Protein AF-0000000074487832 (afdb_homodimer)

Nearest PDB structures (foldseek):
  3it3-assembly1_A  TM=8.150E-01  e=1.312E-21  Francisella tularensis subsp. holarctica LVS
  4e3w-assembly1_B  TM=8.256E-01  e=5.686E-21  Francisella tularensis subsp. holarctica LVS
  3it0-assembly1_A  TM=7.984E-01  e=1.841E-21  Francisella tularensis subsp. holarctica LVS
  7z1j-assembly1_A  TM=6.976E-01  e=1.512E-12  Escherichia coli K-12
  8xm2-assembly1_A  TM=6.551E-01  e=7.683E-13  Yersinia intermedia

Radius of gyration: 38.05 Å; Cα contacts (8 Å, |Δi|>4): 1562; chains: 2; bounding box: 121×160×131 Å

Foldseek 3Di:
DPDDDDDPDPPPPDPDDDDDDDDDCPDDPVPPPPPPPPVPVPPQPWEFAAKEKEWEFFDWAAWDADLQQRDIDAIAADPRRLVLLLVVLQVVLCQQPPPPRHNHPPDDLADDQQAEAAEEEPHNRLVSSVVSSNCNVNPFDDFDWDADPVGDIDTDDDGSGHDDDYHYDYNQQCLAQFVLRPQQQLSVQLVCCCVDPVQVVVFVVCVVLQVVQQVVVVHRDTLSCLVSSLSNLVSCVVPPVVSPPDDPVSNVVSQVSVLQSLLSSQLCLLSNQANLVVRLVVLVQCLDPPRNHHYYYYGHHQSNQSSVCNLQVVCVVPVVSSGRAHHTKMWMWGWTDDPPDSWIWIAIWIGRRPHDIHTGAGVPADNTGTSVSVCVSSVVSHAHDPVRSCVSSVDCDGSCNVVVVVVVVVVPPDDPDPPDPPCPPPDPPDPDDDPPPPDDDPDDDDDDDDDDPDDDPPPPVPDDPDDDPDPPD/DDDDDDDDDPPPPDPPDPPDDDDPPPDCPPPPPPPPPPPPVPPQPWEFAAKEKEWEFFDWAAWDADLQQRDIDAIAADPRRLVLLLVVLQVVLCQQPPPSRHNHPPDDLADDQQAEAAEEEPHNRLVSSVVSSNCNVNPFDDFDWDADPVGDIDTDDDGSGHDDDYHYDYNQQCLAQFVLRPQQQLSVQLVCCCVDPVQVVVFVVCVVLQVVQQVVVVHRDTLSCLVSSLSNLVSCVVPPVVSPPDDPVSNVVSQVSVLQSLLSSQLCLLSNQANLVVRLVVLVQCLDPPRNHHYYYYGHHQSNQSSVCSLQVVCVVPVVSSGRAHHTKMWMWGWTDDPPDSWIWIWIWIGRRPHDIHTGAGVPADNTGTSVVVCVSSVVSHAHDPVRSCVSSVDCDGSCNVVVVVVVVVLPPDDPDPPPPPCPPPDPPDPDDDPPPPDDPDDDDDDDDDDDDDDDPDPPVPDDPDDDPDPPD

Solvent-accessible surface area (backbone atoms only — not comparable to full-atom values): 52743 Å² total; per-residue (Å²): 137,84,81,82,80,87,80,83,80,75,80,79,78,80,82,81,84,88,78,75,84,77,82,78,80,74,78,78,79,70,72,76,73,73,72,72,68,72,73,64,72,73,78,70,71,54,26,27,48,27,34,42,38,38,30,25,28,31,43,43,49,54,54,52,56,43,81,80,74,60,49,68,58,75,47,45,56,35,50,68,6,33,36,42,18,24,50,46,14,38,51,52,33,42,36,31,71,66,33,82,79,44,30,26,58,88,65,61,59,63,88,46,79,70,26,47,48,38,39,20,38,59,44,60,27,18,37,44,20,43,51,26,17,46,47,35,38,26,46,62,43,80,65,53,69,43,65,33,40,87,64,50,70,42,58,43,55,84,65,42,61,60,87,73,51,62,42,27,38,47,67,79,71,24,50,42,58,40,26,54,63,76,19,48,49,52,47,50,49,41,52,49,46,68,68,33,67,67,4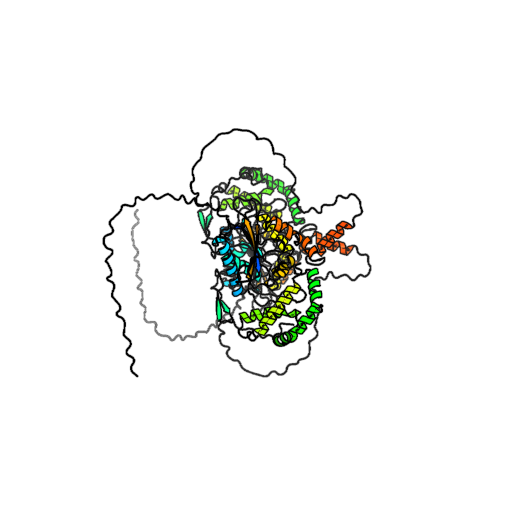5,50,48,52,39,61,75,43,41,69,58,36,59,68,51,16,73,69,46,70,44,89,56,54,69,77,42,33,58,47,52,47,40,43,48,56,40,35,43,48,52,32,62,82,54,57,72,63,48,72,65,54,47,52,50,50,53,51,49,32,17,50,51,54,31,69,54,31,37,76,10,68,20,17,17,31,33,48,32,52,51,54,51,51,53,54,52,45,68,38,88,86,49,58,46,35,38,37,39,36,20,29,43,50,66,37,52,35,6,38,28,25,53,58,41,37,26,77,75,35,69,86,50,47,36,74,60,43,56,25,13,35,42,40,39,31,38,24,36,34,89,96,50,88,62,42,27,38,34,38,32,39,23,55,30,88,51,68,80,39,77,40,54,48,74,97,45,55,52,69,20,45,44,69,58,47,46,67,68,46,51,81,63,31,20,60,65,70,68,28,46,25,59,68,20,65,33,57,67,47,84,58,23,30,30,50,49,44,51,56,52,65,66,61,74,66,77,83,70,85,65,69,74,75,67,80,53,76,70,79,66,86,69,68,77,84,74,63,94,67,74,69,90,74,77,83,82,80,75,89,86,83,79,79,84,81,79,85,79,72,83,72,74,81,67,84,77,75,85,60,65,79,70,70,115,140,76,89,73,87,82,82,82,80,80,82,81,79,80,82,80,82,82,74,75,84,78,85,79,82,78,79,78,78,74,74,77,73,74,72,73,69,72,72,63,72,74,79,70,74,55,26,27,49,28,35,41,36,39,30,25,27,31,43,42,48,55,53,52,55,40,80,78,72,61,49,67,58,76,48,45,56,35,51,66,5,31,35,44,17,24,51,46,13,38,50,53,33,43,37,30,71,65,33,83,78,43,30,26,57,87,65,60,59,64,87,47,76,70,27,48,47,39,39,20,37,59,44,60,26,19,38,45,19,43,51,27,17,47,46,34,37,24,44,62,44,78,64,52,70,41,66,35,40,88,65,51,72,42,59,44,54,85,65,43,61,60,86,73,51,62,42,29,38,46,64,78,69,24,50,42,58,38,25,55,63,77,20,47,48,52,47,49,51,39,52,51,46,69,67,32,69,67,45,50,49,53,36,61,76,43,39,67,59,36,59,69,49,16,73,68,45,68,44,90,58,56,70,78,44,33,57,46,51,47,43,42,48,58,41,35,44,48,53,32,62,81,55,59,72,62,48,72,65,55,48,52,52,51,52,52,49,31,18,49,51,55,32,69,55,30,36,79,9,67,21,17,18,30,32,48,34,52,51,52,50,51,54,54,52,45,70,37,89,86,46,58,45,34,38,38,39,36,21,28,42,50,65,36,52,37,6,38,27,26,52,58,41,38,27,79,74,36,70,85,50,46,38,74,59,43,55,25,14,35,41,38,38,30,37,23,37,34,90,96,49,88,64,42,28,38,35,39,32,38,23,54,32,89,51,67,79,40,77,41,55,48,74,96,44,55,51,68,20,45,44,70,60,49,47,66,68,47,51,80,63,30,21,62,65,69,68,28,47,24,60,69,18,66,33,56,68,46,84,58,23,32,32,50,50,43,51,58,54,65,66,60,73,66,77,82,68,84,65,69,74,75,66,81,52,78,71,81,67,87,71,72,79,88,70,63,93,66,75,65,97,71,74,85,88,77,83,75,84,80,79,83,84,81,83,82,79,74,82,72,74,80,66,83,75,74,87,62,65,78,71,72,117

Secondary structure (DSSP, 8-state):
----------------------------------------------EEEEEEEEEE---BS---B-TTT--B----B-HHHHHHHHHHHHHHHHHHHT-TTTPPTT--SS--TTTEEEEEESSHHHHHHHHHHHHHHS---SPPEEE-TTS-EEEPPS-S------EEE-TTT-TTTSTTTT-HHHHHHHHHHHHSHHHHHHHHHTHHHHHHHHHHHTS---GGGHHHHHHHHHHHHHH-GGGTTS-HHHHHHHHHHHHHHHHHHHTT-GGGHHHHHHHHHHHHHHHSTT----EEEEEE-HHHHHHHHHHHTHHHH-GGGSSPPPTT-EEEEEEEE-TT---EEEEEEEE-TTS-EEEE--TTS-SEEEHHHHHHHHGGG---HHHHHHHHHT-SSSTTHHHHHHHHHHHHTS-SS---------SS-TT-S-----S---------------------TT-----STTTT-/------------------TT--------------------------EEEEEEEEEE---BS---B-TTT--B----B-HHHHHHHHHHHHHHHHHHHT-TTTPPTT--SS--TTTEEEEEESSHHHHHHHHHHHHHHS---SPPEEE-TTS-EEEPPS-S------EEE-TTT-TTTSTTTT-HHHHHHHHHHHHSHHHHHHHHHTHHHHHHHHHHHTS---GGGHHHHHHHHHHHHHH-GGGTTS-HHHHHHHHHHHHHHHHHHHTT-GGGHHHHHHHHHHHHHHHSTT----EEEEEE-HHHHHHHHHHHTHHHH-GGGSSPPPTT-EEEEEEEE-TT---EEEEEEEE-TTS-EEEE--TTS-SEEEHHHHHHHHGGG---HHHHHHHHHT-SSSTTHHHHHHHHHHHHSS-SS---------SS-TT-S---------------------------TT-----SGGGG-

pLDDT: mean 77.91, std 28.83, range [16.91, 98.94]

InterPro domains:
  IPR000560 Histidine phosphatase superfamily, clade-2 [PF00328] (76-350)
  IPR000560 Histidine phosphatase superfamily, clade-2 [cd07061] (51-351)
  IPR029033 Histidine phosphatase superfamily [G3DSA:3.40.50.1240] (50-402)
  IPR029033 Histidine phosphatase superfamily [SSF53254] (48-395)
  IPR050645 Histidine Acid Phosphatase [PTHR11567] (52-370)

Sequence (946 aa):
MGPSSHFLGSPSFPLLTPAMLSRMNWKLFLGTLLVIGHLIPAYCEPVPIAAVILSRHGARTPLFKDTKTFAEGNSELTIEGKNQLYERGQFLHDRWTLDAGNAMVGFADTYYQNQTYVRSSDTDRTINSAQSLLMSLYPPKPAQTLRLANGTTLAAPGSSDQQVPIHVVGQNEDIVLRGWFNCTKLDKHVSDLFASDAFKSTQAQHQTLLDALSPRFGRPLGLVDMWNVFDYLNTQRSYNASFQDLTADQWTELTALVNYLEYEKFKPGYGAANFLAEVIKELKASASPGATRKVTYFSGHYTTFVNFFGLTGLSTAVENLRAIPDYGSLLIFELLADAGKPERYVRVSFRNGQGAVQVLSLPGLSAMALLPDFVTRMQPLSAEGLDGWCNVCGNNENRGCDLRTAAFSATGSGESSSVKPIVAGFGGAAVGVTAAIIGAMIVHKYKRRKWLATEVLDVDRASQVSSTKQLLVMGPSSHFLGSPSFPLLTPAMLSRMNWKLFLGTLLVIGHLIPAYCEPVPIAAVILSRHGARTPLFKDTKTFAEGNSELTIEGKNQLYERGQFLHDRWTLDAGNAMVGFADTYYQNQTYVRSSDTDRTINSAQSLLMSLYPPKPAQTLRLANGTTLAAPGSSDQQVPIHVVGQNEDIVLRGWFNCTKLDKHVSDLFASDAFKSTQAQHQTLLDALSPRFGRPLGLVDMWNVFDYLNTQRSYNASFQDLTADQWTELTALVNYLEYEKFKPGYGAANFLAEVIKELKASASPGATRKVTYFSGHYTTFVNFFGLTGLSTAVENLRAIPDYGSLLIFELLADAGKPERYVRVSFRNGQGAVQVLSLPGLSAMALLPDFVTRMQPLSAEGLDGWCNVCGNNENRGCDLRTAAFSATGSGESSSVKPIVAGFGGAAVGVTAAIIGAMIVHKYKRRKWLATEVLDVDRASQVSSTKQLLV

Structure (mmCIF, N/CA/C/O backbone):
data_AF-0000000074487832-model_v1
#
loop_
_entity.id
_entity.type
_entity.pdbx_description
1 polymer 'Acid phosphatase'
#
loop_
_atom_site.group_PDB
_atom_site.id
_atom_site.type_symbol
_atom_site.label_atom_id
_atom_site.label_alt_id
_atom_site.label_comp_id
_atom_site.label_asym_id
_atom_site.label_entity_id
_atom_site.label_seq_id
_atom_site.pdbx_PDB_ins_code
_atom_site.Cartn_x
_atom_site.Cartn_y
_atom_site.Cartn_z
_atom_site.occupancy
_atom_site.B_iso_or_equiv
_atom_site.auth_seq_id
_atom_site.auth_comp_id
_atom_site.auth_asym_id
_atom_site.auth_atom_id
_atom_site.pdbx_PDB_model_num
ATOM 1 N N . MET A 1 1 ? -14.484 56.156 87.375 1 21.28 1 MET A N 1
ATOM 2 C CA . MET A 1 1 ? -15.414 55.438 88.25 1 21.28 1 MET A CA 1
ATOM 3 C C . MET A 1 1 ? -15.914 54.156 87.625 1 21.28 1 MET A C 1
ATOM 5 O O . MET A 1 1 ? -16.266 54.156 86.438 1 21.28 1 MET A O 1
ATOM 9 N N . GLY A 1 2 ? -15.523 53 88.188 1 25.06 2 GLY A N 1
ATOM 10 C CA . GLY A 1 2 ? -15.305 51.562 88 1 25.06 2 GLY A CA 1
ATOM 11 C C . GLY A 1 2 ? -16.594 50.781 87.938 1 25.06 2 GLY A C 1
ATOM 12 O O . GLY A 1 2 ? -17.203 50.469 89 1 25.06 2 GLY A O 1
ATOM 13 N N . PRO A 1 3 ? -17.469 51.25 86.938 1 24.05 3 PRO A N 1
ATOM 14 C CA . PRO A 1 3 ? -18.859 50.844 87 1 24.05 3 PRO A CA 1
ATOM 15 C C . PRO A 1 3 ? -19.016 49.312 87.062 1 24.05 3 PRO A C 1
ATOM 17 O O . PRO A 1 3 ? -18.25 48.562 86.438 1 24.05 3 PRO A O 1
ATOM 20 N N . SER A 1 4 ? -19.641 48.875 88.125 1 20.41 4 SER A N 1
ATOM 21 C CA . SER A 1 4 ? -19.781 47.656 88.875 1 20.41 4 SER A CA 1
ATOM 22 C C . SER A 1 4 ? -20.484 46.562 88 1 20.41 4 SER A C 1
ATOM 24 O O . SER A 1 4 ? -20.984 46.844 86.938 1 20.41 4 SER A O 1
ATOM 26 N N . SER A 1 5 ? -21.609 45.969 88.5 1 19.73 5 SER A N 1
ATOM 27 C CA . SER A 1 5 ? -21.812 44.688 89.125 1 19.73 5 SER A CA 1
ATOM 28 C C . SER A 1 5 ? -22.531 43.719 88.25 1 19.73 5 SER A C 1
ATOM 30 O O . SER A 1 5 ? -22.078 42.594 88 1 19.73 5 SER A O 1
ATOM 32 N N . HIS A 1 6 ? -23.922 43.688 88.25 1 22.05 6 HIS A N 1
ATOM 33 C CA . HIS A 1 6 ? -24.719 42.594 88.75 1 22.05 6 HIS A CA 1
ATOM 34 C C . HIS A 1 6 ? -25.172 41.656 87.688 1 22.05 6 HIS A C 1
ATOM 36 O O . HIS A 1 6 ? -25.578 42.094 86.562 1 22.05 6 HIS A O 1
ATOM 42 N N . PHE A 1 7 ? -24.781 40.312 87.688 1 23.77 7 PHE A N 1
ATOM 43 C CA . PHE A 1 7 ? -24.672 39.094 86.875 1 23.77 7 PHE A CA 1
ATOM 44 C C . PHE A 1 7 ? -26.031 38.438 86.688 1 23.77 7 PHE A C 1
ATOM 46 O O . PHE A 1 7 ? -26.625 37.969 87.688 1 23.77 7 PHE A O 1
ATOM 53 N N . LEU A 1 8 ? -27 39.125 86 1 22.81 8 LEU A N 1
ATOM 54 C CA . LEU A 1 8 ? -28.406 38.75 85.938 1 22.81 8 LEU A CA 1
ATOM 55 C C . LEU A 1 8 ? -28.547 37.281 85.562 1 22.81 8 LEU A C 1
ATOM 57 O O . LEU A 1 8 ? -27.828 36.75 84.688 1 22.81 8 LEU A O 1
ATOM 61 N N . GLY A 1 9 ? -29.188 36.438 86.438 1 21.38 9 GLY A N 1
ATOM 62 C CA . GLY A 1 9 ? -29.484 35.031 86.812 1 21.38 9 GLY A CA 1
ATOM 63 C C . GLY A 1 9 ? -30.281 34.312 85.75 1 21.38 9 GLY A C 1
ATOM 64 O O . GLY A 1 9 ? -31.188 34.906 85.125 1 21.38 9 GLY A O 1
ATOM 65 N N . SER A 1 10 ? -29.734 33.375 84.938 1 23.78 10 SER A N 1
ATOM 66 C CA . SER A 1 10 ? -30.031 32.594 83.75 1 23.78 10 SER A CA 1
ATOM 67 C C . SER A 1 10 ? -31.188 31.609 84 1 23.78 10 SER A C 1
ATOM 69 O O . SER A 1 10 ? -31.031 30.656 84.75 1 23.78 10 SER A O 1
ATOM 71 N N . PRO A 1 11 ? -32.438 32.094 84.25 1 23.89 11 PRO A N 1
ATOM 72 C CA . PRO A 1 11 ? -33.375 31.109 84.812 1 23.89 11 PRO A CA 1
ATOM 73 C C . PRO A 1 11 ? -33.531 29.891 83.875 1 23.89 11 PRO A C 1
ATOM 75 O O . PRO A 1 11 ? -33.375 30.016 82.688 1 23.89 11 PRO A O 1
ATOM 78 N N . SER A 1 12 ? -33.25 28.625 84.312 1 23.55 12 SER A N 1
ATOM 79 C CA . SER A 1 12 ? -33.125 27.266 83.812 1 23.55 12 SER A CA 1
ATOM 80 C C . SER A 1 12 ? -34.469 26.672 83.5 1 23.55 12 SER A C 1
ATOM 82 O O . SER A 1 12 ? -35.312 26.453 84.375 1 23.55 12 SER A O 1
ATOM 84 N N . PHE A 1 13 ? -35.25 27.266 82.5 1 24.84 13 PHE A N 1
ATOM 85 C CA . PHE A 1 13 ? -36.594 26.812 82.25 1 24.84 13 PHE A CA 1
ATOM 86 C C . PHE A 1 13 ? -36.656 25.312 82 1 24.84 13 PHE A C 1
ATOM 88 O O . PHE A 1 13 ? -35.781 24.75 81.375 1 24.84 13 PHE A O 1
ATOM 95 N N . PRO A 1 14 ? -37.438 24.562 82.875 1 24.8 14 PRO A N 1
ATOM 96 C CA . PRO A 1 14 ? -37.562 23.109 83.062 1 24.8 14 PRO A CA 1
ATOM 97 C C . PRO A 1 14 ? -38.125 22.391 81.812 1 24.8 14 PRO A C 1
ATOM 99 O O . PRO A 1 14 ? -39 22.922 81.125 1 24.8 14 PRO A O 1
ATOM 102 N N . LEU A 1 15 ? -37.344 21.562 81.125 1 24.88 15 LEU A N 1
ATOM 103 C CA . LEU A 1 15 ? -37.5 20.766 79.875 1 24.88 15 LEU A CA 1
ATOM 104 C C . LEU A 1 15 ? -38.594 19.719 80.062 1 24.88 15 LEU A C 1
ATOM 106 O O . LEU A 1 15 ? -38.5 18.828 80.875 1 24.88 15 LEU A O 1
ATOM 110 N N . LEU A 1 16 ? -39.938 20.219 80.125 1 25.14 16 LEU A N 1
ATOM 111 C CA . LEU A 1 16 ? -41 19.266 80.375 1 25.14 16 LEU A CA 1
ATOM 112 C C . LEU A 1 16 ? -40.906 18.062 79.438 1 25.14 16 LEU A C 1
ATOM 114 O O . LEU A 1 16 ? -40.531 18.219 78.25 1 25.14 16 LEU A O 1
ATOM 118 N N . THR A 1 17 ? -41.031 16.844 79.938 1 24.41 17 THR A N 1
ATOM 119 C CA . THR A 1 17 ? -40.781 15.461 79.562 1 24.41 17 THR A CA 1
ATOM 120 C C . THR A 1 17 ? -41.781 15 78.5 1 24.41 17 THR A C 1
ATOM 122 O O . THR A 1 17 ? -42.906 15.555 78.438 1 24.41 17 THR A O 1
ATOM 125 N N . PRO A 1 18 ? -41.562 13.773 77.75 1 25.11 18 PRO A N 1
ATOM 126 C CA . PRO A 1 18 ? -41.812 13.102 76.5 1 25.11 18 PRO A CA 1
ATOM 127 C C . PRO A 1 18 ? -43.281 12.688 76.312 1 25.11 18 PRO A C 1
ATOM 129 O O . PRO A 1 18 ? -43.781 12.672 75.188 1 25.11 18 PRO A O 1
ATOM 132 N N . ALA A 1 19 ? -44 12.055 77.312 1 24.45 19 ALA A N 1
ATOM 133 C CA . ALA A 1 19 ? -44.438 10.68 77.062 1 24.45 19 ALA A CA 1
ATOM 134 C C . ALA A 1 19 ? -45.781 10.641 76.375 1 24.45 19 ALA A C 1
ATOM 136 O O . ALA A 1 19 ? -46 9.766 75.5 1 24.45 19 ALA A O 1
ATOM 137 N N . MET A 1 20 ? -46.906 11.25 76.75 1 24.8 20 MET A N 1
ATOM 138 C CA . MET A 1 20 ? -48.188 10.539 76.75 1 24.8 20 MET A CA 1
ATOM 139 C C . MET A 1 20 ? -48.844 10.562 75.375 1 24.8 20 MET A C 1
ATOM 141 O O . MET A 1 20 ? -50 10.18 75.25 1 24.8 20 MET A O 1
ATOM 145 N N . LEU A 1 21 ? -48.531 11.312 74.438 1 25.66 21 LEU A N 1
ATOM 146 C CA . LEU A 1 21 ? -49.594 11.547 73.438 1 25.66 21 LEU A CA 1
ATOM 147 C C . LEU A 1 21 ? -49.906 10.273 72.625 1 25.66 21 LEU A C 1
ATOM 149 O O . LEU A 1 21 ? -49.031 9.734 72 1 25.66 21 LEU A O 1
ATOM 153 N N . SER A 1 22 ? -50.969 9.5 73.062 1 24.94 22 SER A N 1
ATOM 154 C CA . SER A 1 22 ? -51.562 8.25 72.562 1 24.94 22 SER A CA 1
ATOM 155 C C . SER A 1 22 ? -51.844 8.297 71.062 1 24.94 22 SER A C 1
ATOM 157 O O . SER A 1 22 ? -51.875 9.375 70.5 1 24.94 22 SER A O 1
ATOM 159 N N . ARG A 1 23 ? -52.625 7.062 70.5 1 26.88 23 ARG A N 1
ATOM 160 C CA . ARG A 1 23 ? -52.656 6.121 69.375 1 26.88 23 ARG A CA 1
ATOM 161 C C . ARG A 1 23 ? -53.562 6.625 68.25 1 26.88 23 ARG A C 1
ATOM 163 O O . ARG A 1 23 ? -54.688 6.145 68.062 1 26.88 23 ARG A O 1
ATOM 170 N N . MET A 1 24 ? -53.938 7.852 68.125 1 27.02 24 MET A N 1
ATOM 171 C CA . MET A 1 24 ? -55.031 7.938 67.125 1 27.02 24 MET A CA 1
ATOM 172 C C . MET A 1 24 ? -54.562 7.359 65.812 1 27.02 24 MET A C 1
ATOM 174 O O . MET A 1 24 ? -53.438 7.621 65.375 1 27.02 24 MET A O 1
ATOM 178 N N . ASN A 1 25 ? -55.281 6.27 65.25 1 26.81 25 ASN A N 1
ATOM 179 C CA . ASN A 1 25 ? -55.156 5.461 64 1 26.81 25 ASN A CA 1
ATOM 180 C C . ASN A 1 25 ? -55.219 6.316 62.781 1 26.81 25 ASN A C 1
ATOM 182 O O . ASN A 1 25 ? -56.281 6.812 62.406 1 26.81 25 ASN A O 1
ATOM 186 N N . TRP A 1 26 ? -54.5 7.324 62.531 1 28.59 26 TRP A N 1
ATOM 187 C CA . TRP A 1 26 ? -54.562 8.07 61.281 1 28.59 26 TRP A CA 1
ATOM 188 C C . TRP A 1 26 ? -54.312 7.148 60.094 1 28.59 26 TRP A C 1
ATOM 190 O O . TRP A 1 26 ? -53.156 6.691 59.875 1 28.59 26 TRP A O 1
ATOM 200 N N . LYS A 1 27 ? -55.188 6.16 59.719 1 27.31 27 LYS A N 1
ATOM 201 C CA . LYS A 1 27 ? -54.938 5.398 58.469 1 27.31 27 LYS A CA 1
ATOM 202 C C . LYS A 1 27 ? -54.562 6.316 57.344 1 27.31 27 LYS A C 1
ATOM 204 O O . LYS A 1 27 ? -54.906 7.492 57.312 1 27.31 27 LYS A O 1
ATOM 209 N N . LEU A 1 28 ? -53.719 5.73 56.375 1 27.03 28 LEU A N 1
ATOM 210 C CA . LEU A 1 28 ? -52.781 5.836 55.25 1 27.03 28 LEU A CA 1
ATOM 211 C C . LEU A 1 28 ? -53.5 6.277 53.969 1 27.03 28 LEU A C 1
ATOM 213 O O . LEU A 1 28 ? -54.219 5.484 53.375 1 27.03 28 LEU A O 1
ATOM 217 N N . PHE A 1 29 ? -54.469 7.191 53.938 1 33.44 29 PHE A N 1
ATOM 218 C CA . PHE A 1 29 ? -54.844 7.395 52.531 1 33.44 29 PHE A CA 1
ATOM 219 C C . PHE A 1 29 ? -53.625 7.727 51.688 1 33.44 29 PHE A C 1
ATOM 221 O O . PHE A 1 29 ? -53.094 8.828 51.781 1 33.44 29 PHE A O 1
ATOM 228 N N . LEU A 1 30 ? -52.75 6.801 51.469 1 33.66 30 LEU A N 1
ATOM 229 C CA . LEU A 1 30 ? -51.688 7.004 50.469 1 33.66 30 LEU A CA 1
ATOM 230 C C . LEU A 1 30 ? -52.281 7.352 49.125 1 33.66 30 LEU A C 1
ATOM 232 O O . LEU A 1 30 ? -52.938 6.52 48.5 1 33.66 30 LEU A O 1
ATOM 236 N N . GLY A 1 31 ? -52.906 8.531 48.938 1 35 31 GLY A N 1
ATOM 237 C CA . GLY A 1 31 ? -53.062 8.961 47.562 1 35 31 GLY A CA 1
ATOM 238 C C . GLY A 1 31 ? -51.906 8.625 46.656 1 35 31 GLY A C 1
ATOM 239 O O . GLY A 1 31 ? -50.75 8.961 46.969 1 35 31 GLY A O 1
ATOM 240 N N . THR A 1 32 ? -52.031 7.512 45.938 1 38.19 32 THR A N 1
ATOM 241 C CA . THR A 1 32 ? -51.125 7.141 44.875 1 38.19 32 THR A CA 1
ATOM 242 C C . THR A 1 32 ? -50.906 8.312 43.906 1 38.19 32 THR A C 1
ATOM 244 O O . THR A 1 32 ? -51.844 8.75 43.25 1 38.19 32 THR A O 1
ATOM 247 N N . LEU A 1 33 ? -50.25 9.359 44.344 1 40.66 33 LEU A N 1
ATOM 248 C CA . LEU A 1 33 ? -49.688 10.211 43.281 1 40.66 33 LEU A CA 1
ATOM 249 C C . LEU A 1 33 ? -49.094 9.367 42.156 1 40.66 33 LEU A C 1
ATOM 251 O O . LEU A 1 33 ? -48.094 8.695 42.344 1 40.66 33 LEU A O 1
ATOM 255 N N . LEU A 1 34 ? -49.969 8.852 41.312 1 40.06 34 LEU A N 1
ATOM 256 C CA . LEU A 1 34 ? -49.438 8.344 40.062 1 40.06 34 LEU A CA 1
ATOM 257 C C . LEU A 1 34 ? -48.5 9.367 39.406 1 40.06 34 LEU A C 1
ATOM 259 O O . LEU A 1 34 ? -48.969 10.438 39 1 40.06 34 LEU A O 1
ATOM 263 N N . VAL A 1 35 ? -47.312 9.539 39.938 1 42.72 35 VAL A N 1
ATOM 264 C CA . VAL A 1 35 ? -46.281 10.156 39.094 1 42.72 35 VAL A CA 1
ATOM 265 C C . VAL A 1 35 ? -46.344 9.57 37.688 1 42.72 35 VAL A C 1
ATOM 267 O O . VAL A 1 35 ? -46 8.398 37.469 1 42.72 35 VAL A O 1
ATOM 270 N N . ILE A 1 36 ? -47.344 9.945 36.906 1 43.5 36 ILE A N 1
ATOM 271 C CA . ILE A 1 36 ? -47.125 9.719 35.469 1 43.5 36 ILE A CA 1
ATOM 272 C C . ILE A 1 36 ? -45.719 10.117 35.094 1 43.5 36 ILE A C 1
ATOM 274 O O . ILE A 1 36 ? -45.375 11.305 35.062 1 43.5 36 ILE A O 1
ATOM 278 N N . GLY A 1 37 ? -44.781 9.336 35.5 1 39.88 37 GLY A N 1
ATOM 279 C CA . GLY A 1 37 ? -43.5 9.508 34.812 1 39.88 37 GLY A CA 1
ATOM 280 C C . GLY A 1 37 ? -43.656 9.766 33.312 1 39.88 37 GLY A C 1
ATOM 281 O O . GLY A 1 37 ? -44.188 8.93 32.594 1 39.88 37 GLY A O 1
ATOM 282 N N . HIS A 1 38 ? -43.938 11.016 32.969 1 42.44 38 HIS A N 1
ATOM 283 C CA . HIS A 1 38 ? -43.688 11.297 31.547 1 42.44 38 HIS A CA 1
ATOM 284 C C . HIS A 1 38 ? -42.5 10.516 31.031 1 42.44 38 HIS A C 1
ATOM 286 O O . HIS A 1 38 ? -41.375 10.688 31.531 1 42.44 38 HIS A O 1
ATOM 292 N N . LEU A 1 39 ? -42.688 9.344 30.578 1 42.66 39 LEU A N 1
ATOM 293 C CA . LEU A 1 39 ? -41.688 8.797 29.688 1 42.66 39 LEU A CA 1
ATOM 294 C C . LEU A 1 39 ? -41.156 9.875 28.734 1 42.66 39 LEU A C 1
ATOM 296 O O . LEU A 1 39 ? -41.875 10.289 27.812 1 42.66 39 LEU A O 1
ATOM 300 N N . ILE A 1 40 ? -40.562 10.867 29.188 1 41.66 40 ILE A N 1
ATOM 301 C CA . ILE A 1 40 ? -39.75 11.609 28.219 1 41.66 40 ILE A CA 1
ATOM 302 C C . ILE A 1 40 ? -39.156 10.648 27.203 1 41.66 40 ILE A C 1
ATOM 304 O O . ILE A 1 40 ? -38.438 9.719 27.578 1 41.66 40 ILE A O 1
ATOM 308 N N . PRO A 1 41 ? -39.781 10.445 26.109 1 43.88 41 PRO A N 1
ATOM 309 C CA . PRO A 1 41 ? -39.031 9.656 25.141 1 43.88 41 PRO A CA 1
ATOM 310 C C . PRO A 1 41 ? -37.531 9.945 25.203 1 43.88 41 PRO A C 1
ATOM 312 O O . PRO A 1 41 ? -37.125 11.109 25.266 1 43.88 41 PRO A O 1
ATOM 315 N N . ALA A 1 42 ? -36.75 9.273 25.812 1 44.59 42 ALA A N 1
ATOM 316 C CA . ALA A 1 42 ? -35.281 9.391 25.703 1 44.59 42 ALA A CA 1
ATOM 317 C C . ALA A 1 42 ? -34.875 9.805 24.297 1 44.59 42 ALA A C 1
ATOM 319 O O . ALA A 1 42 ? -35.094 9.055 23.344 1 44.59 42 ALA A O 1
ATOM 320 N N . TYR A 1 43 ? -35.125 11.031 23.844 1 48.12 43 TYR A N 1
ATOM 321 C CA . TYR A 1 43 ? -34.531 11.508 22.609 1 48.12 43 TYR A CA 1
ATOM 322 C C . TYR A 1 43 ? -33.125 10.891 22.406 1 48.12 43 TYR A C 1
ATOM 324 O O . TYR A 1 43 ? -32.188 11.219 23.125 1 48.12 43 TYR A O 1
ATOM 332 N N . CYS A 1 44 ? -33.062 9.68 22.031 1 62.09 44 CYS A N 1
ATOM 333 C CA . CYS A 1 44 ? -31.797 9.016 21.781 1 62.09 44 CYS A CA 1
ATOM 334 C C . CYS A 1 44 ? -31.016 9.75 20.703 1 62.09 44 CYS A C 1
ATOM 336 O O . CYS A 1 44 ? -31.531 10.008 19.609 1 62.09 44 CYS A O 1
ATOM 338 N N . GLU A 1 45 ? -29.938 10.562 20.969 1 82.88 45 GLU A N 1
ATOM 339 C CA . GLU A 1 45 ? -29.047 11.289 20.078 1 82.88 45 GLU A CA 1
ATOM 340 C C . GLU A 1 45 ? -28.453 10.359 19.016 1 82.88 45 GLU A C 1
ATOM 342 O O . GLU A 1 45 ? -28.203 9.18 19.297 1 82.88 45 GLU A O 1
ATOM 347 N N . PRO A 1 46 ? -28.484 10.828 17.719 1 92.75 46 PRO A N 1
ATOM 348 C CA . PRO A 1 46 ? -27.875 10.008 16.672 1 92.75 46 PRO A CA 1
ATOM 349 C C . PRO A 1 46 ? -26.484 9.508 17.047 1 92.75 46 PRO A C 1
ATOM 351 O O . PRO A 1 46 ? -25.734 10.219 17.703 1 92.75 46 PRO A O 1
ATOM 354 N N . VAL A 1 47 ? -26.266 8.297 16.734 1 94.44 47 VAL A N 1
ATOM 355 C CA . VAL A 1 47 ? -24.969 7.688 17.047 1 94.44 47 VAL A CA 1
ATOM 356 C C . VAL A 1 47 ? -24.25 7.32 15.75 1 94.44 47 VAL A C 1
ATOM 358 O O . VAL A 1 47 ? -24.875 7.145 14.703 1 94.44 47 VAL A O 1
ATOM 361 N N . PRO A 1 48 ? -22.938 7.156 15.781 1 97.25 48 PRO A N 1
ATOM 362 C CA . PRO A 1 48 ? -22.172 6.828 14.57 1 97.25 48 PRO A CA 1
ATOM 363 C C . PRO A 1 48 ? -22.484 5.438 14.031 1 97.25 48 PRO A C 1
ATOM 365 O O . PRO A 1 48 ? -22.688 4.496 14.805 1 97.25 48 PRO A O 1
ATOM 368 N N . ILE A 1 49 ? -22.562 5.336 12.68 1 97.12 49 ILE A N 1
ATOM 369 C CA . ILE A 1 49 ? -22.734 4.035 12.039 1 97.12 49 ILE A CA 1
ATOM 370 C C . ILE A 1 49 ? -21.562 3.779 11.078 1 97.12 49 ILE A C 1
ATOM 372 O O . ILE A 1 49 ? -21.359 2.648 10.633 1 97.12 49 ILE A O 1
ATOM 376 N N . ALA A 1 50 ? -20.844 4.781 10.742 1 98.38 50 ALA A N 1
ATOM 377 C CA . ALA A 1 50 ? -19.641 4.703 9.914 1 98.38 50 ALA A CA 1
ATOM 378 C C . ALA A 1 50 ? -18.781 5.957 10.078 1 98.38 50 ALA A C 1
ATOM 380 O O . ALA A 1 50 ? -19.25 6.965 10.617 1 98.38 50 ALA A O 1
ATOM 381 N N . ALA A 1 51 ? -17.547 5.887 9.633 1 9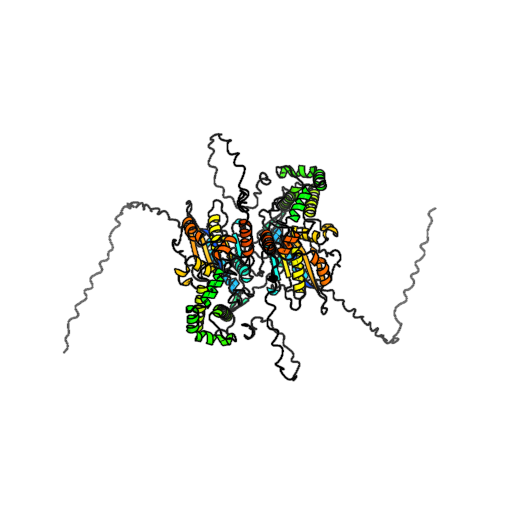8.75 51 ALA A N 1
ATOM 382 C CA . ALA A 1 51 ? -16.656 7.047 9.742 1 98.75 51 ALA A CA 1
ATOM 383 C C . ALA A 1 51 ? -15.609 7.043 8.633 1 98.75 51 ALA A C 1
ATOM 385 O O . ALA A 1 51 ? -15.172 5.98 8.195 1 98.75 51 ALA A O 1
ATOM 386 N N . VAL A 1 52 ? -15.266 8.195 8.148 1 98.81 52 VAL A N 1
ATOM 387 C CA . VAL A 1 52 ? -14.102 8.453 7.312 1 98.81 52 VAL A CA 1
ATOM 388 C C . VAL A 1 52 ? -13.078 9.281 8.094 1 98.81 52 VAL A C 1
ATOM 390 O O . VAL A 1 52 ? -13.406 10.352 8.617 1 98.81 52 VAL A O 1
ATOM 393 N N . ILE A 1 53 ? -11.836 8.781 8.148 1 98.81 53 ILE A N 1
ATOM 394 C CA . ILE A 1 53 ? -10.805 9.414 8.961 1 98.81 53 ILE A CA 1
ATOM 395 C C . ILE A 1 53 ? -9.625 9.812 8.07 1 98.81 53 ILE A C 1
ATOM 397 O O . ILE A 1 53 ? -9.242 9.07 7.164 1 98.81 53 ILE A O 1
ATOM 401 N N . LEU A 1 54 ? -9.094 10.984 8.305 1 98.94 54 LEU A N 1
ATOM 402 C CA . LEU A 1 54 ? -7.785 11.398 7.816 1 98.94 54 LEU A CA 1
ATOM 403 C C . LEU A 1 54 ? -6.824 11.656 8.977 1 98.94 54 LEU A C 1
ATOM 405 O O . LEU A 1 54 ? -7.148 12.398 9.898 1 98.94 54 LEU A O 1
ATOM 409 N N . SER A 1 55 ? -5.723 11 8.969 1 98.94 55 SER A N 1
ATOM 410 C CA . SER A 1 55 ? -4.688 11.312 9.953 1 98.94 55 SER A CA 1
ATOM 411 C C . SER A 1 55 ? -3.465 11.938 9.281 1 98.94 55 SER A C 1
ATOM 413 O O . SER A 1 55 ? -3.113 11.57 8.164 1 98.94 55 SER A O 1
ATOM 415 N N . ARG A 1 56 ? -2.873 12.883 9.961 1 98.88 56 ARG A N 1
ATOM 416 C CA . ARG A 1 56 ? -1.494 13.25 9.648 1 98.88 56 ARG A CA 1
ATOM 417 C C . ARG A 1 56 ? -0.518 12.203 10.188 1 98.88 56 ARG A C 1
ATOM 419 O O . ARG A 1 56 ? -0.733 11.641 11.258 1 98.88 56 ARG A O 1
ATOM 426 N N . HIS A 1 57 ? 0.523 11.992 9.5 1 98.62 57 HIS A N 1
ATOM 427 C CA . HIS A 1 57 ? 1.549 11.086 10 1 98.62 57 HIS A CA 1
ATOM 428 C C . HIS A 1 57 ? 2.139 11.594 11.312 1 98.62 57 HIS A C 1
ATOM 430 O O . HIS A 1 57 ? 1.916 12.742 11.695 1 98.62 57 HIS A O 1
ATOM 436 N N . GLY A 1 58 ? 2.883 10.711 12.047 1 97.75 58 GLY A N 1
ATOM 437 C CA . GLY A 1 58 ? 3.52 11.055 13.312 1 97.75 58 GLY A CA 1
ATOM 438 C C . GLY A 1 58 ? 4.867 11.719 13.141 1 97.75 58 GLY A C 1
ATOM 439 O O . GLY A 1 58 ? 5.281 12.016 12.016 1 97.75 58 GLY A O 1
ATOM 440 N N . ALA A 1 59 ? 5.457 11.875 14.297 1 96.06 59 ALA A N 1
ATOM 441 C CA . ALA A 1 59 ? 6.777 12.508 14.32 1 96.06 59 ALA A CA 1
ATOM 442 C C . ALA A 1 59 ? 7.785 11.703 13.5 1 96.06 59 ALA A C 1
ATOM 444 O O . ALA A 1 59 ? 7.793 10.469 13.555 1 96.06 59 ALA A O 1
ATOM 445 N N . ARG A 1 60 ? 8.594 12.391 12.781 1 94.69 60 ARG A N 1
ATOM 446 C CA . ARG A 1 60 ? 9.555 11.797 11.852 1 94.69 60 ARG A CA 1
ATOM 447 C C . ARG A 1 60 ? 10.883 12.539 11.906 1 94.69 60 ARG A C 1
ATOM 449 O O . ARG A 1 60 ? 11.008 13.562 12.57 1 94.69 60 ARG A O 1
ATOM 456 N N . THR A 1 61 ? 11.906 11.938 11.32 1 91.44 61 THR A N 1
ATOM 457 C CA . THR A 1 61 ? 13.164 12.641 11.117 1 91.44 61 THR A CA 1
ATOM 458 C C . THR A 1 61 ? 12.977 13.836 10.188 1 91.44 61 THR A C 1
ATOM 460 O O . THR A 1 61 ? 11.93 13.977 9.547 1 91.44 61 THR A O 1
ATOM 463 N N . PRO A 1 62 ? 13.922 14.773 10.188 1 90.25 62 PRO A N 1
ATOM 464 C CA . PRO A 1 62 ? 13.742 15.984 9.391 1 90.25 62 PRO A CA 1
ATOM 465 C C . PRO A 1 62 ? 13.406 15.688 7.93 1 90.25 62 PRO A C 1
ATOM 467 O O . PRO A 1 62 ? 13.938 14.727 7.355 1 90.25 62 PRO A O 1
ATOM 470 N N . LEU A 1 63 ? 12.516 16.438 7.473 1 92.44 63 LEU A N 1
ATOM 471 C CA . LEU A 1 63 ? 12.07 16.344 6.086 1 92.44 63 LEU A CA 1
ATOM 472 C C . LEU A 1 63 ? 12.375 17.625 5.332 1 92.44 63 LEU A C 1
ATOM 474 O O . LEU A 1 63 ? 11.75 18.672 5.59 1 92.44 63 LEU A O 1
ATOM 478 N N . PHE A 1 64 ? 13.203 17.609 4.406 1 91.69 64 PHE A N 1
ATOM 479 C CA . PHE A 1 64 ? 13.516 18.797 3.613 1 91.69 64 PHE A CA 1
ATOM 480 C C . PHE A 1 64 ? 12.703 18.812 2.324 1 91.69 64 PHE A C 1
ATOM 482 O O . PHE A 1 64 ? 12.57 17.781 1.655 1 91.69 64 PHE A O 1
ATOM 489 N N . LYS A 1 65 ? 12.141 19.984 2.084 1 92.75 65 LYS A N 1
ATOM 490 C CA . LYS A 1 65 ? 11.328 20.172 0.886 1 92.75 65 LYS A CA 1
ATOM 491 C C . LYS A 1 65 ? 11.906 21.281 0.002 1 92.75 65 LYS A C 1
ATOM 493 O O . LYS A 1 65 ? 12.453 22.266 0.504 1 92.75 65 LYS A O 1
ATOM 498 N N . ASP A 1 66 ? 11.734 21.016 -1.332 1 90.25 66 ASP A N 1
ATOM 499 C CA . ASP A 1 66 ? 11.969 22.125 -2.248 1 90.25 66 ASP A CA 1
ATOM 500 C C . ASP A 1 66 ? 10.906 23.219 -2.08 1 90.25 66 ASP A C 1
ATOM 502 O O . ASP A 1 66 ? 9.703 22.922 -2.102 1 90.25 66 ASP A O 1
ATOM 506 N N . THR A 1 67 ? 11.266 24.453 -1.901 1 88.19 67 THR A N 1
ATOM 507 C CA . THR A 1 67 ? 10.344 25.531 -1.529 1 88.19 67 THR A CA 1
ATOM 508 C C . THR A 1 67 ? 9.445 25.906 -2.705 1 88.19 67 THR A C 1
ATOM 510 O O . THR A 1 67 ? 8.406 26.531 -2.523 1 88.19 67 THR A O 1
ATOM 513 N N . LYS A 1 68 ? 9.859 25.484 -3.91 1 81.31 68 LYS A N 1
ATOM 514 C CA . LYS A 1 68 ? 9.102 25.875 -5.094 1 81.31 68 LYS A CA 1
ATOM 515 C C . LYS A 1 68 ? 8.297 24.688 -5.637 1 81.31 68 LYS A C 1
ATOM 517 O O . LYS A 1 68 ? 7.113 24.828 -5.941 1 81.31 68 LYS A O 1
ATOM 522 N N . THR A 1 69 ? 8.906 23.516 -5.672 1 82.06 69 THR A N 1
ATOM 523 C CA . THR A 1 69 ? 8.273 22.375 -6.324 1 82.06 69 THR A CA 1
ATOM 524 C C . THR A 1 69 ? 7.605 21.469 -5.297 1 82.06 69 THR A C 1
ATOM 526 O O . THR A 1 69 ? 6.824 20.578 -5.656 1 82.06 69 THR A O 1
ATOM 529 N N . PHE A 1 70 ? 7.906 21.641 -4.02 1 88.25 70 PHE A N 1
ATOM 530 C CA . PHE A 1 70 ? 7.395 20.859 -2.895 1 88.25 70 PHE A CA 1
ATOM 531 C C . PHE A 1 70 ? 7.965 19.453 -2.906 1 88.25 70 PHE A C 1
ATOM 533 O O . PHE A 1 70 ? 7.523 18.594 -2.139 1 88.25 70 PHE A O 1
ATOM 540 N N . ALA A 1 71 ? 8.914 19.188 -3.807 1 88.12 71 ALA A N 1
ATOM 541 C CA . ALA A 1 71 ? 9.578 17.891 -3.795 1 88.12 71 ALA A CA 1
ATOM 542 C C . ALA A 1 71 ? 10.188 17.594 -2.426 1 88.12 71 ALA A C 1
ATOM 544 O O . ALA A 1 71 ? 10.734 18.5 -1.779 1 88.12 71 ALA A O 1
ATOM 545 N N . GLU A 1 72 ? 10.047 16.391 -1.994 1 91.06 72 GLU A N 1
ATOM 546 C CA . GLU A 1 72 ? 10.438 16.031 -0.634 1 91.06 72 GLU A CA 1
ATOM 547 C C . GLU A 1 72 ? 11.602 15.039 -0.636 1 91.06 72 GLU A C 1
ATOM 549 O O . GLU A 1 72 ? 11.711 14.203 -1.535 1 91.06 72 GLU A O 1
ATOM 554 N N . GLY A 1 73 ? 12.414 15.188 0.41 1 85.06 73 GLY A N 1
ATOM 555 C CA . GLY A 1 73 ? 13.422 14.18 0.68 1 85.06 73 GLY A CA 1
ATOM 556 C C . GLY A 1 73 ? 12.906 13.023 1.517 1 85.06 73 GLY A C 1
ATOM 557 O O . GLY A 1 73 ? 11.695 12.898 1.732 1 85.06 73 GLY A O 1
ATOM 558 N N . ASN A 1 74 ? 13.82 12.148 1.953 1 83.12 74 ASN A N 1
ATOM 559 C CA . ASN A 1 74 ? 13.445 10.992 2.768 1 83.12 74 ASN A CA 1
ATOM 560 C C . ASN A 1 74 ? 13.273 11.375 4.234 1 83.12 74 ASN A C 1
ATOM 562 O O . ASN A 1 74 ? 13.922 12.297 4.723 1 83.12 74 ASN A O 1
ATOM 566 N N . SER A 1 75 ? 12.352 10.891 4.844 1 91.5 75 SER A N 1
ATOM 567 C CA . SER A 1 75 ? 12.109 11.016 6.277 1 91.5 75 SER A CA 1
ATOM 568 C C . SER A 1 75 ? 11.516 9.727 6.848 1 91.5 75 SER A C 1
ATOM 570 O O . SER A 1 75 ? 10.781 9.016 6.156 1 91.5 75 SER A O 1
ATOM 572 N N . GLU A 1 76 ? 11.891 9.43 8.062 1 90.5 76 GLU A N 1
ATOM 573 C CA . GLU A 1 76 ? 11.461 8.18 8.68 1 90.5 76 GLU A CA 1
ATOM 574 C C . GLU A 1 76 ? 10.648 8.445 9.945 1 90.5 76 GLU A C 1
ATOM 576 O O . GLU A 1 76 ? 10.977 9.336 10.727 1 90.5 76 GLU A O 1
ATOM 581 N N . LEU A 1 77 ? 9.547 7.676 10 1 94.31 77 LEU A N 1
ATOM 582 C CA . LEU A 1 77 ? 8.758 7.746 11.219 1 94.31 77 LEU A CA 1
ATOM 583 C C . LEU A 1 77 ? 9.594 7.355 12.438 1 94.31 77 LEU A C 1
ATOM 585 O O . LEU A 1 77 ? 10.336 6.371 12.391 1 94.31 77 LEU A O 1
ATOM 589 N N . THR A 1 78 ? 9.547 8.125 13.516 1 92.31 78 THR A N 1
ATOM 590 C CA . THR A 1 78 ? 10.266 7.824 14.75 1 92.31 78 THR A CA 1
ATOM 591 C C . THR A 1 78 ? 9.406 7 15.695 1 92.31 78 THR A C 1
ATOM 593 O O . THR A 1 78 ? 8.211 6.816 15.453 1 92.31 78 THR A O 1
ATOM 596 N N . ILE A 1 79 ? 10.016 6.535 16.781 1 91.81 79 ILE A N 1
ATOM 597 C CA . ILE A 1 79 ? 9.281 5.816 17.812 1 91.81 79 ILE A CA 1
ATOM 598 C C . ILE A 1 79 ? 8.203 6.727 18.406 1 91.81 79 ILE A C 1
ATOM 600 O O . ILE A 1 79 ? 7.098 6.277 18.719 1 91.81 79 ILE A O 1
ATOM 604 N N . GLU A 1 80 ? 8.562 8.023 18.562 1 93.06 80 GLU A N 1
ATOM 605 C CA . GLU A 1 80 ? 7.57 8.984 19.031 1 93.06 80 GLU A CA 1
ATOM 606 C C . GLU A 1 80 ? 6.375 9.047 18.094 1 93.06 80 GLU A C 1
ATOM 608 O O . GLU A 1 80 ? 5.227 9.094 18.531 1 93.06 80 GLU A O 1
ATOM 613 N N . GLY A 1 81 ? 6.68 9.102 16.781 1 96.12 81 GLY A N 1
ATOM 614 C CA . GLY A 1 81 ? 5.617 9.109 15.789 1 96.12 81 GLY A CA 1
ATOM 615 C C . GLY A 1 81 ? 4.738 7.875 15.852 1 96.12 81 GLY A C 1
ATOM 616 O O . GLY A 1 81 ? 3.516 7.969 15.734 1 96.12 81 GLY A O 1
ATOM 617 N N . LYS A 1 82 ? 5.363 6.734 16.031 1 95.94 82 LYS A N 1
ATOM 618 C CA . LYS A 1 82 ? 4.609 5.492 16.172 1 95.94 82 LYS A CA 1
ATOM 619 C C . LYS A 1 82 ? 3.674 5.551 17.375 1 95.94 82 LYS A C 1
ATOM 621 O O . LYS A 1 82 ? 2.506 5.172 17.281 1 95.94 82 LYS A O 1
ATOM 626 N N . ASN A 1 83 ? 4.184 6.062 18.453 1 95.38 83 ASN A N 1
ATOM 627 C CA . ASN A 1 83 ? 3.387 6.18 19.672 1 95.38 83 ASN A CA 1
ATOM 628 C C . ASN A 1 83 ? 2.219 7.145 19.484 1 95.38 83 ASN A C 1
ATOM 630 O O . ASN A 1 83 ? 1.122 6.902 20 1 95.38 83 ASN A O 1
ATOM 634 N N . GLN A 1 84 ? 2.486 8.188 18.859 1 97.25 84 GLN A N 1
ATOM 635 C CA . GLN A 1 84 ? 1.438 9.172 18.609 1 97.25 84 GLN A CA 1
ATOM 636 C C . GLN A 1 84 ? 0.259 8.547 17.875 1 97.25 84 GLN A C 1
ATOM 638 O O . GLN A 1 84 ? -0.893 8.695 18.281 1 97.25 84 GLN A O 1
ATOM 643 N N . LEU A 1 85 ? 0.53 7.824 16.797 1 98.56 85 LEU A N 1
ATOM 644 C CA . LEU A 1 85 ? -0.556 7.25 16.016 1 98.56 85 LEU A CA 1
ATOM 645 C C . LEU A 1 85 ? -1.159 6.043 16.719 1 98.56 85 LEU A C 1
ATOM 647 O O . LEU A 1 85 ? -2.359 5.781 16.594 1 98.56 85 LEU A O 1
ATOM 651 N N . TYR A 1 86 ? -0.377 5.305 17.484 1 97.44 86 TYR A N 1
ATOM 652 C CA . TYR A 1 86 ? -0.94 4.254 18.328 1 97.44 86 TYR A CA 1
ATOM 653 C C . TYR A 1 86 ? -1.979 4.824 19.281 1 97.44 86 TYR A C 1
ATOM 655 O O . TYR A 1 86 ? -3.07 4.27 19.422 1 97.44 86 TYR A O 1
ATOM 663 N N . GLU A 1 87 ? -1.607 5.891 19.906 1 98.12 87 GLU A N 1
ATOM 664 C CA . GLU A 1 87 ? -2.531 6.551 20.828 1 98.12 87 GLU A CA 1
ATOM 665 C C . GLU A 1 87 ? -3.785 7.027 20.109 1 98.12 87 GLU A C 1
ATOM 667 O O . GLU A 1 87 ? -4.891 6.949 20.656 1 98.12 87 GLU A O 1
ATOM 672 N N . ARG A 1 88 ? -3.617 7.527 18.875 1 98.69 88 ARG A N 1
ATOM 673 C CA . ARG A 1 88 ? -4.781 7.953 18.109 1 98.69 88 ARG A CA 1
ATOM 674 C C . ARG A 1 88 ? -5.703 6.773 17.812 1 98.69 88 ARG A C 1
ATOM 676 O O . ARG A 1 88 ? -6.93 6.922 17.828 1 98.69 88 ARG A O 1
ATOM 683 N N . GLY A 1 89 ? -5.102 5.637 17.422 1 98.38 89 GLY A N 1
ATOM 684 C CA . GLY A 1 89 ? -5.902 4.434 17.25 1 98.38 89 GLY A CA 1
ATOM 685 C C . GLY A 1 89 ? -6.672 4.039 18.5 1 98.38 89 GLY A C 1
ATOM 686 O O . GLY A 1 89 ? -7.844 3.674 18.422 1 98.38 89 GLY A O 1
ATOM 687 N N . GLN A 1 90 ? -6.023 4.113 19.656 1 97.19 90 GLN A N 1
ATOM 688 C CA . GLN A 1 90 ? -6.668 3.818 20.938 1 97.19 90 GLN A CA 1
ATOM 689 C C . GLN A 1 90 ? -7.82 4.781 21.203 1 97.19 90 GLN A C 1
ATOM 691 O O . GLN A 1 90 ? -8.883 4.371 21.672 1 97.19 90 GLN A O 1
ATOM 696 N N . PHE A 1 91 ? -7.602 6.023 20.953 1 98 91 PHE A N 1
ATOM 697 C CA . PHE A 1 91 ? -8.633 7.039 21.109 1 98 91 PHE A CA 1
ATOM 698 C C . PHE A 1 91 ? -9.875 6.688 20.297 1 98 91 PHE A C 1
ATOM 700 O O . PHE A 1 91 ? -10.992 6.707 20.828 1 98 91 PHE A O 1
ATOM 707 N N . LEU A 1 92 ? -9.68 6.391 19 1 98.25 92 LEU A N 1
ATOM 708 C CA . LEU A 1 92 ? -10.797 6.051 18.125 1 98.25 92 LEU A CA 1
ATOM 709 C C . LEU A 1 92 ? -11.477 4.766 18.594 1 98.25 92 LEU A C 1
ATOM 711 O O . LEU A 1 92 ? -12.703 4.676 18.594 1 98.25 92 LEU A O 1
ATOM 715 N N . HIS A 1 93 ? -10.664 3.777 18.953 1 97.69 93 HIS A N 1
ATOM 716 C CA . HIS A 1 93 ? -11.203 2.527 19.484 1 97.69 93 HIS A CA 1
ATOM 717 C C . HIS A 1 93 ? -12.109 2.779 20.688 1 97.69 93 HIS A C 1
ATOM 719 O O . HIS A 1 93 ? -13.242 2.295 20.719 1 97.69 93 HIS A O 1
ATOM 725 N N . ASP A 1 94 ? -11.625 3.555 21.656 1 96.69 94 ASP A N 1
ATOM 726 C CA . ASP A 1 94 ? -12.375 3.852 22.875 1 96.69 94 ASP A CA 1
ATOM 727 C C . ASP A 1 94 ? -13.625 4.668 22.562 1 96.69 94 ASP A C 1
ATOM 729 O O . ASP A 1 94 ? -14.695 4.426 23.125 1 96.69 94 ASP A O 1
ATOM 733 N N . ARG A 1 95 ? -13.484 5.574 21.703 1 96 95 ARG A N 1
ATOM 734 C CA . ARG A 1 95 ? -14.602 6.414 21.297 1 96 95 ARG A CA 1
ATOM 735 C C . ARG A 1 95 ? -15.742 5.57 20.719 1 96 95 ARG A C 1
ATOM 737 O O . ARG A 1 95 ? -16.906 5.777 21.062 1 96 95 ARG A O 1
ATOM 744 N N . TRP A 1 96 ? -15.406 4.582 19.906 1 97.06 96 TRP A N 1
ATOM 745 C CA . TRP A 1 96 ? -16.422 3.855 19.141 1 97.06 96 TRP A CA 1
ATOM 746 C C . TRP A 1 96 ? -16.859 2.596 19.875 1 97.06 96 TRP A C 1
ATOM 748 O O . TRP A 1 96 ? -17.797 1.916 19.453 1 97.06 96 TRP A O 1
ATOM 758 N N . THR A 1 97 ? -16.188 2.242 21.031 1 94.88 97 THR A N 1
ATOM 759 C CA . THR A 1 97 ? -16.578 1.029 21.734 1 94.88 97 THR A CA 1
ATOM 760 C C . THR A 1 97 ? -17.047 1.359 23.156 1 94.88 97 THR A C 1
ATOM 762 O O . THR A 1 97 ? -17.844 0.623 23.734 1 94.88 97 THR A O 1
ATOM 765 N N . LEU A 1 98 ? -16.562 2.443 23.75 1 88.56 98 LEU A N 1
ATOM 766 C CA . LEU A 1 98 ? -16.766 2.65 25.172 1 88.56 98 LEU A CA 1
ATOM 767 C C . LEU A 1 98 ? -17.562 3.924 25.422 1 88.56 98 LEU A C 1
ATOM 769 O O . LEU A 1 98 ? -18.266 4.027 26.438 1 88.56 98 LEU A O 1
ATOM 773 N N . ASP A 1 99 ? -17.438 4.887 24.562 1 86.75 99 ASP A N 1
ATOM 774 C CA . ASP A 1 99 ? -18.078 6.176 24.766 1 86.75 99 ASP A CA 1
ATOM 775 C C . ASP A 1 99 ? -19.562 6.109 24.391 1 86.75 99 ASP A C 1
ATOM 777 O O . ASP A 1 99 ? -19.906 6.109 23.219 1 86.75 99 ASP A O 1
ATOM 781 N N . ALA A 1 100 ? -20.453 6.086 25.344 1 80.94 100 ALA A N 1
ATOM 782 C CA . ALA A 1 100 ? -21.875 5.844 25.172 1 80.94 100 ALA A CA 1
ATOM 783 C C . ALA A 1 100 ? -22.469 6.785 24.125 1 80.94 100 ALA A C 1
ATOM 785 O O . ALA A 1 100 ? -23.281 6.371 23.297 1 80.94 100 ALA A O 1
ATOM 786 N N . GLY A 1 101 ? -22.062 7.996 24.094 1 85.06 101 GLY A N 1
ATOM 787 C CA . GLY A 1 101 ? -22.625 8.953 23.141 1 85.06 101 GLY A CA 1
ATOM 788 C C . GLY A 1 101 ? -21.984 8.867 21.766 1 85.06 101 GLY A C 1
ATOM 789 O O . GLY A 1 101 ? -22.531 9.406 20.797 1 85.06 101 GLY A O 1
ATOM 790 N N . ASN A 1 102 ? -20.906 8.062 21.672 1 91.69 102 ASN A N 1
ATOM 791 C CA . ASN A 1 102 ? -20.172 8.023 20.422 1 91.69 102 ASN A CA 1
ATOM 792 C C . ASN A 1 102 ? -19.891 6.594 19.969 1 91.69 102 ASN A C 1
ATOM 794 O O . ASN A 1 102 ? -19.203 6.367 18.984 1 91.69 102 ASN A O 1
ATOM 798 N N . ALA A 1 103 ? -20.469 5.66 20.672 1 93.88 103 ALA A N 1
ATOM 799 C CA . ALA A 1 103 ? -20.266 4.266 20.281 1 93.88 103 ALA A CA 1
ATOM 800 C C . ALA A 1 103 ? -20.844 3.996 18.906 1 93.88 103 ALA A C 1
ATOM 802 O O . ALA A 1 103 ? -22 4.348 18.625 1 93.88 103 ALA A O 1
ATOM 803 N N . MET A 1 104 ? -20.062 3.412 18.094 1 95.94 104 MET A N 1
ATOM 804 C CA . MET A 1 104 ? -20.484 3.174 16.703 1 95.94 104 MET A CA 1
ATOM 805 C C . MET A 1 104 ? -21.219 1.85 16.594 1 95.94 104 MET A C 1
ATOM 807 O O . MET A 1 104 ? -20.703 0.798 16.953 1 95.94 104 MET A O 1
ATOM 811 N N . VAL A 1 105 ? -22.422 1.924 16.047 1 93.56 105 VAL A N 1
ATOM 812 C CA . VAL A 1 105 ? -23.25 0.734 15.867 1 93.56 105 VAL A CA 1
ATOM 813 C C . VAL A 1 105 ? -22.547 -0.23 14.906 1 93.56 105 VAL A C 1
ATOM 815 O O . VAL A 1 105 ? -22.219 0.141 13.781 1 93.56 105 VAL A O 1
ATOM 818 N N . GLY A 1 106 ? -22.344 -1.395 15.398 1 92.62 106 GLY A N 1
ATOM 819 C CA . GLY A 1 106 ? -21.828 -2.445 14.539 1 92.62 106 GLY A CA 1
ATOM 820 C C . GLY A 1 106 ? -20.312 -2.447 14.438 1 92.62 106 GLY A C 1
ATOM 821 O O . GLY A 1 106 ? -19.719 -3.273 13.734 1 92.62 106 GLY A O 1
ATOM 822 N N . PHE A 1 107 ? -19.641 -1.47 15.094 1 93.94 107 PHE A N 1
ATOM 823 C CA . PHE A 1 107 ? -18.188 -1.482 15.117 1 93.94 107 PHE A CA 1
ATOM 824 C C . PHE A 1 107 ? -17.656 -2.602 16.016 1 93.94 107 PHE A C 1
ATOM 826 O O . PHE A 1 107 ? -18.125 -2.76 17.141 1 93.94 107 PHE A O 1
ATOM 833 N N . ALA A 1 108 ? -16.812 -3.453 15.453 1 88.62 108 ALA A N 1
ATOM 834 C CA . ALA A 1 108 ? -16.172 -4.547 16.188 1 88.62 108 ALA A CA 1
ATOM 835 C C . ALA A 1 108 ? -14.68 -4.281 16.375 1 88.62 108 ALA A C 1
ATOM 837 O O . ALA A 1 108 ? -14.039 -3.656 15.523 1 88.62 108 ALA A O 1
ATOM 838 N N . ASP A 1 109 ? -14.18 -4.707 17.453 1 88.75 109 ASP A N 1
ATOM 839 C CA . ASP A 1 109 ? -12.734 -4.578 17.641 1 88.75 109 ASP A CA 1
ATOM 840 C C . ASP A 1 109 ? -11.977 -5.60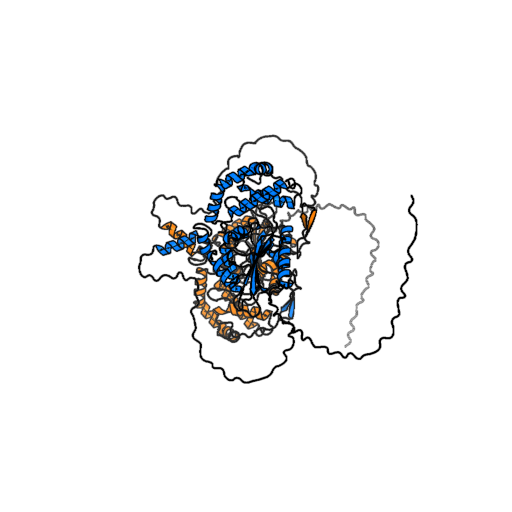9 16.812 1 88.75 109 ASP A C 1
ATOM 842 O O . ASP A 1 109 ? -10.742 -5.586 16.766 1 88.75 109 ASP A O 1
ATOM 846 N N . THR A 1 110 ? -12.695 -6.52 16.234 1 90.69 110 THR A N 1
ATOM 847 C CA . THR A 1 110 ? -12.125 -7.453 15.273 1 90.69 110 THR A CA 1
ATOM 848 C C . THR A 1 110 ? -12.172 -6.871 13.859 1 90.69 110 THR A C 1
ATOM 850 O O . THR A 1 110 ? -13.188 -6.32 13.445 1 90.69 110 THR A O 1
ATOM 853 N N . TYR A 1 111 ? -11.094 -6.988 13.234 1 92.31 111 TYR A N 1
ATOM 854 C CA . TYR A 1 111 ? -11.023 -6.496 11.859 1 92.31 111 TYR A CA 1
ATOM 855 C C . TYR A 1 111 ? -11.766 -7.426 10.914 1 92.31 111 TYR A C 1
ATOM 857 O O . TYR A 1 111 ? -11.555 -8.641 10.93 1 92.31 111 TYR A O 1
ATOM 865 N N . TYR A 1 112 ? -12.609 -6.859 10.109 1 90.19 112 TYR A N 1
ATOM 866 C CA . TYR A 1 112 ? -13.266 -7.516 8.984 1 90.19 112 TYR A CA 1
ATOM 867 C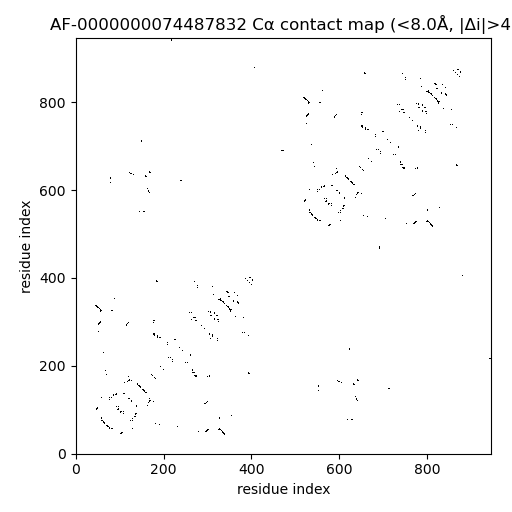 C . TYR A 1 112 ? -12.984 -6.77 7.684 1 90.19 112 TYR A C 1
ATOM 869 O O . TYR A 1 112 ? -13.125 -5.547 7.617 1 90.19 112 TYR A O 1
ATOM 877 N N . GLN A 1 113 ? -12.648 -7.492 6.707 1 88.94 113 GLN A N 1
ATOM 878 C CA . GLN A 1 113 ? -12.242 -6.918 5.426 1 88.94 113 GLN A CA 1
ATOM 879 C C . GLN A 1 113 ? -13.352 -6.047 4.844 1 88.94 113 GLN A C 1
ATOM 881 O O . GLN A 1 113 ? -13.078 -5.012 4.227 1 88.94 113 GLN A O 1
ATOM 886 N N . ASN A 1 114 ? -14.578 -6.441 4.98 1 90.69 114 ASN A N 1
ATOM 887 C CA . ASN A 1 114 ? -15.68 -5.719 4.355 1 90.69 114 ASN A CA 1
ATOM 888 C C . ASN A 1 114 ? -16.109 -4.516 5.191 1 90.69 114 ASN A C 1
ATOM 890 O O . ASN A 1 114 ? -16.938 -3.721 4.762 1 90.69 114 ASN A O 1
ATOM 894 N N . GLN A 1 115 ? -15.484 -4.297 6.371 1 95.88 115 GLN A N 1
ATOM 895 C CA . GLN A 1 115 ? -15.906 -3.209 7.25 1 95.88 115 GLN A CA 1
ATOM 896 C C . GLN A 1 115 ? -14.859 -2.102 7.297 1 95.88 115 GLN A C 1
ATOM 898 O O . GLN A 1 115 ? -15.141 -0.999 7.773 1 95.88 115 GLN A O 1
ATOM 903 N N . THR A 1 116 ? -13.695 -2.432 6.832 1 96.81 116 THR A N 1
ATOM 904 C CA . THR A 1 116 ? -12.617 -1.464 6.98 1 96.81 116 THR A CA 1
ATOM 905 C C . THR A 1 116 ? -11.828 -1.328 5.68 1 96.81 116 THR A C 1
ATOM 907 O O . THR A 1 116 ? -11.477 -2.33 5.055 1 96.81 116 THR A O 1
ATOM 910 N N . TYR A 1 117 ? -11.656 -0.15 5.266 1 96.94 117 TYR A N 1
ATOM 911 C CA . TYR A 1 117 ? -10.766 0.167 4.152 1 96.94 117 TYR A CA 1
ATOM 912 C C . TYR A 1 117 ? -9.719 1.195 4.566 1 96.94 117 TYR A C 1
ATOM 914 O O . TYR A 1 117 ? -10.047 2.197 5.207 1 96.94 117 TYR A O 1
ATOM 922 N N . VAL A 1 118 ? -8.453 0.935 4.258 1 98.31 118 VAL A N 1
ATOM 923 C CA . VAL A 1 118 ? -7.363 1.833 4.621 1 98.31 118 VAL A CA 1
ATOM 924 C C . VAL A 1 118 ? -6.551 2.189 3.379 1 98.31 118 VAL A C 1
ATOM 926 O O . VAL A 1 118 ? -6.191 1.31 2.592 1 98.31 118 VAL A O 1
ATOM 929 N N . ARG A 1 119 ? -6.297 3.457 3.23 1 98.06 119 ARG A N 1
ATOM 930 C CA . ARG A 1 119 ? -5.438 3.961 2.164 1 98.06 119 ARG A CA 1
ATOM 931 C C . ARG A 1 119 ? -4.422 4.961 2.705 1 98.06 119 ARG A C 1
ATOM 933 O O . ARG A 1 119 ? -4.777 5.859 3.473 1 98.06 119 ARG A O 1
ATOM 940 N N . SER A 1 120 ? -3.158 4.773 2.324 1 98.12 120 SER A N 1
ATOM 941 C CA . SER A 1 120 ? -2.098 5.691 2.729 1 98.12 120 SER A CA 1
ATOM 942 C C . SER A 1 120 ? -1.463 6.367 1.519 1 98.12 120 SER A C 1
ATOM 944 O O . SER A 1 120 ? -1.467 5.816 0.417 1 98.12 120 SER A O 1
ATOM 946 N N . SER A 1 121 ? -1.006 7.613 1.769 1 97.19 121 SER A N 1
ATOM 947 C CA . SER A 1 121 ? -0.031 8.141 0.819 1 97.19 121 SER A CA 1
ATOM 948 C C . SER A 1 121 ? 1.214 7.266 0.759 1 97.19 121 SER A C 1
ATOM 950 O O . SER A 1 121 ? 1.477 6.484 1.678 1 97.19 121 SER A O 1
ATOM 952 N N . ASP A 1 122 ? 1.93 7.371 -0.326 1 94.75 122 ASP A N 1
ATOM 953 C CA . ASP A 1 122 ? 3.014 6.434 -0.594 1 94.75 122 ASP A CA 1
ATOM 954 C C . ASP A 1 122 ? 4.34 6.957 -0.045 1 94.75 122 ASP A C 1
ATOM 956 O O . ASP A 1 122 ? 5.285 7.188 -0.803 1 94.75 122 ASP A O 1
ATOM 960 N N . THR A 1 123 ? 4.469 7.137 1.217 1 95 123 THR A N 1
ATOM 961 C CA . THR A 1 123 ? 5.703 7.375 1.953 1 95 123 THR A CA 1
ATOM 962 C C . THR A 1 123 ? 5.828 6.414 3.133 1 95 123 THR A C 1
ATOM 964 O O . THR A 1 123 ? 4.82 6.02 3.725 1 95 123 THR A O 1
ATOM 967 N N . ASP A 1 124 ? 7.086 6.074 3.51 1 93.62 124 ASP A N 1
ATOM 968 C CA . ASP A 1 124 ? 7.305 5.156 4.625 1 93.62 124 ASP A CA 1
ATOM 969 C C . ASP A 1 124 ? 6.637 5.668 5.898 1 93.62 124 ASP A C 1
ATOM 971 O O . ASP A 1 124 ? 5.992 4.898 6.613 1 93.62 124 ASP A O 1
ATOM 975 N N . ARG A 1 125 ? 6.73 6.93 6.145 1 95.75 125 ARG A N 1
ATOM 976 C CA . ARG A 1 125 ? 6.238 7.492 7.398 1 95.75 125 ARG A CA 1
ATOM 977 C C . ARG A 1 125 ? 4.715 7.426 7.465 1 95.75 125 ARG A C 1
ATOM 979 O O . ARG A 1 125 ? 4.148 7.195 8.539 1 95.75 125 ARG A O 1
ATOM 986 N N . THR A 1 126 ? 3.998 7.656 6.316 1 98 126 THR A N 1
ATOM 987 C CA . THR A 1 126 ? 2.541 7.602 6.352 1 98 126 THR A CA 1
ATOM 988 C C . THR A 1 126 ? 2.057 6.156 6.434 1 98 126 THR A C 1
ATOM 990 O O . THR A 1 126 ? 1.076 5.863 7.117 1 98 126 THR A O 1
ATOM 993 N N . ILE A 1 127 ? 2.725 5.23 5.762 1 97.62 127 ILE A N 1
ATOM 994 C CA . ILE A 1 127 ? 2.369 3.818 5.812 1 97.62 127 ILE A CA 1
ATOM 995 C C . ILE A 1 127 ? 2.58 3.283 7.227 1 97.62 127 ILE A C 1
ATOM 997 O O . ILE A 1 127 ? 1.693 2.641 7.793 1 97.62 127 ILE A O 1
ATOM 1001 N N . ASN A 1 128 ? 3.73 3.596 7.809 1 96.62 128 ASN A N 1
ATOM 1002 C CA . ASN A 1 128 ? 4.027 3.137 9.164 1 96.62 128 ASN A CA 1
ATOM 1003 C C . ASN A 1 128 ? 3.105 3.783 10.188 1 96.62 128 ASN A C 1
ATOM 1005 O O . ASN A 1 128 ? 2.758 3.16 11.195 1 96.62 128 ASN A O 1
ATOM 1009 N N . SER A 1 129 ? 2.738 5.047 9.953 1 98.44 129 SER A N 1
ATOM 1010 C CA . SER A 1 129 ? 1.761 5.703 10.812 1 98.44 129 SER A CA 1
ATOM 1011 C C . SER A 1 129 ? 0.421 4.977 10.781 1 98.44 129 SER A C 1
ATOM 1013 O O . SER A 1 129 ? -0.193 4.754 11.828 1 98.44 129 SER A O 1
ATOM 1015 N N . ALA A 1 130 ? -0.011 4.652 9.586 1 98.62 130 ALA A N 1
ATOM 1016 C CA . ALA A 1 130 ? -1.258 3.904 9.453 1 98.62 130 ALA A CA 1
ATOM 1017 C C . ALA A 1 130 ? -1.182 2.576 10.203 1 98.62 130 ALA A C 1
ATOM 1019 O O . ALA A 1 130 ? -2.131 2.189 10.891 1 98.62 130 ALA A O 1
ATOM 1020 N N . GLN A 1 131 ? -0.069 1.896 10.039 1 96.56 131 GLN A N 1
ATOM 1021 C CA . GLN A 1 131 ? 0.118 0.626 10.734 1 96.56 131 GLN A CA 1
ATOM 1022 C C . GLN A 1 131 ? -0.003 0.803 12.25 1 96.56 131 GLN A C 1
ATOM 1024 O O . GLN A 1 131 ? -0.669 0.013 12.922 1 96.56 131 GLN A O 1
ATOM 1029 N N . SER A 1 132 ? 0.639 1.844 12.789 1 97 132 SER A N 1
ATOM 1030 C CA . SER A 1 132 ? 0.619 2.107 14.227 1 97 132 SER A CA 1
ATOM 1031 C C . SER A 1 132 ? -0.8 2.375 14.719 1 97 132 SER A C 1
ATOM 1033 O O . SER A 1 132 ? -1.213 1.848 15.75 1 97 132 SER A O 1
ATOM 1035 N N . LEU A 1 133 ? -1.49 3.197 14.016 1 98.5 133 LEU A N 1
ATOM 1036 C CA . LEU A 1 133 ? -2.865 3.51 14.391 1 98.5 133 LEU A CA 1
ATOM 1037 C C . LEU A 1 133 ? -3.732 2.254 14.375 1 98.5 133 LEU A C 1
ATOM 1039 O O . LEU A 1 133 ? -4.508 2.016 15.305 1 98.5 133 LEU A O 1
ATOM 1043 N N . LEU A 1 134 ? -3.611 1.422 13.352 1 97.62 134 LEU A N 1
ATOM 1044 C CA . LEU A 1 134 ? -4.457 0.249 13.148 1 97.62 134 LEU A CA 1
ATOM 1045 C C . LEU A 1 134 ? -4.191 -0.801 14.227 1 97.62 134 LEU A C 1
ATOM 1047 O O . LEU A 1 134 ? -5.098 -1.543 14.609 1 97.62 134 LEU A O 1
ATOM 1051 N N . MET A 1 135 ? -2.98 -0.85 14.75 1 94.88 135 MET A N 1
ATOM 1052 C CA . MET A 1 135 ? -2.623 -1.808 15.797 1 94.88 135 MET A CA 1
ATOM 1053 C C . MET A 1 135 ? -3.482 -1.603 17.047 1 94.88 135 MET A C 1
ATOM 1055 O O . MET A 1 135 ? -3.785 -2.559 17.75 1 94.88 135 MET A O 1
ATOM 1059 N N . SER A 1 136 ? -3.85 -0.357 17.281 1 96.5 136 SER A N 1
ATOM 1060 C CA . SER A 1 136 ? -4.617 -0.09 18.5 1 96.5 136 SER A CA 1
ATOM 1061 C C . SER A 1 136 ? -6.094 0.128 18.172 1 96.5 136 SER A C 1
ATOM 1063 O O . SER A 1 136 ? -6.953 -0.054 19.031 1 96.5 136 SER A O 1
ATOM 1065 N N . LEU A 1 137 ? -6.402 0.525 16.969 1 97.75 137 LEU A N 1
ATOM 1066 C CA . LEU A 1 137 ? -7.805 0.557 16.578 1 97.75 137 LEU A CA 1
ATOM 1067 C C . LEU A 1 137 ? -8.406 -0.843 16.594 1 97.75 137 LEU A C 1
ATOM 1069 O O . LEU A 1 137 ? -9.555 -1.023 17.016 1 97.75 137 LEU A O 1
ATOM 1073 N N . TYR A 1 138 ? -7.68 -1.79 16.078 1 96.19 138 TYR A N 1
ATOM 1074 C CA . TYR A 1 138 ? -7.98 -3.217 16.141 1 96.19 138 TYR A CA 1
ATOM 1075 C C . TYR A 1 138 ? -6.938 -3.963 16.953 1 96.19 138 TYR A C 1
ATOM 1077 O O . TYR A 1 138 ? -6.012 -4.559 16.406 1 96.19 138 TYR A O 1
ATOM 1085 N N . PRO A 1 139 ? -7.18 -3.957 18.297 1 93.25 139 PRO A N 1
ATOM 1086 C CA . PRO A 1 139 ? -6.145 -4.504 19.172 1 93.25 139 PRO A CA 1
ATOM 1087 C C . PRO A 1 139 ? -5.918 -6 18.953 1 93.25 139 PRO A C 1
ATOM 1089 O O . PRO A 1 139 ? -6.746 -6.672 18.344 1 93.25 139 PRO A O 1
ATOM 1092 N N . PRO A 1 140 ? -4.707 -6.453 19.375 1 88.75 140 PRO A N 1
ATOM 1093 C CA . PRO A 1 140 ? -4.387 -7.875 19.234 1 88.75 140 PRO A CA 1
ATOM 1094 C C . PRO A 1 140 ? -5.469 -8.781 19.812 1 88.75 140 PRO A C 1
ATOM 1096 O O . PRO A 1 140 ? -6.102 -8.445 20.812 1 88.75 140 PRO A O 1
ATOM 1099 N N . LYS A 1 141 ? -5.688 -9.852 19.172 1 87.12 141 LYS A N 1
ATOM 1100 C CA . LYS A 1 141 ? -6.617 -10.891 19.594 1 87.12 141 LYS A CA 1
ATOM 1101 C C . LYS A 1 141 ? -5.906 -12.234 19.75 1 87.12 141 LYS A C 1
ATOM 1103 O O . LYS A 1 141 ? -4.898 -12.484 19.094 1 87.12 141 LYS A O 1
ATOM 1108 N N . PRO A 1 142 ? -6.52 -12.961 20.75 1 80.88 142 PRO A N 1
ATOM 1109 C CA . PRO A 1 142 ? -5.949 -14.305 20.781 1 80.88 142 PRO A CA 1
ATOM 1110 C C . PRO A 1 142 ? -5.883 -14.945 19.391 1 80.88 142 PRO A C 1
ATOM 1112 O O . PRO A 1 142 ? -6.73 -14.664 18.531 1 80.88 142 PRO A O 1
ATOM 1115 N N . ALA A 1 143 ? -4.895 -15.648 19.219 1 72.88 143 ALA A N 1
ATOM 1116 C CA . ALA A 1 143 ? -4.648 -16.234 17.906 1 72.88 143 ALA A CA 1
ATOM 1117 C C . ALA A 1 143 ? -5.898 -16.938 17.375 1 72.88 143 ALA A C 1
ATOM 1119 O O . ALA A 1 143 ? -6.477 -17.781 18.047 1 72.88 143 ALA A O 1
ATOM 1120 N N . GLN A 1 144 ? -6.336 -16.375 16.312 1 78.38 144 GLN A N 1
ATOM 1121 C CA . GLN A 1 144 ? -7.41 -17.031 15.594 1 78.38 144 GLN A CA 1
ATOM 1122 C C . GLN A 1 144 ? -6.969 -18.406 15.086 1 78.38 144 GLN A C 1
ATOM 1124 O O . GLN A 1 144 ? -5.785 -18.625 14.82 1 78.38 144 GLN A O 1
ATOM 1129 N N . THR A 1 145 ? -7.867 -19.281 15.102 1 82 145 THR A N 1
ATOM 1130 C CA . THR A 1 145 ? -7.527 -20.609 14.633 1 82 145 THR A CA 1
ATOM 1131 C C . THR A 1 145 ? -8.375 -21 13.43 1 82 145 THR A C 1
ATOM 1133 O O . THR A 1 145 ? -9.422 -20.406 13.18 1 82 145 THR A O 1
ATOM 1136 N N . LEU A 1 146 ? -7.801 -21.797 12.617 1 82.88 146 LEU A N 1
ATOM 1137 C CA . LEU A 1 146 ? -8.469 -22.391 11.469 1 82.88 146 LEU A CA 1
ATOM 1138 C C . LEU A 1 146 ? -8.352 -23.922 11.492 1 82.88 146 LEU A C 1
ATOM 1140 O O . LEU A 1 146 ? -7.246 -24.453 11.602 1 82.88 146 LEU A O 1
ATOM 1144 N N . ARG A 1 147 ? -9.5 -24.531 11.477 1 80.75 147 ARG A N 1
ATOM 1145 C CA . ARG A 1 147 ? -9.508 -26 11.406 1 80.75 147 ARG A CA 1
ATOM 1146 C C . ARG A 1 147 ? -9.539 -26.484 9.961 1 80.75 147 ARG A C 1
ATOM 1148 O O . ARG A 1 147 ? -10.422 -26.094 9.195 1 80.75 147 ARG A O 1
ATOM 1155 N N . LEU A 1 148 ? -8.656 -27.281 9.602 1 79.38 148 LEU A N 1
ATOM 1156 C CA . LEU A 1 148 ? -8.586 -27.844 8.258 1 79.38 148 LEU A CA 1
ATOM 1157 C C . LEU A 1 148 ? -9.414 -29.109 8.156 1 79.38 148 LEU A C 1
ATOM 1159 O O . LEU A 1 148 ? -9.781 -29.703 9.172 1 79.38 148 LEU A O 1
ATOM 1163 N N . ALA A 1 149 ? -9.719 -29.469 6.945 1 72.94 149 ALA A N 1
ATOM 1164 C CA . ALA A 1 149 ? -10.547 -30.641 6.688 1 72.94 149 ALA A CA 1
ATOM 1165 C C . ALA A 1 149 ? -9.891 -31.906 7.25 1 72.94 149 ALA A C 1
ATOM 1167 O O . ALA A 1 149 ? -10.586 -32.844 7.676 1 72.94 149 ALA A O 1
ATOM 1168 N N . ASN A 1 150 ? -8.586 -31.906 7.289 1 77.44 150 ASN A N 1
ATOM 1169 C CA . ASN A 1 150 ? -7.883 -33.094 7.77 1 77.44 150 ASN A CA 1
ATOM 1170 C C . ASN A 1 150 ? -7.828 -33.125 9.289 1 77.44 150 ASN A C 1
ATOM 1172 O O . ASN A 1 150 ? -7.188 -34 9.875 1 77.44 150 ASN A O 1
ATOM 1176 N N . GLY A 1 151 ? -8.359 -32.156 9.891 1 79.31 151 GLY A N 1
ATOM 1177 C CA . GLY A 1 151 ? -8.461 -32.125 11.344 1 79.31 151 GLY A CA 1
ATOM 1178 C C . GLY A 1 151 ? -7.414 -31.266 12.016 1 79.31 151 GLY A C 1
ATOM 1179 O O . GLY A 1 151 ? -7.508 -30.984 13.211 1 79.31 151 GLY A O 1
ATOM 1180 N N . THR A 1 152 ? -6.473 -30.875 11.242 1 85.12 152 THR A N 1
ATOM 1181 C CA . THR A 1 152 ? -5.422 -30.031 11.797 1 85.12 152 THR A CA 1
ATOM 1182 C C . THR A 1 152 ? -5.953 -28.625 12.102 1 85.12 152 THR A C 1
ATOM 1184 O O . THR A 1 152 ? -6.719 -28.062 11.312 1 85.12 152 THR A O 1
ATOM 1187 N N . THR A 1 153 ? -5.621 -28.203 13.289 1 87.38 153 THR A N 1
ATOM 1188 C CA . THR A 1 153 ? -5.969 -26.828 13.648 1 87.38 153 THR A CA 1
ATOM 1189 C C . THR A 1 153 ? -4.746 -25.922 13.547 1 87.38 153 THR A C 1
ATOM 1191 O O . THR A 1 153 ? -3.705 -26.203 14.141 1 87.38 153 THR A O 1
ATOM 1194 N N . LEU A 1 154 ? -4.91 -24.922 12.797 1 88.5 154 LEU A N 1
ATOM 1195 C CA . LEU A 1 154 ? -3.836 -23.953 12.609 1 88.5 154 LEU A CA 1
ATOM 1196 C C . LEU A 1 154 ? -4.129 -22.656 13.359 1 88.5 154 LEU A C 1
ATOM 1198 O O . LEU A 1 154 ? -5.262 -22.172 13.336 1 88.5 154 LEU A O 1
ATOM 1202 N N . ALA A 1 155 ? -3.09 -22.156 14.055 1 88.19 155 ALA A N 1
ATOM 1203 C CA . ALA A 1 155 ? -3.168 -20.828 14.648 1 88.19 155 ALA A CA 1
ATOM 1204 C C . ALA A 1 155 ? -2.514 -19.781 13.742 1 88.19 155 ALA A C 1
ATOM 1206 O O . ALA A 1 155 ? -1.598 -20.094 12.984 1 88.19 155 ALA A O 1
ATOM 1207 N N . ALA A 1 156 ? -3.035 -18.531 13.781 1 87.56 156 ALA A N 1
ATOM 1208 C CA . ALA A 1 156 ? -2.355 -17.453 13.062 1 87.56 156 ALA A CA 1
ATOM 1209 C C . ALA A 1 156 ? -0.904 -17.328 13.516 1 87.56 156 ALA A C 1
ATOM 1211 O O . ALA A 1 156 ? -0.608 -17.438 14.711 1 87.56 156 ALA A O 1
ATOM 1212 N N . PRO A 1 157 ? -0.057 -17.109 12.531 1 88.19 157 PRO A N 1
ATOM 1213 C CA . PRO A 1 157 ? 1.36 -17.062 12.898 1 88.19 157 PRO A CA 1
ATOM 1214 C C . PRO A 1 157 ? 1.77 -15.703 13.469 1 88.19 157 PRO A C 1
ATOM 1216 O O . PRO A 1 157 ? 1.066 -14.703 13.273 1 88.19 157 PRO A O 1
ATOM 1219 N N . GLY A 1 158 ? 2.924 -15.773 14.18 1 84 158 GLY A N 1
ATOM 1220 C CA . GLY A 1 158 ? 3.523 -14.539 14.648 1 84 158 GLY A CA 1
ATOM 1221 C C . GLY A 1 158 ? 2.768 -13.906 15.797 1 84 158 GLY A C 1
ATOM 1222 O O . GLY A 1 158 ? 2.281 -14.609 16.688 1 84 158 GLY A O 1
ATOM 1223 N N . SER A 1 159 ? 2.74 -12.539 15.68 1 81.31 159 SER A N 1
ATOM 1224 C CA . SER A 1 159 ? 2.111 -11.805 16.766 1 81.31 159 SER A CA 1
ATOM 1225 C C . SER A 1 159 ? 0.59 -11.852 16.672 1 81.31 159 SER A C 1
ATOM 1227 O O . SER A 1 159 ? 0.047 -12.281 15.641 1 81.31 159 SER A O 1
ATOM 1229 N N . SER A 1 160 ? -0.015 -11.484 17.719 1 83.12 160 SER A N 1
ATOM 1230 C CA . SER A 1 160 ? -1.473 -11.5 17.781 1 83.12 160 SER A CA 1
ATOM 1231 C C . SER A 1 160 ? -2.07 -10.25 17.141 1 83.12 160 SER A C 1
ATOM 1233 O O . SER A 1 160 ? -3.289 -10.062 17.172 1 83.12 160 SER A O 1
ATOM 1235 N N . ASP A 1 161 ? -1.22 -9.43 16.562 1 87.12 161 ASP A N 1
ATOM 1236 C CA . ASP A 1 161 ? -1.727 -8.25 15.867 1 87.12 161 ASP A CA 1
ATOM 1237 C C . ASP A 1 161 ? -2.637 -8.641 14.703 1 87.12 161 ASP A C 1
ATOM 1239 O O . ASP A 1 161 ? -2.369 -9.617 14 1 87.12 161 ASP A O 1
ATOM 1243 N N . GLN A 1 162 ? -3.686 -7.961 14.57 1 90.62 162 GLN A N 1
ATOM 1244 C CA . GLN A 1 162 ? -4.574 -8.195 13.438 1 90.62 162 GLN A CA 1
ATOM 1245 C C . GLN A 1 162 ? -4.023 -7.555 12.164 1 90.62 162 GLN A C 1
ATOM 1247 O O . GLN A 1 162 ? -3.518 -6.434 12.195 1 90.62 162 GLN A O 1
ATOM 1252 N N . GLN A 1 163 ? -4.008 -8.266 11.094 1 90.69 163 GLN A N 1
ATOM 1253 C CA . GLN A 1 163 ? -3.443 -7.785 9.836 1 90.69 163 GLN A CA 1
ATOM 1254 C C . GLN A 1 163 ? -4.48 -7.02 9.023 1 90.69 163 GLN A C 1
ATOM 1256 O O . GLN A 1 163 ? -5.348 -7.621 8.383 1 90.69 163 GLN A O 1
ATOM 1261 N N . VAL A 1 164 ? -4.387 -5.727 9.055 1 94.5 164 VAL A N 1
ATOM 1262 C CA . VAL A 1 164 ? -5.246 -4.867 8.242 1 94.5 164 VAL A CA 1
ATOM 1263 C C . VAL A 1 164 ? -4.48 -4.395 7.008 1 94.5 164 VAL A C 1
ATOM 1265 O O . VAL A 1 164 ? -3.457 -3.719 7.121 1 94.5 164 VAL A O 1
ATOM 1268 N N . PRO A 1 165 ? -4.918 -4.781 5.84 1 95 165 PRO A N 1
ATOM 1269 C CA . PRO A 1 165 ? -4.195 -4.336 4.648 1 95 165 PRO A CA 1
ATOM 1270 C C . PRO A 1 165 ? -4.25 -2.82 4.453 1 95 165 PRO A C 1
ATOM 1272 O O . PRO A 1 165 ? -5.309 -2.211 4.625 1 95 165 PRO A O 1
ATOM 1275 N N . ILE A 1 166 ? -3.088 -2.215 4.125 1 97.31 166 ILE A N 1
ATOM 1276 C CA . ILE A 1 166 ? -2.984 -0.792 3.822 1 97.31 166 ILE A CA 1
ATOM 1277 C C . ILE A 1 166 ? -2.746 -0.6 2.326 1 97.31 166 ILE A C 1
ATOM 1279 O O . ILE A 1 166 ? -1.678 -0.936 1.812 1 97.31 166 ILE A O 1
ATOM 1283 N N . HIS A 1 167 ? -3.729 -0.096 1.666 1 95.94 167 HIS A N 1
ATOM 1284 C CA . HIS A 1 167 ? -3.578 0.24 0.254 1 95.94 167 HIS A CA 1
ATOM 1285 C C . HIS A 1 167 ? -2.834 1.559 0.077 1 95.94 167 HIS A C 1
ATOM 1287 O O . HIS A 1 167 ? -2.852 2.41 0.968 1 95.94 167 HIS A O 1
ATOM 1293 N N . VAL A 1 168 ? -2.1 1.669 -1.024 1 95.38 168 VAL A N 1
ATOM 1294 C CA . VAL A 1 168 ? -1.246 2.83 -1.251 1 95.38 168 VAL A CA 1
ATOM 1295 C C . VAL A 1 168 ? -1.401 3.312 -2.691 1 95.38 168 VAL A C 1
ATOM 1297 O O . VAL A 1 168 ? -1.698 2.521 -3.59 1 95.38 168 VAL A O 1
ATOM 1300 N N . VAL A 1 169 ? -1.372 4.578 -2.885 1 90.25 169 VAL A N 1
ATOM 1301 C CA . VAL A 1 169 ? -1.291 5.164 -4.219 1 90.25 169 VAL A CA 1
ATOM 1302 C C . VAL A 1 169 ? 0.012 5.949 -4.359 1 90.25 169 VAL A C 1
ATOM 1304 O O . VAL A 1 169 ? 0.384 6.711 -3.465 1 90.25 169 VAL A O 1
ATOM 1307 N N . GLY A 1 170 ? 0.709 5.73 -5.477 1 89.62 170 GLY A N 1
ATOM 1308 C CA . GLY A 1 170 ? 2.014 6.328 -5.707 1 89.62 170 GLY A CA 1
ATOM 1309 C C . GLY A 1 170 ? 2.016 7.836 -5.543 1 89.62 170 GLY A C 1
ATOM 1310 O O . GLY A 1 170 ? 1.031 8.5 -5.867 1 89.62 170 GLY A O 1
ATOM 1311 N N . GLN A 1 171 ? 3.133 8.367 -5.141 1 87.25 171 GLN A N 1
ATOM 1312 C CA . GLN A 1 171 ? 3.252 9.766 -4.754 1 87.25 171 GLN A CA 1
ATOM 1313 C C . GLN A 1 171 ? 2.85 10.695 -5.902 1 87.25 171 GLN A C 1
ATOM 1315 O O . GLN A 1 171 ? 2.189 11.711 -5.684 1 87.25 171 GLN A O 1
ATOM 1320 N N . ASN A 1 172 ? 3.154 10.328 -7.102 1 84.88 172 ASN A N 1
ATOM 1321 C CA . ASN A 1 172 ? 2.918 11.211 -8.234 1 84.88 172 ASN A CA 1
ATOM 1322 C C . ASN A 1 172 ? 1.541 10.977 -8.852 1 84.88 172 ASN A C 1
ATOM 1324 O O . ASN A 1 172 ? 1.095 11.75 -9.703 1 84.88 172 ASN A O 1
ATOM 1328 N N . GLU A 1 173 ? 0.87 9.977 -8.359 1 87.94 173 GLU A N 1
ATOM 1329 C CA . GLU A 1 173 ? -0.445 9.656 -8.906 1 87.94 173 GLU A CA 1
ATOM 1330 C C . GLU A 1 173 ? -1.551 9.961 -7.906 1 87.94 173 GLU A C 1
ATOM 1332 O O . GLU A 1 173 ? -2.73 9.992 -8.266 1 87.94 173 GLU A O 1
ATOM 1337 N N . ASP A 1 174 ? -1.185 10.195 -6.688 1 93.56 174 ASP A N 1
ATOM 1338 C CA . ASP A 1 174 ? -2.15 10.32 -5.602 1 93.56 174 ASP A CA 1
ATOM 1339 C C . ASP A 1 174 ? -2.807 11.703 -5.609 1 93.56 174 ASP A C 1
ATOM 1341 O O . ASP A 1 174 ? -2.365 12.609 -4.902 1 93.56 174 ASP A O 1
ATOM 1345 N N . ILE A 1 175 ? -3.914 11.875 -6.262 1 94.69 175 ILE A N 1
ATOM 1346 C CA . ILE A 1 175 ? -4.605 13.156 -6.375 1 94.69 175 ILE A CA 1
ATOM 1347 C C . ILE A 1 175 ? -5.562 13.336 -5.199 1 94.69 175 ILE A C 1
ATOM 1349 O O . ILE A 1 175 ? -6.164 14.398 -5.035 1 94.69 175 ILE A O 1
ATOM 1353 N N . VAL A 1 176 ? -5.664 12.32 -4.316 1 97.56 176 VAL A N 1
ATOM 1354 C CA . VAL A 1 176 ? -6.57 12.383 -3.176 1 97.56 176 VAL A CA 1
ATOM 1355 C C . VAL A 1 176 ? -5.82 12.883 -1.944 1 97.56 176 VAL A C 1
ATOM 1357 O O . VAL A 1 176 ? -6.227 13.859 -1.316 1 97.56 176 VAL A O 1
ATOM 1360 N N . LEU A 1 177 ? -4.664 12.258 -1.617 1 98.19 177 LEU A N 1
ATOM 1361 C CA . LEU A 1 177 ? -3.953 12.586 -0.386 1 98.19 177 LEU A CA 1
ATOM 1362 C C . LEU A 1 177 ? -2.803 13.547 -0.664 1 98.19 177 LEU A C 1
ATOM 1364 O O . LEU A 1 177 ? -2.242 14.133 0.264 1 98.19 177 LEU A O 1
ATOM 1368 N N . ARG A 1 178 ? -2.453 13.68 -1.977 1 96.88 178 ARG A N 1
ATOM 1369 C CA . ARG A 1 178 ? -1.407 14.609 -2.389 1 96.88 178 ARG A CA 1
ATOM 1370 C C . ARG A 1 178 ? -1.873 15.477 -3.555 1 96.88 178 ARG A C 1
ATOM 1372 O O . ARG A 1 178 ? -1.121 15.703 -4.504 1 96.88 178 ARG A O 1
ATOM 1379 N N . GLY A 1 179 ? -3.055 15.953 -3.484 1 96 179 GLY A N 1
ATOM 1380 C CA . GLY A 1 179 ? -3.648 16.719 -4.57 1 96 179 GLY A CA 1
ATOM 1381 C C . GLY A 1 179 ? -2.949 18.047 -4.816 1 96 179 GLY A C 1
ATOM 1382 O O . GLY A 1 179 ? -3.123 18.656 -5.871 1 96 179 GLY A O 1
ATOM 1383 N N . TRP A 1 180 ? -2.127 18.5 -3.932 1 95.25 180 TRP A N 1
ATOM 1384 C CA . TRP A 1 180 ? -1.431 19.781 -4.043 1 95.25 180 TRP A CA 1
ATOM 1385 C C . TRP A 1 180 ? -0.176 19.641 -4.898 1 95.25 180 TRP A C 1
ATOM 1387 O O . TRP A 1 180 ? 0.368 20.641 -5.379 1 95.25 180 TRP A O 1
ATOM 1397 N N . PHE A 1 181 ? 0.315 18.422 -4.973 1 93.94 181 PHE A N 1
ATOM 1398 C CA . PHE A 1 181 ? 1.601 18.219 -5.625 1 93.94 181 PHE A CA 1
ATOM 1399 C C . PHE A 1 181 ? 1.46 18.328 -7.141 1 93.94 181 PHE A C 1
ATOM 1401 O O . PHE A 1 181 ? 0.604 17.672 -7.738 1 93.94 181 PHE A O 1
ATOM 1408 N N . ASN A 1 182 ? 2.234 19.203 -7.762 1 92.06 182 ASN A N 1
ATOM 1409 C CA . ASN A 1 182 ? 2.252 19.453 -9.195 1 92.06 182 ASN A CA 1
ATOM 1410 C C . ASN A 1 182 ? 0.927 20.047 -9.68 1 92.06 182 ASN A C 1
ATOM 1412 O O . ASN A 1 182 ? 0.475 19.75 -10.781 1 92.06 182 ASN A O 1
ATOM 1416 N N . CYS A 1 183 ? 0.259 20.719 -8.812 1 94.38 183 CYS A N 1
ATOM 1417 C CA . CYS A 1 183 ? -0.916 21.484 -9.203 1 94.38 183 CYS A CA 1
ATOM 1418 C C . CYS A 1 183 ? -0.517 22.875 -9.711 1 94.38 183 CYS A C 1
ATOM 1420 O O . CYS A 1 183 ? -0.132 23.734 -8.922 1 94.38 183 CYS A O 1
ATOM 1422 N N . THR A 1 184 ? -0.709 23.047 -10.977 1 93.38 184 THR A N 1
ATOM 1423 C CA . THR A 1 184 ? -0.217 24.25 -11.641 1 93.38 184 THR A CA 1
ATOM 1424 C C . THR A 1 184 ? -0.854 25.5 -11.047 1 93.38 184 THR A C 1
ATOM 1426 O O . THR A 1 184 ? -0.18 26.516 -10.852 1 93.38 184 THR A O 1
ATOM 1429 N N . LYS A 1 185 ? -2.111 25.469 -10.773 1 95 185 LYS A N 1
ATOM 1430 C CA . LYS A 1 185 ? -2.805 26.609 -10.195 1 95 185 LYS A CA 1
ATOM 1431 C C . LYS A 1 185 ? -2.258 26.938 -8.812 1 95 185 LYS A C 1
ATOM 1433 O O . LYS A 1 185 ? -2.107 28.109 -8.461 1 95 185 LYS A O 1
ATOM 1438 N N . LEU A 1 186 ? -1.999 25.953 -8.031 1 95.44 186 LEU A N 1
ATOM 1439 C CA . LEU A 1 186 ? -1.424 26.172 -6.711 1 95.44 186 LEU A CA 1
ATOM 1440 C C . LEU A 1 186 ? 0.002 26.703 -6.824 1 95.44 186 LEU A C 1
ATOM 1442 O O . LEU A 1 186 ? 0.398 27.594 -6.066 1 95.44 186 LEU A O 1
ATOM 1446 N N . ASP A 1 187 ? 0.733 26.141 -7.758 1 94.12 187 ASP A N 1
ATOM 1447 C CA . ASP A 1 187 ? 2.1 26.609 -7.973 1 94.12 187 ASP A CA 1
ATOM 1448 C C . ASP A 1 187 ? 2.121 28.094 -8.328 1 94.12 187 ASP A C 1
ATOM 1450 O O . ASP A 1 187 ? 2.975 28.844 -7.848 1 94.12 187 ASP A O 1
ATOM 1454 N N . LYS A 1 188 ? 1.242 28.469 -9.188 1 94.94 188 LYS A N 1
ATOM 1455 C CA . LYS A 1 188 ? 1.139 29.875 -9.562 1 94.94 188 LYS A CA 1
ATOM 1456 C C . LYS A 1 188 ? 0.754 30.734 -8.359 1 94.94 188 LYS A C 1
ATOM 1458 O O . LYS A 1 188 ? 1.318 31.797 -8.148 1 94.94 188 LYS A O 1
ATOM 1463 N N . HIS A 1 189 ? -0.182 30.266 -7.613 1 96.44 189 HIS A N 1
ATOM 1464 C CA . HIS A 1 189 ? -0.586 30.969 -6.402 1 96.44 189 HIS A CA 1
ATOM 1465 C C . HIS A 1 189 ? 0.6 31.188 -5.469 1 96.44 189 HIS A C 1
ATOM 1467 O O . HIS A 1 189 ? 0.793 32.281 -4.949 1 96.44 189 HIS A O 1
ATOM 1473 N N . VAL A 1 190 ? 1.354 30.172 -5.262 1 96.69 190 VAL A N 1
ATOM 1474 C CA . VAL A 1 190 ? 2.5 30.234 -4.359 1 96.69 190 VAL A CA 1
ATOM 1475 C C . VAL A 1 190 ? 3.543 31.203 -4.926 1 96.69 190 VAL A C 1
ATOM 1477 O O . VAL A 1 190 ? 4.113 32 -4.188 1 96.69 190 VAL A O 1
ATOM 1480 N N . SER A 1 191 ? 3.73 31.125 -6.211 1 96.31 191 SER A N 1
ATOM 1481 C CA . SER A 1 191 ? 4.656 32.031 -6.863 1 96.31 191 SER A CA 1
ATOM 1482 C C . SER A 1 191 ? 4.199 33.5 -6.707 1 96.31 191 SER A C 1
ATOM 1484 O O . SER A 1 191 ? 5.004 34.375 -6.41 1 96.31 191 SER A O 1
ATOM 1486 N N . ASP A 1 192 ? 2.961 33.75 -6.922 1 97.56 192 ASP A N 1
ATOM 1487 C CA . ASP A 1 192 ? 2.396 35.062 -6.758 1 97.56 192 ASP A CA 1
ATOM 1488 C C . ASP A 1 192 ? 2.52 35.562 -5.312 1 97.56 192 ASP A C 1
ATOM 1490 O O . ASP A 1 192 ? 2.803 36.719 -5.062 1 97.56 192 ASP A O 1
ATOM 1494 N N . LEU A 1 193 ? 2.268 34.625 -4.402 1 97.44 193 LEU A N 1
ATOM 1495 C CA . LEU A 1 193 ? 2.41 34.969 -2.984 1 97.44 193 LEU A CA 1
ATOM 1496 C C . LEU A 1 193 ? 3.828 35.438 -2.674 1 97.44 193 LEU A C 1
ATOM 1498 O O . LEU A 1 193 ? 4.016 36.469 -2.035 1 97.44 193 LEU A O 1
ATOM 1502 N N . PHE A 1 194 ? 4.816 34.719 -3.135 1 96.94 194 PHE A N 1
ATOM 1503 C CA . PHE A 1 194 ? 6.211 35 -2.846 1 96.94 194 PHE A CA 1
ATOM 1504 C C . PHE A 1 194 ? 6.613 36.344 -3.465 1 96.94 194 PHE A C 1
ATOM 1506 O O . PHE A 1 194 ? 7.492 37.031 -2.949 1 96.94 194 PHE A O 1
ATOM 1513 N N . ALA A 1 195 ? 5.918 36.75 -4.492 1 97.12 195 ALA A N 1
ATOM 1514 C CA . ALA A 1 195 ? 6.25 37.969 -5.207 1 97.12 195 ALA A CA 1
ATOM 1515 C C . ALA A 1 195 ? 5.473 39.156 -4.637 1 97.12 195 ALA A C 1
ATOM 1517 O O . ALA A 1 195 ? 5.773 40.312 -4.957 1 97.12 195 ALA A O 1
ATOM 1518 N N . SER A 1 196 ? 4.562 38.969 -3.832 1 97.94 196 SER A N 1
ATOM 1519 C CA . SER A 1 196 ? 3.648 40 -3.365 1 97.94 196 SER A CA 1
ATOM 1520 C C . SER A 1 196 ? 4.336 40.938 -2.381 1 97.94 196 SER A C 1
ATOM 1522 O O . SER A 1 196 ? 5.289 40.562 -1.706 1 97.94 196 SER A O 1
ATOM 1524 N N . ASP A 1 197 ? 3.771 42.156 -2.229 1 97.94 197 ASP A N 1
ATOM 1525 C CA . ASP A 1 197 ? 4.277 43.156 -1.279 1 97.94 197 ASP A CA 1
ATOM 1526 C C . ASP A 1 197 ? 4.016 42.719 0.159 1 97.94 197 ASP A C 1
ATOM 1528 O O . ASP A 1 197 ? 4.84 42.938 1.046 1 97.94 197 ASP A O 1
ATOM 1532 N N . ALA A 1 198 ? 2.928 42.094 0.336 1 97.12 198 ALA A N 1
ATOM 1533 C CA . ALA A 1 198 ? 2.592 41.594 1.675 1 97.12 198 ALA A CA 1
ATOM 1534 C C . ALA A 1 198 ? 3.619 40.594 2.168 1 97.12 198 ALA A C 1
ATOM 1536 O O . ALA A 1 198 ? 3.996 40.594 3.344 1 97.12 198 ALA A O 1
ATOM 1537 N N . PHE A 1 199 ? 4.039 39.688 1.306 1 97.44 199 PHE A N 1
ATOM 1538 C CA . PHE A 1 199 ? 5.023 38.688 1.644 1 97.44 199 PHE A CA 1
ATOM 1539 C C . PHE A 1 199 ? 6.371 39.312 1.965 1 97.44 199 PHE A C 1
ATOM 1541 O O . PHE A 1 199 ? 7.004 38.969 2.967 1 97.44 199 PHE A O 1
ATOM 1548 N N . LYS A 1 200 ? 6.777 40.25 1.193 1 97.38 200 LYS A N 1
ATOM 1549 C CA . LYS A 1 200 ? 8.039 40.938 1.394 1 97.38 200 LYS A CA 1
ATOM 1550 C C . LYS A 1 200 ? 8.016 41.75 2.686 1 97.38 200 LYS A C 1
ATOM 1552 O O . LYS A 1 200 ? 9.008 41.812 3.412 1 97.38 200 LYS A O 1
ATOM 1557 N N . SER A 1 201 ? 6.93 42.375 2.865 1 98 201 SER A N 1
ATOM 1558 C CA . SER A 1 201 ? 6.77 43.156 4.09 1 98 201 SER A CA 1
ATOM 1559 C C . SER A 1 201 ? 6.844 42.281 5.324 1 98 201 SER A C 1
ATOM 1561 O O . SER A 1 201 ? 7.477 42.625 6.32 1 98 201 SER A O 1
ATOM 1563 N N . THR A 1 202 ? 6.176 41.125 5.273 1 98.06 202 THR A N 1
ATOM 1564 C CA . THR A 1 202 ? 6.223 40.188 6.379 1 98.06 202 THR A CA 1
ATOM 1565 C C . THR A 1 202 ? 7.652 39.719 6.633 1 98.06 202 THR A C 1
ATOM 1567 O O . THR A 1 202 ? 8.086 39.625 7.785 1 98.06 202 THR A O 1
ATOM 1570 N N . GLN A 1 203 ? 8.367 39.344 5.57 1 97.75 203 GLN A N 1
ATOM 1571 C CA . GLN A 1 203 ? 9.766 38.938 5.723 1 97.75 203 GLN A CA 1
ATOM 1572 C C . GLN A 1 203 ? 10.578 40.031 6.41 1 97.75 203 GLN A C 1
ATOM 1574 O O . GLN A 1 203 ? 11.352 39.781 7.328 1 97.75 203 GLN A O 1
ATOM 1579 N N . ALA A 1 204 ? 10.383 41.312 6.008 1 98.06 204 ALA A N 1
ATOM 1580 C CA . ALA A 1 204 ? 11.109 42.438 6.574 1 98.06 204 ALA A CA 1
ATOM 1581 C C . ALA A 1 204 ? 10.789 42.625 8.055 1 98.06 204 ALA A C 1
ATOM 1583 O O . ALA A 1 204 ? 11.672 42.938 8.859 1 98.06 204 ALA A O 1
ATOM 1584 N N . GLN A 1 205 ? 9.57 42.438 8.383 1 98.06 205 GLN A N 1
ATOM 1585 C CA . GLN A 1 205 ? 9.109 42.594 9.758 1 98.06 205 GLN A CA 1
ATOM 1586 C C . GLN A 1 205 ? 9.758 41.562 10.672 1 98.06 205 GLN A C 1
ATOM 1588 O O . GLN A 1 205 ? 9.844 41.75 11.891 1 98.06 205 GLN A O 1
ATOM 1593 N N . HIS A 1 206 ? 10.172 40.438 10.109 1 98.06 206 HIS A N 1
ATOM 1594 C CA . HIS A 1 206 ? 10.727 39.375 10.93 1 98.06 206 HIS A CA 1
ATOM 1595 C C . HIS A 1 206 ? 12.195 39.125 10.609 1 98.06 206 HIS A C 1
ATOM 1597 O O . HIS A 1 206 ? 12.719 38.062 10.852 1 98.06 206 HIS A O 1
ATOM 1603 N N . GLN A 1 207 ? 12.883 40.094 10.062 1 97.75 207 GLN A N 1
ATOM 1604 C CA . GLN A 1 207 ? 14.273 39.969 9.625 1 97.75 207 GLN A CA 1
ATOM 1605 C C . GLN A 1 207 ? 15.195 39.656 10.805 1 97.75 207 GLN A C 1
ATOM 1607 O O . GLN A 1 207 ? 16.188 38.969 10.656 1 97.75 207 GLN A O 1
ATOM 1612 N N . THR A 1 208 ? 14.914 40.188 11.953 1 97.12 208 THR A N 1
ATOM 1613 C CA . THR A 1 208 ? 15.742 39.969 13.133 1 97.12 208 THR A CA 1
ATOM 1614 C C . THR A 1 208 ? 15.781 38.469 13.469 1 97.12 208 THR A C 1
ATOM 1616 O O . THR A 1 208 ? 16.844 37.938 13.773 1 97.12 208 THR A O 1
ATOM 1619 N N . LEU A 1 209 ? 14.641 37.844 13.438 1 97 209 LEU A N 1
ATOM 1620 C CA . LEU A 1 209 ? 14.586 36.406 13.695 1 97 209 LEU A CA 1
ATOM 1621 C C . LEU A 1 209 ? 15.344 35.625 12.625 1 97 209 LEU A C 1
ATOM 1623 O O . LEU A 1 209 ? 16.094 34.719 12.938 1 97 209 LEU A O 1
ATOM 1627 N N . LEU A 1 210 ? 15.125 36 11.352 1 97.62 210 LEU A N 1
ATOM 1628 C CA . LEU A 1 210 ? 15.789 35.344 10.242 1 97.62 210 LEU A CA 1
ATOM 1629 C C . LEU A 1 210 ? 17.312 35.406 10.383 1 97.62 210 LEU A C 1
ATOM 1631 O O . LEU A 1 210 ? 18 34.406 10.195 1 97.62 210 LEU A O 1
ATOM 1635 N N . ASP A 1 211 ? 17.766 36.562 10.828 1 96.44 211 ASP A N 1
ATOM 1636 C CA . ASP A 1 211 ? 19.188 36.781 11.023 1 96.44 211 ASP A CA 1
ATOM 1637 C C . ASP A 1 211 ? 19.703 35.938 12.195 1 96.44 211 ASP A C 1
ATOM 1639 O O . ASP A 1 211 ? 20.828 35.406 12.141 1 96.44 211 ASP A O 1
ATOM 1643 N N . ALA A 1 212 ? 18.953 35.844 13.18 1 94.19 212 ALA A N 1
ATOM 1644 C CA . ALA A 1 212 ? 19.344 35.094 14.367 1 94.19 212 ALA A CA 1
ATOM 1645 C C . ALA A 1 212 ? 19.469 33.625 14.062 1 94.19 212 ALA A C 1
ATOM 1647 O O . ALA A 1 212 ? 20.312 32.938 14.648 1 94.19 212 ALA A O 1
ATOM 1648 N N . LEU A 1 213 ? 18.656 33.125 13.148 1 94.19 213 LEU A N 1
ATOM 1649 C CA . LEU A 1 213 ? 18.609 31.688 12.836 1 94.19 213 LEU A CA 1
ATOM 1650 C C . LEU A 1 213 ? 19.656 31.328 11.773 1 94.19 213 LEU A C 1
ATOM 1652 O O . LEU A 1 213 ? 20.078 30.188 11.688 1 94.19 213 LEU A O 1
ATOM 1656 N N . SER A 1 214 ? 20.078 32.281 11.008 1 94.94 214 SER A N 1
ATOM 1657 C CA . SER A 1 214 ? 20.891 32.094 9.805 1 94.94 214 SER A CA 1
ATOM 1658 C C . SER A 1 214 ? 22.188 31.344 10.109 1 94.94 214 SER A C 1
ATOM 1660 O O . SER A 1 214 ? 22.609 30.469 9.344 1 94.94 214 SER A O 1
ATOM 1662 N N . PRO A 1 215 ? 22.875 31.578 11.219 1 91.44 215 PRO A N 1
ATOM 1663 C CA . PRO A 1 215 ? 24.141 30.891 11.469 1 91.44 215 PRO A CA 1
ATOM 1664 C C . PRO A 1 215 ? 23.984 29.391 11.594 1 91.44 215 PRO A C 1
ATOM 1666 O O . PRO A 1 215 ? 24.891 28.641 11.219 1 91.44 215 PRO A O 1
ATOM 1669 N N . ARG A 1 216 ? 22.859 28.969 12.023 1 88.19 216 ARG A N 1
ATOM 1670 C CA . ARG A 1 216 ? 22.609 27.547 12.211 1 88.19 216 ARG A CA 1
ATOM 1671 C C . ARG A 1 216 ? 22.547 26.828 10.867 1 88.19 216 ARG A C 1
ATOM 1673 O O . ARG A 1 216 ? 22.75 25.609 10.797 1 88.19 216 ARG A O 1
ATOM 1680 N N . PHE A 1 217 ? 22.266 27.562 9.859 1 91.81 217 PHE A N 1
ATOM 1681 C CA . PHE A 1 217 ? 22.031 26.938 8.562 1 91.81 217 PHE A CA 1
ATOM 1682 C C . PHE A 1 217 ? 23.109 27.344 7.566 1 91.81 217 PHE A C 1
ATOM 1684 O O . PHE A 1 217 ? 23.078 26.922 6.406 1 91.81 217 PHE A O 1
ATOM 1691 N N . GLY A 1 218 ? 24.031 28.188 7.918 1 92.81 218 GLY A N 1
ATOM 1692 C CA . GLY A 1 218 ? 25.219 28.531 7.145 1 92.81 218 GLY A CA 1
ATOM 1693 C C . GLY A 1 218 ? 24.922 29.391 5.938 1 92.81 218 GLY A C 1
ATOM 1694 O O . GLY A 1 218 ? 25.719 29.469 5 1 92.81 218 GLY A O 1
ATOM 1695 N N . ARG A 1 219 ? 23.75 30.031 5.852 1 94.31 219 ARG A N 1
ATOM 1696 C CA . ARG A 1 219 ? 23.344 30.906 4.754 1 94.31 219 ARG A CA 1
ATOM 1697 C C . ARG A 1 219 ? 22.234 31.859 5.199 1 94.31 219 ARG A C 1
ATOM 1699 O O . ARG A 1 219 ? 21.531 31.594 6.184 1 94.31 219 ARG A O 1
ATOM 1706 N N . PRO A 1 220 ? 22.141 32.938 4.461 1 95.38 220 PRO A N 1
ATOM 1707 C CA . PRO A 1 220 ? 20.984 33.781 4.762 1 95.38 220 PRO A CA 1
ATOM 1708 C C . PRO A 1 220 ? 19.656 33.062 4.527 1 95.38 220 PRO A C 1
ATOM 1710 O O . PRO A 1 220 ? 19.547 32.25 3.605 1 95.38 220 PRO A O 1
ATOM 1713 N N . LEU A 1 221 ? 18.703 33.375 5.41 1 96.94 221 LEU A N 1
ATOM 1714 C CA . LEU A 1 221 ? 17.375 32.75 5.34 1 96.94 221 LEU A CA 1
ATOM 1715 C C . LEU A 1 221 ? 16.328 33.75 4.895 1 96.94 221 LEU A C 1
ATOM 1717 O O . LEU A 1 221 ? 16.438 34.938 5.18 1 96.94 221 LEU A O 1
ATOM 1721 N N . GLY A 1 222 ? 15.398 33.281 4.176 1 96.94 222 GLY A N 1
ATOM 1722 C CA . GLY A 1 222 ? 14.188 34.031 3.873 1 96.94 222 GLY A CA 1
ATOM 1723 C C . GLY A 1 222 ? 12.93 33.375 4.43 1 96.94 222 GLY A C 1
ATOM 1724 O O . GLY A 1 222 ? 12.984 32.281 5.004 1 96.94 222 GLY A O 1
ATOM 1725 N N . LEU A 1 223 ? 11.812 34.156 4.227 1 97.5 223 LEU A N 1
ATOM 1726 C CA . LEU A 1 223 ? 10.523 33.656 4.684 1 97.5 223 LEU A CA 1
ATOM 1727 C C . LEU A 1 223 ? 10.188 32.344 3.988 1 97.5 223 LEU A C 1
ATOM 1729 O O . LEU A 1 223 ? 9.57 31.453 4.59 1 97.5 223 LEU A O 1
ATOM 1733 N N . VAL A 1 224 ? 10.641 32.125 2.732 1 96.5 224 VAL A N 1
ATOM 1734 C CA . VAL A 1 224 ? 10.359 30.922 1.939 1 96.5 224 VAL A CA 1
ATOM 1735 C C . VAL A 1 224 ? 10.992 29.703 2.602 1 96.5 224 VAL A C 1
ATOM 1737 O O . VAL A 1 224 ? 10.547 28.562 2.381 1 96.5 224 VAL A O 1
ATOM 1740 N N . ASP A 1 225 ? 11.945 29.922 3.467 1 96.31 225 ASP A N 1
ATOM 1741 C CA . ASP A 1 225 ? 12.734 28.844 4.062 1 96.31 225 ASP A CA 1
ATOM 1742 C C . ASP A 1 225 ? 12.102 28.359 5.371 1 96.31 225 ASP A C 1
ATOM 1744 O O . ASP A 1 225 ? 12.547 27.375 5.953 1 96.31 225 ASP A O 1
ATOM 1748 N N . MET A 1 226 ? 11.094 28.969 5.809 1 96.56 226 MET A N 1
ATOM 1749 C CA . MET A 1 226 ? 10.688 28.828 7.203 1 96.56 226 MET A CA 1
ATOM 1750 C C . MET A 1 226 ? 10.102 27.453 7.477 1 96.56 226 MET A C 1
ATOM 1752 O O . MET A 1 226 ? 10.211 26.938 8.586 1 96.56 226 MET A O 1
ATOM 1756 N N . TRP A 1 227 ? 9.461 26.844 6.512 1 96.31 227 TRP A N 1
ATOM 1757 C CA . TRP A 1 227 ? 8.992 25.5 6.762 1 96.31 227 TRP A CA 1
ATOM 1758 C C . TRP A 1 227 ? 10.156 24.562 7.051 1 96.31 227 TRP A C 1
ATOM 1760 O O . TRP A 1 227 ? 10.133 23.797 8.016 1 96.31 227 TRP A O 1
ATOM 1770 N N . ASN A 1 228 ? 11.188 24.609 6.238 1 96 228 ASN A N 1
ATOM 1771 C CA . ASN A 1 228 ? 12.352 23.75 6.41 1 96 228 ASN A CA 1
ATOM 1772 C C . ASN A 1 228 ? 13.07 24.047 7.727 1 96 228 ASN A C 1
ATOM 1774 O O . ASN A 1 228 ? 13.508 23.125 8.414 1 96 228 ASN A O 1
ATOM 1778 N N . VAL A 1 229 ? 13.172 25.328 8 1 94.75 229 VAL A N 1
ATOM 1779 C CA . VAL A 1 229 ? 13.82 25.75 9.242 1 94.75 229 VAL A CA 1
ATOM 1780 C C . VAL A 1 229 ? 13.039 25.219 10.438 1 94.75 229 VAL A C 1
ATOM 1782 O O . VAL A 1 229 ? 13.609 24.609 11.344 1 94.75 229 VAL A O 1
ATOM 1785 N N . PHE A 1 230 ? 11.805 25.453 10.43 1 95.5 230 PHE A N 1
ATOM 1786 C CA . PHE A 1 230 ? 10.938 25 11.516 1 95.5 230 PHE A CA 1
ATOM 1787 C C . PHE A 1 230 ? 11.008 23.484 11.672 1 95.5 230 PHE A C 1
ATOM 1789 O O . PHE A 1 230 ? 11.148 22.984 12.789 1 95.5 230 PHE A O 1
ATOM 1796 N N . ASP A 1 231 ? 10.82 22.766 10.594 1 95.06 231 ASP A N 1
ATOM 1797 C CA . ASP A 1 231 ? 10.812 21.312 10.641 1 95.06 231 ASP A CA 1
ATOM 1798 C C . ASP A 1 231 ? 12.102 20.766 11.25 1 95.06 231 ASP A C 1
ATOM 1800 O O . ASP A 1 231 ? 12.07 19.891 12.117 1 95.06 231 ASP A O 1
ATOM 1804 N N . TYR A 1 232 ? 13.195 21.312 10.789 1 92.56 232 TYR A N 1
ATOM 1805 C CA . TYR A 1 232 ? 14.5 20.875 11.281 1 92.56 232 TYR A CA 1
ATOM 1806 C C . TYR A 1 232 ? 14.625 21.141 12.781 1 92.56 232 TYR A C 1
ATOM 1808 O O . TYR A 1 232 ? 14.992 20.25 13.547 1 92.56 232 TYR A O 1
ATOM 1816 N N . LEU A 1 233 ? 14.312 22.344 13.156 1 91.25 233 LEU A N 1
ATOM 1817 C CA . LEU A 1 233 ? 14.469 22.734 14.555 1 91.25 233 LEU A CA 1
ATOM 1818 C C . LEU A 1 233 ? 13.477 22 15.445 1 91.25 233 LEU A C 1
ATOM 1820 O O . LEU A 1 233 ? 13.805 21.641 16.578 1 91.25 233 LEU A O 1
ATOM 1824 N N . ASN A 1 234 ? 12.266 21.875 14.977 1 90.19 234 ASN A N 1
ATOM 1825 C CA . ASN A 1 234 ? 11.258 21.125 15.727 1 90.19 234 ASN A CA 1
ATOM 1826 C C . ASN A 1 234 ? 11.703 19.703 16 1 90.19 234 ASN A C 1
ATOM 1828 O O . ASN A 1 234 ? 11.477 19.172 17.094 1 90.19 234 ASN A O 1
ATOM 1832 N N . THR A 1 235 ? 12.289 19.062 15.031 1 87.75 235 THR A N 1
ATOM 1833 C CA . THR A 1 235 ? 12.805 17.703 15.188 1 87.75 235 THR A CA 1
ATOM 1834 C C . THR A 1 235 ? 13.977 17.688 16.156 1 87.75 235 THR A C 1
ATOM 1836 O O . THR A 1 235 ? 14.031 16.844 17.062 1 87.75 235 THR A O 1
ATOM 1839 N N . GLN A 1 236 ? 14.859 18.656 15.961 1 83.88 236 GLN A N 1
ATOM 1840 C CA . GLN A 1 236 ? 16.047 18.703 16.812 1 83.88 236 GLN A CA 1
ATOM 1841 C C . GLN A 1 236 ? 15.672 18.953 18.266 1 83.88 236 GLN A C 1
ATOM 1843 O O . GLN A 1 236 ? 16.266 18.375 19.172 1 83.88 236 GLN A O 1
ATOM 1848 N N . ARG A 1 237 ? 14.742 19.781 18.438 1 82.12 237 ARG A N 1
ATOM 1849 C CA . ARG A 1 237 ? 14.328 20.125 19.797 1 82.12 237 ARG A CA 1
ATOM 1850 C C . ARG A 1 237 ? 13.773 18.906 20.531 1 82.12 237 ARG A C 1
ATOM 1852 O O . ARG A 1 237 ? 13.891 18.812 21.75 1 82.12 237 ARG A O 1
ATOM 1859 N N . SER A 1 238 ? 13.234 18 19.844 1 80.19 238 SER A N 1
ATOM 1860 C CA . SER A 1 238 ? 12.641 16.812 20.438 1 80.19 238 SER A CA 1
ATOM 1861 C C . SER A 1 238 ? 13.711 15.797 20.828 1 80.19 238 SER A C 1
ATOM 1863 O O . SER A 1 238 ? 13.531 15.039 21.781 1 80.19 238 SER A O 1
ATOM 1865 N N . TYR A 1 239 ? 14.859 15.914 20.172 1 80.31 239 TYR A N 1
ATOM 1866 C CA . TYR A 1 239 ? 15.766 14.781 20.328 1 80.31 239 TYR A CA 1
ATOM 1867 C C . TYR A 1 239 ? 17.156 15.25 20.75 1 80.31 239 TYR A C 1
ATOM 1869 O O . TYR A 1 239 ? 17.969 14.453 21.203 1 80.31 239 TYR A O 1
ATOM 1877 N N . ASN A 1 240 ? 17.391 16.469 20.484 1 73.06 240 ASN A N 1
ATOM 1878 C CA . ASN A 1 240 ? 18.719 17.016 20.75 1 73.06 240 ASN A CA 1
ATOM 1879 C C . ASN A 1 240 ? 18.656 18.156 21.75 1 73.06 240 ASN A C 1
ATOM 1881 O O . ASN A 1 240 ? 18.219 19.266 21.422 1 73.06 240 ASN A O 1
ATOM 1885 N N . ALA A 1 241 ? 19.219 18 22.844 1 69.25 241 ALA A N 1
ATOM 1886 C CA . ALA A 1 241 ? 19.172 18.984 23.922 1 69.25 241 ALA A CA 1
ATOM 1887 C C . ALA A 1 241 ? 19.938 20.25 23.562 1 69.25 241 ALA A C 1
ATOM 1889 O O . ALA A 1 241 ? 19.609 21.328 24.047 1 69.25 241 ALA A O 1
ATOM 1890 N N . SER A 1 242 ? 20.859 20.094 22.703 1 68.38 242 SER A N 1
ATOM 1891 C CA . SER A 1 242 ? 21.688 21.25 22.359 1 68.38 242 SER A CA 1
ATOM 1892 C C . SER A 1 242 ? 20.938 22.25 21.5 1 68.38 242 SER A C 1
ATOM 1894 O O . SER A 1 242 ? 21.359 23.406 21.359 1 68.38 242 SER A O 1
ATOM 1896 N N . PHE A 1 243 ? 19.891 21.828 21 1 67.62 243 PHE A N 1
ATOM 1897 C CA . PHE A 1 243 ? 19.109 22.703 20.125 1 67.62 243 PHE A CA 1
ATOM 1898 C C . PHE A 1 243 ? 18.016 23.406 20.906 1 67.62 243 PHE A C 1
ATOM 1900 O O . PHE A 1 243 ? 17.109 24.016 20.312 1 67.62 243 PHE A O 1
ATOM 1907 N N . GLN A 1 244 ? 18.266 23.5 22.047 1 65.94 244 GLN A N 1
ATOM 1908 C CA . GLN A 1 244 ? 17.281 24.188 22.875 1 65.94 244 GLN A CA 1
ATOM 1909 C C . GLN A 1 244 ? 17.719 25.625 23.172 1 65.94 244 GLN A C 1
ATOM 1911 O O . GLN A 1 244 ? 17.219 26.25 24.094 1 65.94 244 GLN A O 1
ATOM 1916 N N . ASP A 1 245 ? 18.484 26.062 22.328 1 75.62 245 ASP A N 1
ATOM 1917 C CA . ASP A 1 245 ? 19.047 27.375 22.609 1 75.62 245 ASP A CA 1
ATOM 1918 C C . ASP A 1 245 ? 18.156 28.484 22.078 1 75.62 245 ASP A C 1
ATOM 1920 O O . ASP A 1 245 ? 18.406 29.672 22.312 1 75.62 245 ASP A O 1
ATOM 1924 N N . LEU A 1 246 ? 17.172 28.094 21.359 1 83.75 246 LEU A N 1
ATOM 1925 C CA . LEU A 1 246 ? 16.219 29.125 20.984 1 83.75 246 LEU A CA 1
ATOM 1926 C C . LEU A 1 246 ? 15.414 29.594 22.188 1 83.75 246 LEU A C 1
ATOM 1928 O O . LEU A 1 246 ? 14.984 28.781 23 1 83.75 246 LEU A O 1
ATOM 1932 N N . THR A 1 247 ? 15.281 30.922 22.219 1 87.19 247 THR A N 1
ATOM 1933 C CA . THR A 1 247 ? 14.43 31.438 23.281 1 87.19 247 THR A CA 1
ATOM 1934 C C . THR A 1 247 ? 12.969 31.094 23.031 1 87.19 247 THR A C 1
ATOM 1936 O O . THR A 1 247 ? 12.586 30.766 21.906 1 87.19 247 THR A O 1
ATOM 1939 N N . ALA A 1 248 ? 12.234 31.125 24.094 1 89.19 248 ALA A N 1
ATOM 1940 C CA . ALA A 1 248 ? 10.805 30.891 23.969 1 89.19 248 ALA A CA 1
ATOM 1941 C C . ALA A 1 248 ? 10.156 31.859 23 1 89.19 248 ALA A C 1
ATOM 1943 O O . ALA A 1 248 ? 9.281 31.484 22.219 1 89.19 248 ALA A O 1
ATOM 1944 N N . ASP A 1 249 ? 10.641 33.062 23 1 93.25 249 ASP A N 1
ATOM 1945 C CA . ASP A 1 249 ? 10.094 34.094 22.125 1 93.25 249 ASP A CA 1
ATOM 1946 C C . ASP A 1 249 ? 10.438 33.781 20.656 1 93.25 249 ASP A C 1
ATOM 1948 O O . ASP A 1 249 ? 9.594 33.938 19.781 1 93.25 249 ASP A O 1
ATOM 1952 N N . GLN A 1 250 ? 11.633 33.375 20.453 1 93.25 250 GLN A N 1
ATOM 1953 C CA . GLN A 1 250 ? 12.047 33.031 19.094 1 93.25 250 GLN A CA 1
ATOM 1954 C C . GLN A 1 250 ? 11.25 31.844 18.562 1 93.25 250 GLN A C 1
ATOM 1956 O O . GLN A 1 250 ? 10.852 31.844 17.391 1 93.25 250 GLN A O 1
ATOM 1961 N N . TRP A 1 251 ? 11.031 30.938 19.438 1 93.44 251 TRP A N 1
ATOM 1962 C CA . TRP A 1 251 ? 10.266 29.766 19.016 1 93.44 251 TRP A CA 1
ATOM 1963 C C . TRP A 1 251 ? 8.828 30.141 18.688 1 93.44 251 TRP A C 1
ATOM 1965 O O . TRP A 1 251 ? 8.273 29.688 17.688 1 93.44 251 TRP A O 1
ATOM 1975 N N . THR A 1 252 ? 8.234 30.938 19.547 1 95.5 252 THR A N 1
ATOM 1976 C CA . THR A 1 252 ? 6.867 31.391 19.312 1 95.5 252 THR A CA 1
ATOM 1977 C C . THR A 1 252 ? 6.766 32.156 18 1 95.5 252 THR A C 1
ATOM 1979 O O . THR A 1 252 ? 5.836 31.953 17.219 1 95.5 252 THR A O 1
ATOM 1982 N N . GLU A 1 253 ? 7.688 33 17.766 1 96.75 253 GLU A N 1
ATOM 1983 C CA . GLU A 1 253 ? 7.707 33.781 16.531 1 96.75 253 GLU A CA 1
ATOM 1984 C C . GLU A 1 253 ? 7.906 32.906 15.312 1 96.75 253 GLU A C 1
ATOM 1986 O O . GLU A 1 253 ? 7.238 33.062 14.289 1 96.75 253 GLU A O 1
ATOM 1991 N N . LEU A 1 254 ? 8.82 31.953 15.406 1 96.88 254 LEU A N 1
ATOM 1992 C CA . LEU A 1 254 ? 9.07 31.016 14.312 1 96.88 254 LEU A CA 1
ATOM 1993 C C . LEU A 1 254 ? 7.816 30.203 14.008 1 96.88 254 LEU A C 1
ATOM 1995 O O . LEU A 1 254 ? 7.457 30.016 12.844 1 96.88 254 LEU A O 1
ATOM 1999 N N . THR A 1 255 ? 7.184 29.75 15.039 1 96.62 255 THR A N 1
ATOM 2000 C CA . THR A 1 255 ? 5.973 28.938 14.891 1 96.62 255 THR A CA 1
ATOM 2001 C C . THR A 1 255 ? 4.863 29.75 14.227 1 96.62 255 THR A C 1
ATOM 2003 O O . THR A 1 255 ? 4.172 29.266 13.336 1 96.62 255 THR A O 1
ATOM 2006 N N . ALA A 1 256 ? 4.711 30.969 14.648 1 96.75 256 ALA A N 1
ATOM 2007 C CA . ALA A 1 256 ? 3.715 31.859 14.047 1 96.75 256 ALA A CA 1
ATOM 2008 C C . ALA A 1 256 ? 4.016 32.094 12.57 1 96.75 256 ALA A C 1
ATOM 2010 O O . ALA A 1 256 ? 3.107 32.125 11.734 1 96.75 256 ALA A O 1
ATOM 2011 N N . LEU A 1 257 ? 5.25 32.25 12.273 1 97.75 257 LEU A N 1
ATOM 2012 C CA . LEU A 1 257 ? 5.68 32.562 10.914 1 97.75 257 LEU A CA 1
ATOM 2013 C C . LEU A 1 257 ? 5.453 31.391 9.984 1 97.75 257 LEU A C 1
ATOM 2015 O O . LEU A 1 257 ? 5.008 31.562 8.852 1 97.75 257 LEU A O 1
ATOM 2019 N N . VAL A 1 258 ? 5.801 30.203 10.422 1 97.94 258 VAL A N 1
ATOM 2020 C CA . VAL A 1 258 ? 5.621 29.031 9.57 1 97.94 258 VAL A CA 1
ATOM 2021 C C . VAL A 1 258 ? 4.129 28.734 9.398 1 97.94 258 VAL A C 1
ATOM 2023 O O . VAL A 1 258 ? 3.695 28.297 8.328 1 97.94 258 VAL A O 1
ATOM 2026 N N . ASN A 1 259 ? 3.34 28.953 10.43 1 97.94 259 ASN A N 1
ATOM 2027 C CA . ASN A 1 259 ? 1.895 28.812 10.305 1 97.94 259 ASN A CA 1
ATOM 2028 C C . ASN A 1 259 ? 1.317 29.781 9.273 1 97.94 259 ASN A C 1
ATOM 2030 O O . ASN A 1 259 ? 0.498 29.391 8.445 1 97.94 259 ASN A O 1
ATOM 2034 N N . TYR A 1 260 ? 1.75 31.016 9.359 1 96.94 260 TYR A N 1
ATOM 2035 C CA . TYR A 1 260 ? 1.352 32 8.367 1 96.94 260 TYR A CA 1
ATOM 2036 C C . TYR A 1 260 ? 1.726 31.547 6.961 1 96.94 260 TYR A C 1
ATOM 2038 O O . TYR A 1 260 ? 0.896 31.578 6.047 1 96.94 260 TYR A O 1
ATOM 2046 N N . LEU A 1 261 ? 2.914 31.141 6.805 1 97.94 261 LEU A N 1
ATOM 2047 C CA . LEU A 1 261 ? 3.436 30.75 5.5 1 97.94 261 LEU A CA 1
ATOM 2048 C C . LEU A 1 261 ? 2.627 29.594 4.922 1 97.94 261 LEU A C 1
ATOM 2050 O O . LEU A 1 261 ? 2.16 29.656 3.781 1 97.94 261 LEU A O 1
ATOM 2054 N N . GLU A 1 262 ? 2.471 28.531 5.688 1 97.62 262 GLU A N 1
ATOM 2055 C CA . GLU A 1 262 ? 1.801 27.328 5.203 1 97.62 262 GLU A CA 1
ATOM 2056 C C . GLU A 1 262 ? 0.311 27.578 4.984 1 97.62 262 GLU A C 1
ATOM 2058 O O . GLU A 1 262 ? -0.283 27.047 4.047 1 97.62 262 GLU A O 1
ATOM 2063 N N . TYR A 1 263 ? -0.261 28.391 5.816 1 97.94 263 TYR A N 1
ATOM 2064 C CA . TYR A 1 263 ? -1.655 28.781 5.609 1 97.94 263 TYR A CA 1
ATOM 2065 C C . TYR A 1 263 ? -1.826 29.547 4.305 1 97.94 263 TYR A C 1
ATOM 2067 O O . TYR A 1 263 ? -2.695 29.219 3.494 1 97.94 263 TYR A O 1
ATOM 2075 N N . GLU A 1 264 ? -1.002 30.562 4.109 1 97.69 264 GLU A N 1
ATOM 2076 C CA . GLU A 1 264 ? -1.124 31.391 2.916 1 97.69 264 GLU A CA 1
ATOM 2077 C C . GLU A 1 264 ? -0.863 30.594 1.65 1 97.69 264 GLU A C 1
ATOM 2079 O O . GLU A 1 264 ? -1.472 30.844 0.609 1 97.69 264 GLU A O 1
ATOM 2084 N N . LYS A 1 265 ? -0.013 29.625 1.764 1 97.31 265 LYS A N 1
ATOM 2085 C CA . LYS A 1 265 ? 0.302 28.781 0.609 1 97.31 265 LYS A CA 1
ATOM 2086 C C . LYS A 1 265 ? -0.898 27.938 0.205 1 97.31 265 LYS A C 1
ATOM 2088 O O . LYS A 1 265 ? -1.179 27.781 -0.985 1 97.31 265 LYS A O 1
ATOM 2093 N N . PHE A 1 266 ? -1.632 27.375 1.182 1 97.69 266 PHE A N 1
ATOM 2094 C CA . PHE A 1 266 ? -2.537 26.281 0.859 1 97.69 266 PHE A CA 1
ATOM 2095 C C . PHE A 1 266 ? -3.988 26.703 1.09 1 97.69 266 PHE A C 1
ATOM 2097 O O . PHE A 1 266 ? -4.91 25.922 0.799 1 97.69 266 PHE A O 1
ATOM 2104 N N . LYS A 1 267 ? -4.273 27.891 1.496 1 96.69 267 LYS A N 1
ATOM 2105 C CA . LYS A 1 267 ? -5.605 28.359 1.871 1 96.69 267 LYS A CA 1
ATOM 2106 C C . LYS A 1 267 ? -6.559 28.312 0.68 1 96.69 267 LYS A C 1
ATOM 2108 O O . LYS A 1 267 ? -7.77 28.141 0.851 1 96.69 267 LYS A O 1
ATOM 2113 N N . PRO A 1 268 ? -6.074 28.391 -0.64 1 97.31 268 PRO A N 1
ATOM 2114 C CA . PRO A 1 268 ? -7.035 28.234 -1.736 1 97.31 268 PRO A CA 1
ATOM 2115 C C . PRO A 1 268 ? -7.695 26.859 -1.753 1 97.31 268 PRO A C 1
ATOM 2117 O O . PRO A 1 268 ? -8.812 26.719 -2.256 1 97.31 268 PRO A O 1
ATOM 2120 N N . GLY A 1 269 ? -6.996 25.875 -1.297 1 98.19 269 GLY A N 1
ATOM 2121 C CA . GLY A 1 269 ? -7.602 24.594 -1.019 1 98.19 269 GLY A CA 1
ATOM 2122 C C . GLY A 1 269 ? -7.703 23.703 -2.244 1 98.19 269 GLY A C 1
ATOM 2123 O O . GLY A 1 269 ? -8.375 22.672 -2.215 1 98.19 269 GLY A O 1
ATOM 2124 N N . TYR A 1 270 ? -7.023 23.984 -3.352 1 96.88 270 TYR A N 1
ATOM 2125 C CA . TYR A 1 270 ? -7.109 23.219 -4.594 1 96.88 270 TYR A CA 1
ATOM 2126 C C . TYR A 1 270 ? -6.746 21.766 -4.371 1 96.88 270 TYR A C 1
ATOM 2128 O O . TYR A 1 270 ? -7.332 20.875 -4.984 1 96.88 270 TYR A O 1
ATOM 2136 N N . GLY A 1 271 ? -5.848 21.562 -3.484 1 96.94 271 GLY A N 1
ATOM 2137 C CA . GLY A 1 271 ? -5.262 20.234 -3.297 1 96.94 271 GLY A CA 1
ATOM 2138 C C . GLY A 1 271 ? -6.16 19.297 -2.523 1 96.94 271 GLY A C 1
ATOM 2139 O O . GLY A 1 271 ? -5.82 18.125 -2.34 1 96.94 271 GLY A O 1
ATOM 2140 N N . ALA A 1 272 ? -7.359 19.734 -2.057 1 98.56 272 ALA A N 1
ATOM 2141 C CA . ALA A 1 272 ? -8.195 18.875 -1.224 1 98.56 272 ALA A CA 1
ATOM 2142 C C . ALA A 1 272 ? -9.523 18.562 -1.919 1 98.56 272 ALA A C 1
ATOM 2144 O O . ALA A 1 272 ? -10.383 17.891 -1.351 1 98.56 272 ALA A O 1
ATOM 2145 N N . ALA A 1 273 ? -9.711 19.031 -3.178 1 98.62 273 ALA A N 1
ATOM 2146 C CA . ALA A 1 273 ? -10.984 18.812 -3.867 1 98.62 273 ALA A CA 1
ATOM 2147 C C . ALA A 1 273 ? -11.25 17.328 -4.086 1 98.62 273 ALA A C 1
ATOM 2149 O O . ALA A 1 273 ? -12.383 16.859 -3.896 1 98.62 273 ALA A O 1
ATOM 2150 N N . ASN A 1 274 ? -10.266 16.609 -4.512 1 98.5 274 ASN A N 1
ATOM 2151 C CA . ASN A 1 274 ? -10.445 15.188 -4.746 1 98.5 274 ASN A CA 1
ATOM 2152 C C . ASN A 1 274 ? -10.602 14.414 -3.438 1 98.5 274 ASN A C 1
ATOM 2154 O O . ASN A 1 274 ? -11.32 13.422 -3.381 1 98.5 274 ASN A O 1
ATOM 2158 N N . PHE A 1 275 ? -9.883 14.859 -2.396 1 98.75 275 PHE A N 1
ATOM 2159 C CA . PHE A 1 275 ? -10.086 14.258 -1.087 1 98.75 275 PHE A CA 1
ATOM 2160 C C . PHE A 1 275 ? -11.539 14.398 -0.64 1 98.75 275 PHE A C 1
ATOM 2162 O O . PHE A 1 275 ? -12.148 13.43 -0.187 1 98.75 275 PHE A O 1
ATOM 2169 N N . LEU A 1 276 ? -12.039 15.578 -0.78 1 98.88 276 LEU A N 1
ATOM 2170 C CA . LEU A 1 276 ? -13.43 15.844 -0.414 1 98.88 276 LEU A CA 1
ATOM 2171 C C . LEU A 1 276 ? -14.383 14.953 -1.212 1 98.88 276 LEU A C 1
ATOM 2173 O O . LEU A 1 276 ? -15.367 14.445 -0.67 1 98.88 276 LEU A O 1
ATOM 2177 N N . ALA A 1 277 ? -14.117 14.758 -2.471 1 98.69 277 ALA A N 1
ATOM 2178 C CA . ALA A 1 277 ? -14.938 13.883 -3.299 1 98.69 277 ALA A CA 1
ATOM 2179 C C . ALA A 1 277 ? -14.961 12.461 -2.742 1 98.69 277 ALA A C 1
ATOM 2181 O O . ALA A 1 277 ? -16.016 11.812 -2.719 1 98.69 277 ALA A O 1
ATOM 2182 N N . GLU A 1 278 ? -13.781 11.977 -2.312 1 98.44 278 GLU A N 1
ATOM 2183 C CA . GLU A 1 278 ? -13.695 10.633 -1.754 1 98.44 278 GLU A CA 1
ATOM 2184 C C . GLU A 1 278 ? -14.477 10.523 -0.449 1 98.44 278 GLU A C 1
ATOM 2186 O O . GLU A 1 278 ? -15.109 9.5 -0.177 1 98.44 278 GLU A O 1
ATOM 2191 N N . VAL A 1 279 ? -14.422 11.562 0.363 1 98.75 279 VAL A N 1
ATOM 2192 C CA . VAL A 1 279 ? -15.172 11.586 1.616 1 98.75 279 VAL A CA 1
ATOM 2193 C C . VAL A 1 279 ? -16.656 11.477 1.328 1 98.75 279 VAL A C 1
ATOM 2195 O O . VAL A 1 279 ? -17.359 10.648 1.927 1 98.75 279 VAL A O 1
ATOM 2198 N N . ILE A 1 280 ? -17.156 12.289 0.387 1 98.69 280 ILE A N 1
ATOM 2199 C CA . ILE A 1 280 ? -18.578 12.297 0.03 1 98.69 280 ILE A CA 1
ATOM 2200 C C . ILE A 1 280 ? -18.984 10.922 -0.487 1 98.69 280 ILE A C 1
ATOM 2202 O O . ILE A 1 280 ? -20 10.375 -0.074 1 98.69 280 ILE A O 1
ATOM 2206 N N . LYS A 1 281 ? -18.125 10.398 -1.333 1 98.44 281 LYS A N 1
ATOM 2207 C CA . LYS A 1 281 ? -18.391 9.086 -1.916 1 98.44 281 LYS A CA 1
ATOM 2208 C C . LYS A 1 281 ? -18.516 8.023 -0.833 1 98.44 281 LYS A C 1
ATOM 2210 O O . LYS A 1 281 ? -19.453 7.223 -0.846 1 98.44 281 LYS A O 1
ATOM 2215 N N . GLU A 1 282 ? -17.625 8.016 0.11 1 98.12 282 GLU A N 1
ATOM 2216 C CA . GLU A 1 282 ? -17.609 6.996 1.156 1 98.12 282 GLU A CA 1
ATOM 2217 C C . GLU A 1 282 ? -18.781 7.16 2.107 1 98.12 282 GLU A C 1
ATOM 2219 O O . GLU A 1 282 ? -19.375 6.172 2.547 1 98.12 282 GLU A O 1
ATOM 2224 N N . LEU A 1 283 ? -19.141 8.383 2.447 1 98.56 283 LEU A N 1
ATOM 2225 C CA . LEU A 1 283 ? -20.281 8.633 3.322 1 98.56 283 LEU A CA 1
ATOM 2226 C C . LEU A 1 283 ? -21.578 8.172 2.666 1 98.56 283 LEU A C 1
ATOM 2228 O O . LEU A 1 283 ? -22.406 7.516 3.305 1 98.56 283 LEU A O 1
ATOM 2232 N N . LYS A 1 284 ? -21.75 8.484 1.389 1 97.94 284 LYS A N 1
ATOM 2233 C CA . LYS A 1 284 ? -22.938 8.047 0.661 1 97.94 284 LYS A CA 1
ATOM 2234 C C . LYS A 1 284 ? -23.016 6.527 0.587 1 97.94 284 LYS A C 1
ATOM 2236 O O . LYS A 1 284 ? -24.078 5.941 0.779 1 97.94 284 LYS A O 1
ATOM 2241 N N . ALA A 1 285 ? -21.859 5.945 0.297 1 97.44 285 ALA A N 1
ATOM 2242 C CA . ALA A 1 285 ? -21.812 4.488 0.199 1 97.44 285 ALA A CA 1
ATOM 2243 C C . ALA A 1 285 ? -22.203 3.838 1.526 1 97.44 285 ALA A C 1
ATOM 2245 O O . ALA A 1 285 ? -22.938 2.855 1.554 1 97.44 285 ALA A O 1
ATOM 2246 N N . SER A 1 286 ? -21.766 4.414 2.629 1 97.31 286 SER A N 1
ATOM 2247 C CA . SER A 1 286 ? -22.016 3.861 3.955 1 97.31 286 SER A CA 1
ATOM 2248 C C . SER A 1 286 ? -23.453 4.102 4.387 1 97.31 286 SER A C 1
ATOM 2250 O O . SER A 1 286 ? -23.953 3.441 5.301 1 97.31 286 SER A O 1
ATOM 2252 N N . ALA A 1 287 ? -24.109 5.039 3.779 1 96.62 287 ALA A N 1
ATOM 2253 C CA . ALA A 1 287 ? -25.5 5.352 4.109 1 96.62 287 ALA A CA 1
ATOM 2254 C C . ALA A 1 287 ? -26.453 4.473 3.318 1 96.62 287 ALA A C 1
ATOM 2256 O O . ALA A 1 287 ? -27.656 4.43 3.617 1 96.62 287 ALA A O 1
ATOM 2257 N N . SER A 1 288 ? -25.953 3.785 2.354 1 94.75 288 SER A N 1
ATOM 2258 C CA . SER A 1 288 ? -26.812 2.957 1.506 1 94.75 288 SER A CA 1
ATOM 2259 C C . SER A 1 288 ? -27.266 1.699 2.238 1 94.75 288 SER A C 1
ATOM 2261 O O . SER A 1 288 ? -26.562 1.199 3.117 1 94.75 288 SER A O 1
ATOM 2263 N N . PRO A 1 289 ? -28.453 1.235 1.871 1 91.69 289 PRO A N 1
ATOM 2264 C CA . PRO A 1 289 ? -28.922 -0.01 2.486 1 91.69 289 PRO A CA 1
ATOM 2265 C C . PRO A 1 289 ? -27.969 -1.176 2.256 1 91.69 289 PRO A C 1
ATOM 2267 O O . PRO A 1 289 ? -27.438 -1.342 1.149 1 91.69 289 PRO A O 1
ATOM 2270 N N . GLY A 1 290 ? -27.734 -1.861 3.285 1 91.88 290 GLY A N 1
ATOM 2271 C CA . GLY A 1 290 ? -26.891 -3.045 3.162 1 91.88 290 GLY A CA 1
ATOM 2272 C C . GLY A 1 290 ? -25.406 -2.744 3.27 1 91.88 290 GLY A C 1
ATOM 2273 O O . GLY A 1 290 ? -24.578 -3.65 3.178 1 91.88 290 GLY A O 1
ATOM 2274 N N . ALA A 1 291 ? -25.094 -1.448 3.5 1 94.75 291 ALA A N 1
ATOM 2275 C CA . ALA A 1 291 ? -23.688 -1.073 3.617 1 94.75 291 ALA A CA 1
ATOM 2276 C C . ALA A 1 291 ? -23.031 -1.758 4.816 1 94.75 291 ALA A C 1
ATOM 2278 O O . ALA A 1 291 ? -23.641 -1.856 5.887 1 94.75 291 ALA A O 1
ATOM 2279 N N . THR A 1 292 ? -21.812 -2.266 4.602 1 94.88 292 THR A N 1
ATOM 2280 C CA . THR A 1 292 ? -21.109 -2.963 5.668 1 94.88 292 THR A CA 1
ATOM 2281 C C . THR A 1 292 ? -19.891 -2.162 6.125 1 94.88 292 THR A C 1
ATOM 2283 O O . THR A 1 292 ? -19.359 -2.389 7.215 1 94.88 292 THR A O 1
ATOM 2286 N N . ARG A 1 293 ? -19.453 -1.209 5.254 1 96.25 293 ARG A N 1
ATOM 2287 C CA . ARG A 1 293 ? -18.266 -0.424 5.578 1 96.25 293 ARG A CA 1
ATOM 2288 C C . ARG A 1 293 ? -18.484 0.396 6.848 1 96.25 293 ARG A C 1
ATOM 2290 O O . ARG A 1 293 ? -19.469 1.121 6.957 1 96.25 293 ARG A O 1
ATOM 2297 N N . LYS A 1 294 ? -17.578 0.278 7.855 1 97.62 294 LYS A N 1
ATOM 2298 C CA . LYS A 1 294 ? -17.656 1.021 9.109 1 97.62 294 LYS A CA 1
ATOM 2299 C C . LYS A 1 294 ? -16.578 2.107 9.172 1 97.62 294 LYS A C 1
ATOM 2301 O O . LYS A 1 294 ? -16.844 3.215 9.648 1 97.62 294 LYS A O 1
ATOM 2306 N N . VAL A 1 295 ? -15.406 1.733 8.664 1 98.38 295 VAL A N 1
ATOM 2307 C CA . VAL A 1 295 ? -14.281 2.648 8.805 1 98.38 295 VAL A CA 1
ATOM 2308 C C . VAL A 1 295 ? -13.547 2.777 7.469 1 98.38 295 VAL A C 1
ATOM 2310 O O . VAL A 1 295 ? -13.156 1.773 6.867 1 98.38 295 VAL A O 1
ATOM 2313 N N . THR A 1 296 ? -13.453 3.914 6.996 1 98.69 296 THR A N 1
ATOM 2314 C CA . THR A 1 296 ? -12.516 4.285 5.945 1 98.69 296 THR A CA 1
ATOM 2315 C C . THR A 1 296 ? -11.414 5.188 6.496 1 98.69 296 THR A C 1
ATOM 2317 O O . THR A 1 296 ? -11.695 6.246 7.062 1 98.69 296 THR A O 1
ATOM 2320 N N . TYR A 1 297 ? -10.18 4.781 6.379 1 98.81 297 TYR A N 1
ATOM 2321 C CA . TYR A 1 297 ? -9.055 5.48 7.004 1 98.81 297 TYR A CA 1
ATOM 2322 C C . TYR A 1 297 ? -8.039 5.918 5.957 1 98.81 297 TYR A C 1
ATOM 2324 O O . TYR A 1 297 ? -7.504 5.09 5.215 1 98.81 297 TYR A O 1
ATOM 2332 N N . PHE A 1 298 ? -7.77 7.227 5.906 1 98.88 298 PHE A N 1
ATOM 2333 C CA . PHE A 1 298 ? -6.734 7.828 5.074 1 98.88 298 PHE A CA 1
ATOM 2334 C C . PHE A 1 298 ? -5.559 8.289 5.926 1 98.88 298 PHE A C 1
ATOM 2336 O O . PHE A 1 298 ? -5.738 9.023 6.898 1 98.88 298 PHE A O 1
ATOM 2343 N N . SER A 1 299 ? -4.383 7.832 5.602 1 98.81 299 SER A N 1
ATOM 2344 C CA . SER A 1 299 ? -3.146 8.273 6.238 1 98.81 299 SER A CA 1
ATOM 2345 C C . SER A 1 299 ? -2.369 9.227 5.34 1 98.81 299 SER A C 1
ATOM 2347 O O . SER A 1 299 ? -1.947 8.852 4.242 1 98.81 299 SER A O 1
ATOM 2349 N N . GLY A 1 300 ? -2.229 10.445 5.797 1 98.44 300 GLY A N 1
ATOM 2350 C CA . GLY A 1 300 ? -1.674 11.43 4.887 1 98.44 300 GLY A CA 1
ATOM 2351 C C . GLY A 1 300 ? -0.858 12.5 5.59 1 98.44 300 GLY A C 1
ATOM 2352 O O . GLY A 1 300 ? -0.07 12.195 6.488 1 98.44 300 GLY A O 1
ATOM 2353 N N . HIS A 1 301 ? -0.992 13.75 5.078 1 98.06 301 HIS A N 1
ATOM 2354 C CA . HIS A 1 301 ? -0.094 14.844 5.414 1 98.06 301 HIS A CA 1
ATOM 2355 C C . HIS A 1 301 ? -0.871 16.062 5.918 1 98.06 301 HIS A C 1
ATOM 2357 O O . HIS A 1 301 ? -2.072 16.172 5.668 1 98.06 301 HIS A O 1
ATOM 2363 N N . TYR A 1 302 ? -0.12 16.953 6.562 1 97.94 302 TYR A N 1
ATOM 2364 C CA . TYR A 1 302 ? -0.765 18.156 7.059 1 97.94 302 TYR A CA 1
ATOM 2365 C C . TYR A 1 302 ? -1.279 19.016 5.906 1 97.94 302 TYR A C 1
ATOM 2367 O O . TYR A 1 302 ? -2.268 19.734 6.055 1 97.94 302 TYR A O 1
ATOM 2375 N N . THR A 1 303 ? -0.628 18.906 4.773 1 97.69 303 THR A N 1
ATOM 2376 C CA . THR A 1 303 ? -0.998 19.734 3.629 1 97.69 303 THR A CA 1
ATOM 2377 C C . THR A 1 303 ? -2.428 19.438 3.188 1 97.69 303 THR A C 1
ATOM 2379 O O . THR A 1 303 ? -3.148 20.328 2.752 1 97.69 303 THR A O 1
ATOM 2382 N N . THR A 1 304 ? -2.854 18.156 3.311 1 98.44 304 THR A N 1
ATOM 2383 C CA . THR A 1 304 ? -4.227 17.797 2.98 1 98.44 304 THR A CA 1
ATOM 2384 C C . THR A 1 304 ? -5.207 18.469 3.934 1 98.44 304 THR A C 1
ATOM 2386 O O . THR A 1 304 ? -6.258 18.969 3.51 1 98.44 304 THR A O 1
ATOM 2389 N N . PHE A 1 305 ? -4.82 18.594 5.199 1 98.75 305 PHE A N 1
ATOM 2390 C CA . PHE A 1 305 ? -5.641 19.25 6.207 1 98.75 305 PHE A CA 1
ATOM 2391 C C . PHE A 1 305 ? -5.824 20.734 5.875 1 98.75 305 PHE A C 1
ATOM 2393 O O . PHE A 1 305 ? -6.953 21.219 5.793 1 98.75 305 PHE A O 1
ATOM 2400 N N . VAL A 1 306 ? -4.719 21.406 5.66 1 98.62 306 VAL A N 1
ATOM 2401 C CA . VAL A 1 306 ? -4.754 22.844 5.453 1 98.62 306 VAL A CA 1
ATOM 2402 C C . VAL A 1 306 ? -5.527 23.172 4.176 1 98.62 306 VAL A C 1
ATOM 2404 O O . VAL A 1 306 ? -6.324 24.109 4.145 1 98.62 306 VAL A O 1
ATOM 2407 N N . ASN A 1 307 ? -5.297 22.359 3.129 1 98.62 307 ASN A N 1
ATOM 2408 C CA . ASN A 1 307 ? -6.07 22.531 1.904 1 98.62 307 ASN A CA 1
ATOM 2409 C C . ASN A 1 307 ? -7.562 22.312 2.15 1 98.62 307 ASN A C 1
ATOM 2411 O O . ASN A 1 307 ? -8.391 23.062 1.624 1 98.62 307 ASN A O 1
ATOM 2415 N N . PHE A 1 308 ? -7.887 21.328 2.924 1 98.81 308 PHE A N 1
ATOM 2416 C CA . PHE A 1 308 ? -9.289 21.031 3.201 1 98.81 308 PHE A CA 1
ATOM 2417 C C . PHE A 1 308 ? -9.945 22.188 3.955 1 98.81 308 PHE A C 1
ATOM 2419 O O . PHE A 1 308 ? -11.055 22.609 3.617 1 98.81 308 PHE A O 1
ATOM 2426 N N . PHE A 1 309 ? -9.297 22.703 4.973 1 98.81 309 PHE A N 1
ATOM 2427 C CA . PHE A 1 309 ? -9.828 23.812 5.762 1 98.81 309 PHE A CA 1
ATOM 2428 C C . PHE A 1 309 ? -10.023 25.047 4.895 1 98.81 309 PHE A C 1
ATOM 2430 O O . PHE A 1 309 ? -11.008 25.766 5.055 1 98.81 309 PHE A O 1
ATOM 2437 N N . GLY A 1 310 ? -9.094 25.281 4.02 1 98.44 310 GLY A N 1
ATOM 2438 C CA . GLY A 1 310 ? -9.234 26.391 3.092 1 98.44 310 GLY A CA 1
ATOM 2439 C C . GLY A 1 310 ? -10.367 26.203 2.1 1 98.44 310 GLY A C 1
ATOM 2440 O O . GLY A 1 310 ? -11.203 27.094 1.915 1 98.44 310 GLY A O 1
ATOM 2441 N N . LEU A 1 311 ? -10.43 25 1.473 1 98.5 311 LEU A N 1
ATOM 2442 C CA . LEU A 1 311 ? -11.414 24.656 0.451 1 98.5 311 LEU A CA 1
ATOM 2443 C C . LEU A 1 311 ? -12.836 24.844 0.977 1 98.5 311 LEU A C 1
ATOM 2445 O O . LEU A 1 311 ? -13.711 25.328 0.257 1 98.5 311 LEU A O 1
ATOM 2449 N N . THR A 1 312 ? -13.07 24.484 2.234 1 98.31 312 THR A N 1
ATOM 2450 C CA . THR A 1 312 ? -14.414 24.453 2.793 1 98.31 312 THR A CA 1
ATOM 2451 C C . THR A 1 312 ? -14.758 25.766 3.477 1 98.31 312 THR A C 1
ATOM 2453 O O . THR A 1 312 ? -15.898 25.969 3.918 1 98.31 312 THR A O 1
ATOM 2456 N N . GLY A 1 313 ? -13.781 26.625 3.686 1 97.5 313 GLY A N 1
ATOM 2457 C CA . GLY A 1 313 ? -14.008 27.875 4.387 1 97.5 313 GLY A CA 1
ATOM 2458 C C . GLY A 1 313 ? -13.844 27.75 5.891 1 97.5 313 GLY A C 1
ATOM 2459 O O . GLY A 1 313 ? -13.953 28.75 6.613 1 97.5 313 GLY A O 1
ATOM 2460 N N . LEU A 1 314 ? -13.5 26.609 6.359 1 97.69 314 LEU A N 1
ATOM 2461 C CA . LEU A 1 314 ? -13.344 26.375 7.793 1 97.69 314 LEU A CA 1
ATOM 2462 C C . LEU A 1 314 ? -12.234 27.266 8.359 1 97.69 314 LEU A C 1
ATOM 2464 O O . LEU A 1 314 ? -12.367 27.797 9.461 1 97.69 314 LEU A O 1
ATOM 2468 N N . SER A 1 315 ? -11.133 27.359 7.582 1 96.88 315 SER A N 1
ATOM 2469 C CA . SER A 1 315 ? -10.016 28.141 8.109 1 96.88 315 SER A CA 1
ATOM 2470 C C . SER A 1 315 ? -10.359 29.625 8.18 1 96.88 315 SER A C 1
ATOM 2472 O O . SER A 1 315 ? -9.797 30.359 8.992 1 96.88 315 SER A O 1
ATOM 2474 N N . THR A 1 316 ? -11.289 30.062 7.348 1 95.31 316 THR A N 1
ATOM 2475 C CA . THR A 1 316 ? -11.781 31.438 7.445 1 95.31 316 THR A CA 1
ATOM 2476 C C . THR A 1 316 ? -12.656 31.609 8.688 1 95.31 316 THR A C 1
ATOM 2478 O O . THR A 1 316 ? -12.57 32.625 9.375 1 95.31 316 THR A O 1
ATOM 2481 N N . ALA A 1 317 ? -13.398 30.625 9.023 1 93.19 317 ALA A N 1
ATOM 2482 C CA . ALA A 1 317 ? -14.375 30.688 10.109 1 93.19 317 ALA A CA 1
ATOM 2483 C C . ALA A 1 317 ? -13.719 30.391 11.453 1 93.19 317 ALA A C 1
ATOM 2485 O O . ALA A 1 317 ? -14.172 30.875 12.492 1 93.19 317 ALA A O 1
ATOM 2486 N N . VAL A 1 318 ? -12.727 29.578 11.477 1 93.94 318 VAL A N 1
ATOM 2487 C CA . VAL A 1 318 ? -12.117 29.094 12.711 1 93.94 318 VAL A CA 1
ATOM 2488 C C . VAL A 1 318 ? -10.625 29.391 12.703 1 93.94 318 VAL A C 1
ATOM 2490 O O . VAL A 1 318 ? -9.852 28.734 12 1 93.94 318 VAL A O 1
ATOM 2493 N N . GLU A 1 319 ? -10.133 30.203 13.531 1 93.44 319 GLU A N 1
ATOM 2494 C CA . GLU A 1 319 ? -8.789 30.781 13.492 1 93.44 319 GLU A CA 1
ATOM 2495 C C . GLU A 1 319 ? -7.73 29.703 13.75 1 93.44 319 GLU A C 1
ATOM 2497 O O . GLU A 1 319 ? -6.668 29.703 13.125 1 93.44 319 GLU A O 1
ATOM 2502 N N . ASN A 1 320 ? -8.031 28.781 14.633 1 94.19 320 ASN A N 1
ATOM 2503 C CA . ASN A 1 320 ? -7.008 27.812 15.016 1 94.19 320 ASN A CA 1
ATOM 2504 C C . ASN A 1 320 ? -6.734 26.812 13.898 1 94.19 320 ASN A C 1
ATOM 2506 O O . ASN A 1 320 ? -5.785 26.031 13.977 1 94.19 320 ASN A O 1
ATOM 2510 N N . LEU A 1 321 ? -7.492 26.891 12.812 1 97.44 321 LEU A N 1
ATOM 2511 C CA . LEU A 1 321 ? -7.297 26 11.672 1 97.44 321 LEU A CA 1
ATOM 2512 C C . LEU A 1 321 ? -6.367 26.625 10.641 1 97.44 321 LEU A C 1
ATOM 2514 O O . LEU A 1 321 ? -6.086 26.016 9.602 1 97.44 321 LEU A O 1
ATOM 2518 N N . ARG A 1 322 ? -5.855 27.844 10.984 1 97.88 322 ARG A N 1
ATOM 2519 C CA . ARG A 1 322 ? -4.898 28.516 10.125 1 97.88 322 ARG A CA 1
ATOM 2520 C C . ARG A 1 322 ? -3.465 28.203 10.539 1 97.88 322 ARG A C 1
ATOM 2522 O O . ARG A 1 322 ? -2.639 29.109 10.688 1 97.88 322 ARG A O 1
ATOM 2529 N N . ALA A 1 323 ? -3.23 26.938 10.773 1 97.69 323 ALA A N 1
ATOM 2530 C CA . ALA A 1 323 ? -1.926 26.484 11.25 1 97.69 323 ALA A CA 1
ATOM 2531 C C . ALA A 1 323 ? -1.634 25.062 10.789 1 97.69 323 ALA A C 1
ATOM 2533 O O . ALA A 1 323 ? -2.541 24.344 10.367 1 97.69 323 ALA A O 1
ATOM 2534 N N . ILE A 1 324 ? -0.381 24.703 10.812 1 97.75 324 ILE A N 1
ATOM 2535 C CA . ILE A 1 324 ? 0.009 23.312 10.57 1 97.75 324 ILE A CA 1
ATOM 2536 C C . ILE A 1 324 ? -0.547 22.422 11.68 1 97.75 324 ILE A C 1
ATOM 2538 O O . ILE A 1 324 ? -0.244 22.625 12.859 1 97.75 324 ILE A O 1
ATOM 2542 N N . PRO A 1 325 ? -1.403 21.469 11.32 1 98.25 325 PRO A N 1
ATOM 2543 C CA . PRO A 1 325 ? -1.824 20.516 12.344 1 98.25 325 PRO A CA 1
ATOM 2544 C C . PRO A 1 325 ? -0.649 19.766 12.984 1 98.25 325 PRO A C 1
ATOM 2546 O O . PRO A 1 325 ? 0.327 19.453 12.297 1 98.25 325 PRO A O 1
ATOM 2549 N N . ASP A 1 326 ? -0.773 19.469 14.273 1 97.44 326 ASP A N 1
ATOM 2550 C CA . ASP A 1 326 ? 0.25 18.688 14.977 1 97.44 326 ASP A CA 1
ATOM 2551 C C . ASP A 1 326 ? 0.379 17.281 14.383 1 97.44 326 ASP A C 1
ATOM 2553 O O . ASP A 1 326 ? -0.523 16.812 13.688 1 97.44 326 ASP A O 1
ATOM 2557 N N . TYR A 1 327 ? 1.533 16.688 14.641 1 97.56 327 TYR A N 1
ATOM 2558 C CA . TYR A 1 327 ? 1.7 15.289 14.258 1 97.56 327 TYR A CA 1
ATOM 2559 C C . TYR A 1 327 ? 0.576 14.422 14.82 1 97.56 327 TYR A C 1
ATOM 2561 O O . TYR A 1 327 ? 0.153 14.617 15.969 1 97.56 327 TYR A O 1
ATOM 2569 N N . GLY A 1 328 ? 0.056 13.516 13.984 1 98.56 328 GLY A N 1
ATOM 2570 C CA . GLY A 1 328 ? -0.952 12.562 14.422 1 98.56 328 GLY A CA 1
ATOM 2571 C C . GLY A 1 328 ? -2.336 13.172 14.539 1 98.56 328 GLY A C 1
ATOM 2572 O O . GLY A 1 328 ? -3.234 12.57 15.133 1 98.56 328 GLY A O 1
ATOM 2573 N N . SER A 1 329 ? -2.518 14.367 14.039 1 98.88 329 SER A N 1
ATOM 2574 C CA . SER A 1 329 ? -3.842 14.977 14.078 1 98.88 329 SER A CA 1
ATOM 2575 C C . SER A 1 329 ? -4.852 14.148 13.289 1 98.88 329 SER A C 1
ATOM 2577 O O . SER A 1 329 ? -4.48 13.414 12.367 1 98.88 329 SER A O 1
ATOM 2579 N N . LEU A 1 330 ? -6.156 14.266 13.68 1 98.88 330 LEU A N 1
ATOM 2580 C CA . LEU A 1 330 ? -7.246 13.523 13.062 1 98.88 330 LEU A CA 1
ATOM 2581 C C . LEU A 1 330 ? -8.32 14.469 12.547 1 98.88 330 LEU A C 1
ATOM 2583 O O . LEU A 1 330 ? -8.703 15.422 13.227 1 98.88 330 LEU A O 1
ATOM 2587 N N . LEU A 1 331 ? -8.672 14.328 11.328 1 98.88 331 LEU A N 1
ATOM 2588 C CA . LEU A 1 331 ? -9.938 14.828 10.789 1 98.88 331 LEU A CA 1
ATOM 2589 C C . LEU A 1 331 ? -10.945 13.695 10.656 1 98.88 331 LEU A C 1
ATOM 2591 O O . LEU A 1 331 ? -10.703 12.719 9.938 1 98.88 331 LEU A O 1
ATOM 2595 N N . ILE A 1 332 ? -12.102 13.781 11.352 1 98.81 332 ILE A N 1
ATOM 2596 C CA . ILE A 1 332 ? -13.047 12.672 11.492 1 98.81 332 ILE A CA 1
ATOM 2597 C C . ILE A 1 332 ? -14.398 13.078 10.914 1 98.81 332 ILE A C 1
ATOM 2599 O O . ILE A 1 332 ? -15 14.062 11.352 1 98.81 332 ILE A O 1
ATOM 2603 N N . PHE A 1 333 ? -14.859 12.367 9.93 1 98.81 333 PHE A N 1
ATOM 2604 C CA . PHE A 1 333 ? -16.219 12.453 9.406 1 98.81 333 PHE A CA 1
ATOM 2605 C C . PHE A 1 333 ? -17.062 11.266 9.875 1 98.81 333 PHE A C 1
ATOM 2607 O O . PHE A 1 333 ? -16.844 10.141 9.422 1 98.81 333 PHE A O 1
ATOM 2614 N N . GLU A 1 334 ? -18 11.508 10.727 1 98.56 334 GLU A N 1
ATOM 2615 C CA . GLU A 1 334 ? -18.859 10.43 11.203 1 98.56 334 GLU A CA 1
ATOM 2616 C C . GLU A 1 334 ? -20.25 10.516 10.578 1 98.56 334 GLU A C 1
ATOM 2618 O O . GLU A 1 334 ? -20.828 11.602 10.484 1 98.56 334 GLU A O 1
ATOM 2623 N N . LEU A 1 335 ? -20.688 9.414 10.047 1 98.5 335 LEU A N 1
ATOM 2624 C CA . LEU A 1 335 ? -22.078 9.25 9.633 1 98.5 335 LEU A CA 1
ATOM 2625 C C . LEU A 1 335 ? -22.938 8.789 10.805 1 98.5 335 LEU A C 1
ATOM 2627 O O . LEU A 1 335 ? -22.703 7.723 11.375 1 98.5 335 LEU A O 1
ATOM 2631 N N . LEU A 1 336 ? -23.922 9.578 11.156 1 97.31 336 LEU A N 1
ATOM 2632 C CA . LEU A 1 336 ? -24.766 9.305 12.32 1 97.31 336 LEU A CA 1
ATOM 2633 C C . LEU A 1 336 ? -26.156 8.891 11.898 1 97.31 336 LEU A C 1
ATOM 2635 O O . LEU A 1 336 ? -26.656 9.312 10.844 1 97.31 336 LEU A O 1
ATOM 2639 N N . ALA A 1 337 ? -26.719 8.078 12.656 1 94.69 337 ALA A N 1
ATOM 2640 C CA . ALA A 1 337 ? -28.094 7.633 12.422 1 94.69 337 ALA A CA 1
ATOM 2641 C C . ALA A 1 337 ? -28.859 7.516 13.734 1 94.69 337 ALA A C 1
ATOM 2643 O O . ALA A 1 337 ? -28.266 7.262 14.789 1 94.69 337 ALA A O 1
ATOM 2644 N N . ASP A 1 338 ? -30.125 7.863 13.664 1 88.69 338 ASP A N 1
ATOM 2645 C CA . ASP A 1 338 ? -31.078 7.547 14.727 1 88.69 338 ASP A CA 1
ATOM 2646 C C . ASP A 1 338 ? -31.781 6.223 14.453 1 88.69 338 ASP A C 1
ATOM 2648 O O . ASP A 1 338 ? -32.25 5.984 13.336 1 88.69 338 ASP A O 1
ATOM 2652 N N . ALA A 1 339 ? -31.766 5.434 15.508 1 82.31 339 ALA A N 1
ATOM 2653 C CA . ALA A 1 339 ? -32.375 4.117 15.336 1 82.31 339 ALA A CA 1
ATOM 2654 C C . ALA A 1 339 ? -33.812 4.246 14.828 1 82.31 339 ALA A C 1
ATOM 2656 O O . ALA A 1 339 ? -34.594 5.055 15.344 1 82.31 339 ALA A O 1
ATOM 2657 N N . GLY A 1 340 ? -34.062 3.539 13.812 1 82.25 340 GLY A N 1
ATOM 2658 C CA . GLY A 1 340 ? -35.438 3.434 13.297 1 82.25 340 GLY A CA 1
ATOM 2659 C C . GLY A 1 340 ? -35.812 4.582 12.383 1 82.25 340 GLY A C 1
ATOM 2660 O O . GLY A 1 340 ? -36.938 4.621 11.859 1 82.25 340 GLY A O 1
ATOM 2661 N N . LYS A 1 341 ? -34.938 5.586 12.25 1 89.38 341 LYS A N 1
ATOM 2662 C CA . LYS A 1 341 ? -35.219 6.711 11.367 1 89.38 341 LYS A CA 1
ATOM 2663 C C . LYS A 1 341 ? -34.344 6.652 10.109 1 89.38 341 LYS A C 1
ATOM 2665 O O . LYS A 1 341 ? -33.219 6.152 10.148 1 89.38 341 LYS A O 1
ATOM 2670 N N . PRO A 1 342 ? -34.812 7.129 9.031 1 90.88 342 PRO A N 1
ATOM 2671 C CA . PRO A 1 342 ? -34.062 7.062 7.77 1 90.88 342 PRO A CA 1
ATOM 2672 C C . PRO A 1 342 ? -33.031 8.156 7.648 1 90.88 342 PRO A C 1
ATOM 2674 O O . PRO A 1 342 ? -32.125 8.062 6.809 1 90.88 342 PRO A O 1
ATOM 2677 N N . GLU A 1 343 ? -33.188 9.25 8.477 1 94.5 343 GLU A N 1
ATOM 2678 C CA . GLU A 1 343 ? -32.281 10.391 8.375 1 94.5 343 GLU A CA 1
ATOM 2679 C C . GLU A 1 343 ? -30.859 10.008 8.773 1 94.5 343 GLU A C 1
ATOM 2681 O O . GLU A 1 343 ? -30.672 9.242 9.719 1 94.5 343 GLU A O 1
ATOM 2686 N N . ARG A 1 344 ? -29.969 10.461 8 1 97.06 344 ARG A N 1
ATOM 2687 C CA . ARG A 1 344 ? -28.547 10.352 8.297 1 97.06 344 ARG A CA 1
ATOM 2688 C C . ARG A 1 344 ? -27.906 11.727 8.453 1 97.06 344 ARG A C 1
ATOM 2690 O O . ARG A 1 344 ? -28.297 12.68 7.777 1 97.06 344 ARG A O 1
ATOM 2697 N N . TYR A 1 345 ? -26.969 11.781 9.375 1 97.62 345 TYR A N 1
ATOM 2698 C CA . TYR A 1 345 ? -26.297 13.039 9.664 1 97.62 345 TYR A CA 1
ATOM 2699 C C . TYR A 1 345 ? -24.781 12.898 9.523 1 97.62 345 TYR A C 1
ATOM 2701 O O . TYR A 1 345 ? -24.25 11.789 9.625 1 97.62 345 TYR A O 1
ATOM 2709 N N . VAL A 1 346 ? -24.109 13.992 9.227 1 98.5 346 VAL A N 1
ATOM 2710 C CA . VAL A 1 346 ? -22.656 14.031 9.164 1 98.5 346 VAL A CA 1
ATOM 2711 C C . VAL A 1 346 ? -22.109 14.969 10.242 1 98.5 346 VAL A C 1
ATOM 2713 O O . VAL A 1 346 ? -22.562 16.109 10.375 1 98.5 346 VAL A O 1
ATOM 2716 N N . ARG A 1 347 ? -21.25 14.461 11.039 1 98.19 347 ARG A N 1
ATOM 2717 C CA . ARG A 1 347 ? -20.5 15.242 12.016 1 98.19 347 ARG A CA 1
ATOM 2718 C C . ARG A 1 347 ? -19.016 15.273 11.664 1 98.19 347 ARG A C 1
ATOM 2720 O O . ARG A 1 347 ? -18.406 14.227 11.469 1 98.19 347 ARG A O 1
ATOM 2727 N N . VAL A 1 348 ? -18.484 16.469 11.57 1 98.44 348 VAL A N 1
ATOM 2728 C CA . VAL A 1 348 ? -17.078 16.672 11.266 1 98.44 348 VAL A CA 1
ATOM 2729 C C . VAL A 1 348 ? -16.328 17.141 12.508 1 98.44 348 VAL A C 1
ATOM 2731 O O . VAL A 1 348 ? -16.75 18.094 13.164 1 98.44 348 VAL A O 1
ATOM 2734 N N . SER A 1 349 ? -15.266 16.453 12.852 1 98.31 349 SER A N 1
ATOM 2735 C CA . SER A 1 349 ? -14.477 16.797 14.031 1 98.31 349 SER A CA 1
ATOM 2736 C C . SER A 1 349 ? -12.984 16.844 13.703 1 98.31 349 SER A C 1
ATOM 2738 O O . SER A 1 349 ? -12.516 16.141 12.805 1 98.31 349 SER A O 1
ATOM 2740 N N . PHE A 1 350 ? -12.336 17.703 14.391 1 98.44 350 PHE A N 1
ATOM 2741 C CA . PHE A 1 350 ? -10.891 17.859 14.289 1 98.44 350 PHE A CA 1
ATOM 2742 C C . PHE A 1 350 ? -10.227 17.656 15.648 1 98.44 350 PHE A C 1
ATOM 2744 O O . PHE A 1 350 ? -10.648 18.266 16.641 1 98.44 350 PHE A O 1
ATOM 2751 N N . ARG A 1 351 ? -9.312 16.719 15.719 1 98.5 351 ARG A N 1
ATOM 2752 C CA . ARG A 1 351 ? -8.453 16.547 16.891 1 98.5 351 ARG A CA 1
ATOM 2753 C C . ARG A 1 351 ? -6.996 16.859 16.547 1 98.5 351 ARG A C 1
ATOM 2755 O O . ARG A 1 351 ? -6.332 16.078 15.867 1 98.5 351 ARG A O 1
ATOM 2762 N N . ASN A 1 352 ? -6.492 17.938 17.078 1 98.25 352 ASN A N 1
ATOM 2763 C CA . ASN A 1 352 ? -5.129 18.391 16.812 1 98.25 352 ASN A CA 1
ATOM 2764 C C . ASN A 1 352 ? -4.121 17.672 17.703 1 98.25 352 ASN A C 1
ATOM 2766 O O . ASN A 1 352 ? -3.861 18.109 18.828 1 98.25 352 ASN A O 1
ATOM 2770 N N . GLY A 1 353 ? -3.531 16.641 17.172 1 96.88 353 GLY A N 1
ATOM 2771 C CA . GLY A 1 353 ? -2.625 15.828 17.969 1 96.88 353 GLY A CA 1
ATOM 2772 C C . GLY A 1 353 ? -3.291 15.219 19.188 1 96.88 353 GLY A C 1
ATOM 2773 O O . GLY A 1 353 ? -4.293 14.508 19.062 1 96.88 353 GLY A O 1
ATOM 2774 N N . GLN A 1 354 ? -2.83 15.539 20.328 1 93.31 354 GLN A N 1
ATOM 2775 C CA . GLN A 1 354 ? -3.359 14.992 21.578 1 93.31 354 GLN A CA 1
ATOM 2776 C C . GLN A 1 354 ? -4.375 15.938 22.203 1 93.31 354 GLN A C 1
ATOM 2778 O O . GLN A 1 354 ? -4.742 15.781 23.375 1 93.31 354 GLN A O 1
ATOM 2783 N N . GLY A 1 355 ? -4.77 16.891 21.469 1 94.75 355 GLY A N 1
ATOM 2784 C CA . GLY A 1 355 ? -5.715 17.859 22 1 94.75 355 GLY A CA 1
ATOM 2785 C C . GLY A 1 355 ? -7.129 17.328 22.109 1 94.75 355 GLY A C 1
ATOM 2786 O O . GLY A 1 355 ? -7.359 16.125 21.906 1 94.75 355 GLY A O 1
ATOM 2787 N N . ALA A 1 356 ? -8.008 18.219 22.484 1 95.81 356 ALA A N 1
ATOM 2788 C CA . ALA A 1 356 ? -9.422 17.859 22.609 1 95.81 356 ALA A CA 1
ATOM 2789 C C . ALA A 1 356 ? -10.07 17.766 21.234 1 95.81 356 ALA A C 1
ATOM 2791 O O . ALA A 1 356 ? -9.594 18.375 20.266 1 95.81 356 ALA A O 1
ATOM 2792 N N . VAL A 1 357 ? -11.141 16.969 21.156 1 96.75 357 VAL A N 1
ATOM 2793 C CA . VAL A 1 357 ? -11.914 16.891 19.922 1 96.75 357 VAL A CA 1
ATOM 2794 C C . VAL A 1 357 ? -12.719 18.172 19.719 1 96.75 357 VAL A C 1
ATOM 2796 O O . VAL A 1 357 ? -13.445 18.594 20.625 1 96.75 357 VAL A O 1
ATOM 2799 N N . GLN A 1 358 ? -12.523 18.797 18.656 1 97.5 358 GLN A N 1
ATOM 2800 C CA . GLN A 1 358 ? -13.281 19.984 18.266 1 97.5 358 GLN A CA 1
ATOM 2801 C C . GLN A 1 358 ? -14.297 19.656 17.188 1 97.5 358 GLN A C 1
ATOM 2803 O O . GLN A 1 358 ? -13.93 19.312 16.062 1 97.5 358 GLN A O 1
ATOM 2808 N N . VAL A 1 359 ? -15.562 19.734 17.484 1 97.19 359 VAL A N 1
ATOM 2809 C CA . VAL A 1 359 ? -16.594 19.562 16.453 1 97.19 359 VAL A CA 1
ATOM 2810 C C . VAL A 1 359 ? -16.641 20.797 15.562 1 97.19 359 VAL A C 1
ATOM 2812 O O . VAL A 1 359 ? -16.672 21.938 16.062 1 97.19 359 VAL A O 1
ATOM 2815 N N . LEU A 1 360 ? -16.562 20.594 14.305 1 97.44 360 LEU A N 1
ATOM 2816 C CA . LEU A 1 360 ? -16.516 21.688 13.352 1 97.44 360 LEU A CA 1
ATOM 2817 C C . LEU A 1 360 ? -17.875 21.906 12.688 1 97.44 360 LEU A C 1
ATOM 2819 O O . LEU A 1 360 ? -18.578 20.938 12.375 1 97.44 360 LEU A O 1
ATOM 2823 N N . SER A 1 361 ? -18.25 23.141 12.562 1 95.88 361 SER A N 1
ATOM 2824 C CA . SER A 1 361 ? -19.406 23.5 11.742 1 95.88 361 SER A CA 1
ATOM 2825 C C . SER A 1 361 ? -18.969 24.078 10.398 1 95.88 361 SER A C 1
ATOM 2827 O O . SER A 1 361 ? -18.453 25.188 10.336 1 95.88 361 SER A O 1
ATOM 2829 N N . LEU A 1 362 ? -19.172 23.266 9.398 1 96.44 362 LEU A N 1
ATOM 2830 C CA . LEU A 1 362 ? -18.859 23.766 8.062 1 96.44 362 LEU A CA 1
ATOM 2831 C C . LEU A 1 362 ? -19.734 24.953 7.707 1 96.44 362 LEU A C 1
ATOM 2833 O O . LEU A 1 362 ? -20.922 24.984 8.039 1 96.44 362 LEU A O 1
ATOM 2837 N N . PRO A 1 363 ? -19.141 25.984 7.094 1 94.88 363 PRO A N 1
ATOM 2838 C CA . PRO A 1 363 ? -19.938 27.156 6.746 1 94.88 363 PRO A CA 1
ATOM 2839 C C . PRO A 1 363 ? -21.219 26.797 5.992 1 94.88 363 PRO A C 1
ATOM 2841 O O . PRO A 1 363 ? -21.172 26.078 4.992 1 94.88 363 PRO A O 1
ATOM 2844 N N . GLY A 1 364 ? -22.328 27.25 6.508 1 94.31 364 GLY A N 1
ATOM 2845 C CA . GLY A 1 364 ? -23.625 27 5.887 1 94.31 364 GLY A CA 1
ATOM 2846 C C . GLY A 1 364 ? -24.281 25.734 6.383 1 94.31 364 GLY A C 1
ATOM 2847 O O . GLY A 1 364 ? -25.406 25.422 5.984 1 94.31 364 GLY A O 1
ATOM 2848 N N . LEU A 1 365 ? -23.641 25.031 7.234 1 96.62 365 LEU A N 1
ATOM 2849 C CA . LEU A 1 365 ? -24.172 23.781 7.762 1 96.62 365 LEU A CA 1
ATOM 2850 C C . LEU A 1 365 ? -24.141 23.766 9.289 1 96.62 365 LEU A C 1
ATOM 2852 O O . LEU A 1 365 ? -23.312 24.453 9.898 1 96.62 365 LEU A O 1
ATOM 2856 N N . SER A 1 366 ? -25.078 23.047 9.844 1 93.56 366 SER A N 1
ATOM 2857 C CA . SER A 1 366 ? -25.031 22.797 11.273 1 93.56 366 SER A CA 1
ATOM 2858 C C . SER A 1 366 ? -23.906 21.812 11.633 1 93.56 366 SER A C 1
ATOM 2860 O O . SER A 1 366 ? -23.359 21.156 10.75 1 93.56 366 SER A O 1
ATOM 2862 N N . ALA A 1 367 ? -23.594 21.734 12.961 1 93.12 367 ALA A N 1
ATOM 2863 C CA . ALA A 1 367 ? -22.562 20.844 13.445 1 93.12 367 ALA A CA 1
ATOM 2864 C C . ALA A 1 367 ? -22.922 19.375 13.156 1 93.12 367 ALA A C 1
ATOM 2866 O O . ALA A 1 367 ? -22.031 18.547 12.984 1 93.12 367 ALA A O 1
ATOM 2867 N N . MET A 1 368 ? -24.156 19.141 13.188 1 94.81 368 MET A N 1
ATOM 2868 C CA . MET A 1 368 ? -24.703 17.859 12.742 1 94.81 368 MET A CA 1
ATOM 2869 C C . MET A 1 368 ? -25.625 18.047 11.547 1 94.81 368 MET A C 1
ATOM 2871 O O . MET A 1 368 ? -26.828 18.219 11.711 1 94.81 368 MET A O 1
ATOM 2875 N N . ALA A 1 369 ? -25.047 17.969 10.422 1 97.19 369 ALA A N 1
ATOM 2876 C CA . ALA A 1 369 ? -25.781 18.281 9.203 1 97.19 369 ALA A CA 1
ATOM 2877 C C . ALA A 1 369 ? -26.438 17.031 8.609 1 97.19 369 ALA A C 1
ATOM 2879 O O . ALA A 1 369 ? -25.844 15.961 8.617 1 97.19 369 ALA A O 1
ATOM 2880 N N . LEU A 1 370 ? -27.641 17.219 8.055 1 97.44 370 LEU A N 1
ATOM 2881 C CA . LEU A 1 370 ? -28.219 16.141 7.266 1 97.44 370 LEU A CA 1
ATOM 2882 C C . LEU A 1 370 ? -27.312 15.766 6.098 1 97.44 370 LEU A C 1
ATOM 2884 O O . LEU A 1 370 ? -26.734 16.641 5.453 1 97.44 370 LEU A O 1
ATOM 2888 N N . LEU A 1 371 ? -27.156 14.477 5.836 1 98.12 371 LEU A N 1
ATOM 2889 C CA . LEU A 1 371 ? -26.266 14 4.781 1 98.12 371 LEU A CA 1
ATOM 2890 C C . LEU A 1 371 ? -26.609 14.664 3.449 1 98.12 371 LEU A C 1
ATOM 2892 O O . LEU A 1 371 ? -25.719 15.156 2.752 1 98.12 371 LEU A O 1
ATOM 2896 N N . PRO A 1 372 ? -27.906 14.836 3.055 1 97.94 372 PRO A N 1
ATOM 2897 C CA . PRO A 1 372 ? -28.188 15.508 1.785 1 97.94 372 PRO A CA 1
ATOM 2898 C C . PRO A 1 372 ? -27.719 16.969 1.769 1 97.94 372 PRO A C 1
ATOM 2900 O O . PRO A 1 372 ? -27.266 17.453 0.736 1 97.94 372 PRO A O 1
ATOM 2903 N N . ASP A 1 373 ? -27.891 17.672 2.902 1 98.19 373 ASP A N 1
ATOM 2904 C CA . ASP A 1 373 ? -27.422 19.062 2.986 1 98.19 373 ASP A CA 1
ATOM 2905 C C . ASP A 1 373 ? -25.906 19.141 2.859 1 98.19 373 ASP A C 1
ATOM 2907 O O . ASP A 1 373 ? -25.375 20.031 2.199 1 98.19 373 ASP A O 1
ATOM 2911 N N . PHE A 1 374 ? -25.234 18.25 3.539 1 98.38 374 PHE A N 1
ATOM 2912 C CA . PHE A 1 374 ? -23.781 18.156 3.447 1 98.38 374 PHE A CA 1
ATOM 2913 C C . PHE A 1 374 ? -23.344 17.969 2.002 1 98.38 374 PHE A C 1
ATOM 2915 O O . PHE A 1 374 ? -22.453 18.656 1.52 1 98.38 374 PHE A O 1
ATOM 2922 N N . VAL A 1 375 ? -23.969 17 1.297 1 98.31 375 VAL A N 1
ATOM 2923 C CA . VAL A 1 375 ? -23.625 16.688 -0.081 1 98.31 375 VAL A CA 1
ATOM 2924 C C . VAL A 1 375 ? -23.891 17.891 -0.979 1 98.31 375 VAL A C 1
ATOM 2926 O O . VAL A 1 375 ? -23.047 18.266 -1.787 1 98.31 375 VAL A O 1
ATOM 2929 N N . THR A 1 376 ? -25 18.516 -0.805 1 97.88 376 THR A N 1
ATOM 2930 C CA . THR A 1 376 ? -25.375 19.656 -1.622 1 97.88 376 THR A CA 1
ATOM 2931 C C . THR A 1 376 ? -24.375 20.797 -1.459 1 97.88 376 THR A C 1
ATOM 2933 O O . THR A 1 376 ? -24.016 21.453 -2.436 1 97.88 376 THR A O 1
ATOM 2936 N N . ARG A 1 377 ? -23.922 20.984 -0.285 1 97.81 377 ARG A N 1
ATOM 2937 C CA . ARG A 1 377 ? -23.031 22.109 0.011 1 97.81 377 ARG A CA 1
ATOM 2938 C C . ARG A 1 377 ? -21.609 21.797 -0.405 1 97.81 377 ARG A C 1
ATOM 2940 O O . ARG A 1 377 ? -20.875 22.688 -0.838 1 97.81 377 ARG A O 1
ATOM 2947 N N . MET A 1 378 ? -21.172 20.547 -0.233 1 97.94 378 MET A N 1
ATOM 2948 C CA . MET A 1 378 ? -19.766 20.203 -0.364 1 97.94 378 MET A CA 1
ATOM 2949 C C . MET A 1 378 ? -19.453 19.719 -1.773 1 97.94 378 MET A C 1
ATOM 2951 O O . MET A 1 378 ? -18.328 19.891 -2.262 1 97.94 378 MET A O 1
ATOM 2955 N N . GLN A 1 379 ? -20.375 19.109 -2.453 1 97.62 379 GLN A N 1
ATOM 2956 C CA . GLN A 1 379 ? -20.125 18.453 -3.738 1 97.62 379 GLN A CA 1
ATOM 2957 C C . GLN A 1 379 ? -19.594 19.453 -4.766 1 97.62 379 GLN A C 1
ATOM 2959 O O . GLN A 1 379 ? -18.672 19.125 -5.531 1 97.62 379 GLN A O 1
ATOM 2964 N N . PRO A 1 380 ? -20.141 20.734 -4.809 1 97.44 380 PRO A N 1
ATOM 2965 C CA . PRO A 1 380 ? -19.625 21.688 -5.793 1 97.44 380 PRO A CA 1
ATOM 2966 C C . PRO A 1 380 ? -18.156 22.047 -5.559 1 97.44 380 PRO A C 1
ATOM 2968 O O . PRO A 1 380 ? -17.484 22.531 -6.465 1 97.44 380 PRO A O 1
ATOM 2971 N N . LEU A 1 381 ? -17.656 21.859 -4.324 1 97.94 381 LEU A N 1
ATOM 2972 C CA . LEU A 1 381 ? -16.281 22.156 -3.992 1 97.94 381 LEU A CA 1
ATOM 2973 C C . LEU A 1 381 ? -15.367 20.969 -4.332 1 97.94 381 LEU A C 1
ATOM 2975 O O . LEU A 1 381 ? -14.141 21.109 -4.352 1 97.94 381 LEU A O 1
ATOM 2979 N N . SER A 1 382 ? -15.953 19.797 -4.633 1 98 382 SER A N 1
ATOM 2980 C CA . SER A 1 382 ? -15.203 18.578 -4.824 1 98 382 SER A CA 1
ATOM 2981 C C . SER A 1 382 ? -14.914 18.328 -6.301 1 98 382 SER A C 1
ATOM 2983 O O . SER A 1 382 ? -15.445 19.016 -7.168 1 98 382 SER A O 1
ATOM 2985 N N . ALA A 1 383 ? -13.938 17.406 -6.562 1 96.56 383 ALA A N 1
ATOM 2986 C CA . ALA A 1 383 ? -13.547 16.984 -7.906 1 96.56 383 ALA A CA 1
ATOM 2987 C C . ALA A 1 383 ? -13.305 15.484 -7.969 1 96.56 383 ALA A C 1
ATOM 2989 O O . ALA A 1 383 ? -12.641 14.922 -7.098 1 96.56 383 ALA A O 1
ATOM 2990 N N . GLU A 1 384 ? -13.883 14.891 -8.969 1 93.62 384 GLU A N 1
ATOM 2991 C CA . GLU A 1 384 ? -13.781 13.438 -9.039 1 93.62 384 GLU A CA 1
ATOM 2992 C C . GLU A 1 384 ? -12.805 13.008 -10.133 1 93.62 384 GLU A C 1
ATOM 2994 O O . GLU A 1 384 ? -12.805 13.562 -11.227 1 93.62 384 GLU A O 1
ATOM 2999 N N . GLY A 1 385 ? -11.961 12.109 -9.742 1 90.06 385 GLY A N 1
ATOM 3000 C CA . GLY A 1 385 ? -11.078 11.484 -10.711 1 90.06 385 GLY A CA 1
ATOM 3001 C C . GLY A 1 385 ? -10.016 12.422 -11.242 1 90.06 385 GLY A C 1
ATOM 3002 O O . GLY A 1 385 ? -9.891 13.555 -10.773 1 90.06 385 GLY A O 1
ATOM 3003 N N . LEU A 1 386 ? -9.25 11.945 -12.117 1 88.25 386 LEU A N 1
ATOM 3004 C CA . LEU A 1 386 ? -8.148 12.695 -12.711 1 88.25 386 LEU A CA 1
ATOM 3005 C C . LEU A 1 386 ? -8.672 13.906 -13.484 1 88.25 386 LEU A C 1
ATOM 3007 O O . LEU A 1 386 ? -8.062 14.977 -13.445 1 88.25 386 LEU A O 1
ATOM 3011 N N . ASP A 1 387 ? -9.805 13.711 -14.109 1 87.56 387 ASP A N 1
ATOM 3012 C CA . ASP A 1 387 ? -10.398 14.828 -14.844 1 87.56 387 ASP A CA 1
ATOM 3013 C C . ASP A 1 387 ? -10.734 15.984 -13.906 1 87.56 387 ASP A C 1
ATOM 3015 O O . ASP A 1 387 ? -10.461 17.141 -14.219 1 87.56 387 ASP A O 1
ATOM 3019 N N . GLY A 1 388 ? -11.375 15.609 -12.859 1 93.56 388 GLY A N 1
ATOM 3020 C CA . GLY A 1 388 ? -11.695 16.641 -11.883 1 93.56 388 GLY A CA 1
ATOM 3021 C C . GLY A 1 388 ? -10.477 17.359 -11.344 1 93.56 388 GLY A C 1
ATOM 3022 O O . GLY A 1 388 ? -10.469 18.578 -11.219 1 93.56 388 GLY A O 1
ATOM 3023 N N . TRP A 1 389 ? -9.453 16.609 -11.062 1 94.94 389 TRP A N 1
ATOM 3024 C CA . TRP A 1 389 ? -8.227 17.188 -10.531 1 94.94 389 TRP A CA 1
ATOM 3025 C C . TRP A 1 389 ? -7.574 18.125 -11.555 1 94.94 389 TRP A C 1
ATOM 3027 O O . TRP A 1 389 ? -7.125 19.219 -11.211 1 94.94 389 TRP A O 1
ATOM 3037 N N . CYS A 1 390 ? -7.535 17.672 -12.805 1 93.06 390 CYS A N 1
ATOM 3038 C CA . CYS A 1 390 ? -6.949 18.484 -13.859 1 93.06 390 CYS A CA 1
ATOM 3039 C C . CYS A 1 390 ? -7.688 19.812 -14.008 1 93.06 390 CYS A C 1
ATOM 3041 O O . CYS A 1 390 ? -7.062 20.859 -14.195 1 93.06 390 CYS A O 1
ATOM 3043 N N . ASN A 1 391 ? -8.93 19.734 -13.891 1 93 391 ASN A N 1
ATOM 3044 C CA . ASN A 1 391 ? -9.742 20.953 -14.016 1 93 391 ASN A CA 1
ATOM 3045 C C . ASN A 1 391 ? -9.508 21.906 -12.844 1 93 391 ASN A C 1
ATOM 3047 O O . ASN A 1 391 ? -9.289 23.094 -13.047 1 93 391 ASN A O 1
ATOM 3051 N N . VAL A 1 392 ? -9.531 21.375 -11.648 1 95.5 392 VAL A N 1
ATOM 3052 C CA . VAL A 1 392 ? -9.359 22.188 -10.461 1 95.5 392 VAL A CA 1
ATOM 3053 C C . VAL A 1 392 ? -7.977 22.828 -10.461 1 95.5 392 VAL A C 1
ATOM 3055 O O . VAL A 1 392 ? -7.816 23.984 -10.078 1 95.5 392 VAL A O 1
ATOM 3058 N N . CYS A 1 393 ? -6.996 22.078 -10.914 1 95 393 CYS A N 1
ATOM 3059 C CA . CYS A 1 393 ? -5.605 22.531 -10.891 1 95 393 CYS A CA 1
ATOM 3060 C C . CYS A 1 393 ? -5.254 23.281 -12.164 1 95 393 CYS A C 1
ATOM 3062 O O . CYS A 1 393 ? -4.152 23.828 -12.289 1 95 393 CYS A O 1
ATOM 3064 N N . GLY A 1 394 ? -6.16 23.344 -13.062 1 90.81 394 GLY A N 1
ATOM 3065 C CA . GLY A 1 394 ? -5.84 23.984 -14.328 1 90.81 394 GLY A CA 1
ATOM 3066 C C . GLY A 1 394 ? -4.637 23.375 -15.023 1 90.81 394 GLY A C 1
ATOM 3067 O O . GLY A 1 394 ? -3.803 24.094 -15.578 1 90.81 394 GLY A O 1
ATOM 3068 N N . ASN A 1 395 ? -4.527 22.094 -14.82 1 81.31 395 ASN A N 1
ATOM 3069 C CA . ASN A 1 395 ? -3.336 21.375 -15.273 1 81.31 395 ASN A CA 1
ATOM 3070 C C . ASN A 1 395 ? -3.514 20.812 -16.672 1 81.31 395 ASN A C 1
ATOM 3072 O O . ASN A 1 395 ? -4.531 20.188 -16.984 1 81.31 395 ASN A O 1
ATOM 3076 N N . ASN A 1 396 ? -2.494 21.078 -17.453 1 74.19 396 ASN A N 1
ATOM 3077 C CA . ASN A 1 396 ? -2.492 20.469 -18.781 1 74.19 396 ASN A CA 1
ATOM 3078 C C . ASN A 1 396 ? -1.191 19.719 -19.047 1 74.19 396 ASN A C 1
ATOM 3080 O O . ASN A 1 396 ? -0.936 19.297 -20.172 1 74.19 396 ASN A O 1
ATOM 3084 N N . GLU A 1 397 ? -0.399 19.609 -18.047 1 73.12 397 GLU A N 1
ATOM 3085 C CA . GLU A 1 397 ? 0.912 19.047 -18.344 1 73.12 397 GLU A CA 1
ATOM 3086 C C . GLU A 1 397 ? 1.296 17.969 -17.344 1 73.12 397 GLU A C 1
ATOM 3088 O O . GLU A 1 397 ? 2.021 17.031 -17.672 1 73.12 397 GLU A O 1
ATOM 3093 N N . ASN A 1 398 ? 0.811 18.141 -16.234 1 73.75 398 ASN A N 1
ATOM 3094 C CA . ASN A 1 398 ? 1.349 17.297 -15.172 1 73.75 398 ASN A CA 1
ATOM 3095 C C . ASN A 1 398 ? 0.426 16.125 -14.859 1 73.75 398 ASN A C 1
ATOM 3097 O O . ASN A 1 398 ? -0.786 16.203 -15.062 1 73.75 398 ASN A O 1
ATOM 3101 N N . ARG A 1 399 ? 1.031 15 -14.391 1 77 399 ARG A N 1
ATOM 3102 C CA . ARG A 1 399 ? 0.372 13.852 -13.773 1 77 399 ARG A CA 1
ATOM 3103 C C . ARG A 1 399 ? -0.736 13.312 -14.672 1 77 399 ARG A C 1
ATOM 3105 O O . ARG A 1 399 ? -1.835 13.008 -14.203 1 77 399 ARG A O 1
ATOM 3112 N N . GLY A 1 400 ? -0.489 13.336 -16.016 1 76.88 400 GLY A N 1
ATOM 3113 C CA . GLY A 1 400 ? -1.394 12.703 -16.953 1 76.88 400 GLY A CA 1
ATOM 3114 C C . GLY A 1 400 ? -2.398 13.664 -17.562 1 76.88 400 GLY A C 1
ATOM 3115 O O . GLY A 1 400 ? -3.158 13.289 -18.453 1 76.88 400 GLY A O 1
ATOM 3116 N N . CYS A 1 401 ? -2.439 14.867 -17.062 1 81.81 401 CYS A N 1
ATOM 3117 C CA . CYS A 1 401 ? -3.387 15.844 -17.578 1 81.81 401 CYS A CA 1
ATOM 3118 C C . CYS A 1 401 ? -3.104 16.141 -19.047 1 81.81 401 CYS A C 1
ATOM 3120 O O . CYS A 1 401 ? -4.012 16.5 -19.797 1 81.81 401 CYS A O 1
ATOM 3122 N N . ASP A 1 402 ? -1.844 16.125 -19.391 1 74.94 402 ASP A N 1
ATOM 3123 C CA . ASP A 1 402 ? -1.462 16.359 -20.781 1 74.94 402 ASP A CA 1
ATOM 3124 C C . ASP A 1 402 ? -2.092 15.305 -21.703 1 74.94 402 ASP A C 1
ATOM 3126 O O . ASP A 1 402 ? -2.605 15.641 -22.766 1 74.94 402 ASP A O 1
ATOM 3130 N N . LEU A 1 403 ? -1.987 14.172 -21.234 1 68.62 403 LEU A N 1
ATOM 3131 C CA . LEU A 1 403 ? -2.533 13.078 -22.031 1 68.62 403 LEU A CA 1
ATOM 3132 C C . LEU A 1 403 ? -4.051 13.195 -22.156 1 68.62 403 LEU A C 1
ATOM 3134 O O . LEU A 1 403 ? -4.617 12.922 -23.203 1 68.62 403 LEU A O 1
ATOM 3138 N N . ARG A 1 404 ? -4.613 13.57 -21.172 1 70 404 ARG A N 1
ATOM 3139 C CA . ARG A 1 404 ? -6.055 13.781 -21.156 1 70 404 ARG A CA 1
ATOM 3140 C C . ARG A 1 404 ? -6.453 14.906 -22.109 1 70 404 ARG A C 1
ATOM 3142 O O . ARG A 1 404 ? -7.414 14.766 -22.875 1 70 404 ARG A O 1
ATOM 3149 N N . THR A 1 405 ? -5.77 15.977 -21.984 1 70.12 405 THR A N 1
ATOM 3150 C CA . THR A 1 405 ? -6.043 17.109 -22.859 1 70.12 405 THR A CA 1
ATOM 3151 C C . THR A 1 405 ? -5.871 16.734 -24.328 1 70.12 405 THR A C 1
ATOM 3153 O O . THR A 1 405 ? -6.688 17.109 -25.172 1 70.12 405 THR A O 1
ATOM 3156 N N . ALA A 1 406 ? -4.82 16.031 -24.578 1 66.62 406 ALA A N 1
ATOM 3157 C CA . ALA A 1 406 ? -4.578 15.586 -25.938 1 66.62 406 ALA A CA 1
ATOM 3158 C C . ALA A 1 406 ? -5.711 14.688 -26.438 1 66.62 406 ALA A C 1
ATOM 3160 O O . ALA A 1 406 ? -6.133 14.789 -27.594 1 66.62 406 ALA A O 1
ATOM 3161 N N . ALA A 1 407 ? -6.195 13.891 -25.547 1 63.25 407 ALA A N 1
ATOM 3162 C CA . ALA A 1 407 ? -7.277 12.977 -25.922 1 63.25 407 ALA A CA 1
ATOM 3163 C C . ALA A 1 407 ? -8.562 13.742 -26.219 1 63.25 407 ALA A C 1
ATOM 3165 O O . ALA A 1 407 ? -9.289 13.406 -27.156 1 63.25 407 ALA A O 1
ATOM 3166 N N . PHE A 1 408 ? -8.789 14.797 -25.562 1 64 408 PHE A N 1
ATOM 3167 C CA . PHE A 1 408 ? -9.984 15.602 -25.766 1 64 408 PHE A CA 1
ATOM 3168 C C . PHE A 1 408 ? -9.852 16.484 -27 1 64 408 PHE A C 1
ATOM 3170 O O . PHE A 1 408 ? -10.836 16.766 -27.688 1 64 408 PHE A O 1
ATOM 3177 N N . SER A 1 409 ? -8.625 16.938 -27.297 1 60 409 SER A N 1
ATOM 3178 C CA . SER A 1 409 ? -8.391 17.75 -28.484 1 60 409 SER A CA 1
ATOM 3179 C C . SER A 1 409 ? -8.484 16.922 -29.75 1 60 409 SER A C 1
ATOM 3181 O O . SER A 1 409 ? -8.906 17.422 -30.797 1 60 409 SER A O 1
ATOM 3183 N N . ALA A 1 410 ? -8.07 15.734 -29.734 1 54.66 410 ALA A N 1
ATOM 3184 C CA . ALA A 1 410 ? -8.141 14.867 -30.891 1 54.66 410 ALA A CA 1
ATOM 3185 C C . ALA A 1 410 ? -9.586 14.508 -31.234 1 54.66 410 ALA A C 1
ATOM 3187 O O . ALA A 1 410 ? -9.938 14.352 -32.406 1 54.66 410 ALA A O 1
ATOM 3188 N N . THR A 1 411 ? -10.492 14.539 -30.328 1 51.62 411 THR A N 1
ATOM 3189 C CA . THR A 1 411 ? -11.891 14.258 -30.609 1 51.62 411 THR A CA 1
ATOM 3190 C C . THR A 1 411 ? -12.594 15.484 -31.172 1 51.62 411 THR A C 1
ATOM 3192 O O . THR A 1 411 ? -13.578 15.359 -31.906 1 51.62 411 THR A O 1
ATOM 3195 N N . GLY A 1 412 ? -12.109 16.734 -31.047 1 43.78 412 GLY A N 1
ATOM 3196 C CA . GLY A 1 412 ? -12.773 17.906 -31.578 1 43.78 412 GLY A CA 1
ATOM 3197 C C . GLY A 1 412 ? -12.453 18.172 -33.031 1 43.78 412 GLY A C 1
ATOM 3198 O O . GLY A 1 412 ? -13.109 19 -33.688 1 43.78 412 GLY A O 1
ATOM 3199 N N . SER A 1 413 ? -11.336 17.938 -33.656 1 40.41 413 SER A N 1
ATOM 3200 C CA . SER A 1 413 ? -11.109 18.391 -35.031 1 40.41 413 SER A CA 1
ATOM 3201 C C . SER A 1 413 ? -11.82 17.5 -36.031 1 40.41 413 SER A C 1
ATOM 3203 O O . SER A 1 413 ? -11.586 17.609 -37.25 1 40.41 413 SER A O 1
ATOM 3205 N N . GLY A 1 414 ? -12.586 16.438 -35.844 1 36 414 GLY A N 1
ATOM 3206 C CA . GLY A 1 414 ? -13.414 15.844 -36.906 1 36 414 GLY A CA 1
ATOM 3207 C C . GLY A 1 414 ? -14.539 16.75 -37.344 1 36 414 GLY A C 1
ATOM 3208 O O . GLY A 1 414 ? -15.125 17.469 -36.531 1 36 414 GLY A O 1
ATOM 3209 N N . GLU A 1 415 ? -14.711 17.219 -38.781 1 34.56 415 GLU A N 1
ATOM 3210 C CA . GLU A 1 415 ? -15.875 17.734 -39.5 1 34.56 415 GLU A CA 1
ATOM 3211 C C . GLU A 1 415 ? -17.172 17.156 -38.938 1 34.56 415 GLU A C 1
ATOM 3213 O O . GLU A 1 415 ? -17.172 16.062 -38.344 1 34.56 415 GLU A O 1
ATOM 3218 N N . SER A 1 416 ? -18.531 17.875 -39.281 1 34.31 416 SER A N 1
ATOM 3219 C CA . SER A 1 416 ? -19.953 17.703 -39.031 1 34.31 416 SER A CA 1
ATOM 3220 C C . SER A 1 416 ? -20.422 16.312 -39.438 1 34.31 416 SER A C 1
ATOM 3222 O O . SER A 1 416 ? -21.625 16.078 -39.594 1 34.31 416 SER A O 1
ATOM 3224 N N . SER A 1 417 ? -19.906 15.523 -40.312 1 29.62 417 SER A N 1
ATOM 3225 C CA . SER A 1 417 ? -20.797 14.398 -40.594 1 29.62 417 SER A CA 1
ATOM 3226 C C . SER A 1 417 ? -21.297 13.766 -39.281 1 29.62 417 SER A C 1
ATOM 3228 O O . SER A 1 417 ? -20.609 13.836 -38.25 1 29.62 417 SER A O 1
ATOM 3230 N N . SER A 1 418 ? -22.719 13.289 -39.281 1 28.02 418 SER A N 1
ATOM 3231 C CA . SER A 1 418 ? -23.578 12.781 -38.219 1 28.02 418 SER A CA 1
ATOM 3232 C C . SER A 1 418 ? -22.828 11.766 -37.344 1 28.02 418 SER A C 1
ATOM 3234 O O . SER A 1 418 ? -23.125 10.562 -37.406 1 28.02 418 SER A O 1
ATOM 3236 N N . VAL A 1 419 ? -21.609 11.844 -37.469 1 28.86 419 VAL A N 1
ATOM 3237 C CA . VAL A 1 419 ? -21.078 10.703 -36.75 1 28.86 419 VAL A CA 1
ATOM 3238 C C . VAL A 1 419 ? -21.516 10.773 -35.281 1 28.86 419 VAL A C 1
ATOM 3240 O O . VAL A 1 419 ? -21.406 11.82 -34.625 1 28.86 419 VAL A O 1
ATOM 3243 N N . LYS A 1 420 ? -22.406 9.836 -34.969 1 26.81 420 LYS A N 1
ATOM 3244 C CA . LYS A 1 420 ? -23 9.562 -33.656 1 26.81 420 LYS A CA 1
ATOM 3245 C C . LYS A 1 420 ? -21.984 9.727 -32.531 1 26.81 420 LYS A C 1
ATOM 3247 O O . LYS A 1 420 ? -20.828 9.344 -32.688 1 26.81 420 LYS A O 1
ATOM 3252 N N . PRO A 1 421 ? -22.156 10.719 -31.656 1 25.31 421 PRO A N 1
ATOM 3253 C CA . PRO A 1 421 ? -21.328 10.992 -30.484 1 25.31 421 PRO A CA 1
ATOM 3254 C C . PRO A 1 421 ? -20.734 9.719 -29.875 1 25.31 421 PRO A C 1
ATOM 3256 O O . PRO A 1 421 ? -21.469 8.742 -29.656 1 25.31 421 PRO A O 1
ATOM 3259 N N . ILE A 1 422 ? -19.625 9.344 -30.484 1 24.77 422 ILE A N 1
ATOM 3260 C CA . ILE A 1 422 ? -19.062 8.25 -29.703 1 24.77 422 ILE A CA 1
ATOM 3261 C C . ILE A 1 422 ? -19.141 8.594 -28.219 1 24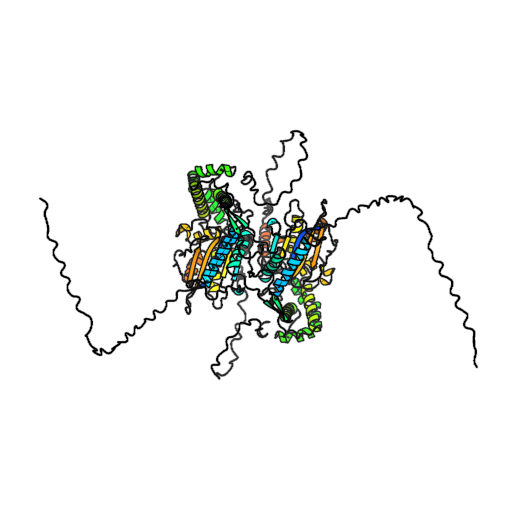.77 422 ILE A C 1
ATOM 3263 O O . ILE A 1 422 ? -18.578 9.609 -27.781 1 24.77 422 ILE A O 1
ATOM 3267 N N . VAL A 1 423 ? -20.297 8.477 -27.594 1 24.09 423 VAL A N 1
ATOM 3268 C CA . VAL A 1 423 ? -20.453 8.445 -26.141 1 24.09 423 VAL A CA 1
ATOM 3269 C C . VAL A 1 423 ? -19.203 7.867 -25.5 1 24.09 423 VAL A C 1
ATOM 3271 O O . VAL A 1 423 ? -18.812 6.734 -25.781 1 24.09 423 VAL A O 1
ATOM 3274 N N . ALA A 1 424 ? -18.188 8.641 -25.5 1 26.89 424 ALA A N 1
ATOM 3275 C CA . ALA A 1 424 ? -17.062 8.328 -24.609 1 26.89 424 ALA A CA 1
ATOM 3276 C C . ALA A 1 424 ? -17.562 7.66 -23.328 1 26.89 424 ALA A C 1
ATOM 3278 O O . ALA A 1 424 ? -17.906 8.344 -22.359 1 26.89 424 ALA A O 1
ATOM 3279 N N . GLY A 1 425 ? -18.766 6.938 -23.516 1 24.14 425 GLY A N 1
ATOM 3280 C CA . GLY A 1 425 ? -19.359 6.211 -22.406 1 24.14 425 GLY A CA 1
ATOM 3281 C C . GLY A 1 425 ? -18.375 5.305 -21.688 1 24.14 425 GLY A C 1
ATOM 3282 O O . GLY A 1 425 ? -18.344 4.094 -21.922 1 24.14 425 GLY A O 1
ATOM 3283 N N . PHE A 1 426 ? -17.125 5.461 -21.922 1 25.02 426 PHE A N 1
ATOM 3284 C CA . PHE A 1 426 ? -16.594 4.27 -21.281 1 25.02 426 PHE A CA 1
ATOM 3285 C C . PHE A 1 426 ? -17.156 4.121 -19.875 1 25.02 426 PHE A C 1
ATOM 3287 O O . PHE A 1 426 ? -16.562 3.436 -19.031 1 25.02 426 PHE A O 1
ATOM 3294 N N . GLY A 1 427 ? -17.969 5.223 -19.453 1 22.44 427 GLY A N 1
ATOM 3295 C CA . GLY A 1 427 ? -18.297 5.023 -18.047 1 22.44 427 GLY A CA 1
ATOM 3296 C C . GLY A 1 427 ? -18.812 3.629 -17.75 1 22.44 427 GLY A C 1
ATOM 3297 O O . GLY A 1 427 ? -18.25 2.922 -16.906 1 22.44 427 GLY A O 1
ATOM 3298 N N . GLY A 1 428 ? -20.25 3.645 -17.5 1 21.73 428 GLY A N 1
ATOM 3299 C CA . GLY A 1 428 ? -21.219 2.756 -16.859 1 21.73 428 GLY A CA 1
ATOM 3300 C C . GLY A 1 428 ? -21.547 1.543 -17.719 1 21.73 428 GLY A C 1
ATOM 3301 O O . GLY A 1 428 ? -22.422 1.613 -18.594 1 21.73 428 GLY A O 1
ATOM 3302 N N . ALA A 1 429 ? -20.672 0.958 -18.453 1 21.41 429 ALA A N 1
ATOM 3303 C CA . ALA A 1 429 ? -21.172 -0.056 -19.375 1 21.41 429 ALA A CA 1
ATOM 3304 C C . ALA A 1 429 ? -22.422 -0.728 -18.844 1 21.41 429 ALA A C 1
ATOM 3306 O O . ALA A 1 429 ? -23.438 -0.819 -19.531 1 21.41 429 ALA A O 1
ATOM 3307 N N . ALA A 1 430 ? -22.328 -1.908 -18.125 1 20.81 430 ALA A N 1
ATOM 3308 C CA . ALA A 1 430 ? -23.188 -3.061 -18.344 1 20.81 430 ALA A CA 1
ATOM 3309 C C . ALA A 1 430 ? -24.578 -2.811 -17.766 1 20.81 430 ALA A C 1
ATOM 3311 O O . ALA A 1 430 ? -24.812 -2.99 -16.562 1 20.81 430 ALA A O 1
ATOM 3312 N N . VAL A 1 431 ? -25.172 -1.653 -17.75 1 22.33 431 VAL A N 1
ATOM 3313 C CA . VAL A 1 431 ? -26.469 -1.77 -17.078 1 22.33 431 VAL A CA 1
ATOM 3314 C C . VAL A 1 431 ? -27.391 -2.662 -17.906 1 22.33 431 VAL A C 1
ATOM 3316 O O . VAL A 1 431 ? -28.562 -2.855 -17.547 1 22.33 431 VAL A O 1
ATOM 3319 N N . GLY A 1 432 ? -27.203 -2.838 -19.188 1 19.72 432 GLY A N 1
ATOM 3320 C CA . GLY A 1 432 ? -28.422 -3.137 -19.922 1 19.72 432 GLY A CA 1
ATOM 3321 C C . GLY A 1 432 ? -29.172 -4.344 -19.391 1 19.72 432 GLY A C 1
ATOM 3322 O O . GLY A 1 432 ? -30.359 -4.5 -19.625 1 19.72 432 GLY A O 1
ATOM 3323 N N . VAL A 1 433 ? -28.5 -5.477 -19.344 1 18.7 433 VAL A N 1
ATOM 3324 C CA . VAL A 1 433 ? -29.281 -6.605 -19.828 1 18.7 433 VAL A CA 1
ATOM 3325 C C . VAL A 1 433 ? -30.641 -6.641 -19.141 1 18.7 433 VAL A C 1
ATOM 3327 O O . VAL A 1 433 ? -30.891 -5.852 -18.219 1 18.7 433 VAL A O 1
ATOM 3330 N N . THR A 1 434 ? -31.094 -7.93 -18.688 1 18.67 434 THR A N 1
ATOM 3331 C CA . THR A 1 434 ? -32.281 -8.773 -18.75 1 18.67 434 THR A CA 1
ATOM 3332 C C . THR A 1 434 ? -33.281 -8.391 -17.656 1 18.67 434 THR A C 1
ATOM 3334 O O . THR A 1 434 ? -32.969 -8.508 -16.469 1 18.67 434 THR A O 1
ATOM 3337 N N . ALA A 1 435 ? -33.938 -7.355 -17.812 1 19.98 435 ALA A N 1
ATOM 3338 C CA . ALA A 1 435 ? -35.156 -7.082 -17.062 1 19.98 435 ALA A CA 1
ATOM 3339 C C . ALA A 1 435 ? -36.094 -8.297 -17.062 1 19.98 435 ALA A C 1
ATOM 3341 O O . ALA A 1 435 ? -37.031 -8.375 -16.25 1 19.98 435 ALA A O 1
ATOM 3342 N N . ALA A 1 436 ? -36.094 -9.031 -18.203 1 18.81 436 ALA A N 1
ATOM 3343 C CA . ALA A 1 436 ? -37.406 -9.641 -18.453 1 18.81 436 ALA A CA 1
ATOM 3344 C C . ALA A 1 436 ? -37.844 -10.477 -17.266 1 18.81 436 ALA A C 1
ATOM 3346 O O . ALA A 1 436 ? -39.031 -10.469 -16.906 1 18.81 436 ALA A O 1
ATOM 3347 N N . ILE A 1 437 ? -37.062 -11.531 -16.953 1 18.42 437 ILE A N 1
ATOM 3348 C CA . ILE A 1 437 ? -37.844 -12.711 -16.594 1 18.42 437 ILE A CA 1
ATOM 3349 C C . ILE A 1 437 ? -38.594 -12.461 -15.289 1 18.42 437 ILE A C 1
ATOM 3351 O O . ILE A 1 437 ? -38 -12.445 -14.211 1 18.42 437 ILE A O 1
ATOM 3355 N N . ILE A 1 438 ? -39.469 -11.453 -15.242 1 19.02 438 ILE A N 1
ATOM 3356 C CA . ILE A 1 438 ? -40.469 -11.086 -14.234 1 19.02 438 ILE A CA 1
ATOM 3357 C C . ILE A 1 438 ? -41.219 -12.336 -13.766 1 19.02 438 ILE A C 1
ATOM 3359 O O . ILE A 1 438 ? -41.375 -12.562 -12.57 1 19.02 438 ILE A O 1
ATOM 3363 N N . GLY A 1 439 ? -42.125 -12.859 -14.633 1 17.77 439 GLY A N 1
ATOM 3364 C CA . GLY A 1 439 ? -43.5 -13.133 -14.25 1 17.77 439 GLY A CA 1
ATOM 3365 C C . GLY A 1 439 ? -43.625 -14.359 -13.375 1 17.77 439 GLY A C 1
ATOM 3366 O O . GLY A 1 439 ? -44.438 -14.375 -12.445 1 17.77 439 GLY A O 1
ATOM 3367 N N . ALA A 1 440 ? -43.25 -15.531 -13.984 1 17.59 440 ALA A N 1
ATOM 3368 C CA . ALA A 1 440 ? -44.281 -16.547 -13.742 1 17.59 440 ALA A CA 1
ATOM 3369 C C . ALA A 1 440 ? -44.344 -16.922 -12.266 1 17.59 440 ALA A C 1
ATOM 3371 O O . ALA A 1 440 ? -45.438 -17.078 -11.703 1 17.59 440 ALA A O 1
ATOM 3372 N N . MET A 1 441 ? -43.344 -17.688 -11.727 1 17.38 441 MET A N 1
ATOM 3373 C CA . MET A 1 441 ? -43.906 -18.797 -10.961 1 17.38 441 MET A CA 1
ATOM 3374 C C . MET A 1 441 ? -44.5 -18.297 -9.648 1 17.38 441 MET A C 1
ATOM 3376 O O . MET A 1 441 ? -43.812 -17.672 -8.844 1 17.38 441 MET A O 1
ATOM 3380 N N . ILE A 1 442 ? -45.812 -18.062 -9.68 1 18.28 442 ILE A N 1
ATOM 3381 C CA . ILE A 1 442 ? -46.906 -18.031 -8.703 1 18.28 442 ILE A CA 1
ATOM 3382 C C . ILE A 1 442 ? -46.688 -19.109 -7.652 1 18.28 442 ILE A C 1
ATOM 3384 O O . ILE A 1 442 ? -46.938 -20.297 -7.91 1 18.28 442 ILE A O 1
ATOM 3388 N N . VAL A 1 443 ? -45.5 -19.344 -7.113 1 17.38 443 VAL A N 1
ATOM 3389 C CA . VAL A 1 443 ? -45.719 -20.281 -6.008 1 17.38 443 VAL A CA 1
ATOM 3390 C C . VAL A 1 443 ? -46.906 -19.812 -5.152 1 17.38 443 VAL A C 1
ATOM 3392 O O . VAL A 1 443 ? -47.062 -18.609 -4.93 1 17.38 443 VAL A O 1
ATOM 3395 N N . HIS A 1 444 ? -47.75 -20.75 -4.695 1 17.84 444 HIS A N 1
ATOM 3396 C CA . HIS A 1 444 ? -48.812 -21.344 -3.881 1 17.84 444 HIS A CA 1
ATOM 3397 C C . HIS A 1 444 ? -48.781 -20.812 -2.455 1 17.84 444 HIS A C 1
ATOM 3399 O O . HIS A 1 444 ? -47.75 -20.297 -2.002 1 17.84 444 HIS A O 1
ATOM 3405 N N . LYS A 1 445 ? -49.625 -21.422 -1.691 1 18.14 445 LYS A N 1
ATOM 3406 C CA . LYS A 1 445 ? -50.531 -21.297 -0.566 1 18.14 445 LYS A CA 1
ATOM 3407 C C . LYS A 1 445 ? -49.781 -21.141 0.749 1 18.14 445 LYS A C 1
ATOM 3409 O O . LYS A 1 445 ? -48.719 -21.734 0.938 1 18.14 445 LYS A O 1
ATOM 3414 N N . TYR A 1 446 ? -50.312 -20.312 1.754 1 18.27 446 TYR A N 1
ATOM 3415 C CA . TYR A 1 446 ? -50.281 -19.641 3.047 1 18.27 446 TYR A CA 1
ATOM 3416 C C . TYR A 1 446 ? -50.094 -20.641 4.18 1 18.27 446 TYR A C 1
ATOM 3418 O O . TYR A 1 446 ? -50.312 -20.297 5.352 1 18.27 446 TYR A O 1
ATOM 3426 N N . LYS A 1 447 ? -49.906 -21.953 3.979 1 17.92 447 LYS A N 1
ATOM 3427 C CA . LYS A 1 447 ? -50.406 -22.453 5.254 1 17.92 447 LYS A CA 1
ATOM 3428 C C . LYS A 1 447 ? -49.594 -21.891 6.422 1 17.92 447 LYS A C 1
ATOM 3430 O O . LYS A 1 447 ? -50.156 -21.359 7.379 1 17.92 447 LYS A O 1
ATOM 3435 N N . ARG A 1 448 ? -48.688 -22.75 7.102 1 17.72 448 ARG A N 1
ATOM 3436 C CA . ARG A 1 448 ? -48.875 -23.203 8.477 1 17.72 448 ARG A CA 1
ATOM 3437 C C . ARG A 1 448 ? -48.125 -22.297 9.445 1 17.72 448 ARG A C 1
ATOM 3439 O O . ARG A 1 448 ? -47.281 -21.5 9.039 1 17.72 448 ARG A O 1
ATOM 3446 N N . ARG A 1 449 ? -47.438 -22.938 10.594 1 19.14 449 ARG A N 1
ATOM 3447 C CA . ARG A 1 449 ? -47.562 -23.078 12.039 1 19.14 449 ARG A CA 1
ATOM 3448 C C . ARG A 1 449 ? -46.531 -22.234 12.773 1 19.14 449 ARG A C 1
ATOM 3450 O O . ARG A 1 449 ? -45.531 -21.828 12.188 1 19.14 449 ARG A O 1
ATOM 3457 N N . LYS A 1 450 ? -46.281 -22.688 14.094 1 19.39 450 LYS A N 1
ATOM 3458 C CA . LYS A 1 450 ? -46.062 -22.219 15.461 1 19.39 450 LYS A CA 1
ATOM 3459 C C . LYS A 1 450 ? -44.625 -21.781 15.688 1 19.39 450 LYS A C 1
ATOM 3461 O O . LYS A 1 450 ? -43.719 -22.219 14.984 1 19.39 450 LYS A O 1
ATOM 3466 N N . TRP A 1 451 ? -44.312 -21.094 16.828 1 18.02 451 TRP A N 1
ATOM 3467 C CA . TRP A 1 451 ? -43.531 -20.203 17.656 1 18.02 451 TRP A CA 1
ATOM 3468 C C . TRP A 1 451 ? -42.219 -20.891 18.109 1 18.02 451 TRP A C 1
ATOM 3470 O O . TRP A 1 451 ? -41.469 -20.344 18.922 1 18.02 451 TRP A O 1
ATOM 3480 N N . LEU A 1 452 ? -41.625 -21.938 17.422 1 18.17 452 LEU A N 1
ATOM 3481 C CA . LEU A 1 452 ? -40.719 -22.594 18.344 1 18.17 452 LEU A CA 1
ATOM 3482 C C . LEU A 1 452 ? -39.625 -21.641 18.781 1 18.17 452 LEU A C 1
ATOM 3484 O O . LEU A 1 452 ? -39.188 -20.781 18 1 18.17 452 LEU A O 1
ATOM 3488 N N . ALA A 1 453 ? -39.25 -21.641 20.109 1 20.75 453 ALA A N 1
ATOM 3489 C CA . ALA A 1 453 ? -38.375 -21.141 21.172 1 20.75 453 ALA A CA 1
ATOM 3490 C C . ALA A 1 453 ? -36.906 -21.344 20.828 1 20.75 453 ALA A C 1
ATOM 3492 O O . ALA A 1 453 ? -36.406 -22.469 20.812 1 20.75 453 ALA A O 1
ATOM 3493 N N . THR A 1 454 ? -36.25 -20.609 19.812 1 18.91 454 THR A N 1
ATOM 3494 C CA . THR A 1 454 ? -34.969 -20.797 19.156 1 18.91 454 THR A CA 1
ATOM 3495 C C . THR A 1 454 ? -33.812 -20.625 20.141 1 18.91 454 THR A C 1
ATOM 3497 O O . THR A 1 454 ? -33.719 -19.594 20.812 1 18.91 454 THR A O 1
ATOM 3500 N N . GLU A 1 455 ? -33.125 -21.734 20.547 1 20.75 455 GLU A N 1
ATOM 3501 C CA . GLU A 1 455 ? -31.953 -22 21.344 1 20.75 455 GLU A CA 1
ATOM 3502 C C . GLU A 1 455 ? -30.781 -21.125 20.906 1 20.75 455 GLU A C 1
ATOM 3504 O O . GLU A 1 455 ? -30.688 -20.734 19.75 1 20.75 455 GLU A O 1
ATOM 3509 N N . VAL A 1 456 ? -29.922 -20.547 21.828 1 21.16 456 VAL A N 1
ATOM 3510 C CA . VAL A 1 456 ? -28.781 -19.672 22.031 1 21.16 456 VAL A CA 1
ATOM 3511 C C . VAL A 1 456 ? -27.578 -20.203 21.25 1 21.16 456 VAL A C 1
ATOM 3513 O O . VAL A 1 456 ? -27.078 -21.297 21.547 1 21.16 456 VAL A O 1
ATOM 3516 N N . LEU A 1 457 ? -27.438 -19.984 19.906 1 21.41 457 LEU A N 1
ATOM 3517 C CA . LEU A 1 457 ? -26.438 -20.484 18.969 1 21.41 457 LEU A CA 1
ATOM 3518 C C . LEU A 1 457 ? -25.031 -20.047 19.406 1 21.41 457 LEU A C 1
ATOM 3520 O O . LEU A 1 457 ? -24.781 -18.859 19.609 1 21.41 457 LEU A O 1
ATOM 3524 N N . ASP A 1 458 ? -24.328 -20.844 20.172 1 22.09 458 ASP A N 1
ATOM 3525 C CA . ASP A 1 458 ? -22.906 -20.906 20.484 1 22.09 458 ASP A CA 1
ATOM 3526 C C . ASP A 1 458 ? -22.062 -20.719 19.234 1 22.09 458 ASP A C 1
ATOM 3528 O O . ASP A 1 458 ? -22.281 -21.375 18.219 1 22.09 458 ASP A O 1
ATOM 3532 N N . VAL A 1 459 ? -21.438 -19.578 18.953 1 22.22 459 VAL A N 1
ATOM 3533 C CA . VAL A 1 459 ? -20.75 -18.938 17.828 1 22.22 459 VAL A CA 1
ATOM 3534 C C . VAL A 1 459 ? -19.656 -19.859 17.297 1 22.22 459 VAL A C 1
ATOM 3536 O O . VAL A 1 459 ? -18.547 -19.859 17.812 1 22.22 459 VAL A O 1
ATOM 3539 N N . ASP A 1 460 ? -19.828 -21.281 17.344 1 22.3 460 ASP A N 1
ATOM 3540 C CA . ASP A 1 460 ? -19.016 -22.156 16.5 1 22.3 460 ASP A CA 1
ATOM 3541 C C . ASP A 1 460 ? -19.125 -21.75 15.039 1 22.3 460 ASP A C 1
ATOM 3543 O O . ASP A 1 460 ? -20.094 -22.125 14.359 1 22.3 460 ASP A O 1
ATOM 3547 N N . ARG A 1 461 ? -18.703 -20.594 14.672 1 24.81 461 ARG A N 1
ATOM 3548 C CA . ARG A 1 461 ? -18.938 -19.875 13.422 1 24.81 461 ARG A CA 1
ATOM 3549 C C . ARG A 1 461 ? -18.391 -20.641 12.234 1 24.81 461 ARG A C 1
ATOM 3551 O O . ARG A 1 461 ? -18.172 -20.078 11.156 1 24.81 461 ARG A O 1
ATOM 3558 N N . ALA A 1 462 ? -17.609 -21.781 12.414 1 23.77 462 ALA A N 1
ATOM 3559 C CA . ALA A 1 462 ? -16.906 -22.328 11.258 1 23.77 462 ALA A CA 1
ATOM 3560 C C . ALA A 1 462 ? -17.875 -22.688 10.141 1 23.77 462 ALA A C 1
ATOM 3562 O O . ALA A 1 462 ? -17.578 -22.5 8.961 1 23.77 462 ALA A O 1
ATOM 3563 N N . SER A 1 463 ? -19.031 -23.453 10.398 1 22.12 463 SER A N 1
ATOM 3564 C CA . SER A 1 463 ? -19.469 -24.5 9.484 1 22.12 463 SER A CA 1
ATOM 3565 C C . SER A 1 463 ? -20.281 -23.922 8.328 1 22.12 463 SER A C 1
ATOM 3567 O O . SER A 1 463 ? -20.734 -24.656 7.449 1 22.12 463 SER A O 1
ATOM 3569 N N . GLN A 1 464 ? -20.984 -22.812 8.352 1 22.84 464 GLN A N 1
ATOM 3570 C CA . GLN A 1 464 ? -22.141 -22.969 7.48 1 22.84 464 GLN A CA 1
ATOM 3571 C C . GLN A 1 464 ? -21.766 -22.75 6.02 1 22.84 464 GLN A C 1
ATOM 3573 O O . GLN A 1 464 ? -21.469 -21.625 5.613 1 22.84 464 GLN A O 1
ATOM 3578 N N . VAL A 1 465 ? -21.016 -23.672 5.34 1 25.86 465 VAL A N 1
ATOM 3579 C CA . VAL A 1 465 ? -20.812 -23.828 3.902 1 25.86 465 VAL A CA 1
ATOM 3580 C C . VAL A 1 465 ? -22.141 -23.734 3.17 1 25.86 465 VAL A C 1
ATOM 3582 O O . VAL A 1 465 ? -23.031 -24.562 3.365 1 25.86 465 VAL A O 1
ATOM 3585 N N . SER A 1 466 ? -22.672 -22.609 2.93 1 24.89 466 SER A N 1
ATOM 3586 C CA . SER A 1 466 ? -23.922 -22.422 2.201 1 24.89 466 SER A CA 1
ATOM 3587 C C . SER A 1 466 ? -23.906 -23.172 0.873 1 24.89 466 SER A C 1
ATOM 3589 O O . SER A 1 466 ? -22.828 -23.469 0.337 1 24.89 466 SER A O 1
ATOM 3591 N N . SER A 1 467 ? -25.047 -23.719 0.377 1 23.34 467 SER A N 1
ATOM 3592 C CA . SER A 1 467 ? -25.406 -24.531 -0.774 1 23.34 467 SER A CA 1
ATOM 3593 C C . SER A 1 467 ? -25 -23.859 -2.082 1 23.34 467 SER A C 1
ATOM 3595 O O . SER A 1 467 ? -24.922 -22.641 -2.154 1 23.34 467 SER A O 1
ATOM 3597 N N . THR A 1 468 ? -24.5 -24.594 -3.154 1 24.34 468 THR A N 1
ATOM 3598 C CA . THR A 1 468 ? -23.828 -24.594 -4.445 1 24.34 468 THR A CA 1
ATOM 3599 C C . THR A 1 468 ? -24.641 -23.844 -5.492 1 24.34 468 THR A C 1
ATOM 3601 O O . THR A 1 468 ? -24.281 -23.828 -6.672 1 24.34 468 THR A O 1
ATOM 3604 N N . LYS A 1 469 ? -25.906 -23.484 -5.32 1 25.14 469 LYS A N 1
ATOM 3605 C CA . LYS A 1 469 ? -26.656 -23.328 -6.566 1 25.14 469 LYS A CA 1
ATOM 3606 C C . LYS A 1 469 ? -26.156 -22.141 -7.363 1 25.14 469 LYS A C 1
ATOM 3608 O O . LYS A 1 469 ? -26.016 -22.203 -8.586 1 25.14 469 LYS A O 1
ATOM 3613 N N . GLN A 1 470 ? -26.25 -20.859 -6.84 1 25.81 470 GLN A N 1
ATOM 3614 C CA . GLN A 1 470 ? -26.359 -19.781 -7.82 1 25.81 470 GLN A CA 1
ATOM 3615 C C . GLN A 1 470 ? -24.984 -19.344 -8.312 1 25.81 470 GLN A C 1
ATOM 3617 O O . GLN A 1 470 ? -24.844 -18.234 -8.844 1 25.81 470 GLN A O 1
ATOM 3622 N N . LEU A 1 471 ? -23.953 -19.953 -7.902 1 26.28 471 LEU A N 1
ATOM 3623 C CA . LEU A 1 471 ? -22.688 -19.234 -7.961 1 26.28 471 LEU A CA 1
ATOM 3624 C C . LEU A 1 471 ? -22.234 -19.047 -9.406 1 26.28 471 LEU A C 1
ATOM 3626 O O . LEU A 1 471 ? -21.438 -18.156 -9.703 1 26.28 471 LEU A O 1
ATOM 3630 N N . LEU A 1 472 ? -22.281 -20.188 -10.219 1 26.64 472 LEU A N 1
ATOM 3631 C CA . LEU A 1 472 ? -21.531 -20.125 -11.469 1 26.64 472 LEU A CA 1
ATOM 3632 C C . LEU A 1 472 ? -22.281 -19.312 -12.516 1 26.64 472 LEU A C 1
ATOM 3634 O O . LEU A 1 472 ? -21.922 -19.328 -13.703 1 26.64 472 LEU A O 1
ATOM 3638 N N . VAL A 1 473 ? -23.453 -18.516 -12.258 1 25.78 473 VAL A N 1
ATOM 3639 C CA . VAL A 1 473 ? -23.953 -17.922 -13.492 1 25.78 473 VAL A CA 1
ATOM 3640 C C . VAL A 1 473 ? -22.969 -16.891 -14.016 1 25.78 473 VAL A C 1
ATOM 3642 O O . VAL A 1 473 ? -22.422 -16.094 -13.25 1 25.78 473 VAL A O 1
ATOM 3645 N N . MET B 1 1 ? 28.656 -104.75 6.789 1 19.48 1 MET B N 1
ATOM 3646 C CA . MET B 1 1 ? 29.938 -104.875 7.488 1 19.48 1 MET B CA 1
ATOM 3647 C C . MET B 1 1 ? 30.438 -103.5 7.969 1 19.48 1 MET B C 1
ATOM 3649 O O . MET B 1 1 ? 30.031 -102.438 7.441 1 19.48 1 MET B O 1
ATOM 3653 N N . GLY B 1 2 ? 31.375 -103.438 8.961 1 21.3 2 GLY B N 1
ATOM 3654 C CA . GLY B 1 2 ? 31.844 -102.875 10.227 1 21.3 2 GLY B CA 1
ATOM 3655 C C . GLY B 1 2 ? 32.844 -101.75 10.055 1 21.3 2 GLY B C 1
ATOM 3656 O O . GLY B 1 2 ? 33.312 -101.188 11.031 1 21.3 2 GLY B O 1
ATOM 3657 N N . PRO B 1 3 ? 33.188 -101.25 8.773 1 22.97 3 PRO B N 1
ATOM 3658 C CA . PRO B 1 3 ? 34.625 -100.938 8.797 1 22.97 3 PRO B CA 1
ATOM 3659 C C . PRO B 1 3 ? 34.938 -99.75 9.727 1 22.97 3 PRO B C 1
ATOM 3661 O O . PRO B 1 3 ? 34.062 -98.938 9.992 1 22.97 3 PRO B O 1
ATOM 3664 N N . SER B 1 4 ? 36.031 -99.75 10.539 1 21.39 4 SER B N 1
ATOM 3665 C CA . SER B 1 4 ? 36.688 -99.375 11.789 1 21.39 4 SER B CA 1
ATOM 3666 C C . SER B 1 4 ? 37.469 -98.062 11.617 1 21.39 4 SER B C 1
ATOM 3668 O O . SER B 1 4 ? 38.156 -97.625 12.547 1 21.39 4 SER B O 1
ATOM 3670 N N . SER B 1 5 ? 37.594 -97.438 10.438 1 23.39 5 SER B N 1
ATOM 3671 C CA . SER B 1 5 ? 38.906 -96.812 10.234 1 23.39 5 SER B CA 1
ATOM 3672 C C . SER B 1 5 ? 39.188 -95.75 11.289 1 23.39 5 SER B C 1
ATOM 3674 O O . SER B 1 5 ? 38.25 -95.125 11.797 1 23.39 5 SER B O 1
ATOM 3676 N N . HIS B 1 6 ? 40.469 -95.562 11.719 1 22.58 6 HIS B N 1
ATOM 3677 C CA . HIS B 1 6 ? 41.438 -95.188 12.727 1 22.58 6 HIS B CA 1
ATOM 3678 C C . HIS B 1 6 ? 41.625 -93.688 12.812 1 22.58 6 HIS B C 1
ATOM 3680 O O . HIS B 1 6 ? 41.781 -93 11.789 1 22.58 6 HIS B O 1
ATOM 3686 N N . PHE B 1 7 ? 41.125 -92.938 13.883 1 23.8 7 PHE B N 1
ATOM 3687 C CA . PHE B 1 7 ? 40.844 -91.625 14.383 1 23.8 7 PHE B CA 1
ATOM 3688 C C . PHE B 1 7 ? 42.125 -90.875 14.742 1 23.8 7 PHE B C 1
ATOM 3690 O O . PHE B 1 7 ? 42.812 -91.25 15.695 1 23.8 7 PHE B O 1
ATOM 3697 N N . LEU B 1 8 ? 43 -90.562 13.688 1 22.94 8 LEU B N 1
ATOM 3698 C CA . LEU B 1 8 ? 44.375 -90.125 13.844 1 22.94 8 LEU B CA 1
ATOM 3699 C C . LEU B 1 8 ? 44.438 -88.875 14.789 1 22.94 8 LEU B C 1
ATOM 3701 O O . LEU B 1 8 ? 43.5 -88.062 14.805 1 22.94 8 LEU B O 1
ATOM 3705 N N . GLY B 1 9 ? 45.312 -88.875 15.859 1 21.56 9 GLY B N 1
ATOM 3706 C CA . GLY B 1 9 ? 45.688 -88.312 17.141 1 21.56 9 GLY B CA 1
ATOM 3707 C C . GLY B 1 9 ? 46.219 -86.875 17.016 1 21.56 9 GLY B C 1
ATOM 3708 O O . GLY B 1 9 ? 46.969 -86.562 16.094 1 21.56 9 GLY B O 1
ATOM 3709 N N . SER B 1 10 ? 45.531 -85.75 17.453 1 24.23 10 SER B N 1
ATOM 3710 C CA . SER B 1 10 ? 45.5 -84.312 17.391 1 24.23 10 SER B CA 1
ATOM 3711 C C . SER B 1 10 ? 46.688 -83.688 18.141 1 24.23 10 SER B C 1
ATOM 3713 O O . SER B 1 10 ? 46.75 -83.75 19.375 1 24.23 10 SER B O 1
ATOM 3715 N N . PRO B 1 11 ? 48 -83.938 17.734 1 24.41 11 PRO B N 1
ATOM 3716 C CA . PRO B 1 11 ? 49.062 -83.625 18.688 1 24.41 11 PRO B CA 1
ATOM 3717 C C . PRO B 1 11 ? 49.062 -82.125 19.094 1 24.41 11 PRO B C 1
ATOM 3719 O O . PRO B 1 11 ? 48.625 -81.25 18.328 1 24.41 11 PRO B O 1
ATOM 3722 N N . SER B 1 12 ? 48.938 -81.688 20.422 1 23.81 12 SER B N 1
ATOM 3723 C CA . SER B 1 12 ? 48.719 -80.5 21.25 1 23.81 12 SER B CA 1
ATOM 3724 C C . SER B 1 12 ? 49.969 -79.688 21.328 1 23.81 12 SER B C 1
ATOM 3726 O O . SER B 1 12 ? 50.969 -80.062 21.906 1 23.81 12 SER B O 1
ATOM 3728 N N . PHE B 1 13 ? 50.469 -79.062 20.172 1 25.22 13 PHE B N 1
ATOM 3729 C CA . PHE B 1 13 ? 51.75 -78.375 20.156 1 25.22 13 PHE B CA 1
ATOM 3730 C C . PHE B 1 13 ? 51.781 -77.25 21.203 1 25.22 13 PHE B C 1
ATOM 3732 O O . PHE B 1 13 ? 50.781 -76.562 21.406 1 25.22 13 PHE B O 1
ATOM 3739 N N . PRO B 1 14 ? 52.812 -77.25 22.156 1 25.77 14 PRO B N 1
ATOM 3740 C CA . PRO B 1 14 ? 53.031 -76.5 23.391 1 25.77 14 PRO B CA 1
ATOM 3741 C C . PRO B 1 14 ? 53.312 -75 23.125 1 25.77 14 PRO B C 1
ATOM 3743 O O . PRO B 1 14 ? 53.875 -74.688 22.094 1 25.77 14 PRO B O 1
ATOM 3746 N N . LEU B 1 15 ? 52.469 -74.062 23.562 1 24.64 15 LEU B N 1
ATOM 3747 C CA . LEU B 1 15 ? 52.281 -72.625 23.5 1 24.64 15 LEU B CA 1
ATOM 3748 C C . LEU B 1 15 ? 53.5 -71.875 24.109 1 24.64 15 LEU B C 1
ATOM 3750 O O . LEU B 1 15 ? 53.75 -72.062 25.312 1 24.64 15 LEU B O 1
ATOM 3754 N N . LEU B 1 16 ? 54.688 -71.875 23.422 1 26.14 16 LEU B N 1
ATOM 3755 C CA . LEU B 1 16 ? 55.906 -71.312 23.984 1 26.14 16 LEU B CA 1
ATOM 3756 C C . LEU B 1 16 ? 55.688 -69.875 24.344 1 26.14 16 LEU B C 1
ATOM 3758 O O . LEU B 1 16 ? 55.031 -69.125 23.594 1 26.14 16 LEU B O 1
ATOM 3762 N N . THR B 1 17 ? 55.75 -69.438 25.641 1 26.08 17 THR B N 1
ATOM 3763 C CA . THR B 1 17 ? 55.438 -68.188 26.391 1 26.08 17 THR B CA 1
ATOM 3764 C C . THR B 1 17 ? 56.438 -67.125 26.062 1 26.08 17 THR B C 1
ATOM 3766 O O . THR B 1 17 ? 57.656 -67.312 26.141 1 26.08 17 THR B O 1
ATOM 3769 N N . PRO B 1 18 ? 56.125 -66.062 25.109 1 26.27 18 PRO B N 1
ATOM 3770 C CA . PRO B 1 18 ? 56.906 -65 24.469 1 26.27 18 PRO B CA 1
ATOM 3771 C C . PRO B 1 18 ? 57.531 -64.062 25.484 1 26.27 18 PRO B C 1
ATOM 3773 O O . PRO B 1 18 ? 57.906 -62.906 25.125 1 26.27 18 PRO B O 1
ATOM 3776 N N . ALA B 1 19 ? 57.969 -64.375 26.656 1 25.58 19 ALA B N 1
ATOM 3777 C CA . ALA B 1 19 ? 58.188 -63.375 27.688 1 25.58 19 ALA B CA 1
ATOM 3778 C C . ALA B 1 19 ? 59.281 -62.406 27.266 1 25.58 19 ALA B C 1
ATOM 3780 O O . ALA B 1 19 ? 59.188 -61.188 27.5 1 25.58 19 ALA B O 1
ATOM 3781 N N . MET B 1 20 ? 60.531 -62.719 26.922 1 25.27 20 MET B N 1
ATOM 3782 C CA . MET B 1 20 ? 61.719 -62.031 27.438 1 25.27 20 MET B CA 1
ATOM 3783 C C . MET B 1 20 ? 62.031 -60.812 26.594 1 25.27 20 MET B C 1
ATOM 3785 O O . MET B 1 20 ? 63.094 -60.219 26.734 1 25.27 20 MET B O 1
ATOM 3789 N N . LEU B 1 21 ? 61.5 -60.469 25.453 1 24.95 21 LEU B N 1
ATOM 3790 C CA . LEU B 1 21 ? 62.281 -59.594 24.578 1 24.95 21 LEU B CA 1
ATOM 3791 C C . LEU B 1 21 ? 62.438 -58.188 25.188 1 24.95 21 LEU B C 1
ATOM 3793 O O . LEU B 1 21 ? 61.438 -57.531 25.484 1 24.95 21 LEU B O 1
ATOM 3797 N N . SER B 1 22 ? 63.656 -57.875 25.734 1 25.45 22 SER B N 1
ATOM 3798 C CA . SER B 1 22 ? 64.25 -56.719 26.391 1 25.45 22 SER B CA 1
ATOM 3799 C C . SER B 1 22 ? 64.062 -55.469 25.531 1 25.45 22 SER B C 1
ATOM 3801 O O . SER B 1 22 ? 63.875 -55.562 24.328 1 25.45 22 SER B O 1
ATOM 3803 N N . ARG B 1 23 ? 64.312 -54.125 26.203 1 26.69 23 ARG B N 1
ATOM 3804 C CA . ARG B 1 23 ? 63.938 -52.688 26.203 1 26.69 23 ARG B CA 1
ATOM 3805 C C . ARG B 1 23 ? 64.812 -51.938 25.172 1 26.69 23 ARG B C 1
ATOM 3807 O O . ARG B 1 23 ? 65.875 -51.469 25.484 1 26.69 23 ARG B O 1
ATOM 3814 N N . MET B 1 24 ? 65.062 -52.438 23.969 1 26.19 24 MET B N 1
ATOM 3815 C CA . MET B 1 24 ? 66 -51.594 23.188 1 26.19 24 MET B CA 1
ATOM 3816 C C . MET B 1 24 ? 65.375 -50.219 23 1 26.19 24 MET B C 1
ATOM 3818 O O . MET B 1 24 ? 64.188 -50.062 22.672 1 26.19 24 MET B O 1
ATOM 3822 N N . ASN B 1 25 ? 66.062 -49.062 23.469 1 27.91 25 ASN B N 1
ATOM 3823 C CA . ASN B 1 25 ? 65.812 -47.625 23.484 1 27.91 25 ASN B CA 1
ATOM 3824 C C . ASN B 1 25 ? 65.75 -47.031 22.062 1 27.91 25 ASN B C 1
ATOM 3826 O O . ASN B 1 25 ? 66.75 -47 21.375 1 27.91 25 ASN B O 1
ATOM 3830 N N . TRP B 1 26 ? 64.875 -47.438 21.188 1 29.42 26 TRP B N 1
ATOM 3831 C CA . TRP B 1 26 ? 64.75 -46.844 19.859 1 29.42 26 TRP B CA 1
ATOM 3832 C C . TRP B 1 26 ? 64.625 -45.344 19.938 1 29.42 26 TRP B C 1
ATOM 3834 O O . TRP B 1 26 ? 63.719 -44.812 20.609 1 29.42 26 TRP B O 1
ATOM 3844 N N . LYS B 1 27 ? 65.75 -44.531 19.844 1 29.58 27 LYS B N 1
ATOM 3845 C CA . LYS B 1 27 ? 65.875 -43.094 19.625 1 29.58 27 LYS B CA 1
ATOM 3846 C C . LYS B 1 27 ? 64.938 -42.594 18.531 1 29.58 27 LYS B C 1
ATOM 3848 O O . LYS B 1 27 ? 64.812 -43.219 17.484 1 29.58 27 LYS B O 1
ATOM 3853 N N . LEU B 1 28 ? 64.062 -41.625 18.844 1 27.61 28 LEU B N 1
ATOM 3854 C CA . LEU B 1 28 ? 62.938 -40.812 18.375 1 27.61 28 LEU B CA 1
ATOM 3855 C C . LEU B 1 28 ? 63.344 -39.969 17.172 1 27.61 28 LEU B C 1
ATOM 3857 O O . LEU B 1 28 ? 64 -38.938 17.328 1 27.61 28 LEU B O 1
ATOM 3861 N N . PHE B 1 29 ? 64.125 -40.406 16.156 1 34.59 29 PHE B N 1
ATOM 3862 C CA . PHE B 1 29 ? 64.25 -39.375 15.117 1 34.59 29 PHE B CA 1
ATOM 3863 C C . PHE B 1 29 ? 62.875 -39 14.578 1 34.59 29 PHE B C 1
ATOM 3865 O O . PHE B 1 29 ? 62.25 -39.781 13.875 1 34.59 29 PHE B O 1
ATOM 3872 N N . LEU B 1 30 ? 62.062 -38.281 15.242 1 34.72 30 LEU B N 1
ATOM 3873 C CA . LEU B 1 30 ? 60.812 -37.688 14.703 1 34.72 30 LEU B CA 1
ATOM 3874 C C . LEU B 1 30 ? 61.125 -36.781 13.531 1 34.72 30 LEU B C 1
ATOM 3876 O O . LEU B 1 30 ? 61.719 -35.719 13.719 1 34.72 30 LEU B O 1
ATOM 3880 N N . GLY B 1 31 ? 61.594 -37.25 12.344 1 36.28 31 GLY B N 1
ATOM 3881 C CA . GLY B 1 31 ? 61.5 -36.406 11.164 1 36.28 31 GLY B CA 1
ATOM 3882 C C . GLY B 1 31 ? 60.219 -35.625 11.062 1 36.28 31 GLY B C 1
ATOM 3883 O O . GLY B 1 31 ? 59.125 -36.219 11.164 1 36.28 31 GLY B O 1
ATOM 3884 N N . THR B 1 32 ? 60.281 -34.344 11.383 1 39.62 32 THR B N 1
ATOM 3885 C CA . THR B 1 32 ? 59.219 -33.375 11.18 1 39.62 32 THR B CA 1
ATOM 3886 C C . THR B 1 32 ? 58.719 -33.406 9.734 1 39.62 32 THR B C 1
ATOM 3888 O O . THR B 1 32 ? 59.469 -33.062 8.805 1 39.62 32 THR B O 1
ATOM 3891 N N . LEU B 1 33 ? 58.031 -34.438 9.289 1 41.41 33 LEU B N 1
ATOM 3892 C CA . LEU B 1 33 ? 57.25 -34.25 8.07 1 41.41 33 LEU B CA 1
ATOM 3893 C C . LEU B 1 33 ? 56.531 -32.906 8.109 1 41.41 33 LEU B C 1
ATOM 3895 O O . LEU B 1 33 ? 55.594 -32.719 8.914 1 41.41 33 LEU B O 1
ATOM 3899 N N . LEU B 1 34 ? 57.25 -31.859 7.766 1 41.19 34 LEU B N 1
ATOM 3900 C CA . LEU B 1 34 ? 56.531 -30.625 7.449 1 41.19 34 LEU B CA 1
ATOM 3901 C C . LEU B 1 34 ? 55.438 -30.875 6.445 1 41.19 34 LEU B C 1
ATOM 3903 O O . LEU B 1 34 ? 55.688 -31.203 5.285 1 41.19 34 LEU B O 1
ATOM 3907 N N . VAL B 1 35 ? 54.312 -31.469 6.852 1 43.75 35 VAL B N 1
ATOM 3908 C CA . VAL B 1 35 ? 53.094 -31.359 6.051 1 43.75 35 VAL B CA 1
ATOM 3909 C C . VAL B 1 35 ? 52.906 -29.906 5.602 1 43.75 35 VAL B C 1
ATOM 3911 O O . VAL B 1 35 ? 52.625 -29.031 6.422 1 43.75 35 VAL B O 1
ATOM 3914 N N . ILE B 1 36 ? 53.688 -29.469 4.605 1 44.47 36 ILE B N 1
ATOM 3915 C CA . ILE B 1 36 ? 53.219 -28.266 3.928 1 44.47 36 ILE B CA 1
ATOM 3916 C C . ILE B 1 36 ? 51.719 -28.359 3.637 1 44.47 36 ILE B C 1
ATOM 3918 O O . ILE B 1 36 ? 51.312 -29.141 2.779 1 44.47 36 ILE B O 1
ATOM 3922 N N . GLY B 1 37 ? 50.938 -28.25 4.641 1 40.41 37 GLY B N 1
ATOM 3923 C CA . GLY B 1 37 ? 49.531 -27.984 4.336 1 40.41 37 GLY B CA 1
ATOM 3924 C C . GLY B 1 37 ? 49.344 -27.016 3.184 1 40.41 37 GLY B C 1
ATOM 3925 O O . GLY B 1 37 ? 49.781 -25.859 3.254 1 40.41 37 GLY B O 1
ATOM 3926 N N . HIS B 1 38 ? 49.438 -27.516 1.942 1 43.19 38 HIS B N 1
ATOM 3927 C CA . HIS B 1 38 ? 48.875 -26.672 0.894 1 43.19 38 HIS B CA 1
ATOM 3928 C C . HIS B 1 38 ? 47.688 -25.906 1.396 1 43.19 38 HIS B C 1
ATOM 3930 O O . HIS B 1 38 ? 46.688 -26.5 1.792 1 43.19 38 HIS B O 1
ATOM 3936 N N . LEU B 1 39 ? 47.875 -24.75 1.931 1 42.94 39 LEU B N 1
ATOM 3937 C CA . LEU B 1 39 ? 46.75 -23.828 1.993 1 42.94 39 LEU B CA 1
ATOM 3938 C C . LEU B 1 39 ? 45.938 -23.875 0.699 1 42.94 39 LEU B C 1
ATOM 3940 O O . LEU B 1 39 ? 46.406 -23.375 -0.333 1 42.94 39 LEU B O 1
ATOM 3944 N N . ILE B 1 40 ? 45.375 -24.922 0.332 1 42.19 40 ILE B N 1
ATOM 3945 C CA . ILE B 1 40 ? 44.312 -24.75 -0.665 1 42.19 40 ILE B CA 1
ATOM 3946 C C . ILE B 1 40 ? 43.594 -23.422 -0.442 1 42.19 40 ILE B C 1
ATOM 3948 O O . ILE B 1 40 ? 43.062 -23.172 0.637 1 42.19 40 ILE B O 1
ATOM 3952 N N . PRO B 1 41 ? 44 -22.406 -1.123 1 44.22 41 PRO B N 1
ATOM 3953 C CA . PRO B 1 41 ? 43.125 -21.234 -0.957 1 44.22 41 PRO B CA 1
ATOM 3954 C C . PRO B 1 41 ? 41.656 -21.625 -0.823 1 44.22 41 PRO B C 1
ATOM 3956 O O . PRO B 1 41 ? 41.156 -22.453 -1.583 1 44.22 41 PRO B O 1
ATOM 3959 N N . ALA B 1 42 ? 41.094 -21.75 0.209 1 44.91 42 ALA B N 1
ATOM 3960 C CA . ALA B 1 42 ? 39.656 -21.891 0.373 1 44.91 42 ALA B CA 1
ATOM 3961 C C . ALA B 1 42 ? 38.906 -21.109 -0.706 1 44.91 42 ALA B C 1
ATOM 3963 O O . ALA B 1 42 ? 38.969 -19.891 -0.764 1 44.91 42 ALA B O 1
ATOM 3964 N N . TYR B 1 43 ? 38.938 -21.516 -1.994 1 48.47 43 TYR B N 1
ATOM 3965 C CA . TYR B 1 43 ? 38.031 -20.938 -2.977 1 48.47 43 TYR B CA 1
ATOM 3966 C C . TYR B 1 43 ? 36.719 -20.531 -2.328 1 48.47 43 TYR B C 1
ATOM 3968 O O . TYR B 1 43 ? 35.938 -21.391 -1.902 1 48.47 43 TYR B O 1
ATOM 3976 N N . CYS B 1 44 ? 36.688 -19.484 -1.627 1 62.31 44 CYS B N 1
ATOM 3977 C CA . CYS B 1 44 ? 35.469 -19 -0.991 1 62.31 44 CYS B CA 1
ATOM 3978 C C . CYS B 1 44 ? 34.375 -18.75 -2.025 1 62.31 44 CYS B C 1
ATOM 3980 O O . CYS B 1 44 ? 34.594 -18.031 -3.008 1 62.31 44 CYS B O 1
ATOM 3982 N N . GLU B 1 45 ? 33.312 -19.594 -2.242 1 83 45 GLU B N 1
ATOM 3983 C CA . GLU B 1 45 ? 32.156 -19.469 -3.135 1 83 45 GLU B CA 1
ATOM 3984 C C . GLU B 1 45 ? 31.438 -18.141 -2.938 1 83 45 GLU B C 1
ATOM 3986 O O . GLU B 1 45 ? 31.375 -17.625 -1.821 1 83 45 GLU B O 1
ATOM 3991 N N . PRO B 1 46 ? 31.125 -17.438 -4.102 1 92.81 46 PRO B N 1
ATOM 3992 C CA . PRO B 1 46 ? 30.391 -16.188 -3.979 1 92.81 46 PRO B CA 1
ATOM 3993 C C . PRO B 1 46 ? 29.172 -16.297 -3.053 1 92.81 46 PRO B C 1
ATOM 3995 O O . PRO B 1 46 ? 28.516 -17.344 -3.018 1 92.81 46 PRO B O 1
ATOM 3998 N N . VAL B 1 47 ? 29.016 -15.32 -2.27 1 94.44 47 VAL B N 1
ATOM 3999 C CA . VAL B 1 47 ? 27.906 -15.305 -1.324 1 94.44 47 VAL B CA 1
ATOM 4000 C C . VAL B 1 47 ? 26.953 -14.164 -1.669 1 94.44 47 VAL B C 1
ATOM 4002 O O . VAL B 1 47 ? 27.344 -13.188 -2.311 1 94.44 47 VAL B O 1
ATOM 4005 N N . PRO B 1 48 ? 25.703 -14.227 -1.219 1 97.25 48 PRO B N 1
ATOM 4006 C CA . PRO B 1 48 ? 24.719 -13.18 -1.534 1 97.25 48 PRO B CA 1
ATOM 4007 C C . PRO B 1 48 ? 25.062 -11.844 -0.878 1 97.25 48 PRO B C 1
ATOM 4009 O O . PRO B 1 48 ? 25.531 -11.812 0.263 1 97.25 48 PRO B O 1
ATOM 4012 N N . ILE B 1 49 ? 24.844 -10.734 -1.644 1 97.12 49 ILE B N 1
ATOM 4013 C CA . ILE B 1 49 ? 25 -9.398 -1.077 1 97.12 49 ILE B CA 1
ATOM 4014 C C . ILE B 1 49 ? 23.672 -8.633 -1.203 1 97.12 49 ILE B C 1
ATOM 4016 O O . ILE B 1 49 ? 23.5 -7.59 -0.569 1 97.12 49 ILE B O 1
ATOM 4020 N N . ALA B 1 50 ? 22.797 -9.102 -2.01 1 98.38 50 ALA B N 1
ATOM 4021 C CA . ALA B 1 50 ? 21.453 -8.555 -2.178 1 98.38 50 ALA B CA 1
ATOM 4022 C C . ALA B 1 50 ? 20.516 -9.57 -2.84 1 98.38 50 ALA B C 1
ATOM 4024 O O . ALA B 1 50 ? 20.984 -10.578 -3.381 1 98.38 50 ALA B O 1
ATOM 4025 N N . ALA B 1 51 ? 19.219 -9.312 -2.766 1 98.75 51 ALA B N 1
ATOM 4026 C CA . ALA B 1 51 ? 18.281 -10.234 -3.389 1 98.75 51 ALA B CA 1
ATOM 4027 C C . ALA B 1 51 ? 17 -9.5 -3.818 1 98.75 51 ALA B C 1
ATOM 4029 O O . ALA B 1 51 ? 16.594 -8.531 -3.178 1 98.75 51 ALA B O 1
ATOM 4030 N N . VAL B 1 52 ? 16.438 -9.906 -4.914 1 98.81 52 VAL B N 1
ATOM 4031 C CA . VAL B 1 52 ? 15.094 -9.562 -5.352 1 98.81 52 VAL B CA 1
ATOM 4032 C C . VAL B 1 52 ? 14.195 -10.797 -5.277 1 98.81 52 VAL B C 1
ATOM 4034 O O . VAL B 1 52 ? 14.516 -11.844 -5.848 1 98.81 52 VAL B O 1
ATOM 4037 N N . ILE B 1 53 ? 13.055 -10.656 -4.578 1 98.81 53 ILE B N 1
ATOM 4038 C CA . ILE B 1 53 ? 12.172 -11.789 -4.332 1 98.81 53 ILE B CA 1
ATOM 4039 C C . ILE B 1 53 ? 10.789 -11.5 -4.906 1 98.81 53 ILE B C 1
ATOM 4041 O O . ILE B 1 53 ? 10.297 -10.375 -4.805 1 98.81 53 ILE B O 1
ATOM 4045 N N . LEU B 1 54 ? 10.195 -12.484 -5.531 1 98.94 54 LEU B N 1
ATOM 4046 C CA . LEU B 1 54 ? 8.773 -12.523 -5.844 1 98.94 54 LEU B CA 1
ATOM 4047 C C . LEU B 1 54 ? 8.086 -13.664 -5.113 1 98.94 54 LEU B C 1
ATOM 4049 O O . LEU B 1 54 ? 8.531 -14.812 -5.188 1 98.94 54 LEU B O 1
ATOM 4053 N N . SER B 1 55 ? 7.086 -13.367 -4.367 1 98.94 55 SER B N 1
ATOM 4054 C CA . SER B 1 55 ? 6.277 -14.43 -3.777 1 98.94 55 SER B CA 1
ATOM 4055 C C . SER B 1 55 ? 4.875 -14.445 -4.379 1 98.94 55 SER B C 1
ATOM 4057 O O . SER B 1 55 ? 4.32 -13.398 -4.711 1 98.94 55 SER B O 1
ATOM 4059 N N . ARG B 1 56 ? 4.348 -15.633 -4.551 1 98.88 56 ARG B N 1
ATOM 4060 C CA . ARG B 1 56 ? 2.906 -15.781 -4.703 1 98.88 56 ARG B CA 1
ATOM 4061 C C . ARG B 1 56 ? 2.195 -15.633 -3.361 1 98.88 56 ARG B C 1
ATOM 4063 O O . ARG B 1 56 ? 2.711 -16.062 -2.328 1 98.88 56 ARG B O 1
ATOM 4070 N N . HIS B 1 57 ? 1.058 -15.078 -3.379 1 98.62 57 HIS B N 1
ATOM 4071 C CA . HIS B 1 57 ? 0.279 -14.992 -2.15 1 98.62 57 HIS B CA 1
ATOM 4072 C C . HIS B 1 57 ? -0.047 -16.375 -1.603 1 98.62 57 HIS B C 1
ATOM 4074 O O . HIS B 1 57 ? 0.129 -17.375 -2.297 1 98.62 57 HIS B O 1
ATOM 4080 N N . GLY B 1 58 ? -0.493 -16.453 -0.308 1 97.69 58 GLY B N 1
ATOM 4081 C CA . GLY B 1 58 ? -0.858 -17.703 0.344 1 97.69 58 GLY B CA 1
ATOM 4082 C C . GLY B 1 58 ? -2.277 -18.141 0.037 1 97.69 58 GLY B C 1
ATOM 4083 O O . GLY B 1 58 ? -2.963 -17.516 -0.779 1 97.69 58 GLY B O 1
ATOM 4084 N N . ALA B 1 59 ? -2.611 -19.188 0.758 1 96 59 ALA B N 1
ATOM 4085 C CA . ALA B 1 59 ? -3.949 -19.75 0.599 1 96 59 ALA B CA 1
ATOM 4086 C C . ALA B 1 59 ? -5.023 -18.719 0.94 1 96 59 ALA B C 1
ATOM 4088 O O . ALA B 1 59 ? -4.887 -17.969 1.909 1 96 59 ALA B O 1
ATOM 4089 N N . ARG B 1 60 ? -6.051 -18.703 0.171 1 94.62 60 ARG B N 1
ATOM 4090 C CA . ARG B 1 60 ? -7.129 -17.719 0.274 1 94.62 60 ARG B CA 1
ATOM 4091 C C . ARG B 1 60 ? -8.484 -18.391 0.048 1 94.62 60 ARG B C 1
ATOM 4093 O O . ARG B 1 60 ? -8.562 -19.562 -0.305 1 94.62 60 ARG B O 1
ATOM 4100 N N . THR B 1 61 ? -9.539 -17.672 0.375 1 91.38 61 THR B N 1
ATOM 4101 C CA . THR B 1 61 ? -10.883 -18.094 0.002 1 91.38 61 THR B CA 1
ATOM 4102 C C . THR B 1 61 ? -11.031 -18.141 -1.516 1 91.38 61 THR B C 1
ATOM 4104 O O . THR B 1 61 ? -10.188 -17.609 -2.244 1 91.38 61 THR B O 1
ATOM 4107 N N . PRO B 1 62 ? -12.047 -18.844 -2.012 1 90.25 62 PRO B N 1
ATOM 4108 C CA . PRO B 1 62 ? -12.18 -18.984 -3.463 1 90.25 62 PRO B CA 1
ATOM 4109 C C . PRO B 1 62 ? -12.164 -17.641 -4.195 1 90.25 62 PRO B C 1
ATOM 4111 O O . PRO B 1 62 ? -12.711 -16.656 -3.697 1 90.25 62 PRO B O 1
ATOM 4114 N N . LEU B 1 63 ? -11.484 -17.688 -5.242 1 92.38 63 LEU B N 1
ATOM 4115 C CA . LEU B 1 63 ? -11.359 -16.516 -6.117 1 92.38 63 LEU B CA 1
ATOM 4116 C C . LEU B 1 63 ? -11.969 -16.812 -7.488 1 92.38 63 LEU B C 1
ATOM 4118 O O . LEU B 1 63 ? -11.422 -17.609 -8.258 1 92.38 63 LEU B O 1
ATOM 4122 N N . PHE B 1 64 ? -12.977 -16.172 -7.852 1 91.62 64 PHE B N 1
ATOM 4123 C CA . PHE B 1 64 ? -13.586 -16.359 -9.164 1 91.62 64 PHE B CA 1
ATOM 4124 C C . PHE B 1 64 ? -13.102 -15.305 -10.141 1 91.62 64 PHE B C 1
ATOM 4126 O O . PHE B 1 64 ? -13 -14.125 -9.797 1 91.62 64 PHE B O 1
ATOM 4133 N N . LYS B 1 65 ? -12.727 -15.812 -11.312 1 92.75 65 LYS B N 1
ATOM 4134 C CA . LYS B 1 65 ? -12.242 -14.93 -12.375 1 92.75 65 LYS B CA 1
ATOM 4135 C C . LYS B 1 65 ? -13.125 -15.031 -13.617 1 92.75 65 LYS B C 1
ATOM 4137 O O . LYS B 1 65 ? -13.633 -16.109 -13.938 1 92.75 65 LYS B O 1
ATOM 4142 N N . ASP B 1 66 ? -13.234 -13.828 -14.258 1 90.12 66 ASP B N 1
ATOM 4143 C CA . ASP B 1 66 ? -13.797 -13.867 -15.609 1 90.12 66 ASP B CA 1
ATOM 4144 C C . ASP B 1 66 ? -12.844 -14.578 -16.578 1 90.12 66 ASP B C 1
ATOM 4146 O O . ASP B 1 66 ? -11.664 -14.25 -16.641 1 90.12 66 ASP B O 1
ATOM 4150 N N . THR B 1 67 ? -13.281 -15.547 -17.344 1 88.06 67 THR B N 1
ATOM 4151 C CA . THR B 1 67 ? -12.43 -16.422 -18.141 1 88.06 67 THR B CA 1
ATOM 4152 C C . THR B 1 67 ? -11.867 -15.672 -19.344 1 88.06 67 THR B C 1
ATOM 4154 O O . THR B 1 67 ? -10.891 -16.109 -19.953 1 88.06 67 THR B O 1
ATOM 4157 N N . LYS B 1 68 ? -12.492 -14.531 -19.656 1 81.12 68 LYS B N 1
ATOM 4158 C CA . LYS B 1 68 ? -12.062 -13.789 -20.844 1 81.12 68 LYS B CA 1
ATOM 4159 C C . LYS B 1 68 ? -11.281 -12.539 -20.469 1 81.12 68 LYS B C 1
ATOM 4161 O O . LYS B 1 68 ? -10.219 -12.266 -21.016 1 81.12 68 LYS B O 1
ATOM 4166 N N . THR B 1 69 ? -11.758 -11.828 -19.453 1 81.75 69 THR B N 1
ATOM 4167 C CA . THR B 1 69 ? -11.172 -10.531 -19.125 1 81.75 69 THR B CA 1
ATOM 4168 C C . THR B 1 69 ? -10.195 -10.656 -17.953 1 81.75 69 THR B C 1
ATOM 4170 O O . THR B 1 69 ? -9.43 -9.734 -17.688 1 81.75 69 THR B O 1
ATOM 4173 N N . PHE B 1 70 ? -10.203 -11.766 -17.234 1 88.19 70 PHE B N 1
ATOM 4174 C CA . PHE B 1 70 ? -9.375 -12.07 -16.078 1 88.19 70 PHE B CA 1
ATOM 4175 C C . PHE B 1 70 ? -9.773 -11.219 -14.883 1 88.19 70 PHE B C 1
ATOM 4177 O O . PHE B 1 70 ? -9.078 -11.203 -13.867 1 88.19 70 PHE B O 1
ATOM 4184 N N . ALA B 1 71 ? -10.867 -10.469 -15.023 1 88.06 71 ALA B N 1
ATOM 4185 C CA . ALA B 1 71 ? -11.367 -9.719 -13.875 1 88.06 71 ALA B CA 1
ATOM 4186 C C . ALA B 1 71 ? -11.609 -10.633 -12.688 1 88.06 71 ALA B C 1
ATOM 4188 O O . ALA B 1 71 ? -12.094 -11.758 -12.844 1 88.06 71 ALA B O 1
ATOM 4189 N N . GLU B 1 72 ? -11.25 -10.18 -11.531 1 91 72 GLU B N 1
ATOM 4190 C CA . GLU B 1 72 ? -11.281 -11.031 -10.344 1 91 72 GLU B CA 1
ATOM 4191 C C . GLU B 1 72 ? -12.297 -10.516 -9.328 1 91 72 GLU B C 1
ATOM 4193 O O . GLU B 1 72 ? -12.516 -9.312 -9.219 1 91 72 GLU B O 1
ATOM 4198 N N . GLY B 1 73 ? -12.859 -11.492 -8.617 1 85 73 GLY B N 1
ATOM 4199 C CA . GLY B 1 73 ? -13.664 -11.156 -7.457 1 85 73 GLY B CA 1
ATOM 4200 C C . GLY B 1 73 ? -12.844 -11 -6.188 1 85 73 GLY B C 1
ATOM 4201 O O . GLY B 1 73 ? -11.617 -10.945 -6.242 1 85 73 GLY B O 1
ATOM 4202 N N . ASN B 1 74 ? -13.531 -10.875 -5.043 1 82.81 74 ASN B N 1
ATOM 4203 C CA . ASN B 1 74 ? -12.867 -10.711 -3.756 1 82.81 74 ASN B CA 1
ATOM 4204 C C . ASN B 1 74 ? -12.406 -12.055 -3.191 1 82.81 74 ASN B C 1
ATOM 4206 O O . ASN B 1 74 ? -13.031 -13.086 -3.445 1 82.81 74 ASN B O 1
ATOM 4210 N N . SER B 1 75 ? -11.328 -12.109 -2.664 1 91.5 75 SER B N 1
ATOM 4211 C CA . SER B 1 75 ? -10.789 -13.258 -1.937 1 91.5 75 SER B CA 1
ATOM 4212 C C . SER B 1 75 ? -9.938 -12.805 -0.75 1 91.5 75 SER B C 1
ATOM 4214 O O . SER B 1 75 ? -9.297 -11.758 -0.8 1 91.5 75 SER B O 1
ATOM 4216 N N . GLU B 1 76 ? -10.008 -13.578 0.299 1 90.44 76 GLU B N 1
ATOM 4217 C CA . GLU B 1 76 ? -9.312 -13.203 1.529 1 90.44 76 GLU B CA 1
ATOM 4218 C C . GLU B 1 76 ? -8.266 -14.242 1.912 1 90.44 76 GLU B C 1
ATOM 4220 O O . GLU B 1 76 ? -8.5 -15.445 1.79 1 90.44 76 GLU B O 1
ATOM 4225 N N . LEU B 1 77 ? -7.105 -13.68 2.268 1 94.25 77 LEU B N 1
ATOM 4226 C CA . LEU B 1 77 ? -6.066 -14.57 2.777 1 94.25 77 LEU B CA 1
ATOM 4227 C C . LEU B 1 77 ? -6.562 -15.336 4 1 94.25 77 LEU B C 1
ATOM 4229 O O . LEU B 1 77 ? -7.184 -14.75 4.895 1 94.25 77 LEU B O 1
ATOM 4233 N N . THR B 1 78 ? -6.34 -16.625 4.066 1 92.25 78 THR B N 1
ATOM 4234 C CA . THR B 1 78 ? -6.727 -17.453 5.211 1 92.25 78 THR B CA 1
ATOM 4235 C C . THR B 1 78 ? -5.586 -17.547 6.219 1 92.25 78 THR B C 1
ATOM 4237 O O . THR B 1 78 ? -4.465 -17.125 5.938 1 92.25 78 THR B O 1
ATOM 4240 N N . ILE B 1 79 ? -5.879 -18.141 7.375 1 91.69 79 ILE B N 1
ATOM 4241 C CA . ILE B 1 79 ? -4.852 -18.391 8.383 1 91.69 79 ILE B CA 1
ATOM 4242 C C . ILE B 1 79 ? -3.777 -19.312 7.805 1 91.69 79 ILE B C 1
ATOM 4244 O O . ILE B 1 79 ? -2.59 -19.141 8.078 1 91.69 79 ILE B O 1
ATOM 4248 N N . GLU B 1 80 ? -4.223 -20.297 6.996 1 93 80 GLU B N 1
ATOM 4249 C CA . GLU B 1 80 ? -3.264 -21.156 6.32 1 93 80 GLU B CA 1
ATOM 4250 C C . GLU B 1 80 ? -2.328 -20.359 5.426 1 93 80 GLU B C 1
ATOM 4252 O O . GLU B 1 80 ? -1.121 -20.594 5.402 1 93 80 GLU B O 1
ATOM 4257 N N . GLY B 1 81 ? -2.934 -19.438 4.664 1 96 81 GLY B N 1
ATOM 4258 C CA . GLY B 1 81 ? -2.133 -18.578 3.811 1 96 81 GLY B CA 1
ATOM 4259 C C . GLY B 1 81 ? -1.137 -17.734 4.586 1 96 81 GLY B C 1
ATOM 4260 O O . GLY B 1 81 ? 0.01 -17.562 4.164 1 96 81 GLY B O 1
ATOM 4261 N N . LYS B 1 82 ? -1.574 -17.203 5.699 1 95.88 82 LYS B N 1
ATOM 4262 C CA . LYS B 1 82 ? -0.679 -16.438 6.559 1 95.88 82 LYS B CA 1
ATOM 4263 C C . LYS B 1 82 ? 0.494 -17.281 7.031 1 95.88 82 LYS B C 1
ATOM 4265 O O . LYS B 1 82 ? 1.645 -16.844 6.992 1 95.88 82 LYS B O 1
ATOM 4270 N N . ASN B 1 83 ? 0.197 -18.484 7.418 1 95.38 83 ASN B N 1
ATOM 4271 C CA . ASN B 1 83 ? 1.234 -19.406 7.887 1 95.38 83 ASN B CA 1
ATOM 4272 C C . ASN B 1 83 ? 2.217 -19.75 6.777 1 95.38 83 ASN B C 1
ATOM 4274 O O . ASN B 1 83 ? 3.42 -19.875 7.02 1 95.38 83 ASN B O 1
ATOM 4278 N N . GLN B 1 84 ? 1.698 -19.969 5.66 1 97.19 84 GLN B N 1
ATOM 4279 C CA . GLN B 1 84 ? 2.551 -20.297 4.523 1 97.19 84 GLN B CA 1
ATOM 4280 C C . GLN B 1 84 ? 3.592 -19.203 4.281 1 97.19 84 GLN B C 1
ATOM 4282 O O . GLN B 1 84 ? 4.785 -19.5 4.156 1 97.19 84 GLN B O 1
ATOM 4287 N N . LEU B 1 85 ? 3.166 -17.953 4.227 1 98.56 85 LEU B N 1
ATOM 4288 C CA . LEU B 1 85 ? 4.098 -16.875 3.938 1 98.56 85 LEU B CA 1
ATOM 4289 C C . LEU B 1 85 ? 4.973 -16.578 5.148 1 98.56 85 LEU B C 1
ATOM 4291 O O . LEU B 1 85 ? 6.137 -16.188 5 1 98.56 85 LEU B O 1
ATOM 4295 N N . TYR B 1 86 ? 4.473 -16.766 6.363 1 97.44 86 TYR B N 1
ATOM 4296 C CA . TYR B 1 86 ? 5.32 -16.672 7.543 1 97.44 86 TYR B CA 1
ATOM 4297 C C . TYR B 1 86 ? 6.484 -17.656 7.461 1 97.44 86 TYR B C 1
ATOM 4299 O O . TYR B 1 86 ? 7.633 -17.297 7.719 1 97.44 86 TYR B O 1
ATOM 4307 N N . GLU B 1 87 ? 6.156 -18.859 7.113 1 98.12 87 GLU B N 1
ATOM 4308 C CA . GLU B 1 87 ? 7.188 -19.891 6.965 1 98.12 87 GLU B CA 1
ATOM 4309 C C . GLU B 1 87 ? 8.188 -19.5 5.879 1 98.12 87 GLU B C 1
ATOM 4311 O O . GLU B 1 87 ? 9.391 -19.75 6.016 1 98.12 87 GLU B O 1
ATOM 4316 N N . ARG B 1 88 ? 7.688 -18.906 4.789 1 98.69 88 ARG B N 1
ATOM 4317 C CA . ARG B 1 88 ? 8.594 -18.469 3.732 1 98.69 88 ARG B CA 1
ATOM 4318 C C . ARG B 1 88 ? 9.547 -17.391 4.238 1 98.69 88 ARG B C 1
ATOM 4320 O O . ARG B 1 88 ? 10.719 -17.359 3.85 1 98.69 88 ARG B O 1
ATOM 4327 N N . GLY B 1 89 ? 8.992 -16.422 5 1 98.38 89 GLY B N 1
ATOM 4328 C CA . GLY B 1 89 ? 9.859 -15.438 5.625 1 98.38 89 GLY B CA 1
ATOM 4329 C C . GLY B 1 89 ? 10.93 -16.047 6.508 1 98.38 89 GLY B C 1
ATOM 4330 O O . GLY B 1 89 ? 12.086 -15.633 6.473 1 98.38 89 GLY B O 1
ATOM 4331 N N . GLN B 1 90 ? 10.562 -17.047 7.301 1 97.19 90 GLN B N 1
ATOM 4332 C CA . GLN B 1 90 ? 11.508 -17.766 8.156 1 97.19 90 GLN B CA 1
ATOM 4333 C C . GLN B 1 90 ? 12.578 -18.453 7.32 1 97.19 90 GLN B C 1
ATOM 4335 O O . GLN B 1 90 ? 13.758 -18.438 7.676 1 97.19 90 GLN B O 1
ATOM 4340 N N . PHE B 1 91 ? 12.18 -19.094 6.27 1 98.06 91 PHE B N 1
ATOM 4341 C CA . PHE B 1 91 ? 13.109 -19.75 5.367 1 98.06 91 PHE B CA 1
ATOM 4342 C C . PHE B 1 91 ? 14.164 -18.781 4.859 1 98.06 91 PHE B C 1
ATOM 4344 O O . PHE B 1 91 ? 15.359 -19.062 4.906 1 98.06 91 PHE B O 1
ATOM 4351 N N . LEU B 1 92 ? 13.703 -17.609 4.332 1 98.25 92 LEU B N 1
ATOM 4352 C CA . LEU B 1 92 ? 14.625 -16.609 3.807 1 98.25 92 LEU B CA 1
ATOM 4353 C C . LEU B 1 92 ? 15.531 -16.078 4.91 1 98.25 92 LEU B C 1
ATOM 4355 O O . LEU B 1 92 ? 16.734 -15.883 4.699 1 98.25 92 LEU B O 1
ATOM 4359 N N . HIS B 1 93 ? 14.938 -15.805 6.078 1 97.69 93 HIS B N 1
ATOM 4360 C CA . HIS B 1 93 ? 15.711 -15.344 7.227 1 97.69 93 HIS B CA 1
ATOM 4361 C C . HIS B 1 93 ? 16.828 -16.312 7.559 1 97.69 93 HIS B C 1
ATOM 4363 O O . HIS B 1 93 ? 17.984 -15.914 7.691 1 97.69 93 HIS B O 1
ATOM 4369 N N . ASP B 1 94 ? 16.5 -17.609 7.664 1 96.75 94 ASP B N 1
ATOM 4370 C CA . ASP B 1 94 ? 17.469 -18.641 8.008 1 96.75 94 ASP B CA 1
ATOM 4371 C C . ASP B 1 94 ? 18.516 -18.797 6.906 1 96.75 94 ASP B C 1
ATOM 4373 O O . ASP B 1 94 ? 19.719 -18.953 7.195 1 96.75 94 ASP B O 1
ATOM 4377 N N . ARG B 1 95 ? 18.094 -18.734 5.734 1 96.12 95 ARG B N 1
ATOM 4378 C CA . ARG B 1 95 ? 18.984 -18.844 4.594 1 96.12 95 ARG B CA 1
ATOM 4379 C C . ARG B 1 95 ? 20.047 -17.734 4.625 1 96.12 95 ARG B C 1
ATOM 4381 O O . ARG B 1 95 ? 21.234 -18.016 4.41 1 96.12 95 ARG B O 1
ATOM 4388 N N . TRP B 1 96 ? 19.641 -16.516 4.961 1 97.06 96 TRP B N 1
ATOM 4389 C CA . TRP B 1 96 ? 20.531 -15.367 4.816 1 97.06 96 TRP B CA 1
ATOM 4390 C C . TRP B 1 96 ? 21.25 -15.07 6.121 1 97.06 96 TRP B C 1
ATOM 4392 O O . TRP B 1 96 ? 22.141 -14.211 6.168 1 97.06 96 TRP B O 1
ATOM 4402 N N . THR B 1 97 ? 20.906 -15.797 7.242 1 95 97 THR B N 1
ATOM 4403 C CA . THR B 1 97 ? 21.578 -15.516 8.508 1 95 97 THR B CA 1
ATOM 4404 C C . THR B 1 97 ? 22.328 -16.75 9.008 1 95 97 THR B C 1
ATOM 4406 O O . THR B 1 97 ? 23.312 -16.641 9.734 1 95 97 THR B O 1
ATOM 4409 N N . LEU B 1 98 ? 21.875 -17.953 8.656 1 88.75 98 LEU B N 1
ATOM 4410 C CA . LEU B 1 98 ? 22.375 -19.141 9.32 1 88.75 98 LEU B CA 1
ATOM 4411 C C . LEU B 1 98 ? 23.062 -20.078 8.328 1 88.75 98 LEU B C 1
ATOM 4413 O O . LEU B 1 98 ? 23.969 -20.828 8.695 1 88.75 98 LEU B O 1
ATOM 4417 N N . ASP B 1 99 ? 22.641 -20.031 7.098 1 87.19 99 ASP B N 1
ATOM 4418 C CA . ASP B 1 99 ? 23.172 -20.953 6.086 1 87.19 99 ASP B CA 1
ATOM 4419 C C . ASP B 1 99 ? 24.531 -20.469 5.574 1 87.19 99 ASP B C 1
ATOM 4421 O O . ASP B 1 99 ? 24.594 -19.531 4.773 1 87.19 99 ASP B O 1
ATOM 4425 N N . ALA B 1 100 ? 25.609 -21.078 5.961 1 81.31 100 ALA B N 1
ATOM 4426 C CA . ALA B 1 100 ? 26.984 -20.625 5.711 1 81.31 100 ALA B CA 1
ATOM 4427 C C . ALA B 1 100 ? 27.203 -20.375 4.227 1 81.31 100 ALA B C 1
ATOM 4429 O O . ALA B 1 100 ? 27.844 -19.391 3.846 1 81.31 100 ALA B O 1
ATOM 4430 N N . GLY B 1 101 ? 26.672 -21.172 3.385 1 85.44 101 GLY B N 1
ATOM 4431 C CA . GLY B 1 101 ? 26.891 -21 1.957 1 85.44 101 GLY B CA 1
ATOM 4432 C C . GLY B 1 101 ? 25.969 -19.969 1.33 1 85.44 101 GLY B C 1
ATOM 4433 O O . GLY B 1 101 ? 26.203 -19.531 0.205 1 85.44 101 GLY B O 1
ATOM 4434 N N . ASN B 1 102 ? 25 -19.5 2.125 1 91.88 102 ASN B N 1
ATOM 4435 C CA . ASN B 1 102 ? 24 -18.609 1.561 1 91.88 102 ASN B CA 1
ATOM 4436 C C . ASN B 1 102 ? 23.766 -17.375 2.445 1 91.88 102 ASN B C 1
ATOM 4438 O O . ASN B 1 102 ? 22.891 -16.562 2.17 1 91.88 102 ASN B O 1
ATOM 4442 N N . ALA B 1 103 ? 24.594 -17.25 3.449 1 93.94 103 ALA B N 1
ATOM 4443 C CA . ALA B 1 103 ? 24.453 -16.094 4.316 1 93.94 103 ALA B CA 1
ATOM 4444 C C . ALA B 1 103 ? 24.734 -14.797 3.549 1 93.94 103 ALA B C 1
ATOM 4446 O O . ALA B 1 103 ? 25.75 -14.688 2.857 1 93.94 103 ALA B O 1
ATOM 4447 N N . MET B 1 104 ? 23.844 -13.898 3.676 1 96 104 MET B N 1
ATOM 4448 C CA . MET B 1 104 ? 23.953 -12.648 2.924 1 96 104 MET B CA 1
ATOM 4449 C C . MET B 1 104 ? 24.797 -11.625 3.686 1 96 104 MET B C 1
ATOM 4451 O O . MET B 1 104 ? 24.484 -11.289 4.828 1 96 104 MET B O 1
ATOM 4455 N N . VAL B 1 105 ? 25.828 -11.141 3.039 1 93.56 105 VAL B N 1
ATOM 4456 C CA . VAL B 1 105 ? 26.719 -10.148 3.645 1 93.56 105 VAL B CA 1
ATOM 4457 C C . VAL B 1 105 ? 25.938 -8.875 3.957 1 93.56 105 VAL B C 1
ATOM 4459 O O . VAL B 1 105 ? 25.312 -8.289 3.07 1 93.56 105 VAL B O 1
ATOM 4462 N N . GLY B 1 106 ? 25.969 -8.523 5.18 1 92.62 106 GLY B N 1
ATOM 4463 C CA . GLY B 1 106 ? 25.391 -7.25 5.578 1 92.62 106 GLY B CA 1
ATOM 4464 C C . GLY B 1 106 ? 23.906 -7.34 5.871 1 92.62 106 GLY B C 1
ATOM 4465 O O . GLY B 1 106 ? 23.266 -6.336 6.211 1 92.62 106 GLY B O 1
ATOM 4466 N N . PHE B 1 107 ? 23.297 -8.539 5.656 1 93.94 107 PHE B N 1
ATOM 4467 C CA . PHE B 1 107 ? 21.891 -8.703 6.012 1 93.94 107 PHE B CA 1
ATOM 4468 C C . PHE B 1 107 ? 21.719 -8.727 7.527 1 93.94 107 PHE B C 1
ATOM 4470 O O . PHE B 1 107 ? 22.438 -9.445 8.227 1 93.94 107 PHE B O 1
ATOM 4477 N N . ALA B 1 108 ? 20.859 -7.848 8.031 1 88.75 108 ALA B N 1
ATOM 4478 C CA . ALA B 1 108 ? 20.516 -7.77 9.453 1 88.75 108 ALA B CA 1
ATOM 4479 C C . ALA B 1 108 ? 19.094 -8.242 9.711 1 88.75 108 ALA B C 1
ATOM 4481 O O . ALA B 1 108 ? 18.219 -8.078 8.859 1 88.75 108 ALA B O 1
ATOM 4482 N N . ASP B 1 109 ? 18.891 -8.844 10.797 1 88.88 109 ASP B N 1
ATOM 4483 C CA . ASP B 1 109 ? 17.531 -9.234 11.141 1 88.88 109 ASP B CA 1
ATOM 4484 C C . ASP B 1 109 ? 16.703 -8.023 11.609 1 88.88 109 ASP B C 1
ATOM 4486 O O . ASP B 1 109 ? 15.508 -8.141 11.844 1 88.88 109 ASP B O 1
ATOM 4490 N N . THR B 1 110 ? 17.375 -6.918 11.766 1 90.75 110 THR B N 1
ATOM 4491 C CA . THR B 1 110 ? 16.703 -5.648 12.023 1 90.75 110 THR B CA 1
ATOM 4492 C C . THR B 1 110 ? 16.359 -4.945 10.711 1 90.75 110 THR B C 1
ATOM 4494 O O . THR B 1 110 ? 17.188 -4.863 9.805 1 90.75 110 THR B O 1
ATOM 4497 N N . TYR B 1 111 ? 15.188 -4.508 10.672 1 92.38 111 TYR B N 1
ATOM 4498 C CA . TYR B 1 111 ? 14.75 -3.787 9.484 1 92.38 111 TYR B CA 1
ATOM 4499 C C . TYR B 1 111 ? 15.359 -2.389 9.438 1 92.38 111 TYR B C 1
ATOM 4501 O O . TYR B 1 111 ? 15.289 -1.645 10.422 1 92.38 111 TYR B O 1
ATOM 4509 N N . TYR B 1 112 ? 15.945 -2.045 8.328 1 90.38 112 TYR B N 1
ATOM 4510 C CA . TYR B 1 112 ? 16.391 -0.698 7.992 1 90.38 112 TYR B CA 1
ATOM 4511 C C . TYR B 1 112 ? 15.734 -0.216 6.699 1 90.38 112 TYR B C 1
ATOM 4513 O O . TYR B 1 112 ? 15.727 -0.935 5.699 1 90.38 112 TYR B O 1
ATOM 4521 N N . GLN B 1 113 ? 15.266 0.94 6.734 1 89.12 113 GLN B N 1
ATOM 4522 C CA . GLN B 1 113 ? 14.523 1.505 5.613 1 89.12 113 GLN B CA 1
ATOM 4523 C C . GLN B 1 113 ? 15.359 1.51 4.34 1 89.12 113 GLN B C 1
ATOM 4525 O O . GLN B 1 113 ? 14.844 1.288 3.246 1 89.12 113 GLN B O 1
ATOM 4530 N N . ASN B 1 114 ? 16.625 1.797 4.453 1 90.88 114 ASN B N 1
ATOM 4531 C CA . ASN B 1 114 ? 17.469 1.929 3.27 1 90.88 114 ASN B CA 1
ATOM 4532 C C . ASN B 1 114 ? 17.938 0.569 2.764 1 90.88 114 ASN B C 1
ATOM 4534 O O . ASN B 1 114 ? 18.562 0.478 1.706 1 90.88 114 ASN B O 1
ATOM 4538 N N . GLN B 1 115 ? 17.594 -0.541 3.455 1 95.94 115 GLN B N 1
ATOM 4539 C CA . GLN B 1 115 ? 18.094 -1.858 3.064 1 95.94 115 GLN B CA 1
ATOM 4540 C C . GLN B 1 115 ? 16.969 -2.717 2.49 1 95.94 115 GLN B C 1
ATOM 4542 O O . GLN B 1 115 ? 17.219 -3.756 1.879 1 95.94 115 GLN B O 1
ATOM 4547 N N . THR B 1 116 ? 15.766 -2.271 2.723 1 96.88 116 THR B N 1
ATOM 4548 C CA . THR B 1 116 ? 14.648 -3.119 2.324 1 96.88 116 THR B CA 1
ATOM 4549 C C . THR B 1 116 ? 13.578 -2.301 1.609 1 96.88 116 THR B C 1
ATOM 4551 O O . THR B 1 116 ? 13.203 -1.221 2.07 1 96.88 116 THR B O 1
ATOM 4554 N N . TYR B 1 117 ? 13.188 -2.762 0.506 1 97 117 TYR B N 1
ATOM 4555 C CA . TYR B 1 117 ? 12.039 -2.211 -0.209 1 97 117 TYR B CA 1
ATOM 4556 C C . TYR B 1 117 ? 11.008 -3.295 -0.502 1 97 117 TYR B C 1
ATOM 4558 O O . TYR B 1 117 ? 11.359 -4.391 -0.947 1 97 117 TYR B O 1
ATOM 4566 N N . VAL B 1 118 ? 9.75 -3.029 -0.205 1 98.31 118 VAL B N 1
ATOM 4567 C CA . VAL B 1 118 ? 8.68 -3.996 -0.418 1 98.31 118 VAL B CA 1
ATOM 4568 C C . VAL B 1 118 ? 7.57 -3.363 -1.259 1 98.31 118 VAL B C 1
ATOM 4570 O O . VAL B 1 118 ? 7.145 -2.238 -0.99 1 98.31 118 VAL B O 1
ATOM 4573 N N . ARG B 1 119 ? 7.152 -4.094 -2.246 1 98.06 119 ARG B N 1
ATOM 4574 C CA . ARG B 1 119 ? 6.02 -3.699 -3.08 1 98.06 119 ARG B CA 1
ATOM 4575 C C . ARG B 1 119 ? 5.055 -4.863 -3.281 1 98.06 119 ARG B C 1
ATOM 4577 O O . ARG B 1 119 ? 5.48 -5.984 -3.566 1 98.06 119 ARG B O 1
ATOM 4584 N N . SER B 1 120 ? 3.766 -4.59 -3.094 1 98.12 120 SER B N 1
ATOM 4585 C CA . SER B 1 120 ? 2.732 -5.598 -3.305 1 98.12 120 SER B CA 1
ATOM 4586 C C . SER B 1 120 ? 1.767 -5.18 -4.406 1 98.12 120 SER B C 1
ATOM 4588 O O . SER B 1 120 ? 1.58 -3.986 -4.656 1 98.12 120 SER B O 1
ATOM 4590 N N . SER B 1 121 ? 1.243 -6.219 -5.094 1 97.19 121 SER B N 1
ATOM 4591 C CA . SER B 1 121 ? 0.026 -5.941 -5.852 1 97.19 121 SER B CA 1
ATOM 4592 C C . SER B 1 121 ? -1.1 -5.473 -4.934 1 97.19 121 SER B C 1
ATOM 4594 O O . SER B 1 121 ? -1.056 -5.695 -3.723 1 97.19 121 SER B O 1
ATOM 4596 N N . ASP B 1 122 ? -2.062 -4.801 -5.52 1 94.75 122 ASP B N 1
ATOM 4597 C CA . ASP B 1 122 ? -3.072 -4.117 -4.719 1 94.75 122 ASP B CA 1
ATOM 4598 C C . ASP B 1 122 ? -4.285 -5.016 -4.477 1 94.75 122 ASP B C 1
ATOM 4600 O O . ASP B 1 122 ? -5.398 -4.688 -4.895 1 94.75 122 ASP B O 1
ATOM 4604 N N . THR B 1 123 ? -4.133 -6.113 -3.826 1 94.94 123 THR B N 1
ATOM 4605 C CA . THR B 1 123 ? -5.188 -6.961 -3.277 1 94.94 123 THR B CA 1
ATOM 4606 C C . THR B 1 123 ? -4.93 -7.25 -1.802 1 94.94 123 THR B C 1
ATOM 4608 O O . THR B 1 123 ? -3.777 -7.34 -1.372 1 94.94 123 THR B O 1
ATOM 4611 N N . ASP B 1 124 ? -6.02 -7.449 -1.022 1 93.69 124 ASP B N 1
ATOM 4612 C CA . ASP B 1 124 ? -5.879 -7.727 0.404 1 93.69 124 ASP B CA 1
ATOM 4613 C C . ASP B 1 124 ? -4.996 -8.953 0.639 1 93.69 124 ASP B C 1
ATOM 4615 O O . ASP B 1 124 ? -4.129 -8.938 1.513 1 93.69 124 ASP B O 1
ATOM 4619 N N . ARG B 1 125 ? -5.172 -9.961 -0.147 1 95.75 125 ARG B N 1
ATOM 4620 C CA . ARG B 1 125 ? -4.469 -11.219 0.071 1 95.75 125 ARG B CA 1
ATOM 4621 C C . ARG B 1 125 ? -2.975 -11.062 -0.182 1 95.75 125 ARG B C 1
ATOM 4623 O O . ARG B 1 125 ? -2.156 -11.672 0.513 1 95.75 125 ARG B O 1
ATOM 4630 N N . THR B 1 126 ? -2.568 -10.258 -1.216 1 98 126 THR B N 1
ATOM 4631 C CA . THR B 1 126 ? -1.144 -10.094 -1.484 1 98 126 THR B CA 1
ATOM 4632 C C . THR B 1 126 ? -0.501 -9.18 -0.445 1 98 126 THR B C 1
ATOM 4634 O O . THR B 1 126 ? 0.636 -9.406 -0.027 1 98 126 THR B O 1
ATOM 4637 N N . ILE B 1 127 ? -1.205 -8.148 0.001 1 97.62 127 ILE B N 1
ATOM 4638 C CA . ILE B 1 127 ? -0.697 -7.246 1.025 1 97.62 127 ILE B CA 1
ATOM 4639 C C . ILE B 1 127 ? -0.521 -8 2.34 1 97.62 127 ILE B C 1
ATOM 4641 O O . ILE B 1 127 ? 0.536 -7.922 2.971 1 97.62 127 ILE B O 1
ATOM 4645 N N . ASN B 1 128 ? -1.529 -8.766 2.719 1 96.62 128 ASN B N 1
ATOM 4646 C CA . ASN B 1 128 ? -1.46 -9.531 3.959 1 96.62 128 ASN B CA 1
ATOM 4647 C C . ASN B 1 128 ? -0.4 -10.625 3.881 1 96.62 128 ASN B C 1
ATOM 4649 O O . ASN B 1 128 ? 0.232 -10.961 4.887 1 96.62 128 ASN B O 1
ATOM 4653 N N . SER B 1 129 ? -0.237 -11.219 2.689 1 98.44 129 SER B N 1
ATOM 4654 C CA . SER B 1 129 ? 0.835 -12.188 2.488 1 98.44 129 SER B CA 1
ATOM 4655 C C . SER B 1 129 ? 2.203 -11.555 2.719 1 98.44 129 SER B C 1
ATOM 4657 O O . SER B 1 129 ? 3.061 -12.141 3.383 1 98.44 129 SER B O 1
ATOM 4659 N N . ALA B 1 130 ? 2.381 -10.391 2.139 1 98.62 130 ALA B N 1
ATOM 4660 C CA . ALA B 1 130 ? 3.637 -9.672 2.344 1 98.62 130 ALA B CA 1
ATOM 4661 C C . ALA B 1 130 ? 3.875 -9.398 3.826 1 98.62 130 ALA B C 1
ATOM 4663 O O . ALA B 1 130 ? 4.992 -9.57 4.324 1 98.62 130 ALA B O 1
ATOM 4664 N N . GLN B 1 131 ? 2.838 -8.961 4.5 1 96.5 131 GLN B N 1
ATOM 4665 C CA . GLN B 1 131 ? 2.951 -8.695 5.93 1 96.5 131 GLN B CA 1
ATOM 4666 C C . GLN B 1 131 ? 3.396 -9.945 6.688 1 96.5 131 GLN B C 1
ATOM 4668 O O . GLN B 1 131 ? 4.281 -9.875 7.543 1 96.5 131 GLN B O 1
ATOM 4673 N N . SER B 1 132 ? 2.793 -11.094 6.375 1 97 132 SER B N 1
ATOM 4674 C CA . SER B 1 132 ? 3.113 -12.352 7.043 1 97 132 SER B CA 1
ATOM 4675 C C . SER B 1 132 ? 4.57 -12.742 6.812 1 97 132 SER B C 1
ATOM 4677 O O . SER B 1 132 ? 5.266 -13.148 7.75 1 97 132 SER B O 1
ATOM 4679 N N . LEU B 1 133 ? 4.984 -12.664 5.602 1 98.5 133 LEU B N 1
ATOM 4680 C CA . LEU B 1 133 ? 6.367 -13 5.277 1 98.5 133 LEU B CA 1
ATOM 4681 C C . LEU B 1 133 ? 7.336 -12.086 6.023 1 98.5 133 LEU B C 1
ATOM 4683 O O . LEU B 1 133 ? 8.328 -12.562 6.59 1 98.5 133 LEU B O 1
ATOM 4687 N N . LEU B 1 134 ? 7.074 -10.789 6.062 1 97.62 134 LEU B N 1
ATOM 4688 C CA . LEU B 1 134 ? 7.973 -9.797 6.637 1 97.62 134 LEU B CA 1
ATOM 4689 C C . LEU B 1 134 ? 8.078 -9.961 8.148 1 97.62 134 LEU B C 1
ATOM 4691 O O . LEU B 1 134 ? 9.125 -9.688 8.742 1 97.62 134 LEU B O 1
ATOM 4695 N N . MET B 1 135 ? 7.031 -10.469 8.781 1 94.88 135 MET B N 1
ATOM 4696 C CA . MET B 1 135 ? 7.031 -10.688 10.227 1 94.88 135 MET B CA 1
ATOM 4697 C C . MET B 1 135 ? 8.125 -11.672 10.633 1 94.88 135 MET B C 1
ATOM 4699 O O . MET B 1 135 ? 8.68 -11.57 11.719 1 94.88 135 MET B O 1
ATOM 4703 N N . SER B 1 136 ? 8.391 -12.617 9.75 1 96.5 136 SER B N 1
ATOM 4704 C CA . SER B 1 136 ? 9.383 -13.625 10.109 1 96.5 136 SER B CA 1
ATOM 4705 C C . SER B 1 136 ? 10.719 -13.359 9.414 1 96.5 136 SER B C 1
ATOM 4707 O O . SER B 1 136 ? 11.766 -13.812 9.883 1 96.5 136 SER B O 1
ATOM 4709 N N . LEU B 1 137 ? 10.703 -12.664 8.312 1 97.81 137 LEU B N 1
ATOM 4710 C CA . LEU B 1 137 ? 11.961 -12.227 7.727 1 97.81 137 LEU B CA 1
ATOM 4711 C C . LEU B 1 137 ? 12.703 -11.281 8.672 1 97.81 137 LEU B C 1
ATOM 4713 O O . LEU B 1 137 ? 13.93 -11.367 8.797 1 97.81 137 LEU B O 1
ATOM 4717 N N . TYR B 1 138 ? 11.984 -10.367 9.242 1 96.19 138 TYR B N 1
ATOM 4718 C CA . TYR B 1 138 ? 12.438 -9.469 10.289 1 96.19 138 TYR B CA 1
ATOM 4719 C C . TYR B 1 138 ? 11.695 -9.727 11.594 1 96.19 138 TYR B C 1
ATOM 4721 O O . TYR B 1 138 ? 10.742 -9.016 11.922 1 96.19 138 TYR B O 1
ATOM 4729 N N . PRO B 1 139 ? 12.227 -10.719 12.344 1 93.25 139 PRO B N 1
ATOM 4730 C CA . PRO B 1 139 ? 11.492 -11.148 13.539 1 93.25 139 PRO B CA 1
ATOM 4731 C C . PRO B 1 139 ? 11.383 -10.047 14.594 1 93.25 139 PRO B C 1
ATOM 4733 O O . PRO B 1 139 ? 12.117 -9.062 14.539 1 93.25 139 PRO B O 1
ATOM 4736 N N . PRO B 1 140 ? 10.352 -10.219 15.461 1 88.88 140 PRO B N 1
ATOM 4737 C CA . PRO B 1 140 ? 10.164 -9.234 16.531 1 88.88 140 PRO B CA 1
ATOM 4738 C C . PRO B 1 140 ? 11.445 -8.977 17.328 1 88.88 140 PRO B C 1
ATOM 4740 O O . PRO B 1 140 ? 12.242 -9.891 17.531 1 88.88 140 PRO B O 1
ATOM 4743 N N . LYS B 1 141 ? 11.633 -7.781 17.688 1 87.19 141 LYS B N 1
ATOM 4744 C CA . LYS B 1 141 ? 12.742 -7.34 18.531 1 87.19 141 LYS B CA 1
ATOM 4745 C C . LYS B 1 141 ? 12.234 -6.672 19.812 1 87.19 141 LYS B C 1
ATOM 4747 O O . LYS B 1 141 ? 11.141 -6.105 19.828 1 87.19 141 LYS B O 1
ATOM 4752 N N . PRO B 1 142 ? 13.125 -6.895 20.828 1 81.06 142 PRO B N 1
ATOM 4753 C CA . PRO B 1 142 ? 12.727 -6.105 21.984 1 81.06 142 PRO B CA 1
ATOM 4754 C C . PRO B 1 142 ? 12.414 -4.652 21.641 1 81.06 142 PRO B C 1
ATOM 4756 O O . PRO B 1 142 ? 13.016 -4.094 20.719 1 81.06 142 PRO B O 1
ATOM 4759 N N . ALA B 1 143 ? 11.492 -4.191 22.297 1 73.19 143 ALA B N 1
ATOM 4760 C CA . ALA B 1 143 ? 11.016 -2.844 22 1 73.19 143 ALA B CA 1
ATOM 4761 C C . ALA B 1 143 ? 12.18 -1.855 21.922 1 73.19 143 ALA B C 1
ATOM 4763 O O . ALA B 1 143 ? 12.984 -1.763 22.859 1 73.19 143 ALA B O 1
ATOM 4764 N N . GLN B 1 144 ? 12.297 -1.357 20.75 1 78.69 144 GLN B N 1
ATOM 4765 C CA . GLN B 1 144 ? 13.242 -0.26 20.578 1 78.69 144 GLN B CA 1
ATOM 4766 C C . GLN B 1 144 ? 12.852 0.949 21.422 1 78.69 144 GLN B C 1
ATOM 4768 O O . GLN B 1 144 ? 11.664 1.168 21.688 1 78.69 144 GLN B O 1
ATOM 4773 N N . THR B 1 145 ? 13.812 1.587 21.891 1 82.38 145 THR B N 1
ATOM 4774 C CA . THR B 1 145 ? 13.523 2.76 22.703 1 82.38 145 THR B CA 1
ATOM 4775 C C . THR B 1 145 ? 14.109 4.02 22.078 1 82.38 145 THR B C 1
ATOM 4777 O O . THR B 1 145 ? 15.008 3.934 21.234 1 82.38 145 THR B O 1
ATOM 4780 N N . LEU B 1 146 ? 13.461 5.09 22.312 1 83.31 146 LEU B N 1
ATOM 4781 C CA . LEU B 1 146 ? 13.914 6.418 21.906 1 83.31 146 LEU B CA 1
ATOM 4782 C C . LEU B 1 146 ? 13.961 7.359 23.109 1 83.31 146 LEU B C 1
ATOM 4784 O O . LEU B 1 146 ? 12.977 7.5 23.844 1 83.31 146 LEU B O 1
ATOM 4788 N N . ARG B 1 147 ? 15.141 7.891 23.312 1 81.31 147 ARG B N 1
ATOM 4789 C CA . ARG B 1 147 ? 15.289 8.875 24.375 1 81.31 147 ARG B CA 1
ATOM 4790 C C . ARG B 1 147 ? 15.047 10.289 23.859 1 81.31 147 ARG B C 1
ATOM 4792 O O . ARG B 1 147 ? 15.688 10.719 22.891 1 81.31 147 ARG B O 1
ATOM 4799 N N . LEU B 1 148 ? 14.188 10.992 24.438 1 80.62 148 LEU B N 1
ATOM 4800 C CA . LEU B 1 148 ? 13.875 12.367 24.062 1 80.62 148 LEU B CA 1
ATOM 4801 C C . LEU B 1 148 ? 14.789 13.352 24.781 1 80.62 148 LEU B C 1
ATOM 4803 O O . LEU B 1 148 ? 15.445 12.992 25.766 1 80.62 148 LEU B O 1
ATOM 4807 N N . ALA B 1 149 ? 14.859 14.531 24.25 1 73.88 149 ALA B N 1
ATOM 4808 C CA . ALA B 1 149 ? 15.719 15.57 24.797 1 73.88 149 ALA B CA 1
ATOM 4809 C C . ALA B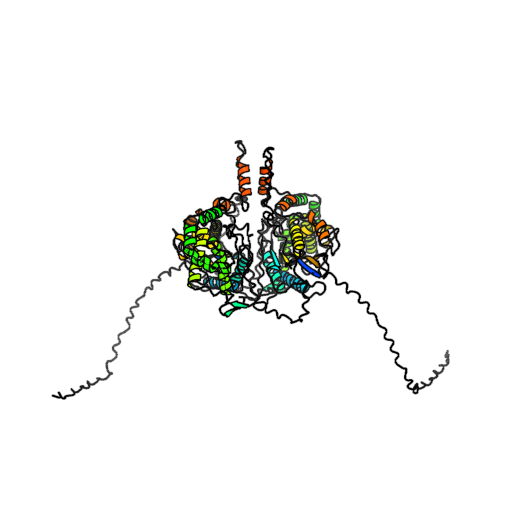 1 149 ? 15.352 15.875 26.25 1 73.88 149 ALA B C 1
ATOM 4811 O O . ALA B 1 149 ? 16.219 16.234 27.047 1 73.88 149 ALA B O 1
ATOM 4812 N N . ASN B 1 150 ? 14.094 15.711 26.547 1 77.88 150 ASN B N 1
ATOM 4813 C CA . ASN B 1 150 ? 13.648 16.031 27.906 1 77.88 150 ASN B CA 1
ATOM 4814 C C . ASN B 1 150 ? 13.945 14.898 28.875 1 77.88 150 ASN B C 1
ATOM 4816 O O . ASN B 1 150 ? 13.547 14.953 30.047 1 77.88 150 ASN B O 1
ATOM 4820 N N . GLY B 1 151 ? 14.484 13.867 28.391 1 80 151 GLY B N 1
ATOM 4821 C CA . GLY B 1 151 ? 14.914 12.773 29.25 1 80 151 GLY B CA 1
ATOM 4822 C C . GLY B 1 151 ? 13.961 11.594 29.219 1 80 151 GLY B C 1
ATOM 4823 O O . GLY B 1 151 ? 14.297 10.516 29.719 1 80 151 GLY B O 1
ATOM 4824 N N . THR B 1 152 ? 12.836 11.812 28.672 1 85.38 152 THR B N 1
ATOM 4825 C CA . THR B 1 152 ? 11.852 10.734 28.609 1 85.38 152 THR B CA 1
ATOM 4826 C C . THR B 1 152 ? 12.289 9.664 27.609 1 85.38 152 THR B C 1
ATOM 4828 O O . THR B 1 152 ? 12.797 9.977 26.531 1 85.38 152 THR B O 1
ATOM 4831 N N . THR B 1 153 ? 12.18 8.445 28.078 1 87.75 153 THR B N 1
ATOM 4832 C CA . THR B 1 153 ? 12.453 7.332 27.188 1 87.75 153 THR B CA 1
ATOM 4833 C C . THR B 1 153 ? 11.156 6.688 26.719 1 87.75 153 THR B C 1
ATOM 4835 O O . THR B 1 153 ? 10.312 6.305 27.531 1 87.75 153 THR B O 1
ATOM 4838 N N . LEU B 1 154 ? 11.039 6.637 25.453 1 88.75 154 LEU B N 1
ATOM 4839 C CA . LEU B 1 154 ? 9.852 6.047 24.844 1 88.75 154 LEU B CA 1
ATOM 4840 C C . LEU B 1 154 ? 10.172 4.68 24.25 1 88.75 154 LEU B C 1
ATOM 4842 O O . LEU B 1 154 ? 11.211 4.508 23.609 1 88.75 154 LEU B O 1
ATOM 4846 N N . ALA B 1 155 ? 9.273 3.713 24.531 1 88.5 155 ALA B N 1
ATOM 4847 C CA . ALA B 1 155 ? 9.344 2.42 23.859 1 88.5 155 ALA B CA 1
ATOM 4848 C C . ALA B 1 155 ? 8.391 2.371 22.656 1 88.5 155 ALA B C 1
ATOM 4850 O O . ALA B 1 155 ? 7.363 3.055 22.656 1 88.5 155 ALA B O 1
ATOM 4851 N N . ALA B 1 156 ? 8.766 1.596 21.609 1 87.81 156 ALA B N 1
ATOM 4852 C CA . ALA B 1 156 ? 7.832 1.384 20.5 1 87.81 156 ALA B CA 1
ATOM 4853 C C . ALA B 1 156 ? 6.516 0.796 21.016 1 87.81 156 ALA B C 1
ATOM 4855 O O . ALA B 1 156 ? 6.516 -0.067 21.891 1 87.81 156 ALA B O 1
ATOM 4856 N N . PRO B 1 157 ? 5.453 1.32 20.453 1 88.56 157 PRO B N 1
ATOM 4857 C CA . PRO B 1 157 ? 4.156 0.854 20.953 1 88.56 157 PRO B CA 1
ATOM 4858 C C . PRO B 1 157 ? 3.746 -0.492 20.375 1 88.56 157 PRO B C 1
ATOM 4860 O O . PRO B 1 157 ? 4.273 -0.902 19.328 1 88.56 157 PRO B O 1
ATOM 4863 N N . GLY B 1 158 ? 2.791 -1.11 21.125 1 84.19 158 GLY B N 1
ATOM 4864 C CA . GLY B 1 158 ? 2.186 -2.326 20.594 1 84.19 158 GLY B CA 1
ATOM 4865 C C . GLY B 1 158 ? 3.113 -3.523 20.641 1 84.19 158 GLY B C 1
ATOM 4866 O O . GLY B 1 158 ? 3.875 -3.688 21.609 1 84.19 158 GLY B O 1
ATOM 4867 N N . SER B 1 159 ? 2.953 -4.309 19.547 1 81.5 159 SER B N 1
ATOM 4868 C CA . SER B 1 159 ? 3.734 -5.539 19.484 1 81.5 159 SER B CA 1
ATOM 4869 C C . SER B 1 159 ? 5.184 -5.262 19.109 1 81.5 159 SER B C 1
ATOM 4871 O O . SER B 1 159 ? 5.52 -4.156 18.672 1 81.5 159 SER B O 1
ATOM 4873 N N . SER B 1 160 ? 5.973 -6.227 19.328 1 83.06 160 SER B N 1
ATOM 4874 C CA . SER B 1 160 ? 7.398 -6.105 19.062 1 83.06 160 SER B CA 1
ATOM 4875 C C . SER B 1 160 ? 7.695 -6.355 17.578 1 83.06 160 SER B C 1
ATOM 4877 O O . SER B 1 160 ? 8.859 -6.359 17.172 1 83.06 160 SER B O 1
ATOM 4879 N N . ASP B 1 161 ? 6.652 -6.52 16.781 1 87.31 161 ASP B N 1
ATOM 4880 C CA . ASP B 1 161 ? 6.859 -6.699 15.352 1 87.31 161 ASP B CA 1
ATOM 4881 C C . ASP B 1 161 ? 7.52 -5.469 14.734 1 87.31 161 ASP B C 1
ATOM 4883 O O . ASP B 1 161 ? 7.199 -4.336 15.102 1 87.31 161 ASP B O 1
ATOM 4887 N N . GLN B 1 162 ? 8.43 -5.695 13.906 1 90.81 162 GLN B N 1
ATOM 4888 C CA . GLN B 1 162 ? 9.062 -4.59 13.195 1 90.81 162 GLN B CA 1
ATOM 4889 C C . GLN B 1 162 ? 8.172 -4.09 12.055 1 90.81 162 GLN B C 1
ATOM 4891 O O . GLN B 1 162 ? 7.574 -4.891 11.336 1 90.81 162 GLN B O 1
ATOM 4896 N N . GLN B 1 163 ? 7.988 -2.828 11.945 1 90.69 163 GLN B N 1
ATOM 4897 C CA . GLN B 1 163 ? 7.098 -2.238 10.945 1 90.69 163 GLN B CA 1
ATOM 4898 C C . GLN B 1 163 ? 7.836 -1.996 9.633 1 90.69 163 GLN B C 1
ATOM 4900 O O . GLN B 1 163 ? 8.586 -1.028 9.508 1 90.69 163 GLN B O 1
ATOM 4905 N N . VAL B 1 164 ? 7.621 -2.859 8.695 1 94.56 164 VAL B N 1
ATOM 4906 C CA . VAL B 1 164 ? 8.172 -2.695 7.352 1 94.56 164 VAL B CA 1
ATOM 4907 C C . VAL B 1 164 ? 7.098 -2.141 6.418 1 94.56 164 VAL B C 1
ATOM 4909 O O . VAL B 1 164 ? 6.062 -2.771 6.207 1 94.56 164 VAL B O 1
ATOM 4912 N N . PRO B 1 165 ? 7.297 -0.958 5.902 1 95 165 PRO B N 1
ATOM 4913 C CA . PRO B 1 165 ? 6.273 -0.415 5.008 1 95 165 PRO B CA 1
ATOM 4914 C C . PRO B 1 165 ? 6.117 -1.23 3.725 1 95 165 PRO B C 1
ATOM 4916 O O . PRO B 1 165 ? 7.117 -1.633 3.121 1 95 165 PRO B O 1
ATOM 4919 N N . ILE B 1 166 ? 4.855 -1.496 3.338 1 97.31 166 ILE B N 1
ATOM 4920 C CA . ILE B 1 166 ? 4.531 -2.186 2.094 1 97.31 166 ILE B CA 1
ATOM 4921 C C . ILE B 1 166 ? 3.941 -1.193 1.095 1 97.31 166 ILE B C 1
ATOM 4923 O O . ILE B 1 166 ? 2.828 -0.699 1.286 1 97.31 166 ILE B O 1
ATOM 4927 N N . HIS B 1 167 ? 4.688 -0.906 0.082 1 95.94 167 HIS B N 1
ATOM 4928 C CA . HIS B 1 167 ? 4.184 -0.065 -0.998 1 95.94 167 HIS B CA 1
ATOM 4929 C C . HIS B 1 167 ? 3.283 -0.857 -1.939 1 95.94 167 HIS B C 1
ATOM 4931 O O . HIS B 1 167 ? 3.42 -2.078 -2.055 1 95.94 167 HIS B O 1
ATOM 4937 N N . VAL B 1 168 ? 2.311 -0.172 -2.523 1 95.44 168 VAL B N 1
ATOM 4938 C CA . VAL B 1 168 ? 1.309 -0.839 -3.35 1 95.44 168 VAL B CA 1
ATOM 4939 C C . VAL B 1 168 ? 1.077 -0.039 -4.629 1 95.44 168 VAL B C 1
ATOM 4941 O O . VAL B 1 168 ? 1.246 1.183 -4.645 1 95.44 168 VAL B O 1
ATOM 4944 N N . VAL B 1 169 ? 0.864 -0.711 -5.691 1 90.31 169 VAL B N 1
ATOM 4945 C CA . VAL B 1 169 ? 0.417 -0.086 -6.93 1 90.31 169 VAL B CA 1
ATOM 4946 C C . VAL B 1 169 ? -0.961 -0.622 -7.312 1 90.31 169 VAL B C 1
ATOM 4948 O O . VAL B 1 169 ? -1.199 -1.831 -7.266 1 90.31 169 VAL B O 1
ATOM 4951 N N . GLY B 1 170 ? -1.869 0.298 -7.66 1 89.69 170 GLY B N 1
ATOM 4952 C CA . GLY B 1 170 ? -3.25 -0.051 -7.957 1 89.69 170 GLY B CA 1
ATOM 4953 C C . GLY B 1 170 ? -3.377 -1.141 -9 1 89.69 170 GLY B C 1
ATOM 4954 O O . GLY B 1 170 ? -2.57 -1.213 -9.93 1 89.69 170 GLY B O 1
ATOM 4955 N N . GLN B 1 171 ? -4.426 -1.911 -8.914 1 87.06 171 GLN B N 1
ATOM 4956 C CA . GLN B 1 171 ? -4.602 -3.117 -9.719 1 87.06 171 GLN B CA 1
ATOM 4957 C C . GLN B 1 171 ? -4.574 -2.793 -11.211 1 87.06 171 GLN B C 1
ATOM 4959 O O . GLN B 1 171 ? -4 -3.543 -12 1 87.06 171 GLN B O 1
ATOM 4964 N N . ASN B 1 172 ? -5.102 -1.679 -11.586 1 84.75 172 ASN B N 1
ATOM 4965 C CA . ASN B 1 172 ? -5.223 -1.355 -13.008 1 84.75 172 ASN B CA 1
ATOM 4966 C C . ASN B 1 172 ? -4.012 -0.583 -13.508 1 84.75 172 ASN B C 1
ATOM 4968 O O . ASN B 1 172 ? -3.859 -0.376 -14.719 1 84.75 172 ASN B O 1
ATOM 4972 N N . GLU B 1 173 ? -3.133 -0.246 -12.609 1 87.81 173 GLU B N 1
ATOM 4973 C CA . GLU B 1 173 ? -1.951 0.521 -12.992 1 87.81 173 GLU B CA 1
ATOM 4974 C C . GLU B 1 173 ? -0.683 -0.318 -12.867 1 87.81 173 GLU B C 1
ATOM 4976 O O . GLU B 1 173 ? 0.373 0.062 -13.375 1 87.81 173 GLU B O 1
ATOM 4981 N N . ASP B 1 174 ? -0.789 -1.442 -12.234 1 93.56 174 ASP B N 1
ATOM 4982 C CA . ASP B 1 174 ? 0.379 -2.248 -11.891 1 93.56 174 ASP B CA 1
ATOM 4983 C C . ASP B 1 174 ? 0.866 -3.051 -13.094 1 93.56 174 ASP B C 1
ATOM 4985 O O . ASP B 1 174 ? 0.507 -4.219 -13.25 1 93.56 174 ASP B O 1
ATOM 4989 N N . ILE B 1 175 ? 1.771 -2.531 -13.875 1 94.69 175 ILE B N 1
ATOM 4990 C CA . ILE B 1 175 ? 2.279 -3.186 -15.078 1 94.69 175 ILE B CA 1
ATOM 4991 C C . ILE B 1 175 ? 3.453 -4.094 -14.711 1 94.69 175 ILE B C 1
ATOM 4993 O O . ILE B 1 175 ? 3.953 -4.84 -15.555 1 94.69 175 ILE B O 1
ATOM 4997 N N . VAL B 1 176 ? 3.871 -4.105 -13.43 1 97.56 176 VAL B N 1
ATOM 4998 C CA . VAL B 1 176 ? 5.004 -4.91 -12.992 1 97.56 176 VAL B CA 1
ATOM 4999 C C . VAL B 1 176 ? 4.508 -6.254 -12.453 1 97.56 176 VAL B C 1
ATOM 5001 O O . VAL B 1 176 ? 4.941 -7.312 -12.914 1 97.56 176 VAL B O 1
ATOM 5004 N N . LEU B 1 177 ? 3.531 -6.23 -11.516 1 98.12 177 LEU B N 1
ATOM 5005 C CA . LEU B 1 177 ? 3.094 -7.457 -10.867 1 98.12 177 LEU B CA 1
ATOM 5006 C C . LEU B 1 177 ? 1.815 -7.988 -11.508 1 98.12 177 LEU B C 1
ATOM 5008 O O . LEU B 1 177 ? 1.428 -9.133 -11.273 1 98.12 177 LEU B O 1
ATOM 5012 N N . ARG B 1 178 ? 1.152 -7.105 -12.312 1 96.88 178 ARG B N 1
ATOM 5013 C CA . ARG B 1 178 ? -0.055 -7.5 -13.031 1 96.88 178 ARG B CA 1
ATOM 5014 C C . ARG B 1 178 ? 0.035 -7.113 -14.5 1 96.88 178 ARG B C 1
ATOM 5016 O O . ARG B 1 178 ? -0.938 -6.625 -15.086 1 96.88 178 ARG B O 1
ATOM 5023 N N . GLY B 1 179 ? 1.141 -7.34 -15.094 1 96.06 179 GLY B N 1
ATOM 5024 C CA . GLY B 1 179 ? 1.381 -6.945 -16.469 1 96.06 179 GLY B CA 1
ATOM 5025 C C . GLY B 1 179 ? 0.506 -7.684 -17.469 1 96.06 179 GLY B C 1
ATOM 5026 O O . GLY B 1 179 ? 0.361 -7.254 -18.609 1 96.06 179 GLY B O 1
ATOM 5027 N N . TRP B 1 180 ? -0.14 -8.734 -17.094 1 95.25 180 TRP B N 1
ATOM 5028 C CA . TRP B 1 180 ? -0.976 -9.547 -17.969 1 95.25 180 TRP B CA 1
ATOM 5029 C C . TRP B 1 180 ? -2.371 -8.945 -18.094 1 95.25 180 TRP B C 1
ATOM 5031 O O . TRP B 1 180 ? -3.113 -9.281 -19.016 1 95.25 180 TRP B O 1
ATOM 5041 N N . PHE B 1 181 ? -2.736 -8.172 -17.109 1 94 181 PHE B N 1
ATOM 5042 C CA . PHE B 1 181 ? -4.109 -7.684 -17.062 1 94 181 PHE B CA 1
ATOM 5043 C C . PHE B 1 181 ? -4.328 -6.586 -18.094 1 94 181 PHE B C 1
ATOM 5045 O O . PHE B 1 181 ? -3.568 -5.621 -18.156 1 94 181 PHE B O 1
ATOM 5052 N N . ASN B 1 182 ? -5.316 -6.75 -18.953 1 92.06 182 ASN B N 1
ATOM 5053 C CA . ASN B 1 182 ? -5.691 -5.828 -20.016 1 92.06 182 ASN B CA 1
ATOM 5054 C C . ASN B 1 182 ? -4.586 -5.699 -21.062 1 92.06 182 ASN B C 1
ATOM 5056 O O . ASN B 1 182 ? -4.375 -4.617 -21.609 1 92.06 182 ASN B O 1
ATOM 5060 N N . CYS B 1 183 ? -3.801 -6.707 -21.188 1 94.38 183 CYS B N 1
ATOM 5061 C CA . CYS B 1 183 ? -2.836 -6.773 -22.281 1 94.38 183 CYS B CA 1
ATOM 5062 C C . CYS B 1 183 ? -3.484 -7.316 -23.547 1 94.38 183 CYS B C 1
ATOM 5064 O O . CYS B 1 183 ? -3.768 -8.508 -23.641 1 94.38 183 CYS B O 1
ATOM 5066 N N . THR B 1 184 ? -3.609 -6.441 -24.5 1 93.38 184 THR B N 1
ATOM 5067 C CA . THR B 1 184 ? -4.367 -6.754 -25.719 1 93.38 184 THR B CA 1
ATOM 5068 C C . THR B 1 184 ? -3.752 -7.941 -26.438 1 93.38 184 THR B C 1
ATOM 5070 O O . THR B 1 184 ? -4.469 -8.812 -26.938 1 93.38 184 THR B O 1
ATOM 5073 N N . LYS B 1 185 ? -2.459 -7.996 -26.531 1 95 185 LYS B N 1
ATOM 5074 C CA . LYS B 1 185 ? -1.781 -9.094 -27.219 1 95 185 LYS B CA 1
ATOM 5075 C C . LYS B 1 185 ? -2.031 -10.422 -26.5 1 95 185 LYS B C 1
ATOM 5077 O O . LYS B 1 185 ? -2.227 -11.453 -27.141 1 95 185 LYS B O 1
ATOM 5082 N N . LEU B 1 186 ? -2 -10.406 -25.219 1 95.44 186 LEU B N 1
ATOM 5083 C CA . LEU B 1 186 ? -2.281 -11.609 -24.453 1 95.44 186 LEU B CA 1
ATOM 5084 C C . LEU B 1 186 ? -3.744 -12.023 -24.594 1 95.44 186 LEU B C 1
ATOM 5086 O O . LEU B 1 186 ? -4.051 -13.211 -24.734 1 95.44 186 LEU B O 1
ATOM 5090 N N . ASP B 1 187 ? -4.605 -11.016 -24.562 1 94.19 187 ASP B N 1
ATOM 5091 C CA . ASP B 1 187 ? -6.023 -11.297 -24.734 1 94.19 187 ASP B CA 1
ATOM 5092 C C . ASP B 1 187 ? -6.289 -11.977 -26.078 1 94.19 187 ASP B C 1
ATOM 5094 O O . ASP B 1 187 ? -7.086 -12.914 -26.156 1 94.19 187 ASP B O 1
ATOM 5098 N N . LYS B 1 188 ? -5.668 -11.477 -27.094 1 94.94 188 LYS B N 1
ATOM 5099 C CA . LYS B 1 188 ? -5.809 -12.086 -28.406 1 94.94 188 LYS B CA 1
ATOM 5100 C C . LYS B 1 188 ? -5.254 -13.508 -28.422 1 94.94 188 LYS B C 1
ATOM 5102 O O . LYS B 1 188 ? -5.871 -14.414 -28.984 1 94.94 188 LYS B O 1
ATOM 5107 N N . HIS B 1 189 ? -4.121 -13.688 -27.844 1 96.44 189 HIS B N 1
ATOM 5108 C CA . HIS B 1 189 ? -3.533 -15.016 -27.734 1 96.44 189 HIS B CA 1
ATOM 5109 C C . HIS B 1 189 ? -4.492 -15.992 -27.062 1 96.44 189 HIS B C 1
ATOM 5111 O O . HIS B 1 189 ? -4.684 -17.109 -27.531 1 96.44 189 HIS B O 1
ATOM 5117 N N . VAL B 1 190 ? -5.066 -15.578 -25.984 1 96.69 190 VAL B N 1
ATOM 5118 C CA . VAL B 1 190 ? -5.977 -16.422 -25.219 1 96.69 190 VAL B CA 1
ATOM 5119 C C . VAL B 1 190 ? -7.219 -16.734 -26.062 1 96.69 190 VAL B C 1
ATOM 5121 O O . VAL B 1 190 ? -7.691 -17.859 -26.094 1 96.69 190 VAL B O 1
ATOM 5124 N N . SER B 1 191 ? -7.699 -15.711 -26.734 1 96.31 191 SER B N 1
ATOM 5125 C CA . SER B 1 191 ? -8.844 -15.906 -27.609 1 96.31 191 SER B CA 1
ATOM 5126 C C . SER B 1 191 ? -8.523 -16.891 -28.734 1 96.31 191 SER B C 1
ATOM 5128 O O . SER B 1 191 ? -9.328 -17.781 -29.031 1 96.31 191 SER B O 1
ATOM 5130 N N . ASP B 1 192 ? -7.395 -16.75 -29.328 1 97.56 192 ASP B N 1
ATOM 5131 C CA . ASP B 1 192 ? -6.957 -17.672 -30.375 1 97.56 192 ASP B CA 1
ATOM 5132 C C . ASP B 1 192 ? -6.797 -19.094 -29.844 1 97.56 192 ASP B C 1
ATOM 5134 O O . ASP B 1 192 ? -7.145 -20.062 -30.516 1 97.56 192 ASP B O 1
ATOM 5138 N N . LEU B 1 193 ? -6.242 -19.188 -28.656 1 97.44 193 LEU B N 1
ATOM 5139 C CA . LEU B 1 193 ? -6.094 -20.484 -28 1 97.44 193 LEU B CA 1
ATOM 5140 C C . LEU B 1 193 ? -7.445 -21.172 -27.844 1 97.44 193 LEU B C 1
ATOM 5142 O O . LEU B 1 193 ? -7.594 -22.344 -28.203 1 97.44 193 LEU B O 1
ATOM 5146 N N . PHE B 1 194 ? -8.422 -20.469 -27.344 1 97 194 PHE B N 1
ATOM 5147 C CA . PHE B 1 194 ? -9.742 -21.031 -27.094 1 97 194 PHE B CA 1
ATOM 5148 C C . PHE B 1 194 ? -10.414 -21.453 -28.391 1 97 194 PHE B C 1
ATOM 5150 O O . PHE B 1 194 ? -11.227 -22.375 -28.391 1 97 194 PHE B O 1
ATOM 5157 N N . ALA B 1 195 ? -10.031 -20.844 -29.469 1 97.12 195 ALA B N 1
ATOM 5158 C CA . ALA B 1 195 ? -10.648 -21.125 -30.766 1 97.12 195 ALA B CA 1
ATOM 5159 C C . ALA B 1 195 ? -9.898 -22.234 -31.5 1 97.12 195 ALA B C 1
ATOM 5161 O O . ALA B 1 195 ? -10.391 -22.766 -32.5 1 97.12 195 ALA B O 1
ATOM 5162 N N . SER B 1 196 ? -8.812 -22.641 -31.078 1 97.94 196 SER B N 1
ATOM 5163 C CA . SER B 1 196 ? -7.934 -23.562 -31.781 1 97.94 196 SER B CA 1
ATOM 5164 C C . SER B 1 196 ? -8.477 -24.984 -31.75 1 97.94 196 SER B C 1
ATOM 5166 O O . SER B 1 196 ? -9.203 -25.359 -30.828 1 97.94 196 SER B O 1
ATOM 5168 N N . ASP B 1 197 ? -8.023 -25.797 -32.719 1 97.94 197 ASP B N 1
ATOM 5169 C CA . ASP B 1 197 ? -8.398 -27.219 -32.781 1 97.94 197 ASP B CA 1
ATOM 5170 C C . ASP B 1 197 ? -7.77 -28 -31.625 1 97.94 197 ASP B C 1
ATOM 5172 O O . ASP B 1 197 ? -8.391 -28.922 -31.078 1 97.94 197 ASP B O 1
ATOM 5176 N N . ALA B 1 198 ? -6.609 -27.609 -31.297 1 97.12 198 ALA B N 1
ATOM 5177 C CA . ALA B 1 198 ? -5.926 -28.297 -30.188 1 97.12 198 ALA B CA 1
ATOM 5178 C C . ALA B 1 198 ? -6.695 -28.141 -28.891 1 97.12 198 ALA B C 1
ATOM 5180 O O . ALA B 1 198 ? -6.789 -29.078 -28.094 1 97.12 198 ALA B O 1
ATOM 5181 N N . PHE B 1 199 ? -7.191 -26.953 -28.625 1 97.44 199 PHE B N 1
ATOM 5182 C CA . PHE B 1 199 ? -7.961 -26.672 -27.422 1 97.44 199 PHE B CA 1
ATOM 5183 C C . PHE B 1 199 ? -9.258 -27.469 -27.406 1 97.44 199 PHE B C 1
ATOM 5185 O O . PHE B 1 199 ? -9.602 -28.078 -26.391 1 97.44 199 PHE B O 1
ATOM 5192 N N . LYS B 1 200 ? -9.938 -27.5 -28.484 1 97.38 200 LYS B N 1
ATOM 5193 C CA . LYS B 1 200 ? -11.188 -28.25 -28.609 1 97.38 200 LYS B CA 1
ATOM 5194 C C . LYS B 1 200 ? -10.953 -29.75 -28.453 1 97.38 200 LYS B C 1
ATOM 5196 O O . LYS B 1 200 ? -11.758 -30.438 -27.828 1 97.38 200 LYS B O 1
ATOM 5201 N N . SER B 1 201 ? -9.93 -30.172 -29.078 1 98 201 SER B N 1
ATOM 5202 C CA . SER B 1 201 ? -9.578 -31.578 -28.953 1 98 201 SER B CA 1
ATOM 5203 C C . SER B 1 201 ? -9.266 -31.953 -27.516 1 98 201 SER B C 1
ATOM 5205 O O . SER B 1 201 ? -9.688 -33 -27.031 1 98 201 SER B O 1
ATOM 5207 N N . THR B 1 202 ? -8.516 -31.109 -26.828 1 98.06 202 THR B N 1
ATOM 5208 C CA . THR B 1 202 ? -8.203 -31.359 -25.422 1 98.06 202 THR B CA 1
ATOM 5209 C C . THR B 1 202 ? -9.477 -31.406 -24.594 1 98.06 202 THR B C 1
ATOM 5211 O O . THR B 1 202 ? -9.625 -32.281 -23.719 1 98.06 202 THR B O 1
ATOM 5214 N N . GLN B 1 203 ? -10.375 -30.438 -24.781 1 97.75 203 GLN B N 1
ATOM 5215 C CA . GLN B 1 203 ? -11.648 -30.453 -24.078 1 97.75 203 GLN B CA 1
ATOM 5216 C C . GLN B 1 203 ? -12.391 -31.766 -24.312 1 97.75 203 GLN B C 1
ATOM 5218 O O . GLN B 1 203 ? -12.898 -32.375 -23.359 1 97.75 203 GLN B O 1
ATOM 5223 N N . ALA B 1 204 ? -12.43 -32.25 -25.562 1 98.06 204 ALA B N 1
ATOM 5224 C CA . ALA B 1 204 ? -13.133 -33.469 -25.906 1 98.06 204 ALA B CA 1
ATOM 5225 C C . ALA B 1 204 ? -12.5 -34.688 -25.219 1 98.06 204 ALA B C 1
ATOM 5227 O O . ALA B 1 204 ? -13.203 -35.594 -24.766 1 98.06 204 ALA B O 1
ATOM 5228 N N . GLN B 1 205 ? -11.227 -34.688 -25.141 1 98.12 205 GLN B N 1
ATOM 5229 C CA . GLN B 1 205 ? -10.484 -35.781 -24.531 1 98.12 205 GLN B CA 1
ATOM 5230 C C . GLN B 1 205 ? -10.789 -35.875 -23.047 1 98.12 205 GLN B C 1
ATOM 5232 O O . GLN B 1 205 ? -10.617 -36.938 -22.453 1 98.12 205 GLN B O 1
ATOM 5237 N N . HIS B 1 206 ? -11.211 -34.781 -22.469 1 98.06 206 HIS B N 1
ATOM 5238 C CA . HIS B 1 206 ? -11.438 -34.781 -21.016 1 98.06 206 HIS B CA 1
ATOM 5239 C C . HIS B 1 206 ? -12.914 -34.562 -20.703 1 98.06 206 HIS B C 1
ATOM 5241 O O . HIS B 1 206 ? -13.242 -34.094 -19.609 1 98.06 206 HIS B O 1
ATOM 5247 N N . GLN B 1 207 ? -13.797 -34.812 -21.594 1 97.75 207 GLN B N 1
ATOM 5248 C CA . GLN B 1 207 ? -15.219 -34.562 -21.453 1 97.75 207 GLN B CA 1
ATOM 5249 C C . GLN B 1 207 ? -15.82 -35.344 -20.312 1 97.75 207 GLN B C 1
ATOM 5251 O O . GLN B 1 207 ? -16.75 -34.906 -19.625 1 97.75 207 GLN B O 1
ATOM 5256 N N . THR B 1 208 ? -15.344 -36.531 -20.062 1 97.12 208 THR B N 1
ATOM 5257 C CA . THR B 1 208 ? -15.852 -37.375 -18.984 1 97.12 208 THR B CA 1
ATOM 5258 C C . THR B 1 208 ? -15.656 -36.688 -17.641 1 97.12 208 THR B C 1
ATOM 5260 O O . THR B 1 208 ? -16.562 -36.688 -16.797 1 97.12 208 THR B O 1
ATOM 5263 N N . LEU B 1 209 ? -14.492 -36.156 -17.438 1 97 209 LEU B N 1
ATOM 5264 C CA . LEU B 1 209 ? -14.234 -35.406 -16.203 1 97 209 LEU B CA 1
ATOM 5265 C C . LEU B 1 209 ? -15.125 -34.188 -16.094 1 97 209 LEU B C 1
ATOM 5267 O O . LEU B 1 209 ? -15.688 -33.906 -15.031 1 97 209 LEU B O 1
ATOM 5271 N N . LEU B 1 210 ? -15.25 -33.438 -17.203 1 97.62 210 LEU B N 1
ATOM 5272 C CA . LEU B 1 210 ? -16.062 -32.219 -17.219 1 97.62 210 LEU B CA 1
ATOM 5273 C C . LEU B 1 210 ? -17.516 -32.562 -16.859 1 97.62 210 LEU B C 1
ATOM 5275 O O . LEU B 1 210 ? -18.125 -31.844 -16.047 1 97.62 210 LEU B O 1
ATOM 5279 N N . ASP B 1 211 ? -17.969 -33.656 -17.344 1 96.44 211 ASP B N 1
ATOM 5280 C CA . ASP B 1 211 ? -19.328 -34.094 -17.047 1 96.44 211 ASP B CA 1
ATOM 5281 C C . ASP B 1 211 ? -19.484 -34.5 -15.586 1 96.44 211 ASP B C 1
ATOM 5283 O O . ASP B 1 211 ? -20.516 -34.25 -14.961 1 96.44 211 ASP B O 1
ATOM 5287 N N . ALA B 1 212 ? -18.516 -35.125 -15.109 1 94.19 212 ALA B N 1
ATOM 5288 C CA . ALA B 1 212 ? -18.547 -35.594 -13.727 1 94.19 212 ALA B CA 1
ATOM 5289 C C . ALA B 1 212 ? -18.562 -34.438 -12.75 1 94.19 212 ALA B C 1
ATOM 5291 O O . ALA B 1 212 ? -19.172 -34.5 -11.672 1 94.19 212 ALA B O 1
ATOM 5292 N N . LEU B 1 213 ? -17.938 -33.312 -13.109 1 94.19 213 LEU B N 1
ATOM 5293 C CA . LEU B 1 213 ? -17.812 -32.156 -12.219 1 94.19 213 LEU B CA 1
ATOM 5294 C C . LEU B 1 213 ? -19.016 -31.234 -12.359 1 94.19 213 LEU B C 1
ATOM 5296 O O . LEU B 1 213 ? -19.328 -30.484 -11.438 1 94.19 213 LEU B O 1
ATOM 5300 N N . SER B 1 214 ? -19.719 -31.297 -13.438 1 94.94 214 SER B N 1
ATOM 5301 C CA . SER B 1 214 ? -20.75 -30.359 -13.844 1 94.94 214 SER B CA 1
ATOM 5302 C C . SER B 1 214 ? -21.844 -30.25 -12.797 1 94.94 214 SER B C 1
ATOM 5304 O O . SER B 1 214 ? -22.328 -29.156 -12.5 1 94.94 214 SER B O 1
ATOM 5306 N N . PRO B 1 215 ? -22.297 -31.328 -12.141 1 91.5 215 PRO B N 1
ATOM 5307 C CA . PRO B 1 215 ? -23.391 -31.219 -11.18 1 91.5 215 PRO B CA 1
ATOM 5308 C C . PRO B 1 215 ? -23.047 -30.328 -9.992 1 91.5 215 PRO B C 1
ATOM 5310 O O . PRO B 1 215 ? -23.922 -29.656 -9.438 1 91.5 215 PRO B O 1
ATOM 5313 N N . ARG B 1 216 ? -21.828 -30.266 -9.68 1 88.12 216 ARG B N 1
ATOM 5314 C CA . ARG B 1 216 ? -21.391 -29.469 -8.539 1 88.12 216 ARG B CA 1
ATOM 5315 C C . ARG B 1 216 ? -21.547 -27.984 -8.812 1 88.12 216 ARG B C 1
ATOM 5317 O O . ARG B 1 216 ? -21.625 -27.172 -7.887 1 88.12 216 ARG B O 1
ATOM 5324 N N . PHE B 1 217 ? -21.578 -27.656 -10.055 1 91.81 217 PHE B N 1
ATOM 5325 C CA . PHE B 1 217 ? -21.594 -26.25 -10.422 1 91.81 217 PHE B CA 1
ATOM 5326 C C . PHE B 1 217 ? -22.906 -25.859 -11.094 1 91.81 217 PHE B C 1
ATOM 5328 O O . PHE B 1 217 ? -23.094 -24.703 -11.477 1 91.81 217 PHE B O 1
ATOM 5335 N N . GLY B 1 218 ? -23.812 -26.781 -11.305 1 92.75 218 GLY B N 1
ATOM 5336 C CA . GLY B 1 218 ? -25.172 -26.531 -11.766 1 92.75 218 GLY B CA 1
ATOM 5337 C C . GLY B 1 218 ? -25.234 -26.141 -13.227 1 92.75 218 GLY B C 1
ATOM 5338 O O . GLY B 1 218 ? -26.219 -25.547 -13.664 1 92.75 218 GLY B O 1
ATOM 5339 N N . ARG B 1 219 ? -24.188 -26.359 -14.031 1 94.31 219 ARG B N 1
ATOM 5340 C CA . ARG B 1 219 ? -24.141 -26.031 -15.453 1 94.31 219 ARG B CA 1
ATOM 5341 C C . ARG B 1 219 ? -23.062 -26.859 -16.156 1 94.31 219 ARG B C 1
ATOM 5343 O O . ARG B 1 219 ? -22.141 -27.375 -15.516 1 94.31 219 ARG B O 1
ATOM 5350 N N . PRO B 1 220 ? -23.281 -26.984 -17.438 1 95.38 220 PRO B N 1
ATOM 5351 C CA . PRO B 1 220 ? -22.172 -27.625 -18.172 1 95.38 220 PRO B CA 1
ATOM 5352 C C . PRO B 1 220 ? -20.875 -26.844 -18.062 1 95.38 220 PRO B C 1
ATOM 5354 O O . PRO B 1 220 ? -20.875 -25.609 -18.047 1 95.38 220 PRO B O 1
ATOM 5357 N N . LEU B 1 221 ? -19.766 -27.609 -17.984 1 96.94 221 LEU B N 1
ATOM 5358 C CA . LEU B 1 221 ? -18.453 -27.016 -17.859 1 96.94 221 LEU B CA 1
ATOM 5359 C C . LEU B 1 221 ? -17.625 -27.203 -19.141 1 96.94 221 LEU B C 1
ATOM 5361 O O . LEU B 1 221 ? -17.812 -28.203 -19.844 1 96.94 221 LEU B O 1
ATOM 5365 N N . G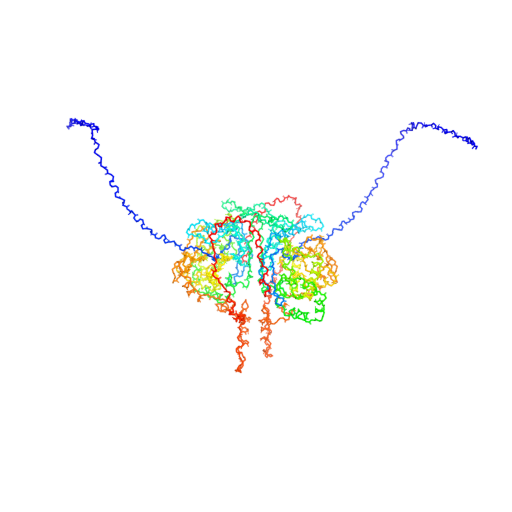LY B 1 222 ? -16.844 -26.25 -19.422 1 96.88 222 GLY B N 1
ATOM 5366 C CA . GLY B 1 222 ? -15.828 -26.375 -20.453 1 96.88 222 GLY B CA 1
ATOM 5367 C C . GLY B 1 222 ? -14.414 -26.25 -19.906 1 96.88 222 GLY B C 1
ATOM 5368 O O . GLY B 1 222 ? -14.219 -26 -18.719 1 96.88 222 GLY B O 1
ATOM 5369 N N . LEU B 1 223 ? -13.461 -26.484 -20.891 1 97.5 223 LEU B N 1
ATOM 5370 C CA . LEU B 1 223 ? -12.055 -26.375 -20.516 1 97.5 223 LEU B CA 1
ATOM 5371 C C . LEU B 1 223 ? -11.734 -24.969 -20.016 1 97.5 223 LEU B C 1
ATOM 5373 O O . LEU B 1 223 ? -10.914 -24.797 -19.109 1 97.5 223 LEU B O 1
ATOM 5377 N N . VAL B 1 224 ? -12.445 -23.906 -20.5 1 96.5 224 VAL B N 1
ATOM 5378 C CA . VAL B 1 224 ? -12.227 -22.5 -20.141 1 96.5 224 VAL B CA 1
ATOM 5379 C C . VAL B 1 224 ? -12.547 -22.297 -18.656 1 96.5 224 VAL B C 1
ATOM 5381 O O . VAL B 1 224 ? -12.055 -21.359 -18.031 1 96.5 224 VAL B O 1
ATOM 5384 N N . ASP B 1 225 ? -13.297 -23.203 -18.078 1 96.31 225 ASP B N 1
ATOM 5385 C CA . ASP B 1 225 ? -13.797 -23.047 -16.719 1 96.31 225 ASP B CA 1
ATOM 5386 C C . ASP B 1 225 ? -12.844 -23.672 -15.703 1 96.31 225 ASP B C 1
ATOM 5388 O O . ASP B 1 225 ? -13.031 -23.531 -14.5 1 96.31 225 ASP B O 1
ATOM 5392 N N . MET B 1 226 ? -11.836 -24.281 -16.125 1 96.56 226 MET B N 1
ATOM 5393 C CA . MET B 1 226 ? -11.109 -25.219 -15.266 1 96.56 226 MET B CA 1
ATOM 5394 C C . MET B 1 226 ? -10.336 -24.469 -14.18 1 96.56 226 MET B C 1
ATOM 5396 O O . MET B 1 226 ? -10.133 -25 -13.086 1 96.56 226 MET B O 1
ATOM 5400 N N . TRP B 1 227 ? -9.867 -23.281 -14.469 1 96.25 227 TRP B N 1
ATOM 5401 C CA . TRP B 1 227 ? -9.211 -22.562 -13.391 1 96.25 227 TRP B CA 1
ATOM 5402 C C . TRP B 1 227 ?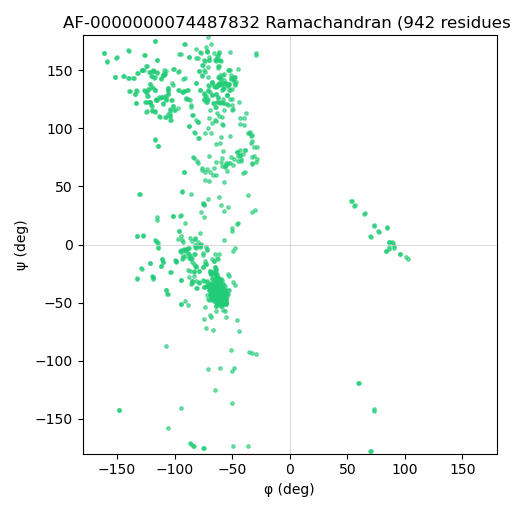 -10.172 -22.297 -12.242 1 96.25 227 TRP B C 1
ATOM 5404 O O . TRP B 1 227 ? -9.844 -22.547 -11.078 1 96.25 227 TRP B O 1
ATOM 5414 N N . ASN B 1 228 ? -11.352 -21.812 -12.523 1 96 228 ASN B N 1
ATOM 5415 C CA . ASN B 1 228 ? -12.352 -21.531 -11.5 1 96 228 ASN B CA 1
ATOM 5416 C C . ASN B 1 228 ? -12.781 -22.797 -10.766 1 96 228 ASN B C 1
ATOM 5418 O O . ASN B 1 228 ? -12.953 -22.781 -9.539 1 96 228 ASN B O 1
ATOM 5422 N N . VAL B 1 229 ? -12.945 -23.844 -11.547 1 94.75 229 VAL B N 1
ATOM 5423 C CA . VAL B 1 229 ? -13.336 -25.125 -10.969 1 94.75 229 VAL B CA 1
ATOM 5424 C C . VAL B 1 229 ? -12.25 -25.609 -10.016 1 94.75 229 VAL B C 1
ATOM 5426 O O . VAL B 1 229 ? -12.531 -25.969 -8.875 1 94.75 229 VAL B O 1
ATOM 5429 N N . PHE B 1 230 ? -11.094 -25.625 -10.477 1 95.5 230 PHE B N 1
ATOM 5430 C CA . PHE B 1 230 ? -9.961 -26.062 -9.68 1 95.5 230 PHE B CA 1
ATOM 5431 C C . PHE B 1 230 ? -9.828 -25.234 -8.414 1 95.5 230 PHE B C 1
ATOM 5433 O O . PHE B 1 230 ? -9.656 -25.766 -7.316 1 95.5 230 PHE B O 1
ATOM 5440 N N . ASP B 1 231 ? -9.812 -23.922 -8.57 1 95 231 ASP B N 1
ATOM 5441 C CA . ASP B 1 231 ? -9.633 -23.016 -7.434 1 95 231 ASP B CA 1
ATOM 5442 C C . ASP B 1 231 ? -10.688 -23.281 -6.359 1 95 231 ASP B C 1
ATOM 5444 O O . ASP B 1 231 ? -10.367 -23.375 -5.172 1 95 231 ASP B O 1
ATOM 5448 N N . TYR B 1 232 ? -11.906 -23.391 -6.789 1 92.5 232 TYR B N 1
ATOM 5449 C CA . TYR B 1 232 ? -13.008 -23.641 -5.867 1 92.5 232 TYR B CA 1
ATOM 5450 C C . TYR B 1 232 ? -12.828 -24.953 -5.133 1 92.5 232 TYR B C 1
ATOM 5452 O O . TYR B 1 232 ? -12.906 -25.016 -3.904 1 92.5 232 TYR B O 1
ATOM 5460 N N . LEU B 1 233 ? -12.562 -25.969 -5.891 1 91.19 233 LEU B N 1
ATOM 5461 C CA . LEU B 1 233 ? -12.445 -27.312 -5.301 1 91.19 233 LEU B CA 1
ATOM 5462 C C . LEU B 1 233 ? -11.195 -27.406 -4.426 1 91.19 233 LEU B C 1
ATOM 5464 O O . LEU B 1 233 ? -11.219 -28.078 -3.389 1 91.19 233 LEU B O 1
ATOM 5468 N N . ASN B 1 234 ? -10.117 -26.844 -4.887 1 90.06 234 ASN B N 1
ATOM 5469 C CA . ASN B 1 234 ? -8.891 -26.828 -4.098 1 90.06 234 ASN B CA 1
ATOM 5470 C C . ASN B 1 234 ? -9.102 -26.172 -2.738 1 90.06 234 ASN B C 1
ATOM 5472 O O . ASN B 1 234 ? -8.578 -26.641 -1.727 1 90.06 234 ASN B O 1
ATOM 5476 N N . THR B 1 235 ? -9.828 -25.094 -2.711 1 87.56 235 THR B N 1
ATOM 5477 C CA . THR B 1 235 ? -10.141 -24.391 -1.466 1 87.56 235 THR B CA 1
ATOM 5478 C C . THR B 1 235 ? -11.062 -25.25 -0.592 1 87.56 235 THR B C 1
ATOM 5480 O O . THR B 1 235 ? -10.82 -25.406 0.605 1 87.56 235 THR B O 1
ATOM 5483 N N . GLN B 1 236 ? -12.055 -25.812 -1.242 1 83.56 236 GLN B N 1
ATOM 5484 C CA . GLN B 1 236 ? -13.016 -26.609 -0.496 1 83.56 236 GLN B CA 1
ATOM 5485 C C . GLN B 1 236 ? -12.359 -27.844 0.11 1 83.56 236 GLN B C 1
ATOM 5487 O O . GLN B 1 236 ? -12.664 -28.234 1.238 1 83.56 236 GLN B O 1
ATOM 5492 N N . ARG B 1 237 ? -11.5 -28.406 -0.619 1 81.69 237 ARG B N 1
ATOM 5493 C CA . ARG B 1 237 ? -10.828 -29.609 -0.158 1 81.69 237 ARG B CA 1
ATOM 5494 C C . ARG B 1 237 ? -9.992 -29.328 1.086 1 81.69 237 ARG B C 1
ATOM 5496 O O . ARG B 1 237 ? -9.812 -30.203 1.934 1 81.69 237 ARG B O 1
ATOM 5503 N N . SER B 1 238 ? -9.531 -28.172 1.235 1 79.81 238 SER B N 1
ATOM 5504 C CA . SER B 1 238 ? -8.688 -27.797 2.367 1 79.81 238 SER B CA 1
ATOM 5505 C C . SER B 1 238 ? -9.523 -27.562 3.623 1 79.81 238 SER B C 1
ATOM 5507 O O . SER B 1 238 ? -9.047 -27.781 4.738 1 79.81 238 SER B O 1
ATOM 5509 N N . TYR B 1 239 ? -10.805 -27.266 3.391 1 79.75 239 TYR B N 1
ATOM 5510 C CA . TYR B 1 239 ? -11.523 -26.766 4.559 1 79.75 239 TYR B CA 1
ATOM 5511 C C . TYR B 1 239 ? -12.82 -27.531 4.773 1 79.75 239 TYR B C 1
ATOM 5513 O O . TYR B 1 239 ? -13.43 -27.453 5.844 1 79.75 239 TYR B O 1
ATOM 5521 N N . ASN B 1 240 ? -13.242 -28.141 3.746 1 72.38 240 ASN B N 1
ATOM 5522 C CA . ASN B 1 240 ? -14.523 -28.828 3.793 1 72.38 240 ASN B CA 1
ATOM 5523 C C . ASN B 1 240 ? -14.359 -30.328 3.525 1 72.38 240 ASN B C 1
ATOM 5525 O O . ASN B 1 240 ? -14.125 -30.734 2.387 1 72.38 240 ASN B O 1
ATOM 5529 N N . ALA B 1 241 ? -14.625 -31.125 4.426 1 68.81 241 ALA B N 1
ATOM 5530 C CA . ALA B 1 241 ? -14.422 -32.562 4.332 1 68.81 241 ALA B CA 1
ATOM 5531 C C . ALA B 1 241 ? -15.383 -33.188 3.322 1 68.81 241 ALA B C 1
ATOM 5533 O O . ALA B 1 241 ? -15.07 -34.219 2.715 1 68.81 241 ALA B O 1
ATOM 5534 N N . SER B 1 242 ? -16.453 -32.531 3.109 1 67.88 242 SER B N 1
ATOM 5535 C CA . SER B 1 242 ? -17.469 -33.094 2.217 1 67.88 242 SER B CA 1
ATOM 5536 C C . SER B 1 242 ? -17.031 -33 0.759 1 67.88 242 SER B C 1
ATOM 5538 O O . SER B 1 242 ? -17.594 -33.688 -0.11 1 67.88 242 SER B O 1
ATOM 5540 N N . PHE B 1 243 ? -16.109 -32.219 0.531 1 67.19 243 PHE B N 1
ATOM 5541 C CA . PHE B 1 243 ? -15.648 -32.031 -0.84 1 67.19 243 PHE B CA 1
ATOM 5542 C C . PHE B 1 243 ? -14.477 -32.938 -1.157 1 67.19 243 PHE B C 1
ATOM 5544 O O . PHE B 1 243 ? -13.812 -32.781 -2.184 1 67.19 243 PHE B O 1
ATOM 5551 N N . GLN B 1 244 ? -14.477 -33.906 -0.462 1 65.94 244 GLN B N 1
ATOM 5552 C CA . GLN B 1 244 ? -13.414 -34.875 -0.717 1 65.94 244 GLN B CA 1
ATOM 5553 C C . GLN B 1 244 ? -13.93 -36.062 -1.535 1 65.94 244 GLN B C 1
ATOM 5555 O O . GLN B 1 244 ? -13.297 -37.125 -1.565 1 65.94 244 GLN B O 1
ATOM 5560 N N . ASP B 1 245 ? -14.914 -35.781 -2.197 1 75.44 245 ASP B N 1
ATOM 5561 C CA . ASP B 1 245 ? -15.539 -36.875 -2.898 1 75.44 245 ASP B CA 1
ATOM 5562 C C . ASP B 1 245 ? -14.914 -37.094 -4.277 1 75.44 245 ASP B C 1
ATOM 5564 O O . ASP B 1 245 ? -15.227 -38.062 -4.973 1 75.44 245 ASP B O 1
ATOM 5568 N N . LEU B 1 246 ? -14.07 -36.188 -4.629 1 83.69 246 LEU B N 1
ATOM 5569 C CA . LEU B 1 246 ? -13.359 -36.469 -5.867 1 83.69 246 LEU B CA 1
ATOM 5570 C C . LEU B 1 246 ? -12.352 -37.594 -5.68 1 83.69 246 LEU B C 1
ATOM 5572 O O . LEU B 1 246 ? -11.656 -37.656 -4.66 1 83.69 246 LEU B O 1
ATOM 5576 N N . THR B 1 247 ? -12.359 -38.438 -6.68 1 87 247 THR B N 1
ATOM 5577 C CA . THR B 1 247 ? -11.352 -39.5 -6.625 1 87 247 THR B CA 1
ATOM 5578 C C . THR B 1 247 ? -9.961 -38.938 -6.848 1 87 247 THR B C 1
ATOM 5580 O O . THR B 1 247 ? -9.812 -37.812 -7.375 1 87 247 THR B O 1
ATOM 5583 N N . ALA B 1 248 ? -9.023 -39.688 -6.41 1 89.12 248 ALA B N 1
ATOM 5584 C CA . ALA B 1 248 ? -7.629 -39.281 -6.617 1 89.12 248 ALA B CA 1
ATOM 5585 C C . ALA B 1 248 ? -7.336 -39.094 -8.102 1 89.12 248 ALA B C 1
ATOM 5587 O O . ALA B 1 248 ? -6.617 -38.156 -8.484 1 89.12 248 ALA B O 1
ATOM 5588 N N . ASP B 1 249 ? -7.926 -39.938 -8.898 1 93.06 249 ASP B N 1
ATOM 5589 C CA . ASP B 1 249 ? -7.711 -39.844 -10.344 1 93.06 249 ASP B CA 1
ATOM 5590 C C . ASP B 1 249 ? -8.344 -38.594 -10.922 1 93.06 249 ASP B C 1
ATOM 5592 O O . ASP B 1 249 ? -7.742 -37.938 -11.773 1 93.06 249 ASP B O 1
ATOM 5596 N N . GLN B 1 250 ? -9.492 -38.281 -10.453 1 93.12 250 GLN B N 1
ATOM 5597 C CA . GLN B 1 250 ? -10.172 -37.094 -10.93 1 93.12 250 GLN B CA 1
ATOM 5598 C C . GLN B 1 250 ? -9.391 -35.844 -10.531 1 93.12 250 GLN B C 1
ATOM 5600 O O . GLN B 1 250 ? -9.273 -34.906 -11.32 1 93.12 250 GLN B O 1
ATOM 5605 N N . TRP B 1 251 ? -8.891 -35.906 -9.367 1 93.44 251 TRP B N 1
ATOM 5606 C CA . TRP B 1 251 ? -8.117 -34.75 -8.898 1 93.44 251 TRP B CA 1
ATOM 5607 C C . TRP B 1 251 ? -6.84 -34.594 -9.711 1 93.44 251 TRP B C 1
ATOM 5609 O O . TRP B 1 251 ? -6.488 -33.469 -10.102 1 93.44 251 TRP B O 1
ATOM 5619 N N . THR B 1 252 ? -6.16 -35.688 -9.938 1 95.44 252 THR B N 1
ATOM 5620 C CA . THR B 1 252 ? -4.941 -35.656 -10.742 1 95.44 252 THR B CA 1
ATOM 5621 C C . THR B 1 252 ? -5.227 -35.125 -12.141 1 95.44 252 THR B C 1
ATOM 5623 O O . THR B 1 252 ? -4.484 -34.312 -12.664 1 95.44 252 THR B O 1
ATOM 5626 N N . GLU B 1 253 ? -6.254 -35.594 -12.711 1 96.69 253 GLU B N 1
ATOM 5627 C CA . GLU B 1 253 ? -6.637 -35.156 -14.047 1 96.69 253 GLU B CA 1
ATOM 5628 C C . GLU B 1 253 ? -7.012 -33.656 -14.07 1 96.69 253 GLU B C 1
ATOM 5630 O O . GLU B 1 253 ? -6.613 -32.938 -14.977 1 96.69 253 GLU B O 1
ATOM 5635 N N . LEU B 1 254 ? -7.781 -33.25 -13.078 1 96.81 254 LEU B N 1
ATOM 5636 C CA . LEU B 1 254 ? -8.164 -31.828 -12.977 1 96.81 254 LEU B CA 1
ATOM 5637 C C . LEU B 1 254 ? -6.934 -30.953 -12.828 1 96.81 254 LEU B C 1
ATOM 5639 O O . LEU B 1 254 ? -6.832 -29.906 -13.477 1 96.81 254 LEU B O 1
ATOM 5643 N N . THR B 1 255 ? -6.039 -31.375 -11.992 1 96.62 255 THR B N 1
ATOM 5644 C CA . THR B 1 255 ? -4.816 -30.625 -11.75 1 96.62 255 THR B CA 1
ATOM 5645 C C . THR B 1 255 ? -3.979 -30.516 -13.023 1 96.62 255 THR B C 1
ATOM 5647 O O . THR B 1 255 ? -3.459 -29.453 -13.344 1 96.62 255 THR B O 1
ATOM 5650 N N . ALA B 1 256 ? -3.863 -31.594 -13.734 1 96.75 256 ALA B N 1
ATOM 5651 C CA . ALA B 1 256 ? -3.131 -31.594 -15 1 96.75 256 ALA B CA 1
ATOM 5652 C C . ALA B 1 256 ? -3.785 -30.656 -16 1 96.75 256 ALA B C 1
ATOM 5654 O O . ALA B 1 256 ? -3.094 -29.922 -16.734 1 96.75 256 ALA B O 1
ATOM 5655 N N . LEU B 1 257 ? -5.062 -30.672 -16.031 1 97.75 257 LEU B N 1
ATOM 5656 C CA . LEU B 1 257 ? -5.82 -29.875 -17 1 97.75 257 LEU B CA 1
ATOM 5657 C C . LEU B 1 257 ? -5.688 -28.391 -16.703 1 97.75 257 LEU B C 1
ATOM 5659 O O . LEU B 1 257 ? -5.535 -27.578 -17.625 1 97.75 257 LEU B O 1
ATOM 5663 N N . VAL B 1 258 ? -5.793 -28 -15.461 1 97.94 258 VAL B N 1
ATOM 5664 C CA . VAL B 1 258 ? -5.688 -26.594 -15.133 1 97.94 258 VAL B CA 1
ATOM 5665 C C . VAL B 1 258 ? -4.254 -26.109 -15.352 1 97.94 258 VAL B C 1
ATOM 5667 O O . VAL B 1 258 ? -4.031 -24.969 -15.766 1 97.94 258 VAL B O 1
ATOM 5670 N N . ASN B 1 259 ? -3.281 -26.953 -15.07 1 97.94 259 ASN B N 1
ATOM 5671 C CA . ASN B 1 259 ? -1.895 -26.594 -15.359 1 97.94 259 ASN B CA 1
ATOM 5672 C C . ASN B 1 259 ? -1.673 -26.375 -16.844 1 97.94 259 ASN B C 1
ATOM 5674 O O . ASN B 1 259 ? -1.028 -25.406 -17.25 1 97.94 259 ASN B O 1
ATOM 5678 N N . TYR B 1 260 ? -2.201 -27.266 -17.641 1 96.94 260 TYR B N 1
ATOM 5679 C CA . TYR B 1 260 ? -2.148 -27.109 -19.094 1 96.94 260 TYR B CA 1
ATOM 5680 C C . TYR B 1 260 ? -2.781 -25.781 -19.516 1 96.94 260 TYR B C 1
ATOM 5682 O O . TYR B 1 260 ? -2.191 -25.031 -20.281 1 96.94 260 TYR B O 1
ATOM 5690 N N . LEU B 1 261 ? -3.918 -25.531 -19.031 1 97.94 261 LEU B N 1
ATOM 5691 C CA . LEU B 1 261 ? -4.676 -24.344 -19.406 1 97.94 261 LEU B CA 1
ATOM 5692 C C . LEU B 1 261 ? -3.904 -23.078 -19.062 1 97.94 261 LEU B C 1
ATOM 5694 O O . LEU B 1 261 ? -3.721 -22.203 -19.906 1 97.94 261 LEU B O 1
ATOM 5698 N N . GLU B 1 262 ? -3.473 -22.984 -17.828 1 97.62 262 GLU B N 1
ATOM 5699 C CA . GLU B 1 262 ? -2.807 -21.766 -17.359 1 97.62 262 GLU B CA 1
ATOM 5700 C C . GLU B 1 262 ? -1.441 -21.594 -18.016 1 97.62 262 GLU B C 1
ATOM 5702 O O . GLU B 1 262 ? -1.023 -20.469 -18.312 1 97.62 262 GLU B O 1
ATOM 5707 N N . TYR B 1 263 ? -0.785 -22.688 -18.266 1 97.94 263 TYR B N 1
ATOM 5708 C CA . TYR B 1 263 ? 0.475 -22.625 -19 1 97.94 263 TYR B CA 1
ATOM 5709 C C . TYR B 1 263 ? 0.258 -22.109 -20.422 1 97.94 263 TYR B C 1
ATOM 5711 O O . TYR B 1 263 ? 0.948 -21.188 -20.859 1 97.94 263 TYR B O 1
ATOM 5719 N N . GLU B 1 264 ? -0.69 -22.703 -21.125 1 97.69 264 GLU B N 1
ATOM 5720 C CA . GLU B 1 264 ? -0.935 -22.312 -22.516 1 97.69 264 GLU B CA 1
ATOM 5721 C C . GLU B 1 264 ? -1.39 -20.859 -22.609 1 97.69 264 GLU B C 1
ATOM 5723 O O . GLU B 1 264 ? -1.067 -20.156 -23.578 1 97.69 264 GLU B O 1
ATOM 5728 N N . LYS B 1 265 ? -2.086 -20.422 -21.609 1 97.38 265 LYS B N 1
ATOM 5729 C CA . LYS B 1 265 ? -2.562 -19.031 -21.609 1 97.38 265 LYS B CA 1
ATOM 5730 C C . LYS B 1 265 ? -1.402 -18.062 -21.469 1 97.38 265 LYS B C 1
ATOM 5732 O O . LYS B 1 265 ? -1.385 -17.016 -22.141 1 97.38 265 LYS B O 1
ATOM 5737 N N . PHE B 1 266 ? -0.408 -18.359 -20.625 1 97.69 266 PHE B N 1
ATOM 5738 C CA . PHE B 1 266 ? 0.514 -17.312 -20.203 1 97.69 266 PHE B CA 1
ATOM 5739 C C . PHE B 1 266 ? 1.925 -17.594 -20.703 1 97.69 266 PHE B C 1
ATOM 5741 O O . PHE B 1 266 ? 2.832 -16.781 -20.516 1 97.69 266 PHE B O 1
ATOM 5748 N N . LYS B 1 267 ? 2.16 -18.641 -21.438 1 96.69 267 LYS B N 1
ATOM 5749 C CA . LYS B 1 267 ? 3.486 -19.078 -21.859 1 96.69 267 LYS B CA 1
ATOM 5750 C C . LYS B 1 267 ? 4.137 -18.031 -22.766 1 96.69 267 LYS B C 1
ATOM 5752 O O . LYS B 1 267 ? 5.363 -17.922 -22.812 1 96.69 267 LYS B O 1
ATOM 5757 N N . PRO B 1 268 ? 3.367 -17.141 -23.531 1 97.31 268 PRO B N 1
ATOM 5758 C CA . PRO B 1 268 ? 4.059 -16.109 -24.297 1 97.31 268 PRO B CA 1
ATOM 5759 C C . PRO B 1 268 ? 4.844 -15.141 -23.406 1 97.31 268 PRO B C 1
ATOM 5761 O O . PRO B 1 268 ? 5.824 -14.539 -23.859 1 97.31 268 PRO B O 1
ATOM 5764 N N . GLY B 1 269 ? 4.371 -14.93 -22.219 1 98.19 269 GLY B N 1
ATOM 5765 C CA . GLY B 1 269 ? 5.16 -14.25 -21.203 1 98.19 269 GLY B CA 1
ATOM 5766 C C . GLY B 1 269 ? 5.07 -12.742 -21.297 1 98.19 269 GLY B C 1
ATOM 5767 O O . GLY B 1 269 ? 5.836 -12.031 -20.641 1 98.19 269 GLY B O 1
ATOM 5768 N N . TYR B 1 270 ? 4.137 -12.156 -22.016 1 96.88 270 TYR B N 1
ATOM 5769 C CA . TYR B 1 270 ? 4.016 -10.711 -22.219 1 96.88 270 TYR B CA 1
ATOM 5770 C C . TYR B 1 270 ? 3.877 -9.992 -20.891 1 96.88 270 TYR B C 1
ATOM 5772 O O . TYR B 1 270 ? 4.402 -8.883 -20.719 1 96.88 270 TYR B O 1
ATOM 5780 N N . GLY B 1 271 ? 3.232 -10.633 -19.984 1 96.94 271 GLY B N 1
ATOM 5781 C CA . GLY B 1 271 ? 2.85 -9.992 -18.734 1 96.94 271 GLY B CA 1
ATOM 5782 C C . GLY B 1 271 ? 3.996 -9.875 -17.75 1 96.94 271 GLY B C 1
ATOM 5783 O O . GLY B 1 271 ? 3.836 -9.305 -16.672 1 96.94 271 GLY B O 1
ATOM 5784 N N . ALA B 1 272 ? 5.215 -10.383 -18.078 1 98.56 272 ALA B N 1
ATOM 5785 C CA . ALA B 1 272 ? 6.309 -10.383 -17.109 1 98.56 272 ALA B CA 1
ATOM 5786 C C . ALA B 1 272 ? 7.465 -9.508 -17.594 1 98.56 272 ALA B C 1
ATOM 5788 O O . ALA B 1 272 ? 8.5 -9.414 -16.938 1 98.56 272 ALA B O 1
ATOM 5789 N N . ALA B 1 273 ? 7.32 -8.828 -18.766 1 98.62 273 ALA B N 1
ATOM 5790 C CA . ALA B 1 273 ? 8.414 -8.031 -19.312 1 98.62 273 ALA B CA 1
ATOM 5791 C C . ALA B 1 273 ? 8.789 -6.883 -18.375 1 98.62 273 ALA B C 1
ATOM 5793 O O . ALA B 1 273 ? 9.969 -6.605 -18.172 1 98.62 273 ALA B O 1
ATOM 5794 N N . ASN B 1 274 ? 7.809 -6.211 -17.875 1 98.5 274 ASN B N 1
ATOM 5795 C CA . ASN B 1 274 ? 8.078 -5.098 -16.969 1 98.5 274 ASN B CA 1
ATOM 5796 C C . ASN B 1 274 ? 8.617 -5.586 -15.625 1 98.5 274 ASN B C 1
ATOM 5798 O O . ASN B 1 274 ? 9.43 -4.91 -15 1 98.5 274 ASN B O 1
ATOM 5802 N N . PHE B 1 275 ? 8.117 -6.738 -15.164 1 98.75 275 PHE B N 1
ATOM 5803 C CA . PHE B 1 275 ? 8.672 -7.32 -13.953 1 98.75 275 PHE B CA 1
ATOM 5804 C C . PHE B 1 275 ? 10.164 -7.598 -14.117 1 98.75 275 PHE B C 1
ATOM 5806 O O . PHE B 1 275 ? 10.961 -7.254 -13.25 1 98.75 275 PHE B O 1
ATOM 5813 N N . LEU B 1 276 ? 10.492 -8.188 -15.211 1 98.88 276 LEU B N 1
ATOM 5814 C CA . LEU B 1 276 ? 11.891 -8.484 -15.508 1 98.88 276 LEU B CA 1
ATOM 5815 C C . LEU B 1 276 ? 12.719 -7.211 -15.531 1 98.88 276 LEU B C 1
ATOM 5817 O O . LEU B 1 276 ? 13.852 -7.191 -15.039 1 98.88 276 LEU B O 1
ATOM 5821 N N . ALA B 1 277 ? 12.195 -6.156 -16.094 1 98.69 277 ALA B N 1
ATOM 5822 C CA . ALA B 1 277 ? 12.891 -4.875 -16.125 1 98.69 277 ALA B CA 1
ATOM 5823 C C . ALA B 1 277 ? 13.195 -4.391 -14.703 1 98.69 277 ALA B C 1
ATOM 5825 O O . ALA B 1 277 ? 14.289 -3.881 -14.438 1 98.69 277 ALA B O 1
ATOM 5826 N N . GLU B 1 278 ? 12.203 -4.539 -13.805 1 98.44 278 GLU B N 1
ATOM 5827 C CA . GLU B 1 278 ? 12.398 -4.113 -12.422 1 98.44 278 GLU B CA 1
ATOM 5828 C C . GLU B 1 278 ? 13.461 -4.953 -11.727 1 98.44 278 GLU B C 1
ATOM 5830 O O . GLU B 1 278 ? 14.242 -4.434 -10.922 1 98.44 278 GLU B O 1
ATOM 5835 N N . VAL B 1 279 ? 13.484 -6.234 -12.016 1 98.75 279 VAL B N 1
ATOM 5836 C CA . VAL B 1 279 ? 14.492 -7.121 -11.445 1 98.75 279 VAL B CA 1
ATOM 5837 C C . VAL B 1 279 ? 15.883 -6.672 -11.875 1 98.75 279 VAL B C 1
ATOM 5839 O O . VAL B 1 279 ? 16.781 -6.523 -11.039 1 98.75 279 VAL B O 1
ATOM 5842 N N . ILE B 1 280 ? 16.047 -6.422 -13.172 1 98.69 280 ILE B N 1
ATOM 5843 C CA . ILE B 1 280 ? 17.344 -6 -13.711 1 98.69 280 ILE B CA 1
ATOM 5844 C C . ILE B 1 280 ? 17.766 -4.684 -13.07 1 98.69 280 ILE B C 1
ATOM 5846 O O . ILE B 1 280 ? 18.906 -4.535 -12.641 1 98.69 280 ILE B O 1
ATOM 5850 N N . LYS B 1 281 ? 16.812 -3.801 -13 1 98.44 281 LYS B N 1
ATOM 5851 C CA . LYS B 1 281 ? 17.062 -2.488 -12.414 1 98.44 281 LYS B CA 1
ATOM 5852 C C . LYS B 1 281 ? 17.547 -2.615 -10.977 1 98.44 281 LYS B C 1
ATOM 5854 O O . LYS B 1 281 ? 18.547 -1.994 -10.586 1 98.44 281 LYS B O 1
ATOM 5859 N N . GLU B 1 282 ? 16.906 -3.426 -10.195 1 98.12 282 GLU B N 1
ATOM 5860 C CA . GLU B 1 282 ? 17.234 -3.572 -8.781 1 98.12 282 GLU B CA 1
ATOM 5861 C C . GLU B 1 282 ? 18.578 -4.273 -8.594 1 98.12 282 GLU B C 1
ATOM 5863 O O . GLU B 1 282 ? 19.359 -3.914 -7.711 1 98.12 282 GLU B O 1
ATOM 5868 N N . LEU B 1 283 ? 18.859 -5.27 -9.406 1 98.62 283 LEU B N 1
ATOM 5869 C CA . LEU B 1 283 ? 20.141 -5.969 -9.32 1 98.62 283 LEU B CA 1
ATOM 5870 C C . LEU B 1 283 ? 21.297 -5.035 -9.664 1 98.62 283 LEU B C 1
ATOM 5872 O O . LEU B 1 283 ? 22.312 -5.012 -8.969 1 98.62 283 LEU B O 1
ATOM 5876 N N . LYS B 1 284 ? 21.125 -4.25 -10.711 1 97.94 284 LYS B N 1
ATOM 5877 C CA . LYS B 1 284 ? 22.156 -3.287 -11.094 1 97.94 284 LYS B CA 1
ATOM 5878 C C . LYS B 1 284 ? 22.375 -2.25 -9.992 1 97.94 284 LYS B C 1
ATOM 5880 O O . LYS B 1 284 ? 23.516 -1.907 -9.68 1 97.94 284 LYS B O 1
ATOM 5885 N N . ALA B 1 285 ? 21.266 -1.785 -9.469 1 97.44 285 ALA B N 1
ATOM 5886 C CA . ALA B 1 285 ? 21.359 -0.784 -8.414 1 97.44 285 ALA B CA 1
ATOM 5887 C C . ALA B 1 285 ? 22.094 -1.337 -7.195 1 97.44 285 ALA B C 1
ATOM 5889 O O . ALA B 1 285 ? 22.922 -0.647 -6.598 1 97.44 285 ALA B O 1
ATOM 5890 N N . SER B 1 286 ? 21.859 -2.59 -6.871 1 97.31 286 SER B N 1
ATOM 5891 C CA . SER B 1 286 ? 22.469 -3.217 -5.703 1 97.31 286 SER B CA 1
ATOM 5892 C C . SER B 1 286 ? 23.938 -3.545 -5.949 1 97.31 286 SER B C 1
ATOM 5894 O O . SER B 1 286 ? 24.688 -3.762 -5.004 1 97.31 286 SER B O 1
ATOM 5896 N N . ALA B 1 287 ? 24.328 -3.607 -7.176 1 96.62 287 ALA B N 1
ATOM 5897 C CA . ALA B 1 287 ? 25.719 -3.908 -7.527 1 96.62 287 ALA B CA 1
ATOM 5898 C C . ALA B 1 287 ? 26.562 -2.639 -7.562 1 96.62 287 ALA B C 1
ATOM 5900 O O . ALA B 1 287 ? 27.781 -2.705 -7.617 1 96.62 287 ALA B O 1
ATOM 5901 N N . SER B 1 288 ? 25.922 -1.523 -7.523 1 94.81 288 SER B N 1
ATOM 5902 C CA . SER B 1 288 ? 26.641 -0.256 -7.602 1 94.81 288 SER B CA 1
ATOM 5903 C C . SER B 1 288 ? 27.375 0.04 -6.301 1 94.81 288 SER B C 1
ATOM 5905 O O . SER B 1 288 ? 26.953 -0.381 -5.227 1 94.81 288 SER B O 1
ATOM 5907 N N . PRO B 1 289 ? 28.516 0.74 -6.441 1 91.75 289 PRO B N 1
ATOM 5908 C CA . PRO B 1 289 ? 29.234 1.115 -5.227 1 91.75 289 PRO B CA 1
ATOM 5909 C C . PRO B 1 289 ? 28.391 1.937 -4.262 1 91.75 289 PRO B C 1
ATOM 5911 O O . PRO B 1 289 ? 27.656 2.828 -4.688 1 91.75 289 PRO B O 1
ATOM 5914 N N . GLY B 1 290 ? 28.469 1.566 -3.059 1 91.94 290 GLY B N 1
ATOM 5915 C CA . GLY B 1 290 ? 27.766 2.328 -2.041 1 91.94 290 GLY B CA 1
ATOM 5916 C C . GLY B 1 290 ? 26.312 1.899 -1.867 1 91.94 290 GLY B C 1
ATOM 5917 O O . GLY B 1 290 ? 25.594 2.461 -1.044 1 91.94 290 GLY B O 1
ATOM 5918 N N . ALA B 1 291 ? 25.922 0.857 -2.641 1 94.75 291 ALA B N 1
ATOM 5919 C CA . ALA B 1 291 ? 24.547 0.38 -2.535 1 94.75 291 ALA B CA 1
ATOM 5920 C C . ALA B 1 291 ? 24.25 -0.163 -1.138 1 94.75 291 ALA B C 1
ATOM 5922 O O . ALA B 1 291 ? 25.094 -0.853 -0.549 1 94.75 291 ALA B O 1
ATOM 5923 N N . THR B 1 292 ? 23.078 0.193 -0.606 1 94.88 292 THR B N 1
ATOM 5924 C CA . THR B 1 292 ? 22.719 -0.246 0.735 1 94.88 292 THR B CA 1
ATOM 5925 C C . THR B 1 292 ? 21.562 -1.239 0.68 1 94.88 292 THR B C 1
ATOM 5927 O O . THR B 1 292 ? 21.328 -1.981 1.636 1 94.88 292 THR B O 1
ATOM 5930 N N . ARG B 1 293 ? 20.828 -1.239 -0.476 1 96.31 293 ARG B N 1
ATOM 5931 C CA . ARG B 1 293 ? 19.672 -2.119 -0.602 1 96.31 293 ARG B CA 1
ATOM 5932 C C . ARG B 1 293 ? 20.078 -3.584 -0.505 1 96.31 293 ARG B C 1
ATOM 5934 O O . ARG B 1 293 ? 20.984 -4.027 -1.215 1 96.31 293 ARG B O 1
ATOM 5941 N N . LYS B 1 294 ? 19.453 -4.375 0.404 1 97.56 294 LYS B N 1
ATOM 5942 C CA . LYS B 1 294 ? 19.734 -5.797 0.582 1 97.56 294 LYS B CA 1
ATOM 5943 C C . LYS B 1 294 ? 18.594 -6.656 0.041 1 97.56 294 LYS B C 1
ATOM 5945 O O . LYS B 1 294 ? 18.844 -7.695 -0.576 1 97.56 294 LYS B O 1
ATOM 5950 N N . VAL B 1 295 ? 17.391 -6.145 0.288 1 98.38 295 VAL B N 1
ATOM 5951 C CA . VAL B 1 295 ? 16.234 -6.961 -0.063 1 98.38 295 VAL B CA 1
ATOM 5952 C C . VAL B 1 295 ? 15.203 -6.109 -0.806 1 98.38 295 VAL B C 1
ATOM 5954 O O . VAL B 1 295 ? 14.797 -5.051 -0.32 1 98.38 295 VAL B O 1
ATOM 5957 N N . THR B 1 296 ? 14.891 -6.492 -1.936 1 98.69 296 THR B N 1
ATOM 5958 C CA . THR B 1 296 ? 13.695 -6.031 -2.643 1 98.69 296 THR B CA 1
ATOM 5959 C C . THR B 1 296 ? 12.664 -7.145 -2.744 1 98.69 296 THR B C 1
ATOM 5961 O O . THR B 1 296 ? 12.953 -8.227 -3.268 1 98.69 296 THR B O 1
ATOM 5964 N N . TYR B 1 297 ? 11.477 -6.926 -2.225 1 98.81 297 TYR B N 1
ATOM 5965 C CA . TYR B 1 297 ? 10.461 -7.965 -2.121 1 98.81 297 TYR B CA 1
ATOM 5966 C C . TYR B 1 297 ? 9.188 -7.559 -2.859 1 98.81 297 TYR B C 1
ATOM 5968 O O . TYR B 1 297 ? 8.594 -6.52 -2.562 1 98.81 297 TYR B O 1
ATOM 5976 N N . PHE B 1 298 ? 8.773 -8.391 -3.82 1 98.88 298 PHE B N 1
ATOM 5977 C CA . PHE B 1 298 ? 7.516 -8.258 -4.547 1 98.88 298 PHE B CA 1
ATOM 5978 C C . PHE B 1 298 ? 6.52 -9.328 -4.117 1 98.88 298 PHE B C 1
ATOM 5980 O O . PHE B 1 298 ? 6.84 -10.516 -4.129 1 98.88 298 PHE B O 1
ATOM 5987 N N . SER B 1 299 ? 5.359 -8.914 -3.695 1 98.81 299 SER B N 1
ATOM 5988 C CA . SER B 1 299 ? 4.262 -9.82 -3.363 1 98.81 299 SER B CA 1
ATOM 5989 C C . SER B 1 299 ? 3.203 -9.828 -4.461 1 98.81 299 SER B C 1
ATOM 5991 O O . SER B 1 299 ? 2.582 -8.805 -4.738 1 98.81 299 SER B O 1
ATOM 5993 N N . GLY B 1 300 ? 3.041 -10.969 -5.066 1 98.44 300 GLY B N 1
ATOM 5994 C CA . GLY B 1 300 ? 2.193 -10.977 -6.25 1 98.44 300 GLY B CA 1
ATOM 5995 C C . GLY B 1 300 ? 1.446 -12.281 -6.445 1 98.44 300 GLY B C 1
ATOM 5996 O O . GLY B 1 300 ? 0.919 -12.852 -5.488 1 98.44 300 GLY B O 1
ATOM 5997 N N . HIS B 1 301 ? 1.324 -12.672 -7.734 1 98.06 301 HIS B N 1
ATOM 5998 C CA . HIS B 1 301 ? 0.414 -13.727 -8.164 1 98.06 301 HIS B CA 1
ATOM 5999 C C . HIS B 1 301 ? 1.149 -14.797 -8.961 1 98.06 301 HIS B C 1
ATOM 6001 O O . HIS B 1 301 ? 2.24 -14.555 -9.477 1 98.06 301 HIS B O 1
ATOM 6007 N N . TYR B 1 302 ? 0.48 -15.953 -9.078 1 97.94 302 TYR B N 1
ATOM 6008 C CA . TYR B 1 302 ? 1.086 -17.031 -9.852 1 97.94 302 TYR B CA 1
ATOM 6009 C C . TYR B 1 302 ? 1.227 -16.641 -11.32 1 97.94 302 TYR B C 1
ATOM 6011 O O . TYR B 1 302 ? 2.137 -17.109 -12.008 1 97.94 302 TYR B O 1
ATOM 6019 N N . THR B 1 303 ? 0.346 -15.781 -11.773 1 97.69 303 THR B N 1
ATOM 6020 C CA . THR B 1 303 ? 0.354 -15.398 -13.18 1 97.69 303 THR B CA 1
ATOM 6021 C C . THR B 1 303 ? 1.668 -14.719 -13.547 1 97.69 303 THR B C 1
ATOM 6023 O O . THR B 1 303 ? 2.168 -14.883 -14.664 1 97.69 303 THR B O 1
ATOM 6026 N N . THR B 1 304 ? 2.244 -13.953 -12.594 1 98.44 304 THR B N 1
ATOM 6027 C CA . THR B 1 304 ? 3.537 -13.32 -12.836 1 98.44 304 THR B CA 1
ATOM 6028 C C . THR B 1 304 ? 4.633 -14.367 -12.992 1 98.44 304 THR B C 1
ATOM 6030 O O . THR B 1 304 ? 5.496 -14.25 -13.867 1 98.44 304 THR B O 1
ATOM 6033 N N . PHE B 1 305 ? 4.535 -15.445 -12.234 1 98.81 305 PHE B N 1
ATOM 6034 C CA . PHE B 1 305 ? 5.488 -16.547 -12.312 1 98.81 305 PHE B CA 1
ATOM 6035 C C . PHE B 1 305 ? 5.43 -17.219 -13.672 1 98.81 305 PHE B C 1
ATOM 6037 O O . PHE B 1 305 ? 6.449 -17.344 -14.352 1 98.81 305 PHE B O 1
ATOM 6044 N N . VAL B 1 306 ? 4.238 -17.609 -14.062 1 98.62 306 VAL B N 1
ATOM 6045 C CA . VAL B 1 306 ? 4.07 -18.375 -15.289 1 98.62 306 VAL B CA 1
ATOM 6046 C C . VAL B 1 306 ? 4.492 -17.516 -16.484 1 98.62 306 VAL B C 1
ATOM 6048 O O . VAL B 1 306 ? 5.152 -18.016 -17.406 1 98.62 306 VAL B O 1
ATOM 6051 N N . ASN B 1 307 ? 4.125 -16.234 -16.453 1 98.62 307 ASN B N 1
ATOM 6052 C CA . ASN B 1 307 ? 4.574 -15.328 -17.5 1 98.62 307 ASN B CA 1
ATOM 6053 C C . ASN B 1 307 ? 6.094 -15.219 -17.531 1 98.62 307 ASN B C 1
ATOM 6055 O O . ASN B 1 307 ? 6.699 -15.211 -18.609 1 98.62 307 ASN B O 1
ATOM 6059 N N . PHE B 1 308 ? 6.691 -15.133 -16.391 1 98.81 308 PHE B N 1
ATOM 6060 C CA . PHE B 1 308 ? 8.141 -15.008 -16.328 1 98.81 308 PHE B CA 1
ATOM 6061 C C . PHE B 1 308 ? 8.82 -16.25 -16.891 1 98.81 308 PHE B C 1
ATOM 6063 O O . PHE B 1 308 ? 9.773 -16.141 -17.672 1 98.81 308 PHE B O 1
ATOM 6070 N N . PHE B 1 309 ? 8.359 -17.422 -16.516 1 98.81 309 PHE B N 1
ATOM 6071 C CA . PHE B 1 309 ? 8.938 -18.672 -17 1 98.81 309 PHE B CA 1
ATOM 6072 C C . PHE B 1 309 ? 8.797 -18.781 -18.516 1 98.81 309 PHE B C 1
ATOM 6074 O O . PHE B 1 309 ? 9.711 -19.266 -19.188 1 98.81 309 PHE B O 1
ATOM 6081 N N . GLY B 1 310 ? 7.672 -18.359 -19 1 98.44 310 GLY B N 1
ATOM 6082 C CA . GLY B 1 310 ? 7.484 -18.359 -20.453 1 98.44 310 GLY B CA 1
ATOM 6083 C C . GLY B 1 310 ? 8.375 -17.359 -21.156 1 98.44 310 GLY B C 1
ATOM 6084 O O . GLY B 1 310 ? 9.047 -17.688 -22.141 1 98.44 310 GLY B O 1
ATOM 6085 N N . LEU B 1 311 ? 8.43 -16.094 -20.641 1 98.5 311 LEU B N 1
ATOM 6086 C CA . LEU B 1 311 ? 9.188 -15 -21.219 1 98.5 311 LEU B CA 1
ATOM 6087 C C . LEU B 1 311 ? 10.656 -15.367 -21.375 1 98.5 311 LEU B C 1
ATOM 6089 O O . LEU B 1 311 ? 11.289 -15.039 -22.375 1 98.5 311 LEU B O 1
ATOM 6093 N N . THR B 1 312 ? 11.203 -16.078 -20.391 1 98.31 312 THR B N 1
ATOM 6094 C CA . THR B 1 312 ? 12.641 -16.328 -20.328 1 98.31 312 THR B CA 1
ATOM 6095 C C . THR B 1 312 ? 12.984 -17.656 -21 1 98.31 312 THR B C 1
ATOM 6097 O O . THR B 1 312 ? 14.164 -17.984 -21.141 1 98.31 312 THR B O 1
ATOM 6100 N N . GLY B 1 313 ? 12 -18.469 -21.297 1 97.5 313 GLY B N 1
ATOM 6101 C CA . GLY B 1 313 ? 12.25 -19.781 -21.875 1 97.5 313 GLY B CA 1
ATOM 6102 C C . GLY B 1 313 ? 12.438 -20.859 -20.828 1 97.5 313 GLY B C 1
ATOM 6103 O O . GLY B 1 313 ? 12.602 -22.031 -21.172 1 97.5 313 GLY B O 1
ATOM 6104 N N . LEU B 1 314 ? 12.344 -20.531 -19.594 1 97.69 314 LEU B N 1
ATOM 6105 C CA . LEU B 1 314 ? 12.539 -21.484 -18.531 1 97.69 314 LEU B CA 1
ATOM 6106 C C . LEU B 1 314 ? 11.5 -22.609 -18.594 1 97.69 314 LEU B C 1
ATOM 6108 O O . LEU B 1 314 ? 11.82 -23.781 -18.375 1 97.69 314 LEU B O 1
ATOM 6112 N N . SER B 1 315 ? 10.242 -22.188 -18.891 1 96.88 315 SER B N 1
ATOM 6113 C CA . SER B 1 315 ? 9.203 -23.219 -18.906 1 96.88 315 SER B CA 1
ATOM 6114 C C . SER B 1 315 ? 9.391 -24.172 -20.078 1 96.88 315 SER B C 1
ATOM 6116 O O . SER B 1 315 ? 8.953 -25.328 -20.016 1 96.88 315 SER B O 1
ATOM 6118 N N . THR B 1 316 ? 10.055 -23.719 -21.125 1 95.31 316 THR B N 1
ATOM 6119 C CA . THR B 1 316 ? 10.406 -24.625 -22.219 1 95.31 316 THR B CA 1
ATOM 6120 C C . THR B 1 316 ? 11.516 -25.578 -21.797 1 95.31 316 THR B C 1
ATOM 6122 O O . THR B 1 316 ? 11.477 -26.766 -22.141 1 95.31 316 THR B O 1
ATOM 6125 N N . ALA B 1 317 ? 12.422 -25.141 -21.016 1 93.31 317 ALA B N 1
ATOM 6126 C CA . ALA B 1 317 ? 13.602 -25.891 -20.625 1 93.31 317 ALA B CA 1
ATOM 6127 C C . ALA B 1 317 ? 13.312 -26.797 -19.438 1 93.31 317 ALA B C 1
ATOM 6129 O O . ALA B 1 317 ? 13.93 -27.859 -19.281 1 93.31 317 ALA B O 1
ATOM 6130 N N . VAL B 1 318 ? 12.438 -26.406 -18.578 1 94.06 318 VAL B N 1
ATOM 6131 C CA . VAL B 1 318 ? 12.18 -27.094 -17.312 1 94.06 318 VAL B CA 1
ATOM 6132 C C . VAL B 1 318 ? 10.695 -27.453 -17.219 1 94.06 318 VAL B C 1
ATOM 6134 O O . VAL B 1 318 ? 9.859 -26.578 -16.969 1 94.06 318 VAL B O 1
ATOM 6137 N N . GLU B 1 319 ? 10.32 -28.641 -17.203 1 93.5 319 GLU B N 1
ATOM 6138 C CA . GLU B 1 319 ? 8.945 -29.125 -17.359 1 93.5 319 GLU B CA 1
ATOM 6139 C C . GLU B 1 319 ? 8.102 -28.75 -16.141 1 93.5 319 GLU B C 1
ATOM 6141 O O . GLU B 1 319 ? 6.93 -28.391 -16.281 1 93.5 319 GLU B O 1
ATOM 6146 N N . ASN B 1 320 ? 8.695 -28.797 -14.977 1 94.19 320 ASN B N 1
ATOM 6147 C CA . ASN B 1 320 ? 7.898 -28.578 -13.773 1 94.19 320 ASN B CA 1
ATOM 6148 C C . ASN B 1 320 ? 7.488 -27.109 -13.633 1 94.19 320 ASN B C 1
ATOM 6150 O O . ASN B 1 320 ? 6.672 -26.781 -12.773 1 94.19 320 ASN B O 1
ATOM 6154 N N . LEU B 1 321 ? 7.961 -26.266 -14.531 1 97.5 321 LEU B N 1
ATOM 6155 C CA . LEU B 1 321 ? 7.609 -24.844 -14.492 1 97.5 321 LEU B CA 1
ATOM 6156 C C . LEU B 1 321 ? 6.41 -24.562 -15.391 1 97.5 321 LEU B C 1
ATOM 6158 O O . LEU B 1 321 ? 5.969 -23.422 -15.508 1 97.5 321 LEU B O 1
ATOM 6162 N N . ARG B 1 322 ? 5.863 -25.656 -15.977 1 97.94 322 ARG B N 1
ATOM 6163 C CA . ARG B 1 322 ? 4.664 -25.547 -16.797 1 97.94 322 ARG B CA 1
ATOM 6164 C C . ARG B 1 322 ? 3.406 -25.812 -15.984 1 97.94 322 ARG B C 1
ATOM 6166 O O . ARG B 1 322 ? 2.541 -26.578 -16.406 1 97.94 322 ARG B O 1
ATOM 6173 N N . ALA B 1 323 ? 3.373 -25.219 -14.836 1 97.69 323 ALA B N 1
ATOM 6174 C CA . ALA B 1 323 ? 2.268 -25.438 -13.906 1 97.69 323 ALA B CA 1
ATOM 6175 C C . ALA B 1 323 ? 2.033 -24.203 -13.039 1 97.69 323 ALA B C 1
ATOM 6177 O O . ALA B 1 323 ? 2.891 -23.312 -12.961 1 97.69 323 ALA B O 1
ATOM 6178 N N . ILE B 1 324 ? 0.864 -24.125 -12.453 1 97.75 324 ILE B N 1
ATOM 6179 C CA . ILE B 1 324 ? 0.58 -23.094 -11.461 1 97.75 324 ILE B CA 1
ATOM 6180 C C . ILE B 1 324 ? 1.467 -23.297 -10.234 1 97.75 324 ILE B C 1
ATOM 6182 O O . ILE B 1 324 ? 1.421 -24.359 -9.594 1 97.75 324 ILE B O 1
ATOM 6186 N N . PRO B 1 325 ? 2.318 -22.312 -9.922 1 98.25 325 PRO B N 1
ATOM 6187 C CA . PRO B 1 325 ? 3.062 -22.438 -8.664 1 98.25 325 PRO B CA 1
ATOM 6188 C C . PRO B 1 325 ? 2.148 -22.578 -7.449 1 98.25 325 PRO B C 1
ATOM 6190 O O . PRO B 1 325 ? 1.083 -21.969 -7.398 1 98.25 325 PRO B O 1
ATOM 6193 N N . ASP B 1 326 ? 2.594 -23.344 -6.453 1 97.38 326 ASP B N 1
ATOM 6194 C CA . ASP B 1 326 ? 1.847 -23.5 -5.211 1 97.38 326 ASP B CA 1
ATOM 6195 C C . ASP B 1 326 ? 1.737 -22.172 -4.469 1 97.38 326 ASP B C 1
ATOM 6197 O O . ASP B 1 326 ? 2.5 -21.234 -4.738 1 97.38 326 ASP B O 1
ATOM 6201 N N . TYR B 1 327 ? 0.751 -22.109 -3.59 1 97.5 327 TYR B N 1
ATOM 6202 C CA . TYR B 1 327 ? 0.649 -20.938 -2.725 1 97.5 327 TYR B CA 1
ATOM 6203 C C . TYR B 1 327 ? 1.959 -20.688 -1.984 1 97.5 327 TYR B C 1
ATOM 6205 O O . TYR B 1 327 ? 2.613 -21.641 -1.534 1 97.5 327 TYR B O 1
ATOM 6213 N N . GLY B 1 328 ? 2.365 -19.422 -1.917 1 98.56 328 GLY B N 1
ATOM 6214 C CA . GLY B 1 328 ? 3.541 -19.031 -1.156 1 98.56 328 GLY B CA 1
ATOM 6215 C C . GLY B 1 328 ? 4.844 -19.359 -1.858 1 98.56 328 GLY B C 1
ATOM 6216 O O . GLY B 1 328 ? 5.91 -19.328 -1.244 1 98.56 328 GLY B O 1
ATOM 6217 N N . SER B 1 329 ? 4.777 -19.719 -3.115 1 98.88 329 SER B N 1
ATOM 6218 C CA . SER B 1 329 ? 6.004 -20 -3.857 1 98.88 329 SER B CA 1
ATOM 6219 C C . SER B 1 329 ? 6.891 -18.75 -3.938 1 98.88 329 SER B C 1
ATOM 6221 O O . SER B 1 329 ? 6.402 -17.625 -3.854 1 98.88 329 SER B O 1
ATOM 6223 N N . LEU B 1 330 ? 8.227 -19 -4.086 1 98.88 330 LEU B N 1
ATOM 6224 C CA . LEU B 1 330 ? 9.219 -17.938 -4.148 1 98.88 330 LEU B CA 1
ATOM 6225 C C . LEU B 1 330 ? 10.039 -18.031 -5.434 1 98.88 330 LEU B C 1
ATOM 6227 O O . LEU B 1 330 ? 10.453 -19.109 -5.832 1 98.88 330 LEU B O 1
ATOM 6231 N N . LEU B 1 331 ? 10.125 -16.969 -6.141 1 98.88 331 LEU B N 1
ATOM 6232 C CA . LEU B 1 331 ? 11.172 -16.734 -7.133 1 98.88 331 LEU B CA 1
ATOM 6233 C C . LEU B 1 331 ? 12.242 -15.805 -6.586 1 98.88 331 LEU B C 1
ATOM 6235 O O . LEU B 1 331 ? 11.953 -14.664 -6.223 1 98.88 331 LEU B O 1
ATOM 6239 N N . ILE B 1 332 ? 13.508 -16.266 -6.488 1 98.81 332 ILE B N 1
ATOM 6240 C CA . ILE B 1 332 ? 14.57 -15.562 -5.777 1 98.81 332 ILE B CA 1
ATOM 6241 C C . ILE B 1 332 ? 15.711 -15.234 -6.742 1 98.81 332 ILE B C 1
ATOM 6243 O O . ILE B 1 332 ? 16.281 -16.141 -7.359 1 98.81 332 ILE B O 1
ATOM 6247 N N . PHE B 1 333 ? 16 -13.977 -6.906 1 98.81 333 PHE B N 1
ATOM 6248 C CA . PHE B 1 333 ? 17.188 -13.492 -7.602 1 98.81 333 PHE B CA 1
ATOM 6249 C C . PHE B 1 333 ? 18.234 -13 -6.605 1 98.81 333 PHE B C 1
ATOM 6251 O O . PHE B 1 333 ? 18.062 -11.953 -5.977 1 98.81 333 PHE B O 1
ATOM 6258 N N . GLU B 1 334 ? 19.312 -13.703 -6.484 1 98.56 334 GLU B N 1
ATOM 6259 C CA . GLU B 1 334 ? 20.375 -13.281 -5.57 1 98.56 334 GLU B CA 1
ATOM 6260 C C . GLU B 1 334 ? 21.562 -12.711 -6.332 1 98.56 334 GLU B C 1
ATOM 6262 O O . GLU B 1 334 ? 21.984 -13.266 -7.348 1 98.56 334 GLU B O 1
ATOM 6267 N N . LEU B 1 335 ? 21.984 -11.547 -5.918 1 98.5 335 LEU B N 1
ATOM 6268 C CA . LEU B 1 335 ? 23.25 -10.969 -6.359 1 98.5 335 LEU B CA 1
ATOM 6269 C C . LEU B 1 335 ? 24.406 -11.469 -5.496 1 98.5 335 LEU B C 1
ATOM 6271 O O . LEU B 1 335 ? 24.422 -11.258 -4.285 1 98.5 335 LEU B O 1
ATOM 6275 N N . LEU B 1 336 ? 25.344 -12.148 -6.105 1 97.38 336 LEU B N 1
ATOM 6276 C CA . LEU B 1 336 ? 26.453 -12.773 -5.383 1 97.38 336 LEU B CA 1
ATOM 6277 C C . LEU B 1 336 ? 27.766 -12.031 -5.641 1 97.38 336 LEU B C 1
ATOM 6279 O O . LEU B 1 336 ? 27.953 -11.453 -6.715 1 97.38 336 LEU B O 1
ATOM 6283 N N . ALA B 1 337 ? 28.547 -12.031 -4.684 1 94.69 337 ALA B N 1
ATOM 6284 C CA . ALA B 1 337 ? 29.875 -11.414 -4.793 1 94.69 337 ALA B CA 1
ATOM 6285 C C . ALA B 1 337 ? 30.922 -12.258 -4.082 1 94.69 337 ALA B C 1
ATOM 6287 O O . ALA B 1 337 ? 30.609 -12.969 -3.121 1 94.69 337 ALA B O 1
ATOM 6288 N N . ASP B 1 338 ? 32.094 -12.289 -4.68 1 88.69 338 ASP B N 1
ATOM 6289 C CA . ASP B 1 338 ? 33.281 -12.797 -4.008 1 88.69 338 ASP B CA 1
ATOM 6290 C C . ASP B 1 338 ? 34.062 -11.664 -3.336 1 88.69 338 ASP B C 1
ATOM 6292 O O . ASP B 1 338 ? 34.281 -10.617 -3.943 1 88.69 338 ASP B O 1
ATOM 6296 N N . ALA B 1 339 ? 34.375 -11.953 -2.088 1 82.12 339 ALA B N 1
ATOM 6297 C CA . ALA B 1 339 ? 35.062 -10.914 -1.328 1 82.12 339 ALA B CA 1
ATOM 6298 C C . ALA B 1 339 ? 36.312 -10.461 -2.057 1 82.12 339 ALA B C 1
ATOM 6300 O O . ALA B 1 339 ? 37.094 -11.281 -2.531 1 82.12 339 ALA B O 1
ATOM 6301 N N . GLY B 1 340 ? 36.406 -9.203 -2.199 1 82.12 340 GLY B N 1
ATOM 6302 C CA . GLY B 1 340 ? 37.625 -8.602 -2.738 1 82.12 340 GLY B CA 1
ATOM 6303 C C . GLY B 1 340 ? 37.656 -8.602 -4.254 1 82.12 340 GLY B C 1
ATOM 6304 O O . GLY B 1 340 ? 38.625 -8.109 -4.855 1 82.12 340 GLY B O 1
ATOM 6305 N N . LYS B 1 341 ? 36.656 -9.227 -4.898 1 89.44 341 LYS B N 1
ATOM 6306 C CA . LYS B 1 341 ? 36.625 -9.242 -6.359 1 89.44 341 LYS B CA 1
ATOM 6307 C C . LYS B 1 341 ? 35.5 -8.352 -6.879 1 89.44 341 LYS B C 1
ATOM 6309 O O . LYS B 1 341 ? 34.469 -8.18 -6.219 1 89.44 341 LYS B O 1
ATOM 6314 N N . PRO B 1 342 ? 35.656 -7.789 -8.008 1 90.81 342 PRO B N 1
ATOM 6315 C CA . PRO B 1 342 ? 34.656 -6.867 -8.555 1 90.81 342 PRO B CA 1
ATOM 6316 C C . PRO B 1 342 ? 33.5 -7.594 -9.219 1 90.81 342 PRO B C 1
ATOM 6318 O O . PRO B 1 342 ? 32.438 -6.992 -9.445 1 90.81 342 PRO B O 1
ATOM 6321 N N . GLU B 1 343 ? 33.75 -8.898 -9.578 1 94.56 343 GLU B N 1
ATOM 6322 C CA . GLU B 1 343 ? 32.719 -9.648 -10.305 1 94.56 343 GLU B CA 1
ATOM 6323 C C . GLU B 1 343 ? 31.469 -9.859 -9.445 1 94.56 343 GLU B C 1
ATOM 6325 O O . GLU B 1 343 ? 31.578 -10.117 -8.242 1 94.56 343 GLU B O 1
ATOM 6330 N N . ARG B 1 344 ? 30.375 -9.656 -10.07 1 97.06 344 ARG B N 1
ATOM 6331 C CA . ARG B 1 344 ? 29.078 -9.969 -9.477 1 97.06 344 ARG B CA 1
ATOM 6332 C C . ARG B 1 344 ? 28.344 -11.039 -10.281 1 97.06 344 ARG B C 1
ATOM 6334 O O . ARG B 1 344 ? 28.469 -11.086 -11.508 1 97.06 344 ARG B O 1
ATOM 6341 N N . TYR B 1 345 ? 27.656 -11.875 -9.555 1 97.62 345 TYR B N 1
ATOM 6342 C CA . TYR B 1 345 ? 26.938 -12.977 -10.18 1 97.62 345 TYR B CA 1
ATOM 6343 C C . TYR B 1 345 ? 25.453 -12.938 -9.812 1 97.62 345 TYR B C 1
ATOM 6345 O O . TYR B 1 345 ? 25.078 -12.367 -8.781 1 97.62 345 TYR B O 1
ATOM 6353 N N . VAL B 1 346 ? 24.609 -13.484 -10.664 1 98.44 346 VAL B N 1
ATOM 6354 C CA . VAL B 1 346 ? 23.188 -13.617 -10.414 1 98.44 346 VAL B CA 1
ATOM 6355 C C . VAL B 1 346 ? 22.812 -15.094 -10.336 1 98.44 346 VAL B C 1
ATOM 6357 O O . VAL B 1 346 ? 23.156 -15.875 -11.227 1 98.44 346 VAL B O 1
ATOM 6360 N N . ARG B 1 347 ? 22.219 -15.469 -9.281 1 98.19 347 ARG B N 1
ATOM 6361 C CA . ARG B 1 347 ? 21.625 -16.797 -9.117 1 98.19 347 ARG B CA 1
ATOM 6362 C C . ARG B 1 347 ? 20.109 -16.703 -9.016 1 98.19 347 ARG B C 1
ATOM 6364 O O . ARG B 1 347 ? 19.578 -15.953 -8.195 1 98.19 347 ARG B O 1
ATOM 6371 N N . VAL B 1 348 ? 19.438 -17.469 -9.867 1 98.44 348 VAL B N 1
ATOM 6372 C CA . VAL B 1 348 ? 17.984 -17.5 -9.875 1 98.44 348 VAL B CA 1
ATOM 6373 C C . VAL B 1 348 ? 17.5 -18.844 -9.305 1 98.44 348 VAL B C 1
ATOM 6375 O O . VAL B 1 348 ? 17.953 -19.906 -9.734 1 98.44 348 VAL B O 1
ATOM 6378 N N . SER B 1 349 ? 16.609 -18.766 -8.328 1 98.38 349 SER B N 1
ATOM 6379 C CA . SER B 1 349 ? 16.078 -19.969 -7.695 1 98.38 349 SER B CA 1
ATOM 6380 C C . SER B 1 349 ? 14.562 -19.906 -7.59 1 98.38 349 SER B C 1
ATOM 6382 O O . SER B 1 349 ? 13.977 -18.828 -7.5 1 98.38 349 SER B O 1
ATOM 6384 N N . PHE B 1 350 ? 13.984 -21.062 -7.688 1 98.44 350 PHE B N 1
ATOM 6385 C CA . PHE B 1 350 ? 12.547 -21.234 -7.531 1 98.44 350 PHE B CA 1
ATOM 6386 C C . PHE B 1 350 ? 12.242 -22.219 -6.406 1 98.44 350 PHE B C 1
ATOM 6388 O O . PHE B 1 350 ? 12.805 -23.312 -6.359 1 98.44 350 PHE B O 1
ATOM 6395 N N . ARG B 1 351 ? 11.484 -21.781 -5.434 1 98.56 351 ARG B N 1
ATOM 6396 C CA . ARG B 1 351 ? 10.938 -22.641 -4.395 1 98.56 351 ARG B CA 1
ATOM 6397 C C . ARG B 1 351 ? 9.422 -22.75 -4.508 1 98.56 351 ARG B C 1
ATOM 6399 O O . ARG B 1 351 ? 8.703 -21.797 -4.176 1 98.56 351 ARG B O 1
ATOM 6406 N N . ASN B 1 352 ? 8.93 -23.891 -4.898 1 98.25 352 ASN B N 1
ATOM 6407 C CA . ASN B 1 352 ? 7.5 -24.125 -5.086 1 98.25 352 ASN B CA 1
ATOM 6408 C C . ASN B 1 352 ? 6.805 -24.453 -3.768 1 98.25 352 ASN B C 1
ATOM 6410 O O . ASN B 1 352 ? 6.758 -25.625 -3.363 1 98.25 352 ASN B O 1
ATOM 6414 N N . GLY B 1 353 ? 6.227 -23.438 -3.168 1 96.88 353 GLY B N 1
ATOM 6415 C CA . GLY B 1 353 ? 5.621 -23.625 -1.859 1 96.88 353 GLY B CA 1
ATOM 6416 C C . GLY B 1 353 ? 6.609 -24.094 -0.805 1 96.88 353 GLY B C 1
ATOM 6417 O O . GLY B 1 353 ? 7.625 -23.438 -0.568 1 96.88 353 GLY B O 1
ATOM 6418 N N . GLN B 1 354 ? 6.379 -25.219 -0.255 1 93.25 354 GLN B N 1
ATOM 6419 C CA . GLN B 1 354 ? 7.23 -25.766 0.797 1 93.25 354 GLN B CA 1
ATOM 6420 C C . GLN B 1 354 ? 8.258 -26.734 0.227 1 93.25 354 GLN B C 1
ATOM 6422 O O . GLN B 1 354 ? 8.891 -27.484 0.973 1 93.25 354 GLN B O 1
ATOM 6427 N N . GLY B 1 355 ? 8.367 -26.734 -1.042 1 94.75 355 GLY B N 1
ATOM 6428 C CA . GLY B 1 355 ? 9.297 -27.672 -1.673 1 94.75 355 GLY B CA 1
ATOM 6429 C C . GLY B 1 355 ? 10.75 -27.25 -1.518 1 94.75 355 GLY B C 1
ATOM 6430 O O . GLY B 1 355 ? 11.055 -26.312 -0.784 1 94.75 355 GLY B O 1
ATOM 6431 N N . ALA B 1 356 ? 11.594 -28.016 -2.156 1 95.81 356 ALA B N 1
ATOM 6432 C CA . ALA B 1 356 ? 13.031 -27.719 -2.141 1 95.81 356 ALA B CA 1
ATOM 6433 C C . ALA B 1 356 ? 13.359 -26.547 -3.053 1 95.81 356 ALA B C 1
ATOM 6435 O O . ALA B 1 356 ? 12.609 -26.25 -3.99 1 95.81 356 ALA B O 1
ATOM 6436 N N . VAL B 1 357 ? 14.445 -25.875 -2.738 1 96.75 357 VAL B N 1
ATOM 6437 C CA . VAL B 1 357 ? 14.93 -24.797 -3.598 1 96.75 357 VAL B CA 1
ATOM 6438 C C . VAL B 1 357 ? 15.523 -25.375 -4.879 1 96.75 357 VAL B C 1
ATOM 6440 O O . VAL B 1 357 ? 16.375 -26.266 -4.824 1 96.75 357 VAL B O 1
ATOM 6443 N N . GLN B 1 358 ? 15.039 -24.984 -5.961 1 97.56 358 GLN B N 1
ATOM 6444 C CA . GLN B 1 358 ? 15.547 -25.375 -7.273 1 97.56 358 GLN B CA 1
ATOM 6445 C C . GLN B 1 358 ? 16.312 -24.219 -7.918 1 97.56 358 GLN B C 1
ATOM 6447 O O . GLN B 1 358 ? 15.734 -23.188 -8.266 1 97.56 358 GLN B O 1
ATOM 6452 N N . VAL B 1 359 ? 17.609 -24.359 -8.078 1 97.25 359 VAL B N 1
ATOM 6453 C CA . VAL B 1 359 ? 18.391 -23.359 -8.805 1 97.25 359 VAL B CA 1
ATOM 6454 C C . VAL B 1 359 ? 18.094 -23.469 -10.305 1 97.25 359 VAL B C 1
ATOM 6456 O O . VAL B 1 359 ? 18.109 -24.578 -10.867 1 97.25 359 VAL B O 1
ATOM 6459 N N . LEU B 1 360 ? 17.766 -22.391 -10.883 1 97.44 360 LEU B N 1
ATOM 6460 C CA . LEU B 1 360 ? 17.391 -22.375 -12.297 1 97.44 360 LEU B CA 1
ATOM 6461 C C . LEU B 1 360 ? 18.531 -21.859 -13.156 1 97.44 360 LEU B C 1
ATOM 6463 O O . LEU B 1 360 ? 19.234 -20.922 -12.773 1 97.44 360 LEU B O 1
ATOM 6467 N N . SER B 1 361 ? 18.719 -22.5 -14.273 1 95.94 361 SER B N 1
ATOM 6468 C CA . SER B 1 361 ? 19.609 -21.984 -15.305 1 95.94 361 SER B CA 1
ATOM 6469 C C . SER B 1 361 ? 18.828 -21.375 -16.469 1 95.94 361 SER B C 1
ATOM 6471 O O . SER B 1 361 ? 18.188 -22.109 -17.234 1 95.94 361 SER B O 1
ATOM 6473 N N . LEU B 1 362 ? 18.875 -20.078 -16.5 1 96.44 362 LEU B N 1
ATOM 6474 C CA . LEU B 1 362 ? 18.219 -19.422 -17.625 1 96.44 362 LEU B CA 1
ATOM 6475 C C . LEU B 1 362 ? 18.859 -19.828 -18.938 1 96.44 362 LEU B C 1
ATOM 6477 O O . LEU B 1 362 ? 20.078 -19.969 -19.031 1 96.44 362 LEU B O 1
ATOM 6481 N N . PRO B 1 363 ? 18.031 -20.062 -19.953 1 94.81 363 PRO B N 1
ATOM 6482 C CA . PRO B 1 363 ? 18.594 -20.469 -21.234 1 94.81 363 PRO B CA 1
ATOM 6483 C C . PRO B 1 363 ? 19.703 -19.531 -21.719 1 94.81 363 PRO B C 1
ATOM 6485 O O . PRO B 1 363 ? 19.5 -18.312 -21.766 1 94.81 363 PRO B O 1
ATOM 6488 N N . GLY B 1 364 ? 20.844 -20.094 -22 1 94.31 364 GLY B N 1
ATOM 6489 C CA . GLY B 1 364 ? 21.984 -19.328 -22.484 1 94.31 364 GLY B CA 1
ATOM 6490 C C . GLY B 1 364 ? 22.875 -18.828 -21.375 1 94.31 364 GLY B C 1
ATOM 6491 O O . GLY B 1 364 ? 23.906 -18.203 -21.641 1 94.31 364 GLY B O 1
ATOM 6492 N N . LEU B 1 365 ? 22.516 -19.078 -20.172 1 96.56 365 LEU B N 1
ATOM 6493 C CA . LEU B 1 365 ? 23.281 -18.625 -19.016 1 96.56 365 LEU B CA 1
ATOM 6494 C C . LEU B 1 365 ? 23.609 -19.781 -18.078 1 96.56 365 LEU B C 1
ATOM 6496 O O . LEU B 1 365 ? 22.875 -20.781 -18.031 1 96.56 365 LEU B O 1
ATOM 6500 N N . SER B 1 366 ? 24.719 -19.641 -17.406 1 93.56 366 SER B N 1
ATOM 6501 C CA . SER B 1 366 ? 25.031 -20.578 -16.328 1 93.56 366 SER B CA 1
ATOM 6502 C C . SER B 1 366 ? 24.141 -20.344 -15.125 1 93.56 366 SER B C 1
ATOM 6504 O O . SER B 1 366 ? 23.469 -19.312 -15.031 1 93.56 366 SER B O 1
ATOM 6506 N N . ALA B 1 367 ? 24.141 -21.344 -14.188 1 93.06 367 ALA B N 1
ATOM 6507 C CA . ALA B 1 367 ? 23.344 -21.25 -12.969 1 93.06 367 ALA B CA 1
ATOM 6508 C C . ALA B 1 367 ? 23.781 -20.062 -12.117 1 93.06 367 ALA B C 1
ATOM 6510 O O . ALA B 1 367 ? 22.969 -19.484 -11.383 1 93.06 367 ALA B O 1
ATOM 6511 N N . MET B 1 368 ? 25 -19.781 -12.188 1 94.75 368 MET B N 1
ATOM 6512 C CA . MET B 1 368 ? 25.578 -18.578 -11.609 1 94.75 368 MET B CA 1
ATOM 6513 C C . MET B 1 368 ? 26.172 -17.688 -12.695 1 94.75 368 MET B C 1
ATOM 6515 O O . MET B 1 368 ? 27.359 -17.781 -13 1 94.75 368 MET B O 1
ATOM 6519 N N . ALA B 1 369 ? 25.375 -16.844 -13.18 1 97.19 369 ALA B N 1
ATOM 6520 C CA . ALA B 1 369 ? 25.766 -16.047 -14.336 1 97.19 369 ALA B CA 1
ATOM 6521 C C . ALA B 1 369 ? 26.391 -14.719 -13.898 1 97.19 369 ALA B C 1
ATOM 6523 O O . ALA B 1 369 ? 25.938 -14.102 -12.93 1 97.19 369 ALA B O 1
ATOM 6524 N N . LEU B 1 370 ? 27.422 -14.266 -14.633 1 97.44 370 LEU B N 1
ATOM 6525 C CA . LEU B 1 370 ? 27.922 -12.914 -14.422 1 97.44 370 LEU B CA 1
ATOM 6526 C C . LEU B 1 370 ? 26.812 -11.891 -14.648 1 97.44 370 LEU B C 1
ATOM 6528 O O . LEU B 1 370 ? 26.016 -12.023 -15.578 1 97.44 370 LEU B O 1
ATOM 6532 N N . LEU B 1 371 ? 26.734 -10.875 -13.789 1 98.12 371 LEU B N 1
ATOM 6533 C CA . LEU B 1 371 ? 25.688 -9.867 -13.875 1 98.12 371 LEU B CA 1
ATOM 6534 C C . LEU B 1 371 ? 25.641 -9.25 -15.266 1 98.12 371 LEU B C 1
ATOM 6536 O O . LEU B 1 371 ? 24.562 -9.125 -15.852 1 98.12 371 LEU B O 1
ATOM 6540 N N . PRO B 1 372 ? 26.797 -8.922 -15.93 1 97.94 372 PRO B N 1
ATOM 6541 C CA . PRO B 1 372 ? 26.703 -8.359 -17.281 1 97.94 372 PRO B CA 1
ATOM 6542 C C . PRO B 1 372 ? 26.094 -9.328 -18.281 1 97.94 372 PRO B C 1
ATOM 6544 O O . PRO B 1 372 ? 25.359 -8.906 -19.188 1 97.94 372 PRO B O 1
ATOM 6547 N N . ASP B 1 373 ? 26.438 -10.625 -18.172 1 98.19 373 ASP B N 1
ATOM 6548 C CA . ASP B 1 373 ? 25.859 -11.625 -19.078 1 98.19 373 ASP B CA 1
ATOM 6549 C C . ASP B 1 373 ? 24.344 -11.742 -18.859 1 98.19 373 ASP B C 1
ATOM 6551 O O . ASP B 1 373 ? 23.594 -11.867 -19.828 1 98.19 373 ASP B O 1
ATOM 6555 N N . PHE B 1 374 ? 23.953 -11.758 -17.625 1 98.38 374 PHE B N 1
ATOM 6556 C CA . PHE B 1 374 ? 22.531 -11.789 -17.281 1 98.38 374 PHE B CA 1
ATOM 6557 C C . PHE B 1 374 ? 21.797 -10.617 -17.906 1 98.38 374 PHE B C 1
ATOM 6559 O O . PHE B 1 374 ? 20.75 -10.797 -18.531 1 98.38 374 PHE B O 1
ATOM 6566 N N . VAL B 1 375 ? 22.359 -9.398 -17.75 1 98.31 375 VAL B N 1
ATOM 6567 C CA . VAL B 1 375 ? 21.734 -8.188 -18.25 1 98.31 375 VAL B CA 1
ATOM 6568 C C . VAL B 1 375 ? 21.656 -8.25 -19.781 1 98.31 375 VAL B C 1
ATOM 6570 O O . VAL B 1 375 ? 20.609 -7.969 -20.375 1 98.31 375 VAL B O 1
ATOM 6573 N N . THR B 1 376 ? 22.703 -8.648 -20.406 1 97.94 376 THR B N 1
ATOM 6574 C CA . THR B 1 376 ? 22.766 -8.727 -21.859 1 97.94 376 THR B CA 1
ATOM 6575 C C . THR B 1 376 ? 21.719 -9.688 -22.406 1 97.94 376 THR B C 1
ATOM 6577 O O . THR B 1 376 ? 21.062 -9.398 -23.406 1 97.94 376 THR B O 1
ATOM 6580 N N . ARG B 1 377 ? 21.516 -10.742 -21.734 1 97.81 377 ARG B N 1
ATOM 6581 C CA . ARG B 1 377 ? 20.609 -11.781 -22.203 1 97.81 377 ARG B CA 1
ATOM 6582 C C . ARG B 1 377 ? 19.156 -11.422 -21.891 1 97.81 377 ARG B C 1
ATOM 6584 O O . ARG B 1 377 ? 18.25 -11.734 -22.656 1 97.81 377 ARG B O 1
ATOM 6591 N N . MET B 1 378 ? 18.906 -10.805 -20.734 1 97.94 378 MET B N 1
ATOM 6592 C CA . MET B 1 378 ? 17.547 -10.641 -20.234 1 97.94 378 MET B CA 1
ATOM 6593 C C . MET B 1 378 ? 16.984 -9.281 -20.656 1 97.94 378 MET B C 1
ATOM 6595 O O . MET B 1 378 ? 15.773 -9.141 -20.828 1 97.94 378 MET B O 1
ATOM 6599 N N . GLN B 1 379 ? 17.781 -8.273 -20.812 1 97.56 379 GLN B N 1
ATOM 6600 C CA . GLN B 1 379 ? 17.328 -6.91 -21.047 1 97.56 379 GLN B CA 1
ATOM 6601 C C . GLN B 1 379 ? 16.469 -6.824 -22.297 1 97.56 379 GLN B C 1
ATOM 6603 O O . GLN B 1 379 ? 15.445 -6.129 -22.312 1 97.56 379 GLN B O 1
ATOM 6608 N N . PRO B 1 380 ? 16.844 -7.551 -23.422 1 97.44 380 PRO B N 1
ATOM 6609 C CA . PRO B 1 380 ? 16.031 -7.469 -24.625 1 97.44 380 PRO B CA 1
ATOM 6610 C C . PRO B 1 380 ? 14.625 -8.031 -24.438 1 97.44 380 PRO B C 1
ATOM 6612 O O . PRO B 1 380 ? 13.719 -7.738 -25.219 1 97.44 380 PRO B O 1
ATOM 6615 N N . LEU B 1 381 ? 14.445 -8.898 -23.422 1 97.94 381 LEU B N 1
ATOM 6616 C CA . LEU B 1 381 ? 13.141 -9.492 -23.141 1 97.94 381 LEU B CA 1
ATOM 6617 C C . LEU B 1 381 ? 12.312 -8.578 -22.25 1 97.94 381 LEU B C 1
ATOM 6619 O O . LEU B 1 381 ? 11.109 -8.781 -22.094 1 97.94 381 LEU B O 1
ATOM 6623 N N . SER B 1 382 ? 12.938 -7.539 -21.656 1 98 382 SER B N 1
ATOM 6624 C CA . SER B 1 382 ? 12.297 -6.684 -20.672 1 98 382 SER B CA 1
ATOM 6625 C C . SER B 1 382 ? 11.703 -5.434 -21.312 1 98 382 SER B C 1
ATOM 6627 O O . SER B 1 382 ? 11.953 -5.164 -22.484 1 98 382 SER B O 1
ATOM 6629 N N . ALA B 1 383 ? 10.805 -4.762 -20.547 1 96.56 383 ALA B N 1
ATOM 6630 C CA . ALA B 1 383 ? 10.164 -3.518 -20.969 1 96.56 383 ALA B CA 1
ATOM 6631 C C . ALA B 1 383 ? 10.078 -2.531 -19.797 1 96.56 383 ALA B C 1
ATOM 6633 O O . ALA B 1 383 ? 9.695 -2.906 -18.688 1 96.56 383 ALA B O 1
ATOM 6634 N N . GLU B 1 384 ? 10.477 -1.33 -20.094 1 93.62 384 GLU B N 1
ATOM 6635 C CA . GLU B 1 384 ? 10.523 -0.355 -19.016 1 93.62 384 GLU B CA 1
ATOM 6636 C C . GLU B 1 384 ? 9.375 0.645 -19.109 1 93.62 384 GLU B C 1
ATOM 6638 O O . GLU B 1 384 ? 9.055 1.125 -20.203 1 93.62 384 GLU B O 1
ATOM 6643 N N . GLY B 1 385 ? 8.734 0.833 -18 1 90.12 385 GLY B N 1
ATOM 6644 C CA . GLY B 1 385 ? 7.723 1.875 -17.906 1 90.12 385 GLY B CA 1
ATOM 6645 C C . GLY B 1 385 ? 6.469 1.56 -18.688 1 90.12 385 GLY B C 1
ATOM 6646 O O . GLY B 1 385 ? 6.328 0.461 -19.234 1 90.12 385 GLY B O 1
ATOM 6647 N N . LEU B 1 386 ? 5.574 2.451 -18.688 1 88.19 386 LEU B N 1
ATOM 6648 C CA . LEU B 1 386 ? 4.293 2.297 -19.359 1 88.19 386 LEU B CA 1
ATOM 6649 C C . LEU B 1 386 ? 4.488 2.17 -20.875 1 88.19 386 LEU B C 1
ATOM 6651 O O . LEU B 1 386 ? 3.795 1.392 -21.531 1 88.19 386 LEU B O 1
ATOM 6655 N N . ASP B 1 387 ? 5.469 2.896 -21.375 1 87.62 387 ASP B N 1
ATOM 6656 C CA . ASP B 1 387 ? 5.754 2.809 -22.797 1 87.62 387 ASP B CA 1
ATOM 6657 C C . ASP B 1 387 ? 6.176 1.394 -23.188 1 87.62 387 ASP B C 1
ATOM 6659 O O . ASP B 1 387 ? 5.707 0.856 -24.203 1 87.62 387 ASP B O 1
ATOM 6663 N N . GLY B 1 388 ? 7.07 0.904 -22.422 1 93.5 388 GLY B N 1
ATOM 6664 C CA . GLY B 1 388 ? 7.496 -0.462 -22.672 1 93.5 388 GLY B CA 1
ATOM 6665 C C . GLY B 1 388 ? 6.359 -1.464 -22.625 1 93.5 388 GLY B C 1
ATOM 6666 O O . GLY B 1 388 ? 6.254 -2.34 -23.484 1 93.5 388 GLY B O 1
ATOM 6667 N N . TRP B 1 389 ? 5.52 -1.321 -21.656 1 94.94 389 TRP B N 1
ATOM 6668 C CA . TRP B 1 389 ? 4.387 -2.229 -21.5 1 94.94 389 TRP B CA 1
ATOM 6669 C C . TRP B 1 389 ? 3.424 -2.109 -22.672 1 94.94 389 TRP B C 1
ATOM 6671 O O . TRP B 1 389 ? 2.945 -3.119 -23.188 1 94.94 389 TRP B O 1
ATOM 6681 N N . CYS B 1 390 ? 3.148 -0.875 -23.078 1 93.06 390 CYS B N 1
ATOM 6682 C CA . CYS B 1 390 ? 2.25 -0.65 -24.203 1 93.06 390 CYS B CA 1
ATOM 6683 C C . CYS B 1 390 ? 2.789 -1.306 -25.469 1 93.06 390 CYS B C 1
ATOM 6685 O O . CYS B 1 390 ? 2.031 -1.901 -26.234 1 93.06 390 CYS B O 1
ATOM 6687 N N . ASN B 1 391 ? 4.035 -1.214 -25.641 1 92.94 391 ASN B N 1
ATOM 6688 C CA . ASN B 1 391 ? 4.66 -1.803 -26.812 1 92.94 391 ASN B CA 1
ATOM 6689 C C . ASN B 1 391 ? 4.598 -3.326 -26.781 1 92.94 391 ASN B C 1
ATOM 6691 O O . ASN B 1 391 ? 4.207 -3.959 -27.766 1 92.94 391 ASN B O 1
ATOM 6695 N N . VAL B 1 392 ? 4.945 -3.896 -25.656 1 95.5 392 VAL B N 1
ATOM 6696 C CA . VAL B 1 392 ? 4.965 -5.352 -25.516 1 95.5 392 VAL B CA 1
ATOM 6697 C C . VAL B 1 392 ? 3.555 -5.906 -25.688 1 95.5 392 VAL B C 1
ATOM 6699 O O . VAL B 1 392 ? 3.365 -6.957 -26.312 1 95.5 392 VAL B O 1
ATOM 6702 N N . CYS B 1 393 ? 2.586 -5.188 -25.172 1 95 393 CYS B N 1
ATOM 6703 C CA . CYS B 1 393 ? 1.202 -5.645 -25.172 1 95 393 CYS B CA 1
ATOM 6704 C C . CYS B 1 393 ? 0.486 -5.195 -26.438 1 95 393 CYS B C 1
ATOM 6706 O O . CYS B 1 393 ? -0.664 -5.57 -26.672 1 95 393 CYS B O 1
ATOM 6708 N N . GLY B 1 394 ? 1.151 -4.449 -27.234 1 90.81 394 GLY B N 1
ATOM 6709 C CA . GLY B 1 394 ? 0.48 -3.932 -28.422 1 90.81 394 GLY B CA 1
ATOM 6710 C C . GLY B 1 394 ? -0.774 -3.143 -28.094 1 90.81 394 GLY B C 1
ATOM 6711 O O . GLY B 1 394 ? -1.787 -3.266 -28.797 1 90.81 394 GLY B O 1
ATOM 6712 N N . ASN B 1 395 ? -0.705 -2.484 -26.984 1 81.31 395 ASN B N 1
ATOM 6713 C CA . ASN B 1 395 ? -1.879 -1.812 -26.438 1 81.31 395 ASN B CA 1
ATOM 6714 C C . ASN B 1 395 ? -1.959 -0.36 -26.906 1 81.31 395 ASN B C 1
ATOM 6716 O O . ASN B 1 395 ? -0.971 0.373 -26.828 1 81.31 395 ASN B O 1
ATOM 6720 N N . ASN B 1 396 ? -3.143 -0.04 -27.344 1 74.25 396 ASN B N 1
ATOM 6721 C CA . ASN B 1 396 ? -3.375 1.363 -27.672 1 74.25 396 ASN B CA 1
ATOM 6722 C C . ASN B 1 396 ? -4.613 1.904 -26.969 1 74.25 396 ASN B C 1
ATOM 6724 O O . ASN B 1 396 ? -5.066 3.012 -27.25 1 74.25 396 ASN B O 1
ATOM 6728 N N . GLU B 1 397 ? -5.133 1.11 -26.109 1 73.06 397 GLU B N 1
ATOM 6729 C CA . GLU B 1 397 ? -6.414 1.556 -25.562 1 73.06 397 GLU B CA 1
ATOM 6730 C C . GLU B 1 397 ? -6.441 1.439 -24.047 1 73.06 397 GLU B C 1
ATOM 6732 O O . GLU B 1 397 ? -7.125 2.213 -23.375 1 73.06 397 GLU B O 1
ATOM 6737 N N . ASN B 1 398 ? -5.738 0.555 -23.625 1 73.62 398 ASN B N 1
ATOM 6738 C CA . ASN B 1 398 ? -5.93 0.209 -22.219 1 73.62 398 ASN B CA 1
ATOM 6739 C C . ASN B 1 398 ? -4.848 0.824 -21.344 1 73.62 398 ASN B C 1
ATOM 6741 O O . ASN B 1 398 ? -3.727 1.058 -21.797 1 73.62 398 ASN B O 1
ATOM 6745 N N . ARG B 1 399 ? -5.211 1.112 -20.062 1 76.75 399 ARG B N 1
ATOM 6746 C CA . ARG B 1 399 ? -4.32 1.454 -18.953 1 76.75 399 ARG B CA 1
ATOM 6747 C C . ARG B 1 399 ? -3.398 2.609 -19.344 1 76.75 399 ARG B C 1
ATOM 6749 O O . ARG B 1 399 ? -2.195 2.564 -19.062 1 76.75 399 ARG B O 1
ATOM 6756 N N . GLY B 1 400 ? -3.949 3.576 -20.125 1 76.62 400 GLY B N 1
ATOM 6757 C CA . GLY B 1 400 ? -3.223 4.805 -20.406 1 76.62 400 GLY B CA 1
ATOM 6758 C C . GLY B 1 400 ? -2.48 4.758 -21.734 1 76.62 400 GLY B C 1
ATOM 6759 O O . GLY B 1 400 ? -1.909 5.762 -22.172 1 76.62 400 GLY B O 1
ATOM 6760 N N . CYS B 1 401 ? -2.453 3.615 -22.344 1 81.31 401 CYS B N 1
ATOM 6761 C CA . CYS B 1 401 ? -1.754 3.494 -23.625 1 81.31 401 CYS B CA 1
ATOM 6762 C C . CYS B 1 401 ? -2.391 4.387 -24.688 1 81.31 401 CYS B C 1
ATOM 6764 O O . CYS B 1 401 ? -1.715 4.832 -25.609 1 81.31 401 CYS B O 1
ATOM 6766 N N . ASP B 1 402 ? -3.682 4.535 -24.609 1 74.81 402 ASP B N 1
ATOM 6767 C CA . ASP B 1 402 ? -4.391 5.41 -25.547 1 74.81 402 ASP B CA 1
ATOM 6768 C C . ASP B 1 402 ? -3.879 6.844 -25.438 1 74.81 402 ASP B C 1
ATOM 6770 O O . ASP B 1 402 ? -3.652 7.5 -26.453 1 74.81 402 ASP B O 1
ATOM 6774 N N . LEU B 1 403 ? -3.76 7.195 -24.266 1 68.56 403 LEU B N 1
ATOM 6775 C CA . LEU B 1 403 ? -3.297 8.562 -24.031 1 68.56 403 LEU B CA 1
ATOM 6776 C C . LEU B 1 403 ? -1.866 8.742 -24.531 1 68.56 403 LEU B C 1
ATOM 6778 O O . LEU B 1 403 ? -1.527 9.781 -25.109 1 68.56 403 LEU B O 1
ATOM 6782 N N . ARG B 1 404 ? -1.137 7.812 -24.375 1 69.75 404 ARG B N 1
ATOM 6783 C CA . ARG B 1 404 ? 0.242 7.82 -24.844 1 69.75 404 ARG B CA 1
ATOM 6784 C C . ARG B 1 404 ? 0.292 7.875 -26.375 1 69.75 404 ARG B C 1
ATOM 6786 O O . ARG B 1 404 ? 1.066 8.641 -26.953 1 69.75 404 ARG B O 1
ATOM 6793 N N . THR B 1 405 ? -0.458 7.031 -26.953 1 69.94 405 THR B N 1
ATOM 6794 C CA . THR B 1 405 ? -0.508 6.988 -28.406 1 69.94 405 THR B CA 1
ATOM 6795 C C . THR B 1 405 ? -0.964 8.328 -28.969 1 69.94 405 THR B C 1
ATOM 6797 O O . THR B 1 405 ? -0.407 8.812 -29.953 1 69.94 405 THR B O 1
ATOM 6800 N N . ALA B 1 406 ? -1.961 8.852 -28.359 1 66.5 406 ALA B N 1
ATOM 6801 C CA . ALA B 1 406 ? -2.457 10.148 -28.797 1 66.5 406 ALA B CA 1
ATOM 6802 C C . ALA B 1 406 ? -1.379 11.219 -28.672 1 66.5 406 ALA B C 1
ATOM 6804 O O . ALA B 1 406 ? -1.242 12.078 -29.547 1 66.5 406 ALA B O 1
ATOM 6805 N N . ALA B 1 407 ? -0.621 11.125 -27.641 1 63 407 ALA B N 1
ATOM 6806 C CA . ALA B 1 407 ? 0.44 12.109 -27.422 1 63 407 ALA B CA 1
ATOM 6807 C C . ALA B 1 407 ? 1.535 11.977 -28.484 1 63 407 ALA B C 1
ATOM 6809 O O . ALA B 1 407 ? 2.066 12.984 -28.953 1 63 407 ALA B O 1
ATOM 6810 N N . PHE B 1 408 ? 1.793 10.828 -28.922 1 63.59 408 PHE B N 1
ATOM 6811 C CA . PHE B 1 408 ? 2.824 10.586 -29.922 1 63.59 408 PHE B CA 1
ATOM 6812 C C . PHE B 1 408 ? 2.318 10.938 -31.312 1 63.59 408 PHE B C 1
ATOM 6814 O O . PHE B 1 408 ? 3.094 11.375 -32.156 1 63.59 408 PHE B O 1
ATOM 6821 N N . SER B 1 409 ? 1.011 10.75 -31.562 1 60.03 409 SER B N 1
ATOM 6822 C CA . SER B 1 409 ? 0.436 11.102 -32.844 1 60.03 409 SER B CA 1
ATOM 6823 C C . SER B 1 409 ? 0.325 12.617 -33.031 1 60.03 409 SER B C 1
ATOM 6825 O O . SER B 1 409 ? 0.438 13.133 -34.125 1 60.03 409 SER B O 1
ATOM 6827 N N . ALA B 1 410 ? 0.044 13.305 -32 1 54.62 410 ALA B N 1
ATOM 6828 C CA . ALA B 1 410 ? -0.065 14.766 -32.062 1 54.62 410 ALA B CA 1
ATOM 6829 C C . ALA B 1 410 ? 1.295 15.406 -32.344 1 54.62 410 ALA B C 1
ATOM 6831 O O . ALA B 1 410 ? 1.382 16.438 -33 1 54.62 410 ALA B O 1
ATOM 6832 N N . THR B 1 411 ? 2.375 14.789 -32.031 1 51.38 411 THR B N 1
ATOM 6833 C CA . THR B 1 411 ? 3.699 15.344 -32.281 1 51.38 411 THR B CA 1
ATOM 6834 C C . THR B 1 411 ? 4.121 15.062 -33.719 1 51.38 411 THR B C 1
ATOM 6836 O O . THR B 1 411 ? 4.945 15.789 -34.281 1 51.38 411 THR B O 1
ATOM 6839 N N . GLY B 1 412 ? 3.527 14.133 -34.5 1 43.69 412 GLY B N 1
ATOM 6840 C CA . GLY B 1 412 ? 3.924 13.844 -35.875 1 43.69 412 GLY B CA 1
ATOM 6841 C C . GLY B 1 412 ? 3.266 14.758 -36.906 1 43.69 412 GLY B C 1
ATOM 6842 O O . GLY B 1 412 ? 3.674 14.797 -38.062 1 43.69 412 GLY B O 1
ATOM 6843 N N . SER B 1 413 ? 2.066 15.266 -36.844 1 40.16 413 SER B N 1
ATOM 6844 C CA . SER B 1 413 ? 1.497 15.992 -37.969 1 40.16 413 SER B CA 1
ATOM 6845 C C . SER B 1 413 ? 2.051 17.406 -38.062 1 40.16 413 SER B C 1
ATOM 6847 O O . SER B 1 413 ? 1.549 18.234 -38.844 1 40.16 413 SER B O 1
ATOM 6849 N N . GLY B 1 414 ? 2.918 18.047 -37.312 1 35.75 414 GLY B N 1
ATOM 6850 C CA . GLY B 1 414 ? 3.547 19.312 -37.688 1 35.75 414 GLY B CA 1
ATOM 6851 C C . GLY B 1 414 ? 4.461 19.188 -38.875 1 35.75 414 GLY B C 1
ATOM 6852 O O . GLY B 1 414 ? 5.102 18.156 -39.094 1 35.75 414 GLY B O 1
ATOM 6853 N N . GLU B 1 415 ? 4.262 20 -40.156 1 34.25 415 GLU B N 1
ATOM 6854 C CA . GLU B 1 415 ? 5.191 20.344 -41.25 1 34.25 415 GLU B CA 1
ATOM 6855 C C . GLU B 1 415 ? 6.625 20.422 -40.719 1 34.25 415 GLU B C 1
ATOM 6857 O O . GLU B 1 415 ? 6.852 20.656 -39.531 1 34.25 415 GLU B O 1
ATOM 6862 N N . SER B 1 416 ? 7.797 20.406 -41.812 1 33.81 416 SER B N 1
ATOM 6863 C CA . SER B 1 416 ? 9.25 20.484 -41.812 1 33.81 416 SER B CA 1
ATOM 6864 C C . SER B 1 416 ? 9.742 21.703 -41.031 1 33.81 416 SER B C 1
ATOM 6866 O O . SER B 1 416 ? 10.891 22.125 -41.188 1 33.81 416 SER B O 1
ATOM 6868 N N . SER B 1 417 ? 9.109 22.812 -40.844 1 29.41 417 SER B N 1
ATOM 6869 C CA . SER B 1 417 ? 10.016 23.812 -40.312 1 29.41 417 SER B CA 1
ATOM 6870 C C . SER B 1 417 ? 10.812 23.25 -39.125 1 29.41 417 SER B C 1
ATOM 6872 O O . SER B 1 417 ? 10.359 22.344 -38.438 1 29.41 417 SER B O 1
ATOM 6874 N N . SER B 1 418 ? 12.234 23.688 -39.031 1 27.73 418 SER B N 1
ATOM 6875 C CA . SER B 1 418 ? 13.336 23.281 -38.188 1 27.73 418 SER B CA 1
ATOM 6876 C C . SER B 1 418 ? 12.883 23.188 -36.719 1 27.73 418 SER B C 1
ATOM 6878 O O . SER B 1 418 ? 13.336 23.953 -35.875 1 27.73 418 SER B O 1
ATOM 6880 N N . VAL B 1 419 ? 11.641 23.125 -36.625 1 28.42 419 VAL B N 1
ATOM 6881 C CA . VAL B 1 419 ? 11.398 23.266 -35.188 1 28.42 419 VAL B CA 1
ATOM 6882 C C . VAL B 1 419 ? 12.078 22.109 -34.438 1 28.42 419 VAL B C 1
ATOM 6884 O O . VAL B 1 419 ? 11.945 20.953 -34.812 1 28.42 419 VAL B O 1
ATOM 6887 N N . LYS B 1 420 ? 13.094 22.5 -33.719 1 26.7 420 LYS B N 1
ATOM 6888 C CA . LYS B 1 420 ? 13.953 21.703 -32.844 1 26.7 420 LYS B CA 1
ATOM 6889 C C . LYS B 1 420 ? 13.141 20.656 -32.062 1 26.7 420 LYS B C 1
ATOM 6891 O O . LYS B 1 420 ? 12.039 20.953 -31.609 1 26.7 420 LYS B O 1
ATOM 6896 N N . PRO B 1 421 ? 13.297 19.359 -32.406 1 25.39 421 PRO B N 1
ATOM 6897 C CA . PRO B 1 421 ? 12.664 18.234 -31.703 1 25.39 421 PRO B CA 1
ATOM 6898 C C . PRO B 1 421 ? 12.398 18.516 -30.219 1 25.39 421 PRO B C 1
ATOM 6900 O O . PRO B 1 421 ? 13.281 19 -29.516 1 25.39 421 PRO B O 1
ATOM 6903 N N . ILE B 1 422 ? 11.25 19.172 -30.047 1 24.72 422 ILE B N 1
ATOM 6904 C CA . ILE B 1 422 ? 11.016 19.219 -28.609 1 24.72 422 ILE B CA 1
ATOM 6905 C C . ILE B 1 422 ? 11.328 17.859 -27.984 1 24.72 422 ILE B C 1
ATOM 6907 O O . ILE B 1 422 ? 10.742 16.844 -28.359 1 24.72 422 ILE B O 1
ATOM 6911 N N . VAL B 1 423 ? 12.617 17.531 -27.797 1 24.33 423 VAL B N 1
ATOM 6912 C CA . VAL B 1 423 ? 13.062 16.438 -26.938 1 24.33 423 VAL B CA 1
ATOM 6913 C C . VAL B 1 423 ? 12.062 16.234 -25.797 1 24.33 423 VAL B C 1
ATOM 6915 O O . VAL B 1 423 ? 11.797 17.156 -25.031 1 24.33 423 VAL B O 1
ATOM 6918 N N . ALA B 1 424 ? 10.945 15.727 -26.156 1 26.91 424 ALA B N 1
ATOM 6919 C CA . ALA B 1 424 ? 10.094 15.188 -25.094 1 26.91 424 ALA B CA 1
ATOM 6920 C C . ALA B 1 424 ? 10.922 14.664 -23.938 1 26.91 424 ALA B C 1
ATOM 6922 O O . ALA B 1 424 ? 11.367 13.516 -23.953 1 26.91 424 ALA B O 1
ATOM 6923 N N . GLY B 1 425 ? 12.141 15.32 -23.766 1 24.28 425 GLY B N 1
ATOM 6924 C CA . GLY B 1 425 ? 13.078 14.992 -22.703 1 24.28 425 GLY B CA 1
ATOM 6925 C C . GLY B 1 425 ? 12.43 14.945 -21.328 1 24.28 425 GLY B C 1
ATOM 6926 O O . GLY B 1 425 ? 12.578 15.883 -20.547 1 24.28 425 GLY B O 1
ATOM 6927 N N . PHE B 1 426 ? 11.18 14.969 -21.266 1 24.97 426 PHE B N 1
ATOM 6928 C CA . PHE B 1 426 ? 10.977 15.211 -19.844 1 24.97 426 PHE B CA 1
ATOM 6929 C C . PHE B 1 426 ? 11.852 14.281 -19.016 1 24.97 426 PHE B C 1
ATOM 6931 O O . PHE B 1 426 ? 11.562 14.031 -17.844 1 24.97 426 PHE B O 1
ATOM 6938 N N . GLY B 1 427 ? 12.625 13.328 -19.734 1 22.61 427 GLY B N 1
ATOM 6939 C CA . GLY B 1 427 ? 13.273 12.406 -18.812 1 22.61 427 GLY B CA 1
ATOM 6940 C C . GLY B 1 427 ? 14.016 13.109 -17.703 1 22.61 427 GLY B C 1
ATOM 6941 O O . GLY B 1 427 ? 13.742 12.883 -16.516 1 22.61 427 GLY B O 1
ATOM 6942 N N . GLY B 1 428 ? 15.5 13.008 -17.844 1 21.91 428 GLY B N 1
ATOM 6943 C CA . GLY B 1 428 ? 16.688 13.188 -17.016 1 21.91 428 GLY B CA 1
ATOM 6944 C C . GLY B 1 428 ? 17.016 14.641 -16.75 1 21.91 428 GLY B C 1
ATOM 6945 O O . GLY B 1 428 ? 17.688 15.289 -17.562 1 21.91 428 GLY B O 1
ATOM 6946 N N . ALA B 1 429 ? 16.172 15.562 -16.594 1 21.22 429 ALA B N 1
ATOM 6947 C CA . ALA B 1 429 ? 16.609 16.953 -16.641 1 21.22 429 ALA B CA 1
ATOM 6948 C C . ALA B 1 429 ? 18.031 17.094 -16.078 1 21.22 429 ALA B C 1
ATOM 6950 O O . ALA B 1 429 ? 18.891 17.703 -16.719 1 21.22 429 ALA B O 1
ATOM 6951 N N . ALA B 1 430 ? 18.266 17.406 -14.734 1 20.3 430 ALA B N 1
ATOM 6952 C CA . ALA B 1 430 ? 19.219 18.406 -14.273 1 20.3 430 ALA B CA 1
ATOM 6953 C C . ALA B 1 430 ? 20.656 17.906 -14.398 1 20.3 430 ALA B C 1
ATOM 6955 O O . ALA B 1 430 ? 21.141 17.172 -13.523 1 20.3 430 ALA B O 1
ATOM 6956 N N . VAL B 1 431 ? 21.125 17.141 -15.312 1 22 431 VAL B N 1
ATOM 6957 C CA . VAL B 1 431 ? 22.531 16.812 -15.062 1 22 431 VAL B CA 1
ATOM 6958 C C . VAL B 1 431 ? 23.391 18.062 -15.219 1 22 431 VAL B C 1
ATOM 6960 O O . VAL B 1 431 ? 24.625 17.984 -15.234 1 22 431 VAL B O 1
ATOM 6963 N N . GLY B 1 432 ? 22.969 19.172 -15.75 1 19.03 432 GLY B N 1
ATOM 6964 C CA . GLY B 1 432 ? 24 19.984 -16.391 1 19.03 432 GLY B CA 1
ATOM 6965 C C . GLY B 1 432 ? 25.188 20.234 -15.492 1 19.03 432 GLY B C 1
ATOM 6966 O O . GLY B 1 432 ? 26.344 20.047 -15.906 1 19.03 432 GLY B O 1
ATOM 6967 N N . VAL B 1 433 ? 25.172 21.359 -14.703 1 18.69 433 VAL B N 1
ATOM 6968 C CA . VAL B 1 433 ? 26.172 22.422 -14.781 1 18.69 433 VAL B CA 1
ATOM 6969 C C . VAL B 1 433 ? 27.5 21.906 -14.219 1 18.69 433 VAL B C 1
ATOM 6971 O O . VAL B 1 433 ? 28.547 22.016 -14.883 1 18.69 433 VAL B O 1
ATOM 6974 N N . THR B 1 434 ? 27.922 22.391 -12.93 1 18.45 434 THR B N 1
ATOM 6975 C CA . THR B 1 434 ? 29.156 23.062 -12.547 1 18.45 434 THR B CA 1
ATOM 6976 C C . THR B 1 434 ? 30.266 22.047 -12.297 1 18.45 434 THR B C 1
ATOM 6978 O O . THR B 1 434 ? 30.188 21.234 -11.375 1 18.45 434 THR B O 1
ATOM 6981 N N . ALA B 1 435 ? 30.797 21.484 -13.258 1 19.81 435 ALA B N 1
ATOM 6982 C CA . ALA B 1 435 ? 32.062 20.734 -13.25 1 19.81 435 ALA B CA 1
ATOM 6983 C C . ALA B 1 435 ? 33.156 21.547 -12.578 1 19.81 435 ALA B C 1
ATOM 6985 O O . ALA B 1 435 ? 34.188 21 -12.203 1 19.81 435 ALA B O 1
ATOM 6986 N N . ALA B 1 436 ? 33.094 22.906 -12.711 1 18.52 436 ALA B N 1
ATOM 6987 C CA . ALA B 1 436 ? 34.438 23.453 -12.82 1 18.52 436 ALA B CA 1
ATOM 6988 C C . ALA B 1 436 ? 35.281 23.094 -11.602 1 18.52 436 ALA B C 1
ATOM 6990 O O . ALA B 1 436 ? 36.469 22.766 -11.727 1 18.52 436 ALA B O 1
ATOM 6991 N N . ILE B 1 437 ? 34.781 23.469 -10.414 1 18.36 437 ILE B N 1
ATOM 6992 C CA . ILE B 1 437 ? 35.875 23.969 -9.57 1 18.36 437 ILE B CA 1
ATOM 6993 C C . ILE B 1 437 ? 36.781 22.797 -9.148 1 18.36 437 ILE B C 1
ATOM 6995 O O . ILE B 1 437 ? 36.406 22.016 -8.273 1 18.36 437 ILE B O 1
ATOM 6999 N N . ILE B 1 438 ? 37.281 22.031 -10.164 1 18.78 438 ILE B N 1
ATOM 7000 C CA . ILE B 1 438 ? 38.281 20.969 -10.062 1 18.78 438 ILE B CA 1
ATOM 7001 C C . ILE B 1 438 ? 39.438 21.422 -9.203 1 18.78 438 ILE B C 1
ATOM 7003 O O . ILE B 1 438 ? 39.875 20.688 -8.305 1 18.78 438 ILE B O 1
ATOM 7007 N N . GLY B 1 439 ? 40.188 22.438 -9.672 1 17.52 439 GLY B N 1
ATOM 7008 C CA . GLY B 1 439 ? 41.625 22.219 -9.844 1 17.52 439 GLY B CA 1
ATOM 7009 C C . GLY B 1 439 ? 42.375 22.156 -8.531 1 17.52 439 GLY B C 1
ATOM 7010 O O . GLY B 1 439 ? 43.219 21.297 -8.344 1 17.52 439 GLY B O 1
ATOM 7011 N N . ALA B 1 440 ? 42.5 23.328 -7.891 1 17.42 440 ALA B N 1
ATOM 7012 C CA . ALA B 1 440 ? 43.875 23.672 -7.516 1 17.42 440 ALA B CA 1
ATOM 7013 C C . ALA B 1 440 ? 44.344 22.812 -6.348 1 17.42 440 ALA B C 1
ATOM 7015 O O . ALA B 1 440 ? 45.531 22.422 -6.301 1 17.42 440 ALA B O 1
ATOM 7016 N N . MET B 1 441 ? 43.594 22.766 -5.195 1 17.52 441 MET B N 1
ATOM 7017 C CA . MET B 1 441 ? 44.562 22.875 -4.121 1 17.52 441 MET B CA 1
ATOM 7018 C C . MET B 1 441 ? 45.406 21.609 -4.004 1 17.52 441 MET B C 1
ATOM 7020 O O . MET B 1 441 ? 44.906 20.562 -3.623 1 17.52 441 MET B O 1
ATOM 7024 N N . ILE B 1 442 ? 46.344 21.438 -4.883 1 17.89 442 ILE B N 1
ATOM 7025 C CA . ILE B 1 442 ? 47.438 20.5 -5.109 1 17.89 442 ILE B CA 1
ATOM 7026 C C . ILE B 1 442 ? 48.031 20.062 -3.773 1 17.89 442 ILE B C 1
ATOM 7028 O O . ILE B 1 442 ? 48.156 18.875 -3.502 1 17.89 442 ILE B O 1
ATOM 7032 N N . VAL B 1 443 ? 49.094 20.734 -3.252 1 17.45 443 VAL B N 1
ATOM 7033 C CA . VAL B 1 443 ? 50.469 20.25 -3.072 1 17.45 443 VAL B CA 1
ATOM 7034 C C . VAL B 1 443 ? 50.625 19.625 -1.683 1 17.45 443 VAL B C 1
ATOM 7036 O O . VAL B 1 443 ? 51.344 18.656 -1.504 1 17.45 443 VAL B O 1
ATOM 7039 N N . HIS B 1 444 ? 50.188 20.266 -0.583 1 18.22 444 HIS B N 1
ATOM 7040 C CA . HIS B 1 444 ? 51.281 20.219 0.376 1 18.22 444 HIS B CA 1
ATOM 7041 C C . HIS B 1 444 ? 51.5 18.781 0.856 1 18.22 444 HIS B C 1
ATOM 7043 O O . HIS B 1 444 ? 50.594 17.969 0.863 1 18.22 444 HIS B O 1
ATOM 7049 N N . LYS B 1 445 ? 52.625 18.578 1.665 1 18.02 445 LYS B N 1
ATOM 7050 C CA . LYS B 1 445 ? 53.688 17.672 2.066 1 18.02 445 LYS B CA 1
ATOM 7051 C C . LYS B 1 445 ? 53.156 16.516 2.896 1 18.02 445 LYS B C 1
ATOM 7053 O O . LYS B 1 445 ? 52.062 16.625 3.488 1 18.02 445 LYS B O 1
ATOM 7058 N N . TYR B 1 446 ? 54.094 15.469 3.365 1 17.23 446 TYR B N 1
ATOM 7059 C CA . TYR B 1 446 ? 54.562 14.102 3.615 1 17.23 446 TYR B CA 1
ATOM 7060 C C . TYR B 1 446 ? 54.062 13.602 4.969 1 17.23 446 TYR B C 1
ATOM 7062 O O . TYR B 1 446 ? 54.188 12.414 5.281 1 17.23 446 TYR B O 1
ATOM 7070 N N . LYS B 1 447 ? 53.781 14.414 6.055 1 19.36 447 LYS B N 1
ATOM 7071 C CA . LYS B 1 447 ? 54.438 13.742 7.164 1 19.36 447 LYS B CA 1
ATOM 7072 C C . LYS B 1 447 ? 53.719 12.453 7.535 1 19.36 447 LYS B C 1
ATOM 7074 O O . LYS B 1 447 ? 52.5 12.344 7.367 1 19.36 447 LYS B O 1
ATOM 7079 N N . ARG B 1 448 ? 54.344 11.352 8.125 1 17.56 448 ARG B N 1
ATOM 7080 C CA . ARG B 1 448 ? 54.5 9.945 8.469 1 17.56 448 ARG B CA 1
ATOM 7081 C C . ARG B 1 448 ? 53.5 9.516 9.516 1 17.56 448 ARG B C 1
ATOM 7083 O O . ARG B 1 448 ? 53.469 8.352 9.922 1 17.56 448 ARG B O 1
ATOM 7090 N N . ARG B 1 449 ? 52.562 10.406 10.125 1 18.02 449 ARG B N 1
ATOM 7091 C CA . ARG B 1 449 ? 52.531 9.867 11.477 1 18.02 449 ARG B CA 1
ATOM 7092 C C . ARG B 1 449 ? 51.844 8.508 11.508 1 18.02 449 ARG B C 1
ATOM 7094 O O . ARG B 1 449 ? 50.969 8.234 10.672 1 18.02 449 ARG B O 1
ATOM 7101 N N . LYS B 1 450 ? 52.094 7.727 12.633 1 18.45 450 LYS B N 1
ATOM 7102 C CA . LYS B 1 450 ? 52.156 6.402 13.242 1 18.45 450 LYS B CA 1
ATOM 7103 C C . LYS B 1 450 ? 50.781 5.82 13.469 1 18.45 450 LYS B C 1
ATOM 7105 O O . LYS B 1 450 ? 49.812 6.562 13.594 1 18.45 450 LYS B O 1
ATOM 7110 N N . TRP B 1 451 ? 50.656 4.52 13.828 1 16.91 451 TRP B N 1
ATOM 7111 C CA . TRP B 1 451 ? 49.969 3.244 13.883 1 16.91 451 TRP B CA 1
ATOM 7112 C C . TRP B 1 451 ? 48.844 3.283 14.922 1 16.91 451 TRP B C 1
ATOM 7114 O O . TRP B 1 451 ? 48.156 2.283 15.148 1 16.91 451 TRP B O 1
ATOM 7124 N N . LEU B 1 452 ? 48.156 4.484 15.281 1 17.33 452 LEU B N 1
ATOM 7125 C CA . LEU B 1 452 ? 47.562 4.168 16.562 1 17.33 452 LEU B CA 1
ATOM 7126 C C . LEU B 1 452 ? 46.562 3.016 16.438 1 17.33 452 LEU B C 1
ATOM 7128 O O . LEU B 1 452 ? 45.938 2.844 15.391 1 17.33 452 LEU B O 1
ATOM 7132 N N . ALA B 1 453 ? 46.344 2.189 17.578 1 19.11 453 ALA B N 1
ATOM 7133 C CA . ALA B 1 453 ? 45.844 0.951 18.172 1 19.11 453 ALA B CA 1
ATOM 7134 C C . ALA B 1 453 ? 44.312 0.864 18.047 1 19.11 453 ALA B C 1
ATOM 7136 O O . ALA B 1 453 ? 43.656 1.889 18 1 19.11 453 ALA B O 1
ATOM 7137 N N . THR B 1 454 ? 43.531 -0.311 18.234 1 19.14 454 THR B N 1
ATOM 7138 C CA . THR B 1 454 ? 42.469 -1.258 17.891 1 19.14 454 THR B CA 1
ATOM 7139 C C . THR B 1 454 ? 41.188 -0.936 18.656 1 19.14 454 THR B C 1
ATOM 7141 O O . THR B 1 454 ? 40.219 -1.669 18.547 1 19.14 454 THR B O 1
ATOM 7144 N N . GLU B 1 455 ? 40.875 0.16 19.469 1 20.33 455 GLU B N 1
ATOM 7145 C CA . GLU B 1 455 ? 39.875 -0.144 20.469 1 20.33 455 GLU B CA 1
ATOM 7146 C C . GLU B 1 455 ? 38.5 -0.375 19.828 1 20.33 455 GLU B C 1
ATOM 7148 O O . GLU B 1 455 ? 38.156 0.277 18.844 1 20.33 455 GLU B O 1
ATOM 7153 N N . VAL B 1 456 ? 37.719 -1.486 20.141 1 20.64 456 VAL B N 1
ATOM 7154 C CA . VAL B 1 456 ? 36.469 -2.191 19.828 1 20.64 456 VAL B CA 1
ATOM 7155 C C . VAL B 1 456 ? 35.281 -1.283 20.109 1 20.64 456 VAL B C 1
ATOM 7157 O O . VAL B 1 456 ? 35.062 -0.854 21.25 1 20.64 456 VAL B O 1
ATOM 7160 N N . LEU B 1 457 ? 34.781 -0.399 19.188 1 21.36 457 LEU B N 1
ATOM 7161 C CA . LEU B 1 457 ? 33.75 0.624 19.266 1 21.36 457 LEU B CA 1
ATOM 7162 C C . LEU B 1 457 ? 32.406 -0.003 19.547 1 21.36 457 LEU B C 1
ATOM 7164 O O . LEU B 1 457 ? 31.938 -0.869 18.797 1 21.36 457 LEU B O 1
ATOM 7168 N N . ASP B 1 458 ? 32.031 -0.234 20.828 1 21.7 458 ASP B N 1
ATOM 7169 C CA . ASP B 1 458 ? 30.734 -0.58 21.406 1 21.7 458 ASP B CA 1
ATOM 7170 C C . ASP B 1 458 ? 29.625 0.262 20.781 1 21.7 458 ASP B C 1
ATOM 7172 O O . ASP B 1 458 ? 29.75 1.483 20.672 1 21.7 458 ASP B O 1
ATOM 7176 N N . VAL B 1 459 ? 28.719 -0.247 19.953 1 22.02 459 VAL B N 1
ATOM 7177 C CA . VAL B 1 459 ? 27.672 0.205 19.047 1 22.02 459 VAL B CA 1
ATOM 7178 C C . VAL B 1 459 ? 26.656 1.07 19.797 1 22.02 459 VAL B C 1
ATOM 7180 O O . VAL B 1 459 ? 25.719 0.554 20.391 1 22.02 459 VAL B O 1
ATOM 7183 N N . ASP B 1 460 ? 27.062 1.818 20.922 1 22.31 460 ASP B N 1
ATOM 7184 C CA . ASP B 1 460 ? 26.125 2.84 21.375 1 22.31 460 ASP B CA 1
ATOM 7185 C C . ASP B 1 460 ? 25.781 3.824 20.266 1 22.31 460 ASP B C 1
ATOM 7187 O O . ASP B 1 460 ? 26.547 4.75 19.984 1 22.31 460 ASP B O 1
ATOM 7191 N N . ARG B 1 461 ? 25.109 3.375 19.266 1 24.42 461 ARG B N 1
ATOM 7192 C CA . ARG B 1 461 ? 24.938 4.008 17.969 1 24.42 461 ARG B CA 1
ATOM 7193 C C . ARG B 1 461 ? 24.172 5.316 18.094 1 24.42 461 ARG B C 1
ATOM 7195 O O . ARG B 1 461 ? 23.609 5.816 17.109 1 24.42 461 ARG B O 1
ATOM 7202 N N . ALA B 1 462 ? 23.594 5.672 19.281 1 23.64 462 ALA B N 1
ATOM 7203 C CA . ALA B 1 462 ? 22.672 6.801 19.266 1 23.64 462 ALA B CA 1
ATOM 7204 C C . ALA B 1 462 ? 23.344 8.062 18.734 1 23.64 462 ALA B C 1
ATOM 7206 O O . ALA B 1 462 ? 22.719 8.883 18.062 1 23.64 462 ALA B O 1
ATOM 7207 N N . SER B 1 463 ? 24.609 8.43 19.188 1 22.08 463 SER B N 1
ATOM 7208 C CA . SER B 1 463 ? 24.922 9.828 19.438 1 22.08 463 SER B CA 1
ATOM 7209 C C . SER B 1 463 ? 25.281 10.555 18.141 1 22.08 463 SER B C 1
ATOM 7211 O O . SER B 1 463 ? 25.5 11.766 18.141 1 22.08 463 SER B O 1
ATOM 7213 N N . GLN B 1 464 ? 25.875 9.984 17.109 1 23.23 464 GLN B N 1
ATOM 7214 C CA . GLN B 1 464 ? 26.75 10.961 16.453 1 23.23 464 GLN B CA 1
ATOM 7215 C C . GLN B 1 464 ? 25.938 11.883 15.547 1 23.23 464 GLN B C 1
ATOM 7217 O O . GLN B 1 464 ? 25.469 11.461 14.484 1 23.23 464 GLN B O 1
ATOM 7222 N N . VAL B 1 465 ? 25.078 12.82 16.031 1 26.59 465 VAL B N 1
ATOM 7223 C CA . VAL B 1 465 ? 24.5 13.984 15.367 1 26.59 465 VAL B CA 1
ATOM 7224 C C . VAL B 1 465 ? 25.594 14.727 14.594 1 26.59 465 VAL B C 1
ATOM 7226 O O . VAL B 1 465 ? 26.531 15.258 15.188 1 26.59 465 VAL B O 1
ATOM 7229 N N . SER B 1 466 ? 25.984 14.312 13.461 1 24.95 466 SER B N 1
ATOM 7230 C CA . SER B 1 466 ? 26.984 14.969 12.633 1 24.95 466 SER B CA 1
ATOM 7231 C C . SER B 1 466 ? 26.656 16.438 12.43 1 24.95 466 SER B C 1
ATOM 7233 O O . SER B 1 466 ? 25.516 16.859 12.562 1 24.95 466 SER B O 1
ATOM 7235 N N . SER B 1 467 ? 27.688 17.359 12.25 1 22.95 467 SER B N 1
ATOM 7236 C CA . SER B 1 467 ? 27.812 18.797 12.133 1 22.95 467 SER B CA 1
ATOM 7237 C C . SER B 1 467 ? 27.016 19.328 10.938 1 22.95 467 SER B C 1
ATOM 7239 O O . SER B 1 467 ? 26.812 18.609 9.961 1 22.95 467 SER B O 1
ATOM 7241 N N . THR B 1 468 ? 26.328 20.547 10.977 1 24.41 468 THR B N 1
ATOM 7242 C CA . THR B 1 468 ? 25.359 21.453 10.383 1 24.41 468 THR B CA 1
ATOM 7243 C C . THR B 1 468 ? 25.828 21.922 9 1 24.41 468 THR B C 1
ATOM 7245 O O . THR B 1 468 ? 25.188 22.781 8.383 1 24.41 468 THR B O 1
ATOM 7248 N N . LYS B 1 469 ? 27.062 21.734 8.508 1 24.02 469 LYS B N 1
ATOM 7249 C CA . LYS B 1 469 ? 27.469 22.703 7.48 1 24.02 469 LYS B CA 1
ATOM 7250 C C . LYS B 1 469 ? 26.672 22.5 6.195 1 24.02 469 LYS B C 1
ATOM 7252 O O . LYS B 1 469 ? 26.281 23.469 5.539 1 24.02 469 LYS B O 1
ATOM 7257 N N . GLN B 1 470 ? 26.719 21.312 5.504 1 24.44 470 GLN B N 1
ATOM 7258 C CA . GLN B 1 470 ? 26.484 21.391 4.062 1 24.44 470 GLN B CA 1
ATOM 7259 C C . GLN B 1 470 ? 25 21.328 3.734 1 24.44 470 GLN B C 1
ATOM 7261 O O . GLN B 1 470 ? 24.609 21.031 2.6 1 24.44 470 GLN B O 1
ATOM 7266 N N . LEU B 1 471 ? 24.141 21.328 4.684 1 26.89 471 LEU B N 1
ATOM 7267 C CA . LEU B 1 471 ? 22.828 20.766 4.352 1 26.89 471 LEU B CA 1
ATOM 7268 C C . LEU B 1 471 ? 22.062 21.703 3.428 1 26.89 471 LEU B C 1
ATOM 7270 O O . LEU B 1 471 ? 21.109 21.281 2.758 1 26.89 471 LEU B O 1
ATOM 7274 N N . LEU B 1 472 ? 22.109 23.047 3.752 1 26.52 472 LEU B N 1
ATOM 7275 C CA . LEU B 1 472 ? 21.094 23.844 3.096 1 26.52 472 LEU B CA 1
ATOM 7276 C C . LEU B 1 472 ? 21.484 24.172 1.664 1 26.52 472 LEU B C 1
ATOM 7278 O O . LEU B 1 472 ? 20.859 25.016 1.018 1 26.52 472 LEU B O 1
ATOM 7282 N N . VAL B 1 473 ? 22.672 23.719 0.999 1 22.88 473 VAL B N 1
ATOM 7283 C CA . VAL B 1 473 ? 22.812 24.297 -0.332 1 22.88 473 VAL B CA 1
ATOM 7284 C C . VAL B 1 473 ? 21.734 23.734 -1.258 1 22.88 473 VAL B C 1
ATOM 7286 O O . VAL B 1 473 ? 21.406 22.547 -1.195 1 22.88 473 VAL B O 1
#

Organism: Spizellomyces punctatus (strain DAOM BR117) (NCBI:txid645134)